Protein AF-N6Y899-F1 (afdb_monomer_lite)

pLDDT: mean 77.1, std 20.6, range [21.55, 98.56]

Secondary structure (DSSP, 8-state):
------------------------------------------------------PPPPTT-BHHHHHHHSPPPTTB-STT-EEE-STHHHHHHHHHHHHHHHHHH-TT--S-HHHHHHHHHHHHHS----EE--S---HHHHHH-GGGSPBPPTT-EEEPPBPPSEEEEE-TTS-EEEEE--TT--HHHHHHHHHGGGGGS--EEEEE-TT--EEEEE-STTS--------TT-EEE---GGG---HHHHHHHHHHHHTS-SSPP--TT------BPPP------------PPP--------------------------------------PPPPP------PPPPP-----PPP-B-TTSSBBSSSSB-S--PPTTEEEEEEEEETTEEEEEEEEEEETTEEEEEEEEEEEEEESIIIIITTPEEEEEEEEEEEEEE---SSS-EEEEEEESSSS-STT-EEEEEEEEEETTEEEEEEEEEEGGGTT--B--GGGGT-GGGSS--TTTTTTTS-S--TTSTT-S-EEEEEEEEE-SSSSEEEEEEE----GGG-GGG-----S-SEEEEEEEEEETTEEEEEEEETTTEEEEEEEEEEESSS-----TTSPPP----SS---S---HHHHHHHHHHHHS-EEEEEEEETTEEEEEEE----S-HHHHHHHHHHHHHHHS-TT--EEEEEEEETTEEEEEEEEEHHHHHHHHHS---GGG---SEEEES-----S-EEEEEPPP--EEE--EEEEEEEE--SS-SEEEEEEEEEEEEEEEETTEEEEEEEEEEEEE-GGG-------SS--SSTTHHHHHHS-SEEEEEEEEEEEEEEETTEEEEEEEEE-SSSEEEEEEEEEE--TT-SEEEEEEEEEEEEEPTT-SS-EEEEEEEEEEEEEEEE-SSTTEEEEEEEEE-TTS-EEEEEEEEEE-TTS-EEEEEEEEESS-HHHH-TTSSEEEEEEEEEHHHHSSS--S-EEEEEE-SS--STT-PPPPS--HHHHGGGGSGGGGT---TTTTSTT------TT---HHHHHHHHHHHHHHHHTSTTTHHHHHHHHHHHHHHGGGHHHHHHHHHHT-STHHHHHHHHHHTHHHHHHHHHHHIIIIIS-HHHHHHHHHHHHHHHHHHHHHHHHHHHH-BPPGGGSS-TT-B--SSTTGGG--SS-HHHHHHHHHHHHHHHHTT-THHHHHHHHHHHHHHHTTS--HHHHHHHHHHHHHHHHHHHHHHHHHTS-EEEEPTTS-EEEE---

Foldseek 3Di:
DDDDDDDDDDDDDDDDDDDDDDDDDDDDDDDDDDDDDDDDDDDDDDDDDDDDDFDDDDAQDWLLRVCVVPPDDPQWDLLLKWKADPVCLVLLVVLLVVLLVCLPPDPQQPADPQLSVLLSVLSVQADSGSTFQQPDRNSVVCVVVVQSIDTDHPPIGMDTDGFAQWEWEQESSGDIATAGDDPPDAPLLVVCLGPNPLSQQFQKKWKQESSRDTDIAGDHPVGHDDDDHRGGLIYIYTYGVVRVDDPVSVVSVSLSCSNGGSYPPPRPDDPDRDHGYRDPPDDPPDPDDDDDDDDDDDDDDDDDDDDDDDDDDDDDDDDDDDDDDDDDDDDDDDDDDDPPPPPDPPDPPPFPPAAFDQEQQRARPFHPGHALAFDAAQKWKWKWKDWPPKTKTKIWHRNHRFKIKIKMKIFGQVDACDCVAQNNGTDIWIAIWMKGFPDPDDPPAFTKMKIWIRQFIQCQQTKIKIKTWDDDRQKIWMKIKMDGQQQAVLPDQQPCVVVPVLQADADPQCQHPFGRRGSVSGYSGHRMFMWIWMWGPPDNFKIKHKIQTNGQQCPHGPSRRDQADGSIKIKMWGDPFPQWIWIWIDHSVHIIMTMIMGMDGLLQQFDAQQQAPDQQQADLDADDDAFDPVVLQVQLCRRQVWHFFFWKDDFLEIETEIEPSFALQVQSSVLSNLRSCRHGPGPSRQKYWYFYDYLNRTFWIKIAGNNLSSCVRPGDRGDSSNDPRIDIGLDDDDDDIDTPDGDDDPFKDKDKDWDKDWDADDSQDRIWMWIWIKIWMKGHPDSFKIKIWIKIATQDTDLVSVDDQDDALFPPQWSCVSLLVPVDRIATQDTKIKGKDDPDSFKIKIWMFARFGSFKGWIKMKIKGGAFQDQKIKMKIKIKIFTAHSRNDRHTDDDIDIWMWIKMWGQPVPQRKIWIWIWIAARSRWTWIKIKIWHAHQQGKIKIKMWTDTPDALVNFGNSRTWIWIKIWRAPCSQPSHGDSGTDIGIDTSDTTRPPHHRDGPDDPCVSSVSSHCCSNRHDNNPVVPPPPDDDPDPPNDRPVRVCVVLVVVVVCVCPDPVVVVLVVVLVVVLVVLLVCQCVLLVVLVVPPDDPLLVLLVVLLCLLVVLLVVLSVQLSPSDDPLSNVLSVLLVSLLVVLLVVQSVVLQAFVAAFQVVVPDRPDTPGHDPCSSLGQAADSQLLSQLLSQQSVCVVVVPCCSNVSSCSSLSSCSSVRSHGSSNNSSSNSSSNVSSVVSSVVVVVVQAFDFDQDPVRDTDTHHDD

Structure (mmCIF, N/CA/C/O backbone):
data_AF-N6Y899-F1
#
_entry.id   AF-N6Y899-F1
#
loop_
_atom_site.group_PDB
_atom_site.id
_atom_site.type_symbol
_atom_site.label_atom_id
_atom_site.label_alt_id
_atom_site.label_comp_id
_atom_site.label_asym_id
_atom_site.label_entity_id
_atom_site.label_seq_id
_atom_site.pdbx_PDB_ins_code
_atom_site.Cartn_x
_atom_site.Cartn_y
_atom_site.Cartn_z
_atom_site.occupancy
_atom_site.B_iso_or_equiv
_atom_site.auth_seq_id
_atom_site.auth_comp_id
_atom_site.auth_asym_id
_atom_site.auth_atom_id
_atom_site.pdbx_PDB_model_num
ATOM 1 N N . MET A 1 1 ? 80.201 16.097 17.813 1.00 31.11 1 MET A N 1
ATOM 2 C CA . MET A 1 1 ? 81.099 15.435 16.836 1.00 31.11 1 MET A CA 1
ATOM 3 C C . MET A 1 1 ? 80.712 13.962 16.726 1.00 31.11 1 MET A C 1
ATOM 5 O O . MET A 1 1 ? 80.116 13.461 17.665 1.00 31.11 1 MET A O 1
ATOM 9 N N . THR A 1 2 ? 81.009 13.334 15.583 1.00 30.66 2 THR A N 1
ATOM 10 C CA . THR A 1 2 ? 81.213 11.879 15.348 1.00 30.66 2 THR A CA 1
ATOM 11 C C . THR A 1 2 ? 80.441 10.825 16.173 1.00 30.66 2 THR A C 1
ATOM 13 O O . THR A 1 2 ? 80.681 10.619 17.358 1.00 30.66 2 THR A O 1
ATOM 16 N N . ARG A 1 3 ? 79.619 10.059 15.440 1.00 32.41 3 ARG A N 1
ATOM 17 C CA . ARG A 1 3 ? 79.039 8.726 15.743 1.00 32.41 3 ARG A CA 1
ATOM 18 C C . ARG A 1 3 ? 80.151 7.637 15.861 1.00 32.41 3 ARG A C 1
ATOM 20 O O . ARG A 1 3 ? 81.274 7.948 15.461 1.00 32.41 3 ARG A O 1
ATOM 27 N N . PRO A 1 4 ? 79.888 6.392 16.340 1.00 45.34 4 PRO A N 1
ATOM 28 C CA . PRO A 1 4 ? 79.109 5.403 15.566 1.00 45.34 4 PRO A CA 1
ATOM 29 C C . PRO A 1 4 ? 78.123 4.484 16.342 1.00 45.34 4 PRO A C 1
ATOM 31 O O . PRO A 1 4 ? 77.956 4.573 17.552 1.00 45.34 4 PRO A O 1
ATOM 34 N N . LEU A 1 5 ? 77.433 3.650 15.550 1.00 35.53 5 LEU A N 1
ATOM 35 C CA . LEU A 1 5 ? 76.386 2.630 15.816 1.00 35.53 5 LEU A CA 1
ATOM 36 C C . LEU A 1 5 ? 76.960 1.208 15.517 1.00 35.53 5 LEU A C 1
ATOM 38 O O . LEU A 1 5 ? 78.159 1.168 15.221 1.00 35.53 5 LEU A O 1
ATOM 42 N N . PRO A 1 6 ? 76.213 0.063 15.498 1.00 51.91 6 PRO A N 1
ATOM 43 C CA . PRO A 1 6 ? 74.761 -0.216 15.646 1.00 51.91 6 PRO A CA 1
ATOM 44 C C . PRO A 1 6 ? 74.443 -0.948 16.983 1.00 51.91 6 PRO A C 1
ATOM 46 O O . PRO A 1 6 ? 75.160 -0.684 17.938 1.00 51.91 6 PRO A O 1
ATOM 49 N N . ALA A 1 7 ? 73.416 -1.787 17.231 1.00 28.98 7 ALA A N 1
ATOM 50 C CA . ALA A 1 7 ? 72.329 -2.482 16.488 1.00 28.98 7 ALA A CA 1
ATOM 51 C C . ALA A 1 7 ? 71.240 -2.930 17.527 1.00 28.98 7 ALA A C 1
ATOM 53 O O . ALA A 1 7 ? 71.472 -2.728 18.714 1.00 28.98 7 ALA A O 1
ATOM 54 N N . ALA A 1 8 ? 70.105 -3.607 17.269 1.00 29.48 8 ALA A N 1
ATOM 55 C CA . ALA A 1 8 ? 69.160 -3.842 16.147 1.00 29.48 8 ALA A CA 1
ATOM 56 C C . ALA A 1 8 ? 68.043 -4.803 16.697 1.00 29.48 8 ALA A C 1
ATOM 58 O O . ALA A 1 8 ? 68.320 -5.512 17.659 1.00 29.48 8 ALA A O 1
ATOM 59 N N . THR A 1 9 ? 66.786 -4.922 16.229 1.00 27.25 9 THR A N 1
ATOM 60 C CA . THR A 1 9 ? 66.013 -4.248 15.158 1.00 27.25 9 THR A CA 1
ATOM 61 C C . THR A 1 9 ? 64.492 -4.340 15.434 1.00 27.25 9 THR A C 1
ATOM 63 O O . THR A 1 9 ? 63.995 -5.434 15.659 1.00 27.25 9 THR A O 1
ATOM 66 N N . THR A 1 10 ? 63.784 -3.205 15.336 1.00 28.80 10 THR A N 1
ATOM 67 C CA . THR A 1 10 ? 62.398 -2.970 14.823 1.00 28.80 10 THR A CA 1
ATOM 68 C C . THR A 1 10 ? 61.154 -3.819 15.196 1.00 28.80 10 THR A C 1
ATOM 70 O O . THR A 1 10 ? 61.161 -5.040 15.263 1.00 28.80 10 THR A O 1
ATOM 73 N N . LEU A 1 11 ? 60.023 -3.100 15.303 1.00 34.97 11 LEU A N 1
ATOM 74 C CA . LEU A 1 11 ? 58.634 -3.560 15.498 1.00 34.97 11 LEU A CA 1
ATOM 75 C C . LEU A 1 11 ? 57.900 -3.909 14.185 1.00 34.97 11 LEU A C 1
ATOM 77 O O . LEU A 1 11 ? 58.202 -3.310 13.155 1.00 34.97 11 LEU A O 1
ATOM 81 N N . ALA A 1 12 ? 56.821 -4.706 14.273 1.00 25.45 12 ALA A N 1
ATOM 82 C CA . ALA A 1 12 ? 55.659 -4.628 13.369 1.00 25.45 12 ALA A CA 1
ATOM 83 C C . ALA A 1 12 ? 54.352 -5.198 13.991 1.00 25.45 12 ALA A C 1
ATOM 85 O O . ALA A 1 12 ? 54.352 -6.263 14.602 1.00 25.45 12 ALA A O 1
ATOM 86 N N . ARG A 1 13 ? 53.230 -4.492 13.784 1.00 32.50 13 ARG A N 1
ATOM 87 C CA . ARG A 1 13 ? 51.841 -5.018 13.650 1.00 32.50 13 ARG A CA 1
ATOM 88 C C . ARG A 1 13 ? 51.576 -5.198 12.124 1.00 32.50 13 ARG A C 1
ATOM 90 O O . ARG A 1 13 ? 52.402 -4.655 11.386 1.00 32.50 13 ARG A O 1
ATOM 97 N N . PRO A 1 14 ? 50.489 -5.832 11.593 1.00 45.28 14 PRO A N 1
ATOM 98 C CA . PRO A 1 14 ? 49.103 -5.886 12.112 1.00 45.28 14 PRO A CA 1
ATOM 99 C C . PRO A 1 14 ? 48.318 -7.208 11.790 1.00 45.28 14 PRO A C 1
ATOM 101 O O . PRO A 1 14 ? 48.925 -8.240 11.538 1.00 45.28 14 PRO A O 1
ATOM 104 N N . VAL A 1 15 ? 46.970 -7.118 11.732 1.00 26.75 15 VAL A N 1
ATOM 105 C CA . VAL A 1 15 ? 45.980 -7.999 11.039 1.00 26.75 15 VAL A CA 1
ATOM 106 C C . VAL A 1 15 ? 45.390 -9.214 11.798 1.00 26.75 15 VAL A C 1
ATOM 108 O O . VAL A 1 15 ? 46.088 -9.975 12.458 1.00 26.75 15 VAL A O 1
ATOM 111 N N . ARG A 1 16 ? 44.057 -9.388 11.662 1.00 38.34 16 ARG A N 1
ATOM 112 C CA . ARG A 1 16 ? 43.255 -10.592 11.991 1.00 38.34 16 ARG A CA 1
ATOM 113 C C . ARG A 1 16 ? 43.113 -11.498 10.754 1.00 38.34 16 ARG A C 1
ATOM 115 O O . ARG A 1 16 ? 42.838 -10.971 9.679 1.00 38.34 16 ARG A O 1
ATOM 122 N N . PRO A 1 17 ? 43.115 -12.828 10.926 1.00 33.59 17 PRO A N 1
ATOM 123 C CA . PRO A 1 17 ? 42.131 -13.684 10.234 1.00 33.59 17 PRO A CA 1
ATOM 124 C C . PRO A 1 17 ? 41.529 -14.735 11.212 1.00 33.59 17 PRO A C 1
ATOM 126 O O . PRO A 1 17 ? 42.203 -15.182 12.132 1.00 33.59 17 PRO A O 1
ATOM 129 N N . SER A 1 18 ? 40.208 -14.958 11.248 1.00 27.81 18 SER A N 1
ATOM 130 C CA . SER A 1 18 ? 39.392 -15.904 10.442 1.00 27.81 18 SER A CA 1
ATOM 131 C C . SER A 1 18 ? 38.966 -17.145 11.263 1.00 27.81 18 SER A C 1
ATOM 133 O O . SER A 1 18 ? 39.424 -17.332 12.386 1.00 27.81 18 SER A O 1
ATOM 135 N N . ARG A 1 19 ? 38.006 -17.942 10.762 1.00 29.58 19 ARG A N 1
ATOM 136 C CA . ARG A 1 19 ? 37.317 -19.020 11.513 1.00 29.58 19 ARG A CA 1
ATOM 137 C C . ARG A 1 19 ? 37.931 -20.425 11.309 1.00 29.58 19 ARG A C 1
ATOM 139 O O . ARG A 1 19 ? 38.550 -20.671 10.284 1.00 29.58 19 ARG A O 1
ATOM 146 N N . LEU A 1 20 ? 37.575 -21.335 12.234 1.00 24.69 20 LEU A N 1
ATOM 147 C CA . LEU A 1 20 ? 37.536 -22.816 12.149 1.00 24.69 20 LEU A CA 1
ATOM 148 C C . LEU A 1 20 ? 38.849 -23.624 12.006 1.00 24.69 20 LEU A C 1
ATOM 150 O O . LEU A 1 20 ? 39.506 -23.560 10.974 1.00 24.69 20 LEU A O 1
ATOM 154 N N . CYS A 1 21 ? 39.092 -24.547 12.959 1.00 22.41 21 CYS A N 1
ATOM 155 C CA . CYS A 1 21 ? 39.277 -25.990 12.682 1.00 22.41 21 CYS A CA 1
ATOM 156 C C . CYS A 1 21 ? 39.311 -26.896 13.947 1.00 22.41 21 CYS A C 1
ATOM 158 O O . CYS A 1 21 ? 39.379 -26.422 15.076 1.00 22.41 21 CYS A O 1
ATOM 160 N N . LEU A 1 22 ? 39.222 -28.206 13.673 1.00 24.91 22 LEU A N 1
ATOM 161 C CA . LEU A 1 22 ? 39.267 -29.454 14.473 1.00 24.91 22 LEU A CA 1
ATOM 162 C C . LEU A 1 22 ? 40.408 -29.586 15.530 1.00 24.91 22 LEU A C 1
ATOM 164 O O . LEU A 1 22 ? 41.381 -28.847 15.447 1.00 24.91 22 LEU A O 1
ATOM 168 N N . ALA A 1 23 ? 40.468 -30.581 16.449 1.00 21.55 23 ALA A N 1
ATOM 169 C CA . ALA A 1 23 ? 39.479 -31.507 17.062 1.00 21.55 23 ALA A CA 1
ATOM 170 C C . ALA A 1 23 ? 40.106 -32.386 18.199 1.00 21.55 23 ALA A C 1
ATOM 172 O O . ALA A 1 23 ? 41.315 -32.573 18.252 1.00 21.55 23 ALA A O 1
ATOM 173 N N . VAL A 1 24 ? 39.239 -32.946 19.063 1.00 26.73 24 VAL A N 1
ATOM 174 C CA . VAL A 1 24 ? 39.302 -34.170 19.924 1.00 26.73 24 VAL A CA 1
ATOM 175 C C . VAL A 1 24 ? 40.643 -34.892 20.242 1.00 26.73 24 VAL A C 1
ATOM 177 O O . VAL A 1 24 ? 41.247 -35.510 19.371 1.00 26.73 24 VAL A O 1
ATOM 180 N N . ALA A 1 25 ? 40.942 -35.031 21.550 1.00 22.41 25 ALA A N 1
ATOM 181 C CA . ALA A 1 25 ? 41.679 -36.129 22.232 1.00 22.41 25 ALA A CA 1
ATOM 182 C C . ALA A 1 25 ? 41.507 -35.975 23.774 1.00 22.41 25 ALA A C 1
ATOM 184 O O . ALA A 1 25 ? 41.319 -34.844 24.211 1.00 22.41 25 ALA A O 1
ATOM 185 N N . GLN A 1 26 ? 41.564 -36.958 24.695 1.00 24.56 26 GLN A N 1
ATOM 186 C CA . GLN A 1 26 ? 41.556 -38.443 24.726 1.00 24.56 26 GLN A CA 1
ATOM 187 C C . GLN A 1 26 ? 41.021 -38.861 26.139 1.00 24.56 26 GLN A C 1
ATOM 189 O O . GLN A 1 26 ? 41.288 -38.157 27.104 1.00 24.56 26 GLN A O 1
ATOM 194 N N . VAL A 1 27 ? 40.090 -39.816 26.315 1.00 23.55 27 VAL A N 1
ATOM 195 C CA . VAL A 1 27 ? 40.239 -41.295 26.459 1.00 23.55 27 VAL A CA 1
ATOM 196 C C . VAL A 1 27 ? 40.986 -41.806 27.717 1.00 23.55 27 VAL A C 1
ATOM 198 O O . VAL A 1 27 ? 42.203 -41.683 27.778 1.00 23.55 27 VAL A O 1
ATOM 201 N N . CYS A 1 28 ? 40.263 -42.490 28.633 1.00 22.94 28 CYS A N 1
ATOM 202 C CA . CYS A 1 28 ? 40.608 -43.738 29.382 1.00 22.94 28 CYS A CA 1
ATOM 203 C C . CYS A 1 28 ? 39.444 -44.106 30.358 1.00 22.94 28 CYS A C 1
ATOM 205 O O . CYS A 1 28 ? 38.973 -43.223 31.061 1.00 22.94 28 CYS A O 1
ATOM 207 N N . ILE A 1 29 ? 38.787 -45.286 30.305 1.00 26.25 29 ILE A N 1
ATOM 208 C CA . ILE A 1 29 ? 39.183 -46.639 30.810 1.00 26.25 29 ILE A CA 1
ATOM 209 C C . ILE A 1 29 ? 39.108 -46.696 32.366 1.00 26.25 29 ILE A C 1
ATOM 211 O O . ILE A 1 29 ? 39.651 -45.814 33.014 1.00 26.25 29 ILE A O 1
ATOM 215 N N . VAL A 1 30 ? 38.353 -47.605 33.024 1.00 25.14 30 VAL A N 1
ATOM 216 C CA . VAL A 1 30 ? 38.640 -49.054 33.247 1.00 25.14 30 VAL A CA 1
ATOM 217 C C . VAL A 1 30 ? 37.396 -49.983 33.220 1.00 25.14 30 VAL A C 1
ATOM 219 O O . VAL A 1 30 ? 36.296 -49.623 33.621 1.00 25.14 30 VAL A O 1
ATOM 222 N N . LEU A 1 31 ? 37.658 -51.214 32.761 1.00 24.31 31 LEU A N 1
ATOM 223 C CA . LEU A 1 31 ? 36.848 -52.437 32.587 1.00 24.31 31 LEU A CA 1
ATOM 224 C C . LEU A 1 31 ? 36.145 -53.020 33.844 1.00 24.31 31 LEU A C 1
ATOM 226 O O . LEU A 1 31 ? 36.585 -52.794 34.966 1.00 24.31 31 LEU A O 1
ATOM 230 N N . GLY A 1 32 ? 35.158 -53.916 33.638 1.00 24.89 32 GLY A N 1
ATOM 231 C CA . GLY A 1 32 ? 34.553 -54.744 34.703 1.00 24.89 32 GLY A CA 1
ATOM 232 C C . GLY A 1 32 ? 33.553 -55.825 34.234 1.00 24.89 32 GLY A C 1
ATOM 233 O O . GLY A 1 32 ? 32.349 -55.659 34.383 1.00 24.89 32 GLY A O 1
ATOM 234 N N . MET A 1 33 ? 34.042 -56.934 33.665 1.00 25.64 33 MET A N 1
ATOM 235 C CA . MET A 1 33 ? 33.267 -58.160 33.337 1.00 25.64 33 MET A CA 1
ATOM 236 C C . MET A 1 33 ? 33.035 -59.043 34.598 1.00 25.64 33 MET A C 1
ATOM 238 O O . MET A 1 33 ? 33.796 -58.855 35.549 1.00 25.64 33 MET A O 1
ATOM 242 N N . PRO A 1 34 ? 32.064 -60.003 34.658 1.00 32.91 34 PRO A N 1
ATOM 243 C CA . PRO A 1 34 ? 31.756 -60.967 33.587 1.00 32.91 34 PRO A CA 1
ATOM 244 C C . PRO A 1 34 ? 30.278 -61.386 33.375 1.00 32.91 34 PRO A C 1
ATOM 246 O O . PRO A 1 34 ? 29.343 -60.922 34.018 1.00 32.91 34 PRO A O 1
ATOM 249 N N . THR A 1 35 ? 30.101 -62.303 32.421 1.00 29.86 35 THR A N 1
ATOM 250 C CA . THR A 1 35 ? 28.844 -62.891 31.930 1.00 29.86 35 THR A CA 1
ATOM 251 C C . THR A 1 35 ? 28.285 -64.030 32.789 1.00 29.86 35 THR A C 1
ATOM 253 O O . THR A 1 35 ? 29.046 -64.874 33.262 1.00 29.86 35 THR A O 1
ATOM 256 N N . ALA A 1 36 ? 26.959 -64.188 32.787 1.00 25.89 36 ALA A N 1
ATOM 257 C CA . ALA A 1 36 ? 26.291 -65.480 32.966 1.00 25.89 36 ALA A CA 1
ATOM 258 C C . ALA A 1 36 ? 25.146 -65.607 31.945 1.00 25.89 36 ALA A C 1
ATOM 260 O O . ALA A 1 36 ? 24.340 -64.690 31.810 1.00 25.89 36 ALA A O 1
ATOM 261 N N . ALA A 1 37 ? 25.084 -66.723 31.214 1.00 31.92 37 ALA A N 1
ATOM 262 C CA . ALA A 1 37 ? 24.013 -67.011 30.258 1.00 31.92 37 ALA A CA 1
ATOM 263 C C . ALA A 1 37 ? 23.016 -68.015 30.858 1.00 31.92 37 ALA A C 1
ATOM 265 O O . ALA A 1 37 ? 23.425 -68.980 31.503 1.00 31.92 37 ALA A O 1
ATOM 266 N N . GLY A 1 38 ? 21.718 -67.811 30.621 1.00 26.78 38 GLY A N 1
ATOM 267 C CA . GLY A 1 38 ? 20.652 -68.700 31.085 1.00 26.78 38 GLY A CA 1
ATOM 268 C C . GLY A 1 38 ? 19.487 -68.736 30.099 1.00 26.78 38 GLY A C 1
ATOM 269 O O . GLY A 1 38 ? 18.998 -67.693 29.676 1.00 26.78 38 GLY A O 1
ATOM 270 N N . ASN A 1 39 ? 19.054 -69.941 29.724 1.00 31.12 39 ASN A N 1
ATOM 271 C CA . ASN A 1 39 ? 17.938 -70.153 28.801 1.00 31.12 39 ASN A CA 1
ATOM 272 C C . ASN A 1 39 ? 16.584 -69.959 29.501 1.00 31.12 39 ASN A C 1
ATOM 274 O O . ASN A 1 39 ? 16.366 -70.534 30.566 1.00 31.12 39 ASN A O 1
ATOM 278 N N . ALA A 1 40 ? 15.634 -69.295 28.838 1.00 25.92 40 ALA A N 1
ATOM 279 C CA . ALA A 1 40 ? 14.201 -69.470 29.087 1.00 25.92 40 ALA A CA 1
ATOM 280 C C . ALA A 1 40 ? 13.389 -69.221 27.802 1.00 25.92 40 ALA A C 1
ATOM 282 O O . ALA A 1 40 ? 13.803 -68.464 26.926 1.00 25.92 40 ALA A O 1
ATOM 283 N N . GLN A 1 41 ? 12.261 -69.919 27.674 1.00 26.22 41 GLN A N 1
ATOM 284 C CA . GLN A 1 41 ? 11.431 -69.981 26.464 1.00 26.22 41 GLN A CA 1
ATOM 285 C C . GLN A 1 41 ? 10.463 -68.792 26.340 1.00 26.22 41 GLN A C 1
ATOM 287 O O . GLN A 1 41 ? 10.154 -68.117 27.319 1.00 26.22 41 GLN A O 1
ATOM 292 N N . ALA A 1 42 ? 9.915 -68.592 25.139 1.00 37.53 42 ALA A N 1
ATOM 293 C CA . ALA A 1 42 ? 8.761 -67.721 24.926 1.00 37.53 42 ALA A CA 1
ATOM 294 C C . ALA A 1 42 ? 7.458 -68.370 25.438 1.00 37.53 42 ALA A C 1
ATOM 296 O O . ALA A 1 42 ? 7.272 -69.579 25.292 1.00 37.53 42 ALA A O 1
ATOM 297 N N . GLY A 1 43 ? 6.519 -67.566 25.947 1.00 25.77 43 GLY A N 1
ATOM 298 C CA . GLY A 1 43 ? 5.156 -68.026 26.228 1.00 25.77 43 GLY A CA 1
ATOM 299 C C . GLY A 1 43 ? 4.284 -67.022 26.988 1.00 25.77 43 GLY A C 1
ATOM 300 O O . GLY A 1 43 ? 4.727 -66.445 27.971 1.00 25.77 43 GLY A O 1
ATOM 301 N N . GLY A 1 44 ? 3.023 -66.886 26.558 1.00 26.58 44 GLY A N 1
ATOM 302 C CA . GLY A 1 44 ? 1.931 -66.277 27.334 1.00 26.58 44 GLY A CA 1
ATOM 303 C C . GLY A 1 44 ? 1.911 -64.744 27.401 1.00 26.58 44 GLY A C 1
ATOM 304 O O . GLY A 1 44 ? 2.730 -64.125 28.070 1.00 26.58 44 GLY A O 1
ATOM 305 N N . GLY A 1 45 ? 0.912 -64.120 26.771 1.00 37.06 45 GLY A N 1
ATOM 306 C CA . GLY A 1 45 ? 0.610 -62.702 26.992 1.00 37.06 45 GLY A CA 1
ATOM 307 C C . GLY A 1 45 ? -0.236 -62.487 28.252 1.00 37.06 45 GLY A C 1
ATOM 308 O O . GLY A 1 45 ? -1.112 -63.298 28.553 1.00 37.06 45 GLY A O 1
ATOM 309 N N . ALA A 1 46 ? -0.022 -61.370 28.949 1.00 26.89 46 ALA A N 1
ATOM 310 C CA . ALA A 1 46 ? -0.864 -60.930 30.059 1.00 26.89 46 ALA A CA 1
ATOM 311 C C . ALA A 1 46 ? -1.097 -59.410 30.013 1.00 26.89 46 ALA A C 1
ATOM 313 O O . ALA A 1 46 ? -0.161 -58.635 29.866 1.00 26.89 46 ALA A O 1
ATOM 314 N N . THR A 1 47 ? -2.373 -59.033 30.131 1.00 28.41 47 THR A N 1
ATOM 315 C CA . THR A 1 47 ? -2.928 -57.763 30.647 1.00 28.41 47 THR A CA 1
ATOM 316 C C . THR A 1 47 ? -2.006 -56.540 30.769 1.00 28.41 47 THR A C 1
ATOM 318 O O . THR A 1 47 ? -1.104 -56.517 31.603 1.00 28.41 47 THR A O 1
ATOM 321 N N . ALA A 1 48 ? -2.372 -55.444 30.096 1.00 34.09 48 ALA A N 1
ATOM 322 C CA . ALA A 1 48 ? -1.845 -54.114 30.404 1.00 34.09 48 ALA A CA 1
ATOM 323 C C . ALA A 1 48 ? -2.212 -53.696 31.844 1.00 34.09 48 ALA A C 1
ATOM 325 O O . ALA A 1 48 ? -3.363 -53.354 32.127 1.00 34.09 48 ALA A O 1
ATOM 326 N N . SER A 1 49 ? -1.237 -53.726 32.753 1.00 28.92 49 SER A N 1
ATOM 327 C CA . SER A 1 49 ? -1.350 -53.179 34.104 1.00 28.92 49 SER A CA 1
ATOM 328 C C . SER A 1 49 ? -0.926 -51.709 34.118 1.00 28.92 49 SER A C 1
ATOM 330 O O . SER A 1 49 ? 0.152 -51.344 33.653 1.00 28.92 49 SER A O 1
ATOM 332 N N . VAL A 1 50 ? -1.774 -50.841 34.674 1.00 41.41 50 VAL A N 1
ATOM 333 C CA . VAL A 1 50 ? -1.408 -49.443 34.938 1.00 41.41 50 VAL A CA 1
ATOM 334 C C . VAL A 1 50 ? -0.483 -49.420 36.153 1.00 41.41 50 VAL A C 1
ATOM 336 O O . VAL A 1 50 ? -0.928 -49.706 37.263 1.00 41.41 50 VAL A O 1
ATOM 339 N N . ALA A 1 51 ? 0.798 -49.115 35.938 1.00 34.47 51 ALA A N 1
ATOM 340 C CA . ALA A 1 51 ? 1.819 -49.135 36.987 1.00 34.47 51 ALA A CA 1
ATOM 341 C C . ALA A 1 51 ? 2.941 -48.093 36.782 1.00 34.47 51 ALA A C 1
ATOM 343 O O . ALA A 1 51 ? 4.105 -48.370 37.061 1.00 34.47 51 ALA A O 1
ATOM 344 N N . SER A 1 52 ? 2.611 -46.878 36.326 1.00 40.06 52 SER A N 1
ATOM 345 C CA . SER A 1 52 ? 3.518 -45.737 36.503 1.00 40.06 52 SER A CA 1
ATOM 346 C C . SER A 1 52 ? 3.446 -45.263 37.958 1.00 40.06 52 SER A C 1
ATOM 348 O O . SER A 1 52 ? 2.380 -44.902 38.461 1.00 40.06 52 SER A O 1
ATOM 350 N N . ALA A 1 53 ? 4.575 -45.289 38.666 1.00 38.72 53 ALA A N 1
ATOM 351 C CA . ALA A 1 53 ? 4.642 -44.792 40.035 1.00 38.72 53 ALA A CA 1
ATOM 352 C C . ALA A 1 53 ? 4.465 -43.264 40.031 1.00 38.72 53 ALA A C 1
ATOM 354 O O . ALA A 1 53 ? 5.362 -42.530 39.625 1.00 38.72 53 ALA A O 1
ATOM 355 N N . GLN A 1 54 ? 3.300 -42.778 40.467 1.00 52.28 54 GLN A N 1
ATOM 356 C CA . GLN A 1 54 ? 3.029 -41.343 40.562 1.00 52.28 54 GLN A CA 1
ATOM 357 C C . GLN A 1 54 ? 3.812 -40.726 41.727 1.00 52.28 54 GLN A C 1
ATOM 359 O O . GLN A 1 54 ? 3.317 -40.620 42.850 1.00 52.28 54 GLN A O 1
ATOM 364 N N . THR A 1 55 ? 5.047 -40.302 41.460 1.00 58.97 55 THR A N 1
ATOM 365 C CA . THR A 1 55 ? 5.835 -39.514 42.409 1.00 58.97 55 THR A CA 1
ATOM 366 C C . THR A 1 55 ? 5.108 -38.208 42.704 1.00 58.97 55 THR A C 1
ATOM 368 O O . THR A 1 55 ? 4.914 -37.380 41.809 1.00 58.97 55 THR A O 1
ATOM 371 N N . ALA A 1 56 ? 4.718 -38.017 43.966 1.00 66.25 56 ALA A N 1
ATOM 372 C CA . ALA A 1 56 ? 3.907 -36.880 44.377 1.00 66.25 56 ALA A CA 1
ATOM 373 C C . ALA A 1 56 ? 4.512 -35.539 43.914 1.00 66.25 56 ALA A C 1
ATOM 375 O O . ALA A 1 56 ? 5.701 -35.257 44.117 1.00 66.25 56 ALA A O 1
ATOM 376 N N . ILE A 1 57 ? 3.661 -34.724 43.292 1.00 79.94 57 ILE A N 1
ATOM 377 C CA . ILE A 1 57 ? 3.932 -33.318 42.994 1.00 79.94 57 ILE A CA 1
ATOM 378 C C . ILE A 1 57 ? 4.064 -32.579 44.327 1.00 79.94 57 ILE A C 1
ATOM 380 O O . ILE A 1 57 ? 3.201 -32.712 45.200 1.00 79.94 57 ILE A O 1
ATOM 384 N N . ARG A 1 58 ? 5.136 -31.804 44.499 1.00 81.69 58 ARG A N 1
ATOM 385 C CA . ARG A 1 58 ? 5.278 -30.925 45.665 1.00 81.69 58 ARG A CA 1
ATOM 386 C C . ARG A 1 58 ? 4.516 -29.626 45.389 1.00 81.69 58 ARG A C 1
ATOM 388 O O . ARG A 1 58 ? 4.540 -29.112 44.277 1.00 81.69 58 ARG A O 1
ATOM 395 N N . ALA A 1 59 ? 3.808 -29.096 46.383 1.00 69.12 59 ALA A N 1
ATOM 396 C CA . ALA A 1 59 ? 2.996 -27.895 46.189 1.00 69.12 59 ALA A CA 1
ATOM 397 C C . ALA A 1 59 ? 3.882 -26.682 45.844 1.00 69.12 59 ALA A C 1
ATOM 399 O O . ALA A 1 59 ? 4.758 -26.330 46.632 1.00 69.12 59 ALA A O 1
ATOM 400 N N . GLY A 1 60 ? 3.649 -26.053 44.685 1.00 73.69 60 GLY A N 1
ATOM 401 C CA . GLY A 1 60 ? 4.445 -24.912 44.212 1.00 73.69 60 GLY A CA 1
ATOM 402 C C . GLY A 1 60 ? 5.756 -25.286 43.507 1.00 73.69 60 GLY A C 1
ATOM 403 O O . GLY A 1 60 ? 6.552 -24.404 43.203 1.00 73.69 60 GLY A O 1
ATOM 404 N N . GLU A 1 61 ? 5.992 -26.571 43.242 1.00 87.31 61 GLU A N 1
ATOM 405 C CA . GLU A 1 61 ? 7.119 -27.057 42.439 1.00 87.31 61 GLU A CA 1
ATOM 406 C C . GLU A 1 61 ? 6.914 -26.745 40.954 1.00 87.31 61 GLU A C 1
ATOM 408 O O . GLU A 1 61 ? 5.794 -26.831 40.450 1.00 87.31 61 GLU A O 1
ATOM 413 N N . ARG A 1 62 ? 7.988 -26.395 40.243 1.00 89.06 62 ARG A N 1
ATOM 414 C CA . ARG A 1 62 ? 7.945 -26.183 38.792 1.00 89.06 62 ARG A CA 1
ATOM 415 C C . ARG A 1 62 ? 8.016 -27.503 38.025 1.00 89.06 62 ARG A C 1
ATOM 417 O O . ARG A 1 62 ? 8.539 -28.504 38.523 1.00 89.06 62 ARG A O 1
ATOM 424 N N . LEU A 1 63 ? 7.498 -27.507 36.799 1.00 87.56 63 LEU A N 1
ATOM 425 C CA . LEU A 1 63 ? 7.523 -28.669 35.915 1.00 87.56 63 LEU A CA 1
ATOM 426 C C . LEU A 1 63 ? 8.959 -29.148 35.661 1.00 87.56 63 LEU A C 1
ATOM 428 O O . LEU A 1 63 ? 9.207 -30.353 35.713 1.00 87.56 63 LEU A O 1
ATOM 432 N N . SER A 1 64 ? 9.904 -28.230 35.450 1.00 89.50 64 SER A N 1
ATOM 433 C CA . SER A 1 64 ? 11.319 -28.567 35.268 1.00 89.50 64 SER A CA 1
ATOM 434 C C . SER A 1 64 ? 11.924 -29.328 36.456 1.00 89.50 64 SER A C 1
ATOM 436 O O . SER A 1 64 ? 12.545 -30.377 36.269 1.00 89.50 64 SER A O 1
ATOM 438 N N . ASP A 1 65 ? 11.683 -28.869 37.686 1.00 89.25 65 ASP A N 1
ATOM 439 C CA . ASP A 1 65 ? 12.154 -29.527 38.906 1.00 89.25 65 ASP A CA 1
ATOM 440 C C . ASP A 1 65 ? 11.508 -30.907 39.081 1.00 89.25 65 ASP A C 1
ATOM 442 O O . ASP A 1 65 ? 12.191 -31.876 39.426 1.00 89.25 65 ASP A O 1
ATOM 446 N N . TRP A 1 66 ? 10.209 -31.040 38.782 1.00 89.00 66 TRP A N 1
ATOM 447 C CA . TRP A 1 66 ? 9.547 -32.345 38.785 1.00 89.00 66 TRP A CA 1
ATOM 448 C C . TRP A 1 66 ? 10.163 -33.291 37.746 1.00 89.00 66 TRP A C 1
ATOM 450 O O . TRP A 1 66 ? 10.422 -34.449 38.073 1.00 89.00 66 TRP A O 1
ATOM 460 N N . LEU A 1 67 ? 10.459 -32.820 36.531 1.00 87.81 67 LEU A N 1
ATOM 461 C CA . LEU A 1 67 ? 11.082 -33.621 35.470 1.00 87.81 67 LEU A CA 1
ATOM 462 C C . LEU A 1 67 ? 12.518 -34.044 35.818 1.00 87.81 67 LEU A C 1
ATOM 464 O O . LEU A 1 67 ? 12.885 -35.193 35.585 1.00 87.81 67 LEU A O 1
ATOM 468 N N . LEU A 1 68 ? 13.318 -33.177 36.446 1.00 88.12 68 LEU A N 1
ATOM 469 C CA . LEU A 1 68 ? 14.664 -33.541 36.915 1.00 88.12 68 LEU A CA 1
ATOM 470 C C . LEU A 1 68 ? 14.640 -34.569 38.055 1.00 88.12 68 LEU A C 1
ATOM 472 O O . LEU A 1 68 ? 15.569 -35.368 38.176 1.00 88.12 68 LEU A O 1
ATOM 476 N N . ARG A 1 69 ? 13.586 -34.584 38.882 1.00 88.19 69 ARG A N 1
ATOM 477 C CA . ARG A 1 69 ? 13.370 -35.643 39.885 1.00 88.19 69 ARG A CA 1
ATOM 478 C C . ARG A 1 69 ? 12.788 -36.932 39.307 1.00 88.19 69 ARG A C 1
ATOM 480 O O . ARG A 1 69 ? 12.902 -37.968 39.957 1.00 88.19 69 ARG A O 1
ATOM 487 N N . ASN A 1 70 ? 12.138 -36.864 38.148 1.00 83.88 70 ASN A N 1
ATOM 488 C CA . ASN A 1 70 ? 11.418 -37.968 37.516 1.00 83.88 70 ASN A CA 1
ATOM 489 C C . ASN A 1 70 ? 11.825 -38.087 36.034 1.00 83.88 70 ASN A C 1
ATOM 491 O O . ASN A 1 70 ? 10.991 -37.859 35.153 1.00 83.88 70 ASN A O 1
ATOM 495 N N . PRO A 1 71 ? 13.103 -38.402 35.743 1.00 80.31 71 PRO A N 1
ATOM 496 C CA . PRO A 1 71 ? 13.571 -38.534 34.370 1.00 80.31 71 PRO A CA 1
ATOM 497 C C . PRO A 1 71 ? 12.794 -39.649 33.639 1.00 80.31 71 PRO A C 1
ATOM 499 O O . PRO A 1 71 ? 12.593 -40.717 34.227 1.00 80.31 71 PRO A O 1
ATOM 502 N N . PRO A 1 72 ? 12.376 -39.438 32.375 1.00 80.44 72 PRO A N 1
ATOM 503 C CA . PRO A 1 72 ? 11.665 -40.444 31.586 1.00 80.44 72 PRO A CA 1
ATOM 504 C C . PRO A 1 72 ? 12.437 -41.764 31.466 1.00 80.44 72 PRO A C 1
ATOM 506 O O . PRO A 1 72 ? 13.656 -41.772 31.277 1.00 80.44 72 PRO A O 1
ATOM 509 N N . GLY A 1 73 ? 11.725 -42.890 31.538 1.00 78.69 73 GLY A N 1
ATOM 510 C CA . GLY A 1 73 ? 12.286 -44.212 31.283 1.00 78.69 73 GLY A CA 1
ATOM 511 C C . GLY A 1 73 ? 12.524 -44.467 29.792 1.00 78.69 73 GLY A C 1
ATOM 512 O O . GLY A 1 73 ? 11.956 -43.811 28.925 1.00 78.69 73 GLY A O 1
ATOM 513 N N . ALA A 1 74 ? 13.324 -45.487 29.469 1.00 70.50 74 ALA A N 1
ATOM 514 C CA . ALA A 1 74 ? 13.756 -45.782 28.094 1.00 70.50 74 ALA A CA 1
ATOM 515 C C . ALA A 1 74 ? 12.638 -46.191 27.098 1.00 70.50 74 ALA A C 1
ATOM 517 O O . ALA A 1 74 ? 12.925 -46.382 25.918 1.00 70.50 74 ALA A O 1
ATOM 518 N N . GLY A 1 75 ? 11.391 -46.348 27.560 1.00 70.12 75 GLY A N 1
ATOM 519 C CA . GLY A 1 75 ? 10.201 -46.566 26.721 1.00 70.12 75 GLY A CA 1
ATOM 520 C C . GLY A 1 75 ? 9.148 -45.452 26.812 1.00 70.12 75 GLY A C 1
ATOM 521 O O . GLY A 1 75 ? 8.160 -45.496 26.078 1.00 70.12 75 GLY A O 1
ATOM 522 N N . ASP A 1 76 ? 9.339 -44.471 27.699 1.00 80.69 76 ASP A N 1
ATOM 523 C CA . ASP A 1 76 ? 8.434 -43.329 27.835 1.00 80.69 76 ASP A CA 1
ATOM 524 C C . ASP A 1 76 ? 8.657 -42.337 26.689 1.00 80.69 76 ASP A C 1
ATOM 526 O O . ASP A 1 76 ? 9.776 -42.156 26.206 1.00 80.69 76 ASP A O 1
ATOM 530 N N . ASP A 1 77 ? 7.590 -41.666 26.267 1.00 81.31 77 ASP A N 1
ATOM 531 C CA . ASP A 1 77 ? 7.670 -40.553 25.329 1.00 81.31 77 ASP A CA 1
ATOM 532 C C . ASP A 1 77 ? 7.515 -39.227 26.095 1.00 81.31 77 ASP A C 1
ATOM 534 O O . ASP A 1 77 ? 6.401 -38.880 26.505 1.00 81.31 77 ASP A O 1
ATOM 538 N N . PRO A 1 78 ? 8.612 -38.474 26.320 1.00 80.19 78 PRO A N 1
ATOM 539 C CA . PRO A 1 78 ? 8.539 -37.197 27.018 1.00 80.19 78 PRO A CA 1
ATOM 540 C C . PRO A 1 78 ? 7.765 -36.139 26.233 1.00 80.19 78 PRO A C 1
ATOM 542 O O . PRO A 1 78 ? 7.100 -35.318 26.857 1.00 80.19 78 PRO A O 1
ATOM 545 N N . ALA A 1 79 ? 7.793 -36.157 24.894 1.00 76.19 79 ALA A N 1
ATOM 546 C CA . ALA A 1 79 ? 7.008 -35.215 24.095 1.00 76.19 79 ALA A CA 1
ATOM 547 C C . ALA A 1 79 ? 5.508 -35.468 24.301 1.00 76.19 79 ALA A C 1
ATOM 549 O O . ALA A 1 79 ? 4.723 -34.536 24.420 1.00 76.19 79 ALA A O 1
ATOM 550 N N . ALA A 1 80 ? 5.111 -36.730 24.453 1.00 77.75 80 ALA A N 1
ATOM 551 C CA . ALA A 1 80 ? 3.740 -37.125 24.753 1.00 77.75 80 ALA A CA 1
ATOM 552 C C . ALA A 1 80 ? 3.291 -36.886 26.216 1.00 77.75 80 ALA A C 1
ATOM 554 O O . ALA A 1 80 ? 2.182 -37.298 26.578 1.00 77.75 80 ALA A O 1
ATOM 555 N N . LEU A 1 81 ? 4.096 -36.224 27.061 1.00 85.50 81 LEU A N 1
ATOM 556 C CA . LEU A 1 81 ? 3.755 -35.904 28.453 1.00 85.50 81 LEU A CA 1
ATOM 557 C C . LEU A 1 81 ? 2.358 -35.265 28.557 1.00 85.50 81 LEU A C 1
ATOM 559 O O . LEU A 1 81 ? 1.991 -34.338 27.831 1.00 85.50 81 LEU A O 1
ATOM 563 N N . ALA A 1 82 ? 1.547 -35.789 29.472 1.00 82.44 82 ALA A N 1
ATOM 564 C CA . ALA A 1 82 ? 0.194 -35.324 29.722 1.00 82.44 82 ALA A CA 1
ATOM 565 C C . ALA A 1 82 ? 0.101 -34.710 31.121 1.00 82.44 82 ALA A C 1
ATOM 567 O O . ALA A 1 82 ? -0.085 -35.415 32.117 1.00 82.44 82 ALA A O 1
ATOM 568 N N . TRP A 1 83 ? 0.202 -33.382 31.184 1.00 87.56 83 TRP A N 1
ATOM 569 C CA . TRP A 1 83 ? -0.166 -32.619 32.372 1.00 87.56 83 TRP A CA 1
ATOM 570 C C . TRP A 1 83 ? -1.688 -32.610 32.502 1.00 87.56 83 TRP A C 1
ATOM 572 O O . TRP A 1 83 ? -2.386 -32.146 31.606 1.00 87.56 83 TRP A O 1
ATOM 582 N N . GLN A 1 84 ? -2.214 -33.190 33.577 1.00 86.50 84 GLN A N 1
ATOM 583 C CA . GLN A 1 84 ? -3.644 -33.265 33.850 1.00 86.50 84 GLN A CA 1
ATOM 584 C C . GLN A 1 84 ? -4.022 -32.237 34.916 1.00 86.50 84 GLN A C 1
ATOM 586 O O . GLN A 1 84 ? -3.625 -32.349 36.079 1.00 86.50 84 GLN A O 1
ATOM 591 N N . VAL A 1 85 ? -4.817 -31.253 34.502 1.00 85.50 85 VAL A N 1
ATOM 592 C CA . VAL A 1 85 ? -5.294 -30.138 35.321 1.00 85.50 85 VAL A CA 1
ATOM 593 C C . VAL A 1 85 ? -6.799 -30.325 35.577 1.00 85.50 85 VAL A C 1
ATOM 595 O O . VAL A 1 85 ? -7.574 -30.405 34.620 1.00 85.50 85 VAL A O 1
ATOM 598 N N . PRO A 1 86 ? -7.266 -30.409 36.841 1.00 82.19 86 PRO A N 1
ATOM 599 C CA . PRO A 1 86 ? -8.680 -30.649 37.135 1.00 82.19 86 PRO A CA 1
ATOM 600 C C . PRO A 1 86 ? -9.631 -29.581 36.579 1.00 82.19 86 PRO A C 1
ATOM 602 O O . PRO A 1 86 ? -10.700 -29.933 36.083 1.00 82.19 86 PRO A O 1
ATOM 605 N N . SER A 1 87 ? -9.246 -28.300 36.604 1.00 77.44 87 SER A N 1
ATOM 606 C CA . SER A 1 87 ? -10.049 -27.191 36.061 1.00 77.44 87 SER A CA 1
ATOM 607 C C . SER A 1 87 ? -10.183 -27.235 34.535 1.00 77.44 87 SER A C 1
ATOM 609 O O . SER A 1 87 ? -11.256 -26.935 34.014 1.00 77.44 87 SER A O 1
ATOM 611 N N . ALA A 1 88 ? -9.160 -27.713 33.816 1.00 79.94 88 ALA A N 1
ATOM 612 C CA . ALA A 1 88 ? -9.203 -27.873 32.360 1.00 79.94 88 ALA A CA 1
ATOM 613 C C . ALA A 1 88 ? -10.276 -28.880 31.890 1.00 79.94 88 ALA A C 1
ATOM 615 O O . ALA A 1 88 ? -10.648 -28.895 30.717 1.00 79.94 88 ALA A O 1
ATOM 616 N N . ARG A 1 89 ? -10.832 -29.709 32.787 1.00 83.88 89 ARG A N 1
ATOM 617 C CA . ARG A 1 89 ? -11.918 -30.641 32.442 1.00 83.88 89 ARG A CA 1
ATOM 618 C C . ARG A 1 89 ? -13.230 -29.946 32.087 1.00 83.88 89 ARG A C 1
ATOM 620 O O . ARG A 1 89 ? -13.926 -30.444 31.209 1.00 83.88 89 ARG A O 1
ATOM 627 N N . GLN A 1 90 ? -13.572 -28.818 32.716 1.00 77.81 90 GLN A N 1
ATOM 628 C CA . GLN A 1 90 ? -14.786 -28.080 32.342 1.00 77.81 90 GLN A CA 1
ATOM 629 C C . GLN A 1 90 ? -14.633 -27.498 30.930 1.00 77.81 90 GLN A C 1
ATOM 631 O O . GLN A 1 90 ? -15.423 -27.821 30.048 1.00 77.81 90 GLN A O 1
ATOM 636 N N . ALA A 1 91 ? -13.543 -26.765 30.705 1.00 68.44 91 ALA A N 1
ATOM 637 C CA . ALA A 1 91 ? -13.103 -26.263 29.405 1.00 68.44 91 ALA A CA 1
ATOM 638 C C . ALA A 1 91 ? -13.182 -27.324 28.283 1.00 68.44 91 ALA A C 1
ATOM 640 O O . ALA A 1 91 ? -13.766 -27.096 27.224 1.00 68.44 91 ALA A O 1
ATOM 641 N N . GLN A 1 92 ? -12.648 -28.524 28.524 1.00 83.94 92 GLN A N 1
ATOM 642 C CA . GLN A 1 92 ? -12.680 -29.623 27.552 1.00 83.94 92 GLN A CA 1
ATOM 643 C C . GLN A 1 92 ? -14.068 -30.241 27.356 1.00 83.94 92 GLN A C 1
ATOM 645 O O . GLN A 1 92 ? -14.389 -30.680 26.251 1.00 83.94 92 GLN A O 1
ATOM 650 N N . ALA A 1 93 ? -14.901 -30.283 28.399 1.00 84.06 93 ALA A N 1
ATOM 651 C CA . ALA A 1 93 ? -16.291 -30.700 28.269 1.00 84.06 93 ALA A CA 1
ATOM 652 C C . ALA A 1 93 ? -17.092 -29.693 27.428 1.00 84.06 93 ALA A C 1
ATOM 654 O O . ALA A 1 93 ? -17.863 -30.108 26.567 1.00 84.06 93 ALA A O 1
ATOM 655 N N . GLU A 1 94 ? -16.869 -28.393 27.616 1.00 80.00 94 GLU A N 1
ATOM 656 C CA . GLU A 1 94 ? -17.506 -27.323 26.843 1.00 80.00 94 GLU A CA 1
ATOM 657 C C . GLU A 1 94 ? -17.063 -27.344 25.372 1.00 80.00 94 GLU A C 1
ATOM 659 O O . GLU A 1 94 ? -17.922 -27.358 24.490 1.00 80.00 94 GLU A O 1
ATOM 664 N N . LEU A 1 95 ? -15.761 -27.490 25.085 1.00 80.00 95 LEU A N 1
ATOM 665 C CA . LEU A 1 95 ? -15.247 -27.691 23.719 1.00 80.00 95 LEU A CA 1
ATOM 666 C C . LEU A 1 95 ? -15.864 -28.931 23.045 1.00 80.00 95 LEU A C 1
ATOM 668 O O . LEU A 1 95 ? -16.297 -28.868 21.892 1.00 80.00 95 LEU A O 1
ATOM 672 N N . LYS A 1 96 ? -15.972 -30.051 23.772 1.00 88.38 96 LYS A N 1
ATOM 673 C CA . LYS A 1 96 ? -16.626 -31.272 23.279 1.00 88.38 96 LYS A CA 1
ATOM 674 C C . LYS A 1 96 ? -18.117 -31.063 22.994 1.00 88.38 96 LYS A C 1
ATOM 676 O O . LYS A 1 96 ? -18.608 -31.561 21.983 1.00 88.38 96 LYS A O 1
ATOM 681 N N . GLN A 1 97 ? -18.845 -30.343 23.849 1.00 85.38 97 GLN A N 1
ATOM 682 C CA . GLN A 1 97 ? -20.261 -30.043 23.611 1.00 85.38 97 GLN A CA 1
ATOM 683 C C . GLN A 1 97 ? -20.452 -29.056 22.451 1.00 85.38 97 GLN A C 1
ATOM 685 O O . GLN A 1 97 ? -21.384 -29.230 21.671 1.00 85.38 97 GLN A O 1
ATOM 690 N N . ALA A 1 98 ? -19.554 -28.082 22.275 1.00 80.31 98 ALA A N 1
ATOM 691 C CA . ALA A 1 98 ? -19.569 -27.173 21.130 1.00 80.31 98 ALA A CA 1
ATOM 692 C C . ALA A 1 98 ? -19.393 -27.933 19.803 1.00 80.31 98 ALA A C 1
ATOM 694 O O . ALA A 1 98 ? -20.209 -27.765 18.899 1.00 80.31 98 ALA A O 1
ATOM 695 N N . LEU A 1 99 ? -18.411 -28.842 19.720 1.00 85.75 99 LEU A N 1
ATOM 696 C CA . LEU A 1 99 ? -18.230 -29.738 18.568 1.00 85.75 99 LEU A CA 1
ATOM 697 C C . LEU A 1 99 ? -19.469 -30.605 18.302 1.00 85.75 99 LEU A C 1
ATOM 699 O O . LEU A 1 99 ? -19.927 -30.705 17.165 1.00 85.75 99 LEU A O 1
ATOM 703 N N . LEU A 1 100 ? -20.041 -31.208 19.350 1.00 88.38 100 LEU A N 1
ATOM 704 C CA . LEU A 1 100 ? -21.250 -32.026 19.227 1.00 88.38 100 LEU A CA 1
ATOM 705 C C . LEU A 1 100 ? -22.479 -31.215 18.799 1.00 88.38 100 LEU A C 1
ATOM 707 O O . LEU A 1 100 ? -23.327 -31.764 18.104 1.00 88.38 100 LEU A O 1
ATOM 711 N N . ALA A 1 101 ? -22.584 -29.940 19.181 1.00 81.50 101 ALA A N 1
ATOM 712 C CA . ALA A 1 101 ? -23.659 -29.047 18.756 1.00 81.50 101 ALA A CA 1
ATOM 713 C C . ALA A 1 101 ? -23.475 -28.566 17.306 1.00 81.50 101 ALA A C 1
ATOM 715 O O . ALA A 1 101 ? -24.450 -28.512 16.557 1.00 81.50 101 ALA A O 1
ATOM 716 N N . GLN A 1 102 ? -22.239 -28.267 16.893 1.00 82.94 102 GLN A N 1
ATOM 717 C CA . GLN A 1 102 ? -21.907 -27.766 15.554 1.00 82.94 102 GLN A CA 1
ATOM 718 C C . GLN A 1 102 ? -22.331 -28.739 14.440 1.00 82.94 102 GLN A C 1
ATOM 720 O O . GLN A 1 102 ? -22.808 -28.294 13.398 1.00 82.94 102 GLN A O 1
ATOM 725 N N . LEU A 1 103 ? -22.278 -30.052 14.707 1.00 82.69 103 LEU A N 1
ATOM 726 C CA . LEU A 1 103 ? -22.777 -31.126 13.828 1.00 82.69 103 LEU A CA 1
ATOM 727 C C . LEU A 1 103 ? -24.287 -31.068 13.514 1.00 82.69 103 LEU A C 1
ATOM 729 O O . LEU A 1 103 ? -24.740 -31.744 12.588 1.00 82.69 103 LEU A O 1
ATOM 733 N N . TRP A 1 104 ? -25.062 -30.283 14.269 1.00 78.44 104 TRP A N 1
ATOM 734 C CA . TRP A 1 104 ? -26.521 -30.173 14.136 1.00 78.44 104 TRP A CA 1
ATOM 735 C C . TRP A 1 104 ? -27.022 -28.730 13.978 1.00 78.44 104 TRP A C 1
ATOM 737 O O . TRP A 1 104 ? -28.192 -28.531 13.662 1.00 78.44 104 TRP A O 1
ATOM 747 N N . SER A 1 105 ? -26.169 -27.723 14.204 1.00 65.06 105 SER A N 1
ATOM 748 C CA . SER A 1 105 ? -26.542 -26.301 14.157 1.00 65.06 105 SER A CA 1
ATOM 749 C C . SER A 1 105 ? -26.013 -25.540 12.938 1.00 65.06 105 SER A C 1
ATOM 751 O O . SER A 1 105 ? -26.614 -24.534 12.553 1.00 65.06 105 SER A O 1
ATOM 753 N N . ALA A 1 106 ? -24.920 -25.993 12.313 1.00 58.97 106 ALA A N 1
ATOM 754 C CA . ALA A 1 106 ? -24.370 -25.344 11.126 1.00 58.97 106 ALA A CA 1
ATOM 755 C C . ALA A 1 106 ? -25.240 -25.640 9.891 1.00 58.97 106 ALA A C 1
ATOM 757 O O . ALA A 1 106 ? -25.348 -26.786 9.456 1.00 58.97 106 ALA A O 1
ATOM 758 N N . ARG A 1 107 ? -25.840 -24.593 9.308 1.00 52.22 107 ARG A N 1
ATOM 759 C CA . ARG A 1 107 ? -26.702 -24.699 8.113 1.00 52.22 107 ARG A CA 1
ATOM 760 C C . ARG A 1 107 ? -25.945 -25.130 6.854 1.00 52.22 107 ARG A C 1
ATOM 762 O O . ARG A 1 107 ? -26.566 -25.607 5.912 1.00 52.22 107 ARG A O 1
ATOM 769 N N . ASP A 1 108 ? -24.626 -24.967 6.866 1.00 53.41 108 ASP A N 1
ATOM 770 C CA . ASP A 1 108 ? -23.745 -25.123 5.707 1.00 53.41 108 ASP A CA 1
ATOM 771 C C . ASP A 1 108 ? -23.019 -26.487 5.679 1.00 53.41 108 ASP A C 1
ATOM 773 O O . ASP A 1 108 ? -22.219 -26.750 4.782 1.00 53.41 108 ASP A O 1
ATOM 777 N N . LEU A 1 109 ? -23.296 -27.380 6.643 1.00 64.12 109 LEU A N 1
ATOM 778 C CA . LEU A 1 109 ? -22.759 -28.747 6.665 1.00 64.12 109 LEU A CA 1
ATOM 779 C C . LEU A 1 109 ? -23.408 -29.616 5.576 1.00 64.12 109 LEU A C 1
ATOM 781 O O . LEU A 1 109 ? -24.532 -30.089 5.736 1.00 64.12 109 LEU A O 1
ATOM 785 N N . GLN A 1 110 ? -22.666 -29.893 4.500 1.00 66.75 110 GLN A N 1
ATOM 786 C CA . GLN A 1 110 ? -23.126 -30.773 3.412 1.00 66.75 110 GLN A CA 1
ATOM 787 C C . GLN A 1 110 ? -22.935 -32.274 3.706 1.00 66.75 110 GLN A C 1
ATOM 789 O O . GLN A 1 110 ? -23.496 -33.113 3.001 1.00 66.75 110 GLN A O 1
ATOM 794 N N . ALA A 1 111 ? -22.170 -32.628 4.746 1.00 71.81 111 ALA A N 1
ATOM 795 C CA . ALA A 1 111 ? -21.965 -34.012 5.168 1.00 71.81 111 ALA A CA 1
ATOM 796 C C . ALA A 1 111 ? -23.295 -34.705 5.534 1.00 71.81 111 ALA A C 1
ATOM 798 O O . ALA A 1 111 ? -24.164 -34.119 6.189 1.00 71.81 111 ALA A O 1
ATOM 799 N N . ASP A 1 112 ? -23.456 -35.971 5.140 1.00 78.12 112 ASP A N 1
ATOM 800 C CA . ASP A 1 112 ? -24.720 -36.687 5.325 1.00 78.12 112 ASP A CA 1
ATOM 801 C C . ASP A 1 112 ? -25.049 -36.967 6.806 1.00 78.12 112 ASP A C 1
ATOM 803 O O . ASP A 1 112 ? -24.177 -37.023 7.677 1.00 78.12 112 ASP A O 1
ATOM 807 N N . GLU A 1 113 ? -26.337 -37.167 7.089 1.00 81.56 113 GLU A N 1
ATOM 808 C CA . GLU A 1 113 ? -26.876 -37.406 8.435 1.00 81.56 113 GLU A CA 1
ATOM 809 C C . GLU A 1 113 ? -26.219 -38.604 9.146 1.00 81.56 113 GLU A C 1
ATOM 811 O O . GLU A 1 113 ? -25.936 -38.550 10.343 1.00 81.56 113 GLU A O 1
ATOM 816 N N . THR A 1 114 ? -25.916 -39.680 8.412 1.00 83.38 114 THR A N 1
ATOM 817 C CA . THR A 1 114 ? -25.290 -40.889 8.969 1.00 83.38 114 THR A CA 1
ATOM 818 C C . THR A 1 114 ? -23.819 -40.655 9.299 1.00 83.38 114 THR A C 1
ATOM 820 O O . THR A 1 114 ? -23.301 -41.219 10.261 1.00 83.38 114 THR A O 1
ATOM 823 N N . THR A 1 115 ? -23.137 -39.820 8.518 1.00 82.19 115 THR A N 1
ATOM 824 C CA . THR A 1 115 ? -21.748 -39.413 8.735 1.00 82.19 115 THR A CA 1
ATOM 825 C C . THR A 1 115 ? -21.642 -38.462 9.927 1.00 82.19 115 THR A C 1
ATOM 827 O O . THR A 1 115 ? -20.843 -38.712 10.833 1.00 82.19 115 THR A O 1
ATOM 830 N N . ARG A 1 116 ? -22.521 -37.454 10.017 1.00 85.50 116 ARG A N 1
ATOM 831 C CA . ARG A 1 116 ? -22.598 -36.549 11.178 1.00 85.50 116 ARG A CA 1
ATOM 832 C C . ARG A 1 116 ? -22.966 -37.291 12.467 1.00 85.50 116 ARG A C 1
ATOM 834 O O . ARG A 1 116 ? -22.309 -37.077 13.485 1.00 85.50 116 ARG A O 1
ATOM 841 N N . GLN A 1 117 ? -23.912 -38.236 12.430 1.00 85.94 117 GLN A N 1
ATOM 842 C CA . GLN A 1 117 ? -24.238 -39.066 13.599 1.00 85.94 117 GLN A CA 1
ATOM 843 C C . GLN A 1 117 ? -23.073 -39.976 14.021 1.00 85.94 117 GLN A C 1
ATOM 845 O O . GLN A 1 117 ? -22.776 -40.053 15.213 1.00 85.94 117 GLN A O 1
ATOM 850 N N . ARG A 1 118 ? -22.371 -40.628 13.081 1.00 83.88 118 ARG A N 1
ATOM 851 C CA . ARG A 1 118 ? -21.215 -41.487 13.406 1.00 83.88 118 ARG A CA 1
ATOM 852 C C . ARG A 1 118 ? -20.058 -40.704 14.016 1.00 83.88 118 ARG A C 1
ATOM 854 O O . ARG A 1 118 ? -19.497 -41.152 15.015 1.00 83.88 118 ARG A O 1
ATOM 861 N N . LEU A 1 119 ? -19.738 -39.526 13.476 1.00 87.12 119 LEU A N 1
ATOM 862 C CA . LEU A 1 119 ? -18.723 -38.654 14.067 1.00 87.12 119 LEU A CA 1
ATOM 863 C C . LEU A 1 119 ? -19.165 -38.140 15.448 1.00 87.12 119 LEU A C 1
ATOM 865 O O . LEU A 1 119 ? -18.351 -38.107 16.369 1.00 87.12 119 LEU A O 1
ATOM 869 N N . ALA A 1 120 ? -20.453 -37.830 15.641 1.00 88.12 120 ALA A N 1
ATOM 870 C CA . ALA A 1 120 ? -20.995 -37.474 16.951 1.00 88.12 120 ALA A CA 1
ATOM 871 C C . ALA A 1 120 ? -20.878 -38.625 17.970 1.00 88.12 120 ALA A C 1
ATOM 873 O O . ALA A 1 120 ? -20.478 -38.387 19.107 1.00 88.12 120 ALA A O 1
ATOM 874 N N . ASP A 1 121 ? -21.176 -39.870 17.589 1.00 87.19 121 ASP A N 1
ATOM 875 C CA . ASP A 1 121 ? -21.037 -41.042 18.468 1.00 87.19 121 ASP A CA 1
ATOM 876 C C . ASP A 1 121 ? -19.575 -41.367 18.795 1.00 87.19 121 ASP A C 1
ATOM 878 O O . ASP A 1 121 ? -19.247 -41.667 19.948 1.00 87.19 121 ASP A O 1
ATOM 882 N N . TRP A 1 122 ? -18.670 -41.206 17.829 1.00 87.25 122 TRP A N 1
ATOM 883 C CA . TRP A 1 122 ? -17.237 -41.306 18.085 1.00 87.25 122 TRP A CA 1
ATOM 884 C C . TRP A 1 122 ? -16.752 -40.212 19.052 1.00 87.25 122 TRP A C 1
ATOM 886 O O . TRP A 1 122 ? -16.158 -40.534 20.083 1.00 87.25 122 TRP A O 1
ATOM 896 N N . LEU A 1 123 ? -17.093 -38.941 18.813 1.00 89.00 123 LEU A N 1
ATOM 897 C CA . LEU A 1 123 ? -16.783 -37.827 19.720 1.00 89.00 123 LEU A CA 1
ATOM 898 C C . LEU A 1 123 ? -17.379 -38.036 21.121 1.00 89.00 123 LEU A C 1
ATOM 900 O O . LEU A 1 123 ? -16.706 -37.774 22.122 1.00 89.00 123 LEU A O 1
ATOM 904 N N . ARG A 1 124 ? -18.611 -38.558 21.229 1.00 88.50 124 ARG A N 1
ATOM 905 C CA . ARG A 1 124 ? -19.248 -38.940 22.504 1.00 88.50 124 ARG A CA 1
ATOM 906 C C . ARG A 1 124 ? -18.404 -39.966 23.269 1.00 88.50 124 ARG A C 1
ATOM 908 O O . ARG A 1 124 ? -18.299 -39.821 24.487 1.00 88.50 124 ARG A O 1
ATOM 915 N N . SER A 1 125 ? -17.737 -40.901 22.589 1.00 86.62 125 SER A N 1
ATOM 916 C CA . SER A 1 125 ? -16.873 -41.916 23.218 1.00 86.62 125 SER A CA 1
ATOM 917 C C . SER A 1 125 ? -15.553 -41.381 23.805 1.00 86.62 125 SER A C 1
ATOM 919 O O . SER A 1 125 ? -15.023 -41.977 24.743 1.00 86.62 125 SER A O 1
ATOM 921 N N . LEU A 1 126 ? -15.033 -40.251 23.303 1.00 87.38 126 LEU A N 1
ATOM 922 C CA . LEU A 1 126 ? -13.736 -39.706 23.728 1.00 87.38 126 LEU A CA 1
ATOM 923 C C . LEU A 1 126 ? -13.776 -39.123 25.160 1.00 87.38 126 LEU A C 1
ATOM 925 O O . LEU A 1 126 ? -14.701 -38.370 25.488 1.00 87.38 126 LEU A O 1
ATOM 929 N N . PRO A 1 127 ? -12.798 -39.416 26.036 1.00 89.56 127 PRO A N 1
ATOM 930 C CA . PRO A 1 127 ? -12.779 -38.889 27.397 1.00 89.56 127 PRO A CA 1
ATOM 931 C C . PRO A 1 127 ? -12.505 -37.379 27.454 1.00 89.56 127 PRO A C 1
ATOM 933 O O . PRO A 1 127 ? -11.738 -36.822 26.671 1.00 89.56 127 PRO A O 1
ATOM 936 N N . VAL A 1 128 ? -13.078 -36.732 28.470 1.00 87.94 128 VAL A N 1
ATOM 937 C CA . VAL A 1 128 ? -12.627 -35.424 28.965 1.00 87.94 128 VAL A CA 1
ATOM 938 C C . VAL A 1 128 ? -11.464 -35.693 29.920 1.00 87.94 128 VAL A C 1
ATOM 940 O O . VAL A 1 128 ? -11.665 -36.184 31.032 1.00 87.94 128 VAL A O 1
ATOM 943 N N . THR A 1 129 ? -10.235 -35.463 29.464 1.00 85.25 129 THR A N 1
ATOM 944 C CA . THR A 1 129 ? -9.018 -35.905 30.164 1.00 85.25 129 THR A CA 1
ATOM 945 C C . THR A 1 129 ? -8.588 -34.914 31.251 1.00 85.25 129 THR A C 1
ATOM 947 O O . THR A 1 129 ? -8.192 -35.313 32.352 1.00 85.25 129 THR A O 1
ATOM 950 N N . GLY A 1 130 ? -8.714 -33.617 30.964 1.00 82.19 130 GLY A N 1
ATOM 951 C CA . GLY A 1 130 ? -8.008 -32.534 31.647 1.00 82.19 130 GLY A CA 1
ATOM 952 C C . GLY A 1 130 ? -6.569 -32.350 31.150 1.00 82.19 130 GLY A C 1
ATOM 953 O O . GLY A 1 130 ? -5.800 -31.673 31.822 1.00 82.19 130 GLY A O 1
ATOM 954 N N . ARG A 1 131 ? -6.173 -32.976 30.026 1.00 84.81 131 ARG A N 1
ATOM 955 C CA . ARG A 1 131 ? -4.813 -32.876 29.467 1.00 84.81 131 ARG A CA 1
ATOM 956 C C . ARG A 1 131 ? -4.549 -31.481 28.909 1.00 84.81 131 ARG A C 1
ATOM 958 O O . ARG A 1 131 ? -5.262 -31.034 28.016 1.00 84.81 131 ARG A O 1
ATOM 965 N N . VAL A 1 132 ? -3.469 -30.870 29.364 1.00 82.50 132 VAL A N 1
ATOM 966 C CA . VAL A 1 132 ? -2.950 -29.583 28.913 1.00 82.50 132 VAL A CA 1
ATOM 967 C C . VAL A 1 132 ? -1.686 -29.844 28.066 1.00 82.50 132 VAL A C 1
ATOM 969 O O . VAL A 1 132 ? -0.712 -30.370 28.609 1.00 82.50 132 VAL A O 1
ATOM 972 N N . PRO A 1 133 ? -1.701 -29.569 26.742 1.00 75.31 133 PRO A N 1
ATOM 973 C CA . PRO A 1 133 ? -0.544 -29.690 25.844 1.00 75.31 133 PRO A CA 1
ATOM 974 C C . PRO A 1 133 ? 0.646 -28.850 26.296 1.00 75.31 133 PRO A C 1
ATOM 976 O O . PRO A 1 133 ? 0.468 -27.681 26.618 1.00 75.31 133 PRO A O 1
ATOM 979 N N . LEU A 1 134 ? 1.857 -29.401 26.272 1.00 74.56 134 LEU A N 1
ATOM 980 C CA . LEU A 1 134 ? 3.072 -28.695 26.686 1.00 74.56 134 LEU A CA 1
ATOM 981 C C . LEU A 1 134 ? 3.956 -28.455 25.463 1.00 74.56 134 LEU A C 1
ATOM 983 O O . LEU A 1 134 ? 4.438 -29.403 24.852 1.00 74.56 134 LEU A O 1
ATOM 987 N N . ALA A 1 135 ? 4.172 -27.186 25.105 1.00 64.19 135 ALA A N 1
ATOM 988 C CA . ALA A 1 135 ? 4.928 -26.825 23.903 1.00 64.19 135 ALA A CA 1
ATOM 989 C C . ALA A 1 135 ? 6.403 -27.264 23.971 1.00 64.19 135 ALA A C 1
ATOM 991 O O . ALA A 1 135 ? 6.983 -27.632 22.950 1.00 64.19 135 ALA A O 1
ATOM 992 N N . ILE A 1 136 ? 6.995 -27.231 25.171 1.00 77.75 136 ILE A N 1
ATOM 993 C CA . ILE A 1 136 ? 8.347 -27.710 25.473 1.00 77.75 136 ILE A CA 1
ATOM 994 C C . ILE A 1 136 ? 8.310 -28.483 26.797 1.00 77.75 136 ILE A C 1
ATOM 996 O O . ILE A 1 136 ? 7.619 -28.106 27.741 1.00 77.75 136 ILE A O 1
ATOM 1000 N N . VAL A 1 137 ? 9.065 -29.581 26.843 1.00 80.81 137 VAL A N 1
ATOM 1001 C CA . VAL A 1 137 ? 9.150 -30.536 27.966 1.00 80.81 137 VAL A CA 1
ATOM 1002 C C . VAL A 1 137 ? 10.600 -30.819 28.388 1.00 80.81 137 VAL A C 1
ATOM 1004 O O . VAL A 1 137 ? 10.858 -31.729 29.171 1.00 80.81 137 VAL A O 1
ATOM 1007 N N . ASP A 1 138 ? 11.569 -30.062 27.863 1.00 84.88 138 ASP A N 1
ATOM 1008 C CA . ASP A 1 138 ? 12.970 -30.171 28.271 1.00 84.88 138 ASP A CA 1
ATOM 1009 C C . ASP A 1 138 ? 13.197 -29.398 29.577 1.00 84.88 138 ASP A C 1
ATOM 1011 O O . ASP A 1 138 ? 13.068 -28.175 29.633 1.00 84.88 138 ASP A O 1
ATOM 1015 N N . ALA A 1 139 ? 13.560 -30.114 30.639 1.00 85.44 139 ALA A N 1
ATOM 1016 C CA . ALA A 1 139 ? 13.705 -29.527 31.965 1.00 85.44 139 ALA A CA 1
ATOM 1017 C C . ALA A 1 139 ? 14.854 -28.506 32.082 1.00 85.44 139 ALA A C 1
ATOM 1019 O O . ALA A 1 139 ? 14.802 -27.632 32.943 1.00 85.44 139 ALA A O 1
ATOM 1020 N N . ARG A 1 140 ? 15.893 -28.582 31.239 1.00 86.75 140 ARG A N 1
ATOM 1021 C CA . ARG A 1 140 ? 16.993 -27.604 31.239 1.00 86.75 140 ARG A CA 1
ATOM 1022 C C . ARG A 1 140 ? 16.627 -26.353 30.461 1.00 86.75 140 ARG A C 1
ATOM 1024 O O . ARG A 1 140 ? 16.953 -25.259 30.913 1.00 86.75 140 ARG A O 1
ATOM 1031 N N . TRP A 1 141 ? 15.904 -26.502 29.354 1.00 85.81 141 TRP A N 1
ATOM 1032 C CA . TRP A 1 141 ? 15.326 -25.370 28.638 1.00 85.81 141 TRP A CA 1
ATOM 1033 C C . TRP A 1 141 ? 14.327 -24.615 29.523 1.00 85.81 141 TRP A C 1
ATOM 1035 O O . TRP A 1 141 ? 14.415 -23.396 29.630 1.00 85.81 141 TRP A O 1
ATOM 1045 N N . LEU A 1 142 ? 13.444 -25.331 30.227 1.00 83.38 142 LEU A N 1
ATOM 1046 C CA . LEU A 1 142 ? 12.471 -24.738 31.151 1.00 83.38 142 LEU A CA 1
ATOM 1047 C C . LEU A 1 142 ? 13.156 -24.030 32.340 1.00 83.38 142 LEU A C 1
ATOM 1049 O O . LEU A 1 142 ? 12.796 -22.899 32.650 1.00 83.38 142 LEU A O 1
ATOM 1053 N N . GLN A 1 143 ? 14.216 -24.604 32.932 1.00 85.12 143 GLN A N 1
ATOM 1054 C CA . GLN A 1 143 ? 15.017 -23.904 33.957 1.00 85.12 143 GLN A CA 1
ATOM 1055 C C . GLN A 1 143 ? 15.701 -22.624 33.444 1.00 85.12 143 GLN A C 1
ATOM 1057 O O . GLN A 1 143 ? 15.933 -21.709 34.231 1.00 85.12 143 GLN A O 1
ATOM 1062 N N . ALA A 1 144 ? 16.025 -22.546 32.150 1.00 77.25 144 ALA A N 1
ATOM 1063 C CA . ALA A 1 144 ? 16.580 -21.344 31.525 1.00 77.25 144 ALA A CA 1
ATOM 1064 C C . ALA A 1 144 ? 15.507 -20.318 31.098 1.00 77.25 144 ALA A C 1
ATOM 1066 O O . ALA A 1 144 ? 15.848 -19.171 30.829 1.00 77.25 144 ALA A O 1
ATOM 1067 N N . ASN A 1 145 ? 14.230 -20.714 31.050 1.00 74.94 145 ASN A N 1
ATOM 1068 C CA . ASN A 1 145 ? 13.096 -19.895 30.612 1.00 74.94 145 ASN A CA 1
ATOM 1069 C C . ASN A 1 145 ? 11.979 -19.940 31.681 1.00 74.94 145 ASN A C 1
ATOM 1071 O O . ASN A 1 145 ? 10.917 -20.522 31.442 1.00 74.94 145 ASN A O 1
ATOM 1075 N N . PRO A 1 146 ? 12.196 -19.362 32.880 1.00 73.44 146 PRO A N 1
ATOM 1076 C CA . PRO A 1 146 ? 11.331 -19.567 34.047 1.00 73.44 146 PRO A CA 1
ATOM 1077 C C . PRO A 1 146 ? 9.891 -19.051 33.881 1.00 73.44 146 PRO A C 1
ATOM 1079 O O . PRO A 1 146 ? 9.005 -19.487 34.616 1.00 73.44 146 PRO A O 1
ATOM 1082 N N . ASP A 1 147 ? 9.619 -18.170 32.921 1.00 65.94 147 ASP A N 1
ATOM 1083 C CA . ASP A 1 147 ? 8.260 -17.694 32.613 1.00 65.94 147 ASP A CA 1
ATOM 1084 C C . ASP A 1 147 ? 7.462 -18.684 31.743 1.00 65.94 147 ASP A C 1
ATOM 1086 O O . ASP A 1 147 ? 6.239 -18.600 31.649 1.00 65.94 147 ASP A O 1
ATOM 1090 N N . GLN A 1 148 ? 8.153 -19.661 31.146 1.00 68.88 148 GLN A N 1
ATOM 1091 C CA . GLN A 1 148 ? 7.597 -20.744 30.329 1.00 68.88 148 GLN A CA 1
ATOM 1092 C C . GLN A 1 148 ? 7.507 -22.079 31.099 1.00 68.88 148 GLN A C 1
ATOM 1094 O O . GLN A 1 148 ? 7.100 -23.083 30.522 1.00 68.88 148 GLN A O 1
ATOM 1099 N N . ASP A 1 149 ? 7.895 -22.112 32.382 1.00 81.88 149 ASP A N 1
ATOM 1100 C CA . ASP A 1 149 ? 8.008 -23.319 33.218 1.00 81.88 149 ASP A CA 1
ATOM 1101 C C . ASP A 1 149 ? 6.841 -23.445 34.225 1.00 81.88 149 ASP A C 1
ATOM 1103 O O . ASP A 1 149 ? 6.865 -22.787 35.273 1.00 81.88 149 ASP A O 1
ATOM 1107 N N . PRO A 1 150 ? 5.796 -24.256 33.947 1.00 82.25 150 PRO A N 1
ATOM 1108 C CA . PRO A 1 150 ? 4.556 -24.240 34.721 1.00 82.25 150 PRO A CA 1
ATOM 1109 C C . PRO A 1 150 ? 4.736 -24.609 36.197 1.00 82.25 150 PRO A C 1
ATOM 1111 O O . PRO A 1 150 ? 5.375 -25.604 36.538 1.00 82.25 150 PRO A O 1
ATOM 1114 N N . ILE A 1 151 ? 4.088 -23.849 37.084 1.00 86.25 151 ILE A N 1
ATOM 1115 C CA . ILE A 1 151 ? 4.020 -24.164 38.516 1.00 86.25 151 ILE A CA 1
ATOM 1116 C C . ILE A 1 151 ? 2.904 -25.189 38.757 1.00 86.25 151 ILE A C 1
ATOM 1118 O O . ILE A 1 151 ? 1.745 -24.986 38.385 1.00 86.25 151 ILE A O 1
ATOM 1122 N N . LEU A 1 152 ? 3.246 -26.299 39.404 1.00 84.31 152 LEU A N 1
ATOM 1123 C CA . LEU A 1 152 ? 2.349 -27.416 39.659 1.00 84.31 152 LEU A CA 1
ATOM 1124 C C . LEU A 1 152 ? 1.571 -27.207 40.971 1.00 84.31 152 LEU A C 1
ATOM 1126 O O . LEU A 1 152 ? 2.145 -27.033 42.052 1.00 84.31 152 LEU A O 1
ATOM 1130 N N . ALA A 1 153 ? 0.240 -27.247 40.884 1.00 79.94 153 ALA A N 1
ATOM 1131 C CA . ALA A 1 153 ? -0.655 -27.072 42.025 1.00 79.94 153 ALA A CA 1
ATOM 1132 C C . ALA A 1 153 ? -1.118 -28.421 42.621 1.00 79.94 153 ALA A C 1
ATOM 1134 O O . ALA A 1 153 ? -1.143 -29.440 41.920 1.00 79.94 153 ALA A O 1
ATOM 1135 N N . PRO A 1 154 ? -1.531 -28.457 43.905 1.00 77.19 154 PRO A N 1
ATOM 1136 C CA . PRO A 1 154 ? -2.126 -29.645 44.514 1.00 77.19 154 PRO A CA 1
ATOM 1137 C C . PRO A 1 154 ? -3.330 -30.165 43.715 1.00 77.19 154 PRO A C 1
ATOM 1139 O O . PRO A 1 154 ? -4.229 -29.405 43.364 1.00 77.19 154 PRO A O 1
ATOM 1142 N N . GLY A 1 155 ? -3.356 -31.470 43.442 1.00 78.75 155 GLY A N 1
ATOM 1143 C CA . GLY A 1 155 ? -4.409 -32.110 42.643 1.00 78.75 155 GLY A CA 1
ATOM 1144 C C . GLY A 1 155 ? -4.162 -32.117 41.130 1.00 78.75 155 GLY A C 1
ATOM 1145 O O . GLY A 1 155 ? -4.928 -32.754 40.409 1.00 78.75 155 GLY A O 1
ATOM 1146 N N . HIS A 1 156 ? -3.093 -31.480 40.637 1.00 86.25 156 HIS A N 1
ATOM 1147 C CA . HIS A 1 156 ? -2.577 -31.765 39.294 1.00 86.25 156 HIS A CA 1
ATOM 1148 C C . HIS A 1 156 ? -1.983 -33.184 39.253 1.00 86.25 156 HIS A C 1
ATOM 1150 O O . HIS A 1 156 ? -1.577 -33.731 40.280 1.00 86.25 156 HIS A O 1
ATOM 1156 N N . ALA A 1 157 ? -1.891 -33.770 38.061 1.00 85.62 157 ALA A N 1
ATOM 1157 C CA . ALA A 1 157 ? -1.131 -34.995 37.824 1.00 85.62 157 ALA A CA 1
ATOM 1158 C C . ALA A 1 157 ? -0.272 -34.862 36.561 1.00 85.62 157 ALA A C 1
ATOM 1160 O O . ALA A 1 157 ? -0.599 -34.100 35.654 1.00 85.62 157 ALA A O 1
ATOM 1161 N N . LEU A 1 158 ? 0.821 -35.617 36.493 1.00 85.81 158 LEU A N 1
ATOM 1162 C CA . LEU A 1 158 ? 1.672 -35.733 35.310 1.00 85.81 158 LEU A CA 1
ATOM 1163 C C . LEU A 1 158 ? 1.716 -37.205 34.904 1.00 85.81 158 LEU A C 1
ATOM 1165 O O . LEU A 1 158 ? 1.948 -38.080 35.739 1.00 85.81 158 LEU A O 1
ATOM 1169 N N . VAL A 1 159 ? 1.435 -37.477 33.631 1.00 82.62 159 VAL A N 1
ATOM 1170 C CA . VAL A 1 159 ? 1.409 -38.829 33.068 1.00 82.62 159 VAL A CA 1
ATOM 1171 C C . VAL A 1 159 ? 2.352 -38.876 31.873 1.00 82.62 159 VAL A C 1
ATOM 1173 O O . VAL A 1 159 ? 2.083 -38.251 30.850 1.00 82.62 159 VAL A O 1
ATOM 1176 N N . LEU A 1 160 ? 3.442 -39.629 32.008 1.00 80.75 160 LEU A N 1
ATOM 1177 C CA . LEU A 1 160 ? 4.294 -40.049 30.896 1.00 80.75 160 LEU A CA 1
ATOM 1178 C C . LEU A 1 160 ? 3.662 -41.297 30.254 1.00 80.75 160 LEU A C 1
ATOM 1180 O O . LEU A 1 160 ? 3.502 -42.306 30.948 1.00 80.75 160 LEU A O 1
ATOM 1184 N N . PRO A 1 161 ? 3.232 -41.251 28.981 1.00 80.56 161 PRO A N 1
ATOM 1185 C CA . PRO A 1 161 ? 2.816 -42.441 28.255 1.00 80.56 161 PRO A CA 1
ATOM 1186 C C . PRO A 1 161 ? 4.027 -43.135 27.614 1.00 80.56 161 PRO A C 1
ATOM 1188 O O . PRO A 1 161 ? 5.035 -42.509 27.293 1.00 80.56 161 PRO A O 1
ATOM 1191 N N . GLN A 1 162 ? 3.900 -44.437 27.368 1.00 81.56 162 GLN A N 1
ATOM 1192 C CA . GLN A 1 162 ? 4.866 -45.190 26.565 1.00 81.56 162 GLN A CA 1
ATOM 1193 C C . GLN A 1 162 ? 4.748 -44.802 25.083 1.00 81.56 162 GLN A C 1
ATOM 1195 O O . GLN A 1 162 ? 3.639 -44.573 24.590 1.00 81.56 162 GLN A O 1
ATOM 1200 N N . ARG A 1 163 ? 5.878 -44.756 24.370 1.00 82.12 163 ARG A N 1
ATOM 1201 C CA . ARG A 1 163 ? 5.950 -44.269 22.984 1.00 82.12 163 ARG A CA 1
ATOM 1202 C C . ARG A 1 163 ? 5.105 -45.115 22.013 1.00 82.12 163 ARG A C 1
ATOM 1204 O O . ARG A 1 163 ? 5.392 -46.304 21.854 1.00 82.12 163 ARG A O 1
ATOM 1211 N N . PRO A 1 164 ? 4.096 -44.545 21.322 1.00 84.19 164 PRO A N 1
ATOM 1212 C CA . PRO A 1 164 ? 3.273 -45.303 20.379 1.00 84.19 164 PRO A CA 1
ATOM 1213 C C . PRO A 1 164 ? 4.057 -45.772 19.144 1.00 84.19 164 PRO A C 1
ATOM 1215 O O . PRO A 1 164 ? 4.989 -45.114 18.694 1.00 84.19 164 PRO A O 1
ATOM 1218 N N . GLY A 1 165 ? 3.641 -46.891 18.541 1.00 85.62 165 GLY A N 1
ATOM 1219 C CA . GLY A 1 165 ? 4.199 -47.400 17.275 1.00 85.62 165 GLY A CA 1
ATOM 1220 C C . GLY A 1 165 ? 3.443 -46.951 16.015 1.00 85.62 165 GLY A C 1
ATOM 1221 O O . GLY A 1 165 ? 3.716 -47.444 14.920 1.00 85.62 165 GLY A O 1
ATOM 1222 N N . THR A 1 166 ? 2.448 -46.075 16.158 1.00 89.62 166 THR A N 1
ATOM 1223 C CA . THR A 1 166 ? 1.418 -45.799 15.143 1.00 89.62 166 THR A CA 1
ATOM 1224 C C . THR A 1 166 ? 1.068 -44.319 15.059 1.00 89.62 166 THR A C 1
ATOM 1226 O O . THR A 1 166 ? 1.120 -43.620 16.066 1.00 89.62 166 THR A O 1
ATOM 1229 N N . VAL A 1 167 ? 0.630 -43.872 13.885 1.00 91.00 167 VAL A N 1
ATOM 1230 C CA . VAL A 1 167 ? -0.078 -42.600 13.669 1.00 91.00 167 VAL A CA 1
ATOM 1231 C C . VAL A 1 167 ? -1.567 -42.914 13.502 1.00 91.00 167 VAL A C 1
ATOM 1233 O O . VAL A 1 167 ? -1.916 -43.894 12.838 1.00 91.00 167 VAL A O 1
ATOM 1236 N N . THR A 1 168 ? -2.447 -42.119 14.116 1.00 90.88 168 THR A N 1
ATOM 1237 C CA . THR A 1 168 ? -3.900 -42.360 14.097 1.00 90.88 168 THR A CA 1
ATOM 1238 C C . THR A 1 168 ? -4.594 -41.371 13.173 1.00 90.88 168 THR A C 1
ATOM 1240 O O . THR A 1 168 ? -4.708 -40.188 13.476 1.00 90.88 168 THR A O 1
ATOM 1243 N N . LEU A 1 169 ? -5.097 -41.849 12.042 1.00 89.00 169 LEU A N 1
ATOM 1244 C CA . LEU A 1 169 ? -5.892 -41.030 11.136 1.00 89.00 169 LEU A CA 1
ATOM 1245 C C . LEU A 1 169 ? -7.367 -41.100 11.520 1.00 89.00 169 LEU A C 1
ATOM 1247 O O . LEU A 1 169 ? -7.845 -42.148 11.951 1.00 89.00 169 LEU A O 1
ATOM 1251 N N . LEU A 1 170 ? -8.089 -40.003 11.330 1.00 85.81 170 LEU A N 1
ATOM 1252 C CA . LEU A 1 170 ? -9.542 -39.952 11.408 1.00 85.81 170 LEU A CA 1
ATOM 1253 C C . LEU A 1 170 ? -10.085 -39.710 9.997 1.00 85.81 170 LEU A C 1
ATOM 1255 O O . LEU A 1 170 ? -9.835 -38.658 9.409 1.00 85.81 170 LEU A O 1
ATOM 1259 N N . ALA A 1 171 ? -10.799 -40.694 9.452 1.00 74.19 171 ALA A N 1
ATOM 1260 C CA . ALA A 1 171 ? -11.495 -40.546 8.179 1.00 74.19 171 ALA A CA 1
ATOM 1261 C C . ALA A 1 171 ? -12.688 -39.586 8.318 1.00 74.19 171 ALA A C 1
ATOM 1263 O O . ALA A 1 171 ? -13.287 -39.475 9.391 1.00 74.19 171 ALA A O 1
ATOM 1264 N N . ASP A 1 172 ? -13.081 -38.944 7.216 1.00 73.88 172 ASP A N 1
ATOM 1265 C CA . ASP A 1 172 ? -14.197 -37.988 7.160 1.00 73.88 172 ASP A CA 1
ATOM 1266 C C . ASP A 1 172 ? -15.560 -38.603 7.528 1.00 73.88 172 ASP A C 1
ATOM 1268 O O . ASP A 1 172 ? -16.494 -37.881 7.871 1.00 73.88 172 ASP A O 1
ATOM 1272 N N . ASP A 1 173 ? -15.651 -39.937 7.517 1.00 66.75 173 ASP A N 1
ATOM 1273 C CA . ASP A 1 173 ? -16.812 -40.728 7.931 1.00 66.75 173 ASP A CA 1
ATOM 1274 C C . ASP A 1 173 ? -16.830 -41.094 9.439 1.00 66.75 173 ASP A C 1
ATOM 1276 O O . ASP A 1 173 ? -17.677 -41.875 9.895 1.00 66.75 173 ASP A O 1
ATOM 1280 N N . GLY A 1 174 ? -15.892 -40.532 10.212 1.00 66.31 174 GLY A N 1
ATOM 1281 C CA . GLY A 1 174 ? -15.761 -40.683 11.663 1.00 66.31 174 GLY A CA 1
ATOM 1282 C C . GLY A 1 174 ? -14.982 -41.917 12.130 1.00 66.31 174 GLY A C 1
ATOM 1283 O O . GLY A 1 174 ? -14.968 -42.203 13.328 1.00 66.31 174 GLY A O 1
ATOM 1284 N N . ARG A 1 175 ? -14.348 -42.677 11.226 1.00 77.62 175 ARG A N 1
ATOM 1285 C CA . ARG A 1 175 ? -13.605 -43.898 11.585 1.00 77.62 175 ARG A CA 1
ATOM 1286 C C . ARG A 1 175 ? -12.132 -43.609 11.926 1.00 77.62 175 ARG A C 1
ATOM 1288 O O . ARG A 1 175 ? -11.408 -43.107 11.065 1.00 77.62 175 ARG A O 1
ATOM 1295 N N . PRO A 1 176 ? -11.651 -43.964 13.136 1.00 82.44 176 PRO A N 1
ATOM 1296 C CA . PRO A 1 176 ? -10.230 -43.913 13.468 1.00 82.44 176 PRO A CA 1
ATOM 1297 C C . PRO A 1 176 ? -9.465 -45.093 12.846 1.00 82.44 176 PRO A C 1
ATOM 1299 O O . PRO A 1 176 ? -9.983 -46.207 12.745 1.00 82.44 176 PRO A O 1
ATOM 1302 N N . CYS A 1 177 ? -8.214 -44.852 12.463 1.00 86.31 177 CYS A N 1
ATOM 1303 C CA . CYS A 1 177 ? -7.421 -45.719 11.598 1.00 86.31 177 CYS A CA 1
ATOM 1304 C C . CYS A 1 177 ? -5.942 -45.682 12.016 1.00 86.31 177 CYS A C 1
ATOM 1306 O O . CYS A 1 177 ? -5.254 -44.686 11.797 1.00 86.31 177 CYS A O 1
ATOM 1308 N N . ALA A 1 178 ? -5.447 -46.747 12.653 1.00 88.12 178 ALA A N 1
ATOM 1309 C CA . ALA A 1 178 ? -4.075 -46.814 13.157 1.00 88.12 178 ALA A CA 1
ATOM 1310 C C . ALA A 1 178 ? -3.113 -47.385 12.099 1.00 88.12 178 ALA A C 1
ATOM 1312 O O . ALA A 1 178 ? -3.143 -48.578 11.786 1.00 88.12 178 ALA A O 1
ATOM 1313 N N . VAL A 1 179 ? -2.230 -46.535 11.574 1.00 88.12 179 VAL A N 1
ATOM 1314 C CA . VAL A 1 179 ? -1.198 -46.897 10.589 1.00 88.12 179 VAL A CA 1
ATOM 1315 C C . VAL A 1 179 ? 0.162 -46.962 11.284 1.00 88.12 179 VAL A C 1
ATOM 1317 O O . VAL A 1 179 ? 0.474 -46.125 12.130 1.00 88.12 179 VAL A O 1
ATOM 1320 N N . ALA A 1 180 ? 0.989 -47.956 10.950 1.00 89.69 180 ALA A N 1
ATOM 1321 C CA . ALA A 1 180 ? 2.326 -48.091 11.537 1.00 89.69 180 ALA A CA 1
ATOM 1322 C C . ALA A 1 180 ? 3.211 -46.873 11.199 1.00 89.69 180 ALA A C 1
ATOM 1324 O O . ALA A 1 180 ? 3.358 -46.523 10.027 1.00 89.69 180 ALA A O 1
ATOM 1325 N N . HIS A 1 181 ? 3.809 -46.241 12.215 1.00 91.25 181 HIS A N 1
ATOM 1326 C CA . HIS A 1 181 ? 4.640 -45.048 12.035 1.00 91.25 181 HIS A CA 1
ATOM 1327 C C . HIS A 1 181 ? 5.903 -45.358 11.214 1.00 91.25 181 HIS A C 1
ATOM 1329 O O . HIS A 1 181 ? 6.589 -46.355 11.459 1.00 91.25 181 HIS A O 1
ATOM 1335 N N . ARG A 1 182 ? 6.262 -44.458 10.292 1.00 89.69 182 ARG A N 1
ATOM 1336 C CA . ARG A 1 182 ? 7.534 -44.471 9.560 1.00 89.69 182 ARG A CA 1
ATOM 1337 C C . ARG A 1 182 ? 8.150 -43.065 9.501 1.00 89.69 182 ARG A C 1
ATOM 1339 O O . ARG A 1 182 ? 7.480 -42.159 9.008 1.00 89.69 182 ARG A O 1
ATOM 1346 N N . PRO A 1 183 ? 9.425 -42.893 9.906 1.00 84.25 183 PRO A N 1
ATOM 1347 C CA . PRO A 1 183 ? 10.185 -41.675 9.617 1.00 84.25 183 PRO A CA 1
ATOM 1348 C C . PRO A 1 183 ? 10.191 -41.352 8.115 1.00 84.25 183 PRO A C 1
ATOM 1350 O O . PRO A 1 183 ? 10.086 -42.262 7.287 1.00 84.25 183 PRO A O 1
ATOM 1353 N N . GLY A 1 184 ? 10.307 -40.075 7.757 1.00 83.31 184 GLY A N 1
ATOM 1354 C CA . GLY A 1 184 ? 10.294 -39.598 6.371 1.00 83.31 184 GLY A CA 1
ATOM 1355 C C . GLY A 1 184 ? 8.921 -39.639 5.689 1.00 83.31 184 GLY A C 1
ATOM 1356 O O . GLY A 1 184 ? 8.831 -39.396 4.486 1.00 83.31 184 GLY A O 1
ATOM 1357 N N . THR A 1 185 ? 7.844 -39.985 6.407 1.00 89.25 185 THR A N 1
ATOM 1358 C CA . THR A 1 185 ? 6.501 -40.134 5.819 1.00 89.25 185 THR A CA 1
ATOM 1359 C C . THR A 1 185 ? 5.634 -38.915 6.112 1.00 89.25 185 THR A C 1
ATOM 1361 O O . THR A 1 185 ? 5.279 -38.653 7.254 1.00 89.25 185 THR A O 1
ATOM 1364 N N . GLN A 1 186 ? 5.234 -38.197 5.064 1.00 90.94 186 GLN A N 1
ATOM 1365 C CA . GLN A 1 186 ? 4.276 -37.089 5.137 1.00 90.94 186 GLN A CA 1
ATOM 1366 C C . GLN A 1 186 ? 2.827 -37.581 5.310 1.00 90.94 186 GLN A C 1
ATOM 1368 O O . GLN A 1 186 ? 2.497 -38.718 4.956 1.00 90.94 186 GLN A O 1
ATOM 1373 N N . ALA A 1 187 ? 1.930 -36.710 5.785 1.00 90.44 187 ALA A N 1
ATOM 1374 C CA . ALA A 1 187 ? 0.526 -37.018 6.080 1.00 90.44 187 ALA A CA 1
ATOM 1375 C C . ALA A 1 187 ? -0.217 -37.702 4.915 1.00 90.44 187 ALA A C 1
ATOM 1377 O O . ALA A 1 187 ? -0.984 -38.639 5.135 1.00 90.44 187 ALA A O 1
ATOM 1378 N N . ARG A 1 188 ? 0.071 -37.322 3.662 1.00 88.62 188 ARG A N 1
ATOM 1379 C CA . ARG A 1 188 ? -0.518 -37.957 2.469 1.00 88.62 188 ARG A CA 1
ATOM 1380 C C . ARG A 1 188 ? -0.153 -39.440 2.317 1.00 88.62 188 ARG A C 1
ATOM 1382 O O . ARG A 1 188 ? -0.981 -40.219 1.856 1.00 88.62 188 ARG A O 1
ATOM 1389 N N . GLY A 1 189 ? 1.049 -39.849 2.731 1.00 88.69 189 GLY A N 1
ATOM 1390 C CA . GLY A 1 189 ? 1.466 -41.257 2.727 1.00 88.69 189 GLY A CA 1
ATOM 1391 C C . GLY A 1 189 ? 0.721 -42.090 3.773 1.00 88.69 189 GLY A C 1
ATOM 1392 O O . GLY A 1 189 ? 0.316 -43.219 3.497 1.00 88.69 189 GLY A O 1
ATOM 1393 N N . TYR A 1 190 ? 0.464 -41.501 4.943 1.00 90.56 190 TYR A N 1
ATOM 1394 C CA . TYR A 1 190 ? -0.395 -42.089 5.971 1.00 90.56 190 TYR A CA 1
ATOM 1395 C C . TYR A 1 190 ? -1.863 -42.183 5.511 1.00 90.56 190 TYR A C 1
ATOM 1397 O O . TYR A 1 190 ? -2.502 -43.215 5.718 1.00 90.56 190 TYR A O 1
ATOM 1405 N N . LEU A 1 191 ? -2.380 -41.159 4.819 1.00 89.00 191 LEU A N 1
ATOM 1406 C CA . LEU A 1 191 ? -3.728 -41.171 4.235 1.00 89.00 191 LEU A CA 1
ATOM 1407 C C . LEU A 1 191 ? -3.874 -42.245 3.156 1.00 89.00 191 LEU A C 1
ATOM 1409 O O . LEU A 1 191 ? -4.816 -43.030 3.220 1.00 89.00 191 LEU A O 1
ATOM 1413 N N . GLN A 1 192 ? -2.928 -42.359 2.218 1.00 89.25 192 GLN A N 1
ATOM 1414 C CA . GLN A 1 192 ? -2.982 -43.394 1.179 1.00 89.25 192 GLN A CA 1
ATOM 1415 C C . GLN A 1 192 ? -2.911 -44.813 1.773 1.00 89.25 192 GLN A C 1
ATOM 1417 O O . GLN A 1 192 ? -3.553 -45.727 1.262 1.00 89.25 192 GLN A O 1
ATOM 1422 N N . ALA A 1 193 ? -2.204 -45.001 2.894 1.00 87.69 193 ALA A N 1
ATOM 1423 C CA . ALA A 1 193 ? -2.190 -46.268 3.629 1.00 87.69 193 ALA A CA 1
ATOM 1424 C C . ALA A 1 193 ? -3.496 -46.571 4.396 1.00 87.69 193 ALA A C 1
ATOM 1426 O O . ALA A 1 193 ? -3.716 -47.722 4.762 1.00 87.69 193 ALA A O 1
ATOM 1427 N N . CYS A 1 194 ? -4.355 -45.576 4.644 1.00 86.31 194 CYS A N 1
ATOM 1428 C CA . CYS A 1 194 ? -5.621 -45.750 5.360 1.00 86.31 194 CYS A CA 1
ATOM 1429 C C . CYS A 1 194 ? -6.848 -45.811 4.430 1.00 86.31 194 CYS A C 1
ATOM 1431 O O . CYS A 1 194 ? -7.669 -46.717 4.554 1.00 86.31 194 CYS A O 1
ATOM 1433 N N . ILE A 1 195 ? -6.970 -44.855 3.502 1.00 85.12 195 ILE A N 1
ATOM 1434 C CA . ILE A 1 195 ? -8.144 -44.663 2.629 1.00 85.12 195 ILE A CA 1
ATOM 1435 C C . ILE A 1 195 ? -7.836 -44.851 1.130 1.00 85.12 195 ILE A C 1
ATOM 1437 O O . ILE A 1 195 ? -8.700 -44.619 0.285 1.00 85.12 195 ILE A O 1
ATOM 1441 N N . GLY A 1 196 ? -6.624 -45.297 0.781 1.00 86.50 196 GLY A N 1
ATOM 1442 C CA . GLY A 1 196 ? -6.238 -45.588 -0.603 1.00 86.50 196 GLY A CA 1
ATOM 1443 C C . GLY A 1 196 ? -6.289 -44.351 -1.502 1.00 86.50 196 GLY A C 1
ATOM 1444 O O . GLY A 1 196 ? -5.883 -43.260 -1.101 1.00 86.50 196 GLY A O 1
ATOM 1445 N N . GLU A 1 197 ? -6.817 -44.509 -2.716 1.00 82.38 197 GLU A N 1
ATOM 1446 C CA . GLU A 1 197 ? -6.911 -43.431 -3.713 1.00 82.38 197 GLU A CA 1
ATOM 1447 C C . GLU A 1 197 ? -7.780 -42.243 -3.265 1.00 82.38 197 GLU A C 1
ATOM 1449 O O . GLU A 1 197 ? -7.562 -41.121 -3.723 1.00 82.38 197 GLU A O 1
ATOM 1454 N N . ALA A 1 198 ? -8.692 -42.433 -2.303 1.00 80.81 198 ALA A N 1
ATOM 1455 C CA . ALA A 1 198 ? -9.480 -41.342 -1.720 1.00 80.81 198 ALA A CA 1
ATOM 1456 C C . ALA A 1 198 ? -8.610 -40.305 -0.972 1.00 80.81 198 ALA A C 1
ATOM 1458 O O . ALA A 1 198 ? -9.044 -39.175 -0.758 1.00 80.81 198 ALA A O 1
ATOM 1459 N N . ALA A 1 199 ? -7.349 -40.633 -0.656 1.00 83.25 199 ALA A N 1
ATOM 1460 C CA . ALA A 1 199 ? -6.349 -39.677 -0.172 1.00 83.25 199 ALA A CA 1
ATOM 1461 C C . ALA A 1 199 ? -5.984 -38.585 -1.199 1.00 83.25 199 ALA A C 1
ATOM 1463 O O . ALA A 1 199 ? -5.292 -37.629 -0.853 1.00 83.25 199 ALA A O 1
ATOM 1464 N N . SER A 1 200 ? -6.412 -38.715 -2.460 1.00 83.56 200 SER A N 1
ATOM 1465 C CA . SER A 1 200 ? -6.290 -37.664 -3.479 1.00 83.56 200 SER A CA 1
ATOM 1466 C C . SER A 1 200 ? -7.400 -36.604 -3.420 1.00 83.56 200 SER A C 1
ATOM 1468 O O . SER A 1 200 ? -7.219 -35.530 -3.989 1.00 83.56 200 SER A O 1
ATOM 1470 N N . GLU A 1 201 ? -8.506 -36.860 -2.706 1.00 86.50 201 GLU A N 1
ATOM 1471 C CA . GLU A 1 201 ? -9.602 -35.896 -2.510 1.00 86.50 201 GLU A CA 1
ATOM 1472 C C . GLU A 1 201 ? -9.368 -34.930 -1.335 1.00 86.50 201 GLU A C 1
ATOM 1474 O O . GLU A 1 201 ? -10.157 -34.006 -1.156 1.00 86.50 201 GLU A O 1
ATOM 1479 N N . ALA A 1 202 ? -8.337 -35.130 -0.510 1.00 88.06 202 ALA A N 1
ATOM 1480 C CA . ALA A 1 202 ? -8.030 -34.255 0.623 1.00 88.06 202 ALA A CA 1
ATOM 1481 C C . ALA A 1 202 ? -7.038 -33.151 0.215 1.00 88.06 202 ALA A C 1
ATOM 1483 O O . ALA A 1 202 ? -5.911 -33.446 -0.185 1.00 88.06 202 ALA A O 1
ATOM 1484 N N . ASP A 1 203 ? -7.450 -31.885 0.336 1.00 89.38 203 ASP A N 1
ATOM 1485 C CA . ASP A 1 203 ? -6.595 -30.724 0.039 1.00 89.38 203 ASP A CA 1
ATOM 1486 C C . ASP A 1 203 ? -5.788 -30.245 1.248 1.00 89.38 203 ASP A C 1
ATOM 1488 O O . ASP A 1 203 ? -4.664 -29.778 1.074 1.00 89.38 203 ASP A O 1
ATOM 1492 N N . MET A 1 204 ? -6.331 -30.385 2.461 1.00 90.12 204 MET A N 1
ATOM 1493 C CA . MET A 1 204 ? -5.724 -29.926 3.715 1.00 90.12 204 MET A CA 1
ATOM 1494 C C . MET A 1 204 ? -5.649 -31.068 4.734 1.00 90.12 204 MET A C 1
ATOM 1496 O O . MET A 1 204 ? -6.537 -31.922 4.788 1.00 90.12 204 MET A O 1
ATOM 1500 N N . ALA A 1 205 ? -4.615 -31.058 5.574 1.00 90.94 205 ALA A N 1
ATOM 1501 C CA . ALA A 1 205 ? -4.466 -31.960 6.709 1.00 90.94 205 ALA A CA 1
ATOM 1502 C C . ALA A 1 205 ? -4.118 -31.194 7.991 1.00 90.94 205 ALA A C 1
ATOM 1504 O O . ALA A 1 205 ? -3.183 -30.396 8.021 1.00 90.94 205 ALA A O 1
ATOM 1505 N N . TRP A 1 206 ? -4.839 -31.506 9.063 1.00 93.44 206 TRP A N 1
ATOM 1506 C CA . TRP A 1 206 ? -4.552 -31.109 10.433 1.00 93.44 206 TRP A CA 1
ATOM 1507 C C . TRP A 1 206 ? -3.779 -32.243 11.110 1.00 93.44 206 TRP A C 1
ATOM 1509 O O . TRP A 1 206 ? -4.334 -33.307 11.396 1.00 93.44 206 TRP A O 1
ATOM 1519 N N . ILE A 1 207 ? -2.488 -32.019 11.344 1.00 92.12 207 ILE A N 1
ATOM 1520 C CA . ILE A 1 207 ? -1.591 -32.911 12.078 1.00 92.12 207 ILE A CA 1
ATOM 1521 C C . ILE A 1 207 ? -1.571 -32.443 13.534 1.00 92.12 207 ILE A C 1
ATOM 1523 O O . ILE A 1 207 ? -1.223 -31.298 13.818 1.00 92.12 207 ILE A O 1
ATOM 1527 N N . VAL A 1 208 ? -1.930 -33.324 14.462 1.00 91.44 208 VAL A N 1
ATOM 1528 C CA . VAL A 1 208 ? -1.845 -33.068 15.904 1.00 91.44 208 VAL A CA 1
ATOM 1529 C C . VAL A 1 208 ? -0.734 -33.937 16.468 1.00 91.44 208 VAL A C 1
ATOM 1531 O O . VAL A 1 208 ? -0.870 -35.159 16.537 1.00 91.44 208 VAL A O 1
ATOM 1534 N N . GLN A 1 209 ? 0.382 -33.317 16.830 1.00 89.81 209 GLN A N 1
ATOM 1535 C CA . GLN A 1 209 ? 1.569 -34.012 17.321 1.00 89.81 209 GLN A CA 1
ATOM 1536 C C . GLN A 1 209 ? 1.338 -34.588 18.738 1.00 89.81 209 GLN A C 1
ATOM 1538 O O . GLN A 1 209 ? 0.415 -34.156 19.434 1.00 89.81 209 GLN A O 1
ATOM 1543 N N . PRO A 1 210 ? 2.158 -35.550 19.213 1.00 86.12 210 PRO A N 1
ATOM 1544 C CA . PRO A 1 210 ? 1.982 -36.174 20.529 1.00 86.12 210 PRO A CA 1
ATOM 1545 C C . PRO A 1 210 ? 2.002 -35.183 21.701 1.00 86.12 210 PRO A C 1
ATOM 1547 O O . PRO A 1 210 ? 1.281 -35.386 22.679 1.00 86.12 210 PRO A O 1
ATOM 1550 N N . ASP A 1 211 ? 2.768 -34.096 21.582 1.00 79.88 211 ASP A N 1
ATOM 1551 C CA . ASP A 1 211 ? 2.826 -32.966 22.528 1.00 79.88 211 ASP A CA 1
ATOM 1552 C C . ASP A 1 211 ? 1.563 -32.083 22.543 1.00 79.88 211 ASP A C 1
ATOM 1554 O O . ASP A 1 211 ? 1.352 -31.314 23.481 1.00 79.88 211 ASP A O 1
ATOM 1558 N N . GLY A 1 212 ? 0.680 -32.258 21.556 1.00 78.38 212 GLY A N 1
ATOM 1559 C CA . GLY A 1 212 ? -0.560 -31.513 21.373 1.00 78.38 212 GLY A CA 1
ATOM 1560 C C . GLY A 1 212 ? -0.418 -30.239 20.534 1.00 78.38 212 GLY A C 1
ATOM 1561 O O . GLY A 1 212 ? -1.377 -29.471 20.457 1.00 78.38 212 GLY A O 1
ATOM 1562 N N . ARG A 1 213 ? 0.724 -30.002 19.871 1.00 84.19 213 ARG A N 1
ATOM 1563 C CA . ARG A 1 213 ? 0.825 -28.981 18.816 1.00 84.19 213 ARG A CA 1
ATOM 1564 C C . ARG A 1 213 ? -0.057 -29.372 17.631 1.00 84.19 213 ARG A C 1
ATOM 1566 O O . ARG A 1 213 ? 0.095 -30.455 17.067 1.00 84.19 213 ARG A O 1
ATOM 1573 N N . VAL A 1 214 ? -0.956 -28.470 17.245 1.00 84.69 214 VAL A N 1
ATOM 1574 C CA . VAL A 1 214 ? -1.784 -28.582 16.039 1.00 84.69 214 VAL A CA 1
ATOM 1575 C C . VAL A 1 214 ? -1.092 -27.835 14.901 1.00 84.69 214 VAL A C 1
ATOM 1577 O O . VAL A 1 214 ? -0.680 -26.691 15.072 1.00 84.69 214 VAL A O 1
ATOM 1580 N N . GLN A 1 215 ? -0.964 -28.474 13.742 1.00 84.25 215 GLN A N 1
ATOM 1581 C CA . GLN A 1 215 ? -0.380 -27.896 12.533 1.00 84.25 215 GLN A CA 1
ATOM 1582 C C . GLN A 1 215 ? -1.300 -28.197 11.343 1.00 84.25 215 GLN A C 1
ATOM 1584 O O . GLN A 1 215 ? -1.687 -29.348 11.147 1.00 84.25 215 GLN A O 1
ATOM 1589 N N . ARG A 1 216 ? -1.657 -27.185 10.547 1.00 89.88 216 ARG A N 1
ATOM 1590 C CA . ARG A 1 216 ? -2.472 -27.336 9.330 1.00 89.88 216 ARG A CA 1
ATOM 1591 C C . ARG A 1 216 ? -1.567 -27.177 8.111 1.00 89.88 216 ARG A C 1
ATOM 1593 O O . ARG A 1 216 ? -0.863 -26.176 8.040 1.00 89.88 216 ARG A O 1
ATOM 1600 N N . PHE A 1 217 ? -1.616 -28.125 7.176 1.00 87.38 217 PHE A N 1
ATOM 1601 C CA . PHE A 1 217 ? -0.821 -28.103 5.945 1.00 87.38 217 PHE A CA 1
ATOM 1602 C C . PHE A 1 217 ? -1.652 -28.435 4.703 1.00 87.38 217 PHE A C 1
ATOM 1604 O O . PHE A 1 217 ? -2.521 -29.311 4.749 1.00 87.38 217 PHE A O 1
ATOM 1611 N N . GLY A 1 218 ? -1.337 -27.795 3.581 1.00 85.94 218 GLY A N 1
ATOM 1612 C CA . GLY A 1 218 ? -1.790 -28.190 2.249 1.00 85.94 218 GLY A CA 1
ATOM 1613 C C . GLY A 1 218 ? -1.106 -29.477 1.770 1.00 85.94 218 GLY A C 1
ATOM 1614 O O . GLY A 1 218 ? 0.108 -29.653 1.915 1.00 85.94 218 GLY A O 1
ATOM 1615 N N . ILE A 1 219 ? -1.892 -30.422 1.240 1.00 85.62 219 ILE A N 1
ATOM 1616 C CA . ILE A 1 219 ? -1.438 -31.785 0.900 1.00 85.62 219 ILE A CA 1
ATOM 1617 C C . ILE A 1 219 ? -1.865 -32.293 -0.485 1.00 85.62 219 ILE A C 1
ATOM 1619 O O . ILE A 1 219 ? -1.346 -33.326 -0.932 1.00 85.62 219 ILE A O 1
ATOM 1623 N N . ALA A 1 220 ? -2.767 -31.612 -1.196 1.00 81.69 220 ALA A N 1
ATOM 1624 C CA . ALA A 1 220 ? -3.057 -31.950 -2.587 1.00 81.69 220 ALA A CA 1
ATOM 1625 C C . ALA A 1 220 ? -1.905 -31.509 -3.509 1.00 81.69 220 ALA A C 1
ATOM 1627 O O . ALA A 1 220 ? -0.996 -30.784 -3.127 1.00 81.69 220 ALA A O 1
ATOM 1628 N N . THR A 1 221 ? -1.890 -31.994 -4.754 1.00 75.44 221 THR A N 1
ATOM 1629 C CA . THR A 1 221 ? -0.768 -31.756 -5.691 1.00 75.44 221 THR A CA 1
ATOM 1630 C C . THR A 1 221 ? -0.605 -30.300 -6.132 1.00 75.44 221 THR A C 1
ATOM 1632 O O . THR A 1 221 ? 0.414 -29.972 -6.729 1.00 75.44 221 THR A O 1
ATOM 1635 N N . TRP A 1 222 ? -1.598 -29.449 -5.868 1.00 64.12 222 TRP A N 1
ATOM 1636 C CA . TRP A 1 222 ? -1.649 -28.045 -6.285 1.00 64.12 222 TRP A CA 1
ATOM 1637 C C . TRP A 1 222 ? -1.373 -27.057 -5.135 1.00 64.12 222 TRP A C 1
ATOM 1639 O O . TRP A 1 222 ? -1.080 -25.898 -5.403 1.00 64.12 222 TRP A O 1
ATOM 1649 N N . ASN A 1 223 ? -1.430 -27.515 -3.878 1.00 71.56 223 ASN A N 1
ATOM 1650 C CA . ASN A 1 223 ? -1.199 -26.725 -2.662 1.00 71.56 223 ASN A CA 1
ATOM 1651 C C . ASN A 1 223 ? -0.227 -27.419 -1.682 1.00 71.56 223 ASN A C 1
ATOM 1653 O O . ASN A 1 223 ? -0.312 -27.206 -0.479 1.00 71.56 223 ASN A O 1
ATOM 1657 N N . ALA A 1 224 ? 0.652 -28.303 -2.167 1.00 77.94 224 ALA A N 1
ATOM 1658 C CA . ALA A 1 224 ? 1.534 -29.096 -1.310 1.00 77.94 224 ALA A CA 1
ATOM 1659 C C . ALA A 1 224 ? 2.558 -28.219 -0.564 1.00 77.94 224 ALA A C 1
ATOM 1661 O O . ALA A 1 224 ? 3.501 -27.702 -1.166 1.00 77.94 224 ALA A O 1
ATOM 1662 N N . GLU A 1 225 ? 2.400 -28.104 0.752 1.00 72.25 225 GLU A N 1
ATOM 1663 C CA . GLU A 1 225 ? 3.259 -27.294 1.620 1.00 72.25 225 GLU A CA 1
ATOM 1664 C C . GLU A 1 225 ? 4.393 -28.124 2.261 1.00 72.25 225 GLU A C 1
ATOM 1666 O O . GLU A 1 225 ? 4.217 -29.318 2.550 1.00 72.25 225 GLU A O 1
ATOM 1671 N N . PRO A 1 226 ? 5.562 -27.514 2.550 1.00 74.12 226 PRO A N 1
ATOM 1672 C CA . PRO A 1 226 ? 6.575 -28.113 3.414 1.00 74.12 226 PRO A CA 1
ATOM 1673 C C . PRO A 1 226 ? 6.004 -28.354 4.819 1.00 74.12 226 PRO A C 1
ATOM 1675 O O . PRO A 1 226 ? 5.687 -27.412 5.541 1.00 74.12 226 PRO A O 1
ATOM 1678 N N . GLN A 1 227 ? 5.883 -29.623 5.212 1.00 78.56 227 GLN A N 1
ATOM 1679 C CA . GLN A 1 227 ? 5.227 -30.025 6.459 1.00 78.56 227 GLN A CA 1
ATOM 1680 C C . GLN A 1 227 ? 6.174 -30.699 7.450 1.00 78.56 227 GLN A C 1
ATOM 1682 O O . GLN A 1 227 ? 7.105 -31.407 7.061 1.00 78.56 227 GLN A O 1
ATOM 1687 N N . SER A 1 228 ? 5.884 -30.537 8.741 1.00 75.75 228 SER A N 1
ATOM 1688 C CA . SER A 1 228 ? 6.491 -31.346 9.799 1.00 75.75 228 SER A CA 1
ATOM 1689 C C . SER A 1 228 ? 6.007 -32.796 9.706 1.00 75.75 228 SER A C 1
ATOM 1691 O O . SER A 1 228 ? 4.827 -33.048 9.462 1.00 75.75 228 SER A O 1
ATOM 1693 N N . GLU A 1 229 ? 6.902 -33.761 9.919 1.00 86.44 229 GLU A N 1
ATOM 1694 C CA . GLU A 1 229 ? 6.533 -35.181 9.910 1.00 86.44 229 GLU A CA 1
ATOM 1695 C C . GLU A 1 229 ? 5.571 -35.516 11.074 1.00 86.44 229 GLU A C 1
ATOM 1697 O O . GLU A 1 229 ? 5.813 -35.080 12.205 1.00 86.44 229 GLU A O 1
ATOM 1702 N N . PRO A 1 230 ? 4.493 -36.295 10.848 1.00 90.75 230 PRO A N 1
ATOM 1703 C CA . PRO A 1 230 ? 3.669 -36.849 11.922 1.00 90.75 230 PRO A CA 1
ATOM 1704 C C . PRO A 1 230 ? 4.483 -37.806 12.802 1.00 90.75 230 PRO A C 1
ATOM 1706 O O . PRO A 1 230 ? 4.849 -38.902 12.369 1.00 90.75 230 PRO A O 1
ATOM 1709 N N . ALA A 1 231 ? 4.754 -37.404 14.043 1.00 89.75 231 ALA A N 1
ATOM 1710 C CA . ALA A 1 231 ? 5.510 -38.206 14.999 1.00 89.75 231 ALA A CA 1
ATOM 1711 C C . ALA A 1 231 ? 4.707 -39.436 15.496 1.00 89.75 231 ALA A C 1
ATOM 1713 O O . ALA A 1 231 ? 3.482 -39.492 15.340 1.00 89.75 231 ALA A O 1
ATOM 1714 N N . PRO A 1 232 ? 5.348 -40.447 16.120 1.00 88.62 232 PRO A N 1
ATOM 1715 C CA . PRO A 1 232 ? 4.637 -41.619 16.627 1.00 88.62 232 PRO A CA 1
ATOM 1716 C C . PRO A 1 232 ? 3.625 -41.218 17.709 1.00 88.62 232 PRO A C 1
ATOM 1718 O O . PRO A 1 232 ? 3.994 -40.603 18.702 1.00 88.62 232 PRO A O 1
ATOM 1721 N N . GLY A 1 233 ? 2.349 -41.561 17.522 1.00 87.50 233 GLY A N 1
ATOM 1722 C CA . GLY A 1 233 ? 1.242 -41.117 18.375 1.00 87.50 233 GLY A CA 1
ATOM 1723 C C . GLY A 1 233 ? 0.498 -39.873 17.882 1.00 87.50 233 GLY A C 1
ATOM 1724 O O . GLY A 1 233 ? -0.489 -39.485 18.505 1.00 87.50 233 GLY A O 1
ATOM 1725 N N . ALA A 1 234 ? 0.930 -39.250 16.781 1.00 90.62 234 ALA A N 1
ATOM 1726 C CA . ALA A 1 234 ? 0.214 -38.128 16.183 1.00 90.62 234 ALA A CA 1
ATOM 1727 C C . ALA A 1 234 ? -1.184 -38.536 15.682 1.00 90.62 234 ALA A C 1
ATOM 1729 O O . ALA A 1 234 ? -1.402 -39.675 15.246 1.00 90.62 234 ALA A O 1
ATOM 1730 N N . TRP A 1 235 ? -2.112 -37.578 15.689 1.00 91.56 235 TRP A N 1
ATOM 1731 C CA . TRP A 1 235 ? -3.399 -37.683 15.005 1.00 91.56 235 TRP A CA 1
ATOM 1732 C C . TRP A 1 235 ? -3.360 -36.939 13.666 1.00 91.56 235 TRP A C 1
ATOM 1734 O O . TRP A 1 235 ? -2.704 -35.905 13.552 1.00 91.56 235 TRP A O 1
ATOM 1744 N N . ILE A 1 236 ? -4.082 -37.437 12.660 1.00 92.19 236 ILE A N 1
ATOM 1745 C CA . ILE A 1 236 ? -4.282 -36.741 11.378 1.00 92.19 236 ILE A CA 1
ATOM 1746 C C . ILE A 1 236 ? -5.778 -36.670 11.071 1.00 92.19 236 ILE A C 1
ATOM 1748 O O . ILE A 1 236 ? -6.428 -37.703 10.905 1.00 92.19 236 ILE A O 1
ATOM 1752 N N . TRP A 1 237 ? -6.308 -35.456 10.939 1.00 92.50 237 TRP A N 1
ATOM 1753 C CA . TRP A 1 237 ? -7.622 -35.183 10.352 1.00 92.50 237 TRP A CA 1
ATOM 1754 C C . TRP A 1 237 ? -7.412 -34.549 8.976 1.00 92.50 237 TRP A C 1
ATOM 1756 O O . TRP A 1 237 ? -6.756 -33.518 8.866 1.00 92.50 237 TRP A O 1
ATOM 1766 N N . ALA A 1 238 ? -7.927 -35.172 7.920 1.00 91.06 238 ALA A N 1
ATOM 1767 C CA . ALA A 1 238 ? -7.812 -34.660 6.555 1.00 91.06 238 ALA A CA 1
ATOM 1768 C C . ALA A 1 238 ? -9.104 -34.983 5.787 1.00 91.06 238 ALA A C 1
ATOM 1770 O O . ALA A 1 238 ? -9.208 -36.049 5.170 1.00 91.06 238 ALA A O 1
ATOM 1771 N N . PRO A 1 239 ? -10.130 -34.122 5.892 1.00 89.56 239 PRO A N 1
ATOM 1772 C CA . PRO A 1 239 ? -11.412 -34.358 5.254 1.00 89.56 239 PRO A CA 1
ATOM 1773 C C . PRO A 1 239 ? -11.288 -34.308 3.729 1.00 89.56 239 PRO A C 1
ATOM 1775 O O . PRO A 1 239 ? -10.536 -33.511 3.166 1.00 89.56 239 PRO A O 1
ATOM 1778 N N . ARG A 1 240 ? -12.075 -35.141 3.045 1.00 87.38 240 ARG A N 1
ATOM 1779 C CA . ARG A 1 240 ? -12.203 -35.085 1.585 1.00 87.38 240 ARG A CA 1
ATOM 1780 C C . ARG A 1 240 ? -12.951 -33.813 1.182 1.00 87.38 240 ARG A C 1
ATOM 1782 O O . ARG A 1 240 ? -13.961 -33.471 1.799 1.00 87.38 240 ARG A O 1
ATOM 1789 N N . ARG A 1 241 ? -12.513 -33.157 0.104 1.00 85.69 241 ARG A N 1
ATOM 1790 C CA . ARG A 1 241 ? -13.166 -31.984 -0.511 1.00 85.69 241 ARG A CA 1
ATOM 1791 C C . ARG A 1 241 ? -14.658 -32.227 -0.760 1.00 85.69 241 ARG A C 1
ATOM 1793 O O . ARG A 1 241 ? -15.477 -31.344 -0.537 1.00 85.69 241 ARG A O 1
ATOM 1800 N N . SER A 1 242 ? -14.999 -33.450 -1.166 1.00 79.50 242 SER A N 1
ATOM 1801 C CA . SER A 1 242 ? -16.362 -33.932 -1.420 1.00 79.50 242 SER A CA 1
ATOM 1802 C C . SER A 1 242 ? -17.282 -33.950 -0.189 1.00 79.50 242 SER A C 1
ATOM 1804 O O . SER A 1 242 ? -18.498 -33.972 -0.358 1.00 79.50 242 SER A O 1
ATOM 1806 N N . ALA A 1 243 ? -16.738 -33.914 1.033 1.00 76.50 243 ALA A N 1
ATOM 1807 C CA . ALA A 1 243 ? -17.507 -33.869 2.280 1.00 76.50 243 ALA A CA 1
ATOM 1808 C C . ALA A 1 243 ? -17.750 -32.440 2.814 1.00 76.50 243 ALA A C 1
ATOM 1810 O O . ALA A 1 243 ? -18.545 -32.272 3.738 1.00 76.50 243 ALA A O 1
ATOM 1811 N N . ALA A 1 244 ? -17.076 -31.426 2.247 1.00 75.12 244 ALA A N 1
ATOM 1812 C CA . ALA A 1 244 ? -17.244 -29.996 2.547 1.00 75.12 244 ALA A CA 1
ATOM 1813 C C . ALA A 1 244 ? -17.313 -29.641 4.054 1.00 75.12 244 ALA A C 1
ATOM 1815 O O . ALA A 1 244 ? -18.135 -28.831 4.487 1.00 75.12 244 ALA A O 1
ATOM 1816 N N . TRP A 1 245 ? -16.445 -30.253 4.865 1.00 82.94 245 TRP A N 1
ATOM 1817 C CA . TRP A 1 245 ? -16.316 -29.938 6.290 1.00 82.94 245 TRP A CA 1
ATOM 1818 C C . TRP A 1 245 ? -15.784 -28.503 6.496 1.00 82.94 245 TRP A C 1
ATOM 1820 O O . TRP A 1 245 ? -14.729 -28.181 5.948 1.00 82.94 245 TRP A O 1
ATOM 1830 N N . PRO A 1 246 ? -16.449 -27.644 7.299 1.00 81.44 246 PRO A N 1
ATOM 1831 C CA . PRO A 1 246 ? -15.960 -26.296 7.592 1.00 81.44 246 PRO A CA 1
ATOM 1832 C C . PRO A 1 246 ? -14.579 -26.291 8.266 1.00 81.44 246 PRO A C 1
ATOM 1834 O O . PRO A 1 246 ? -14.294 -27.138 9.119 1.00 81.44 246 PRO A O 1
ATOM 1837 N N . GLU A 1 247 ? -13.744 -25.295 7.946 1.00 81.19 247 GLU A N 1
ATOM 1838 C CA . GLU A 1 247 ? -12.414 -25.149 8.562 1.00 81.19 247 GLU A CA 1
ATOM 1839 C C . GLU A 1 247 ? -12.510 -24.960 10.081 1.00 81.19 247 GLU A C 1
ATOM 1841 O O . GLU A 1 247 ? -11.884 -25.709 10.817 1.00 81.19 247 GLU A O 1
ATOM 1846 N N . ASP A 1 248 ? -13.392 -24.074 10.560 1.00 76.75 248 ASP A N 1
ATOM 1847 C CA . ASP A 1 248 ? -13.619 -23.828 11.995 1.00 76.75 248 ASP A CA 1
ATOM 1848 C C . ASP A 1 248 ? -13.995 -25.106 12.777 1.00 76.75 248 ASP A C 1
ATOM 1850 O O . ASP A 1 248 ? -13.538 -25.306 13.903 1.00 76.75 248 ASP A O 1
ATOM 1854 N N . PHE A 1 249 ? -14.767 -26.017 12.170 1.00 85.19 249 PHE A N 1
ATOM 1855 C CA . PHE A 1 249 ? -15.052 -27.322 12.774 1.00 85.19 249 PHE A CA 1
ATOM 1856 C C . PHE A 1 249 ? -13.792 -28.199 12.831 1.00 85.19 249 PHE A C 1
ATOM 1858 O O . PHE A 1 249 ? -13.546 -28.863 13.836 1.00 85.19 249 PHE A O 1
ATOM 1865 N N . SER A 1 250 ? -12.976 -28.180 11.775 1.00 88.19 250 SER A N 1
ATOM 1866 C CA . SER A 1 250 ? -11.723 -28.939 11.677 1.00 88.19 250 SER A CA 1
ATOM 1867 C C . SER A 1 250 ? -10.651 -28.429 12.651 1.00 88.19 250 SER A C 1
ATOM 1869 O O . SER A 1 250 ? -9.996 -29.237 13.308 1.00 88.19 250 SER A O 1
ATOM 1871 N N . ASP A 1 251 ? -10.538 -27.110 12.831 1.00 82.69 251 ASP A N 1
ATOM 1872 C CA . ASP A 1 251 ? -9.657 -26.466 13.811 1.00 82.69 251 ASP A CA 1
ATOM 1873 C C . ASP A 1 251 ? -10.079 -26.803 15.250 1.00 82.69 251 ASP A C 1
ATOM 1875 O O . ASP A 1 251 ? -9.252 -27.220 16.070 1.00 82.69 251 ASP A O 1
ATOM 1879 N N . ARG A 1 252 ? -11.381 -26.701 15.565 1.00 84.19 252 ARG A N 1
ATOM 1880 C CA . ARG A 1 252 ? -11.934 -27.103 16.873 1.00 84.19 252 ARG A CA 1
ATOM 1881 C C . ARG A 1 252 ? -11.737 -28.594 17.135 1.00 84.19 252 ARG A C 1
ATOM 1883 O O . ARG A 1 252 ? -11.401 -28.973 18.257 1.00 84.19 252 ARG A O 1
ATOM 1890 N N . LEU A 1 253 ? -11.913 -29.435 16.114 1.00 88.94 253 LEU A N 1
ATOM 1891 C CA . LEU A 1 253 ? -11.718 -30.879 16.201 1.00 88.94 253 LEU A CA 1
ATOM 1892 C C . LEU A 1 253 ? -10.253 -31.207 16.493 1.00 88.94 253 LEU A C 1
ATOM 1894 O O . LEU A 1 253 ? -9.980 -31.898 17.471 1.00 88.94 253 LEU A O 1
ATOM 1898 N N . ALA A 1 254 ? -9.311 -30.660 15.725 1.00 89.00 254 ALA A N 1
ATOM 1899 C CA . ALA A 1 254 ? -7.879 -30.848 15.951 1.00 89.00 254 ALA A CA 1
ATOM 1900 C C . ALA A 1 254 ? -7.439 -30.342 17.341 1.00 89.00 254 ALA A C 1
ATOM 1902 O O . ALA A 1 254 ? -6.709 -31.035 18.053 1.00 89.00 254 ALA A O 1
ATOM 1903 N N . THR A 1 255 ? -7.971 -29.196 17.782 1.00 86.00 255 THR A N 1
ATOM 1904 C CA . THR A 1 255 ? -7.766 -28.659 19.140 1.00 86.00 255 THR A CA 1
ATOM 1905 C C . THR A 1 255 ? -8.292 -29.614 20.217 1.00 86.00 255 THR A C 1
ATOM 1907 O O . THR A 1 255 ? -7.630 -29.835 21.230 1.00 86.00 255 THR A O 1
ATOM 1910 N N . PHE A 1 256 ? -9.450 -30.250 20.004 1.00 89.62 256 PHE A N 1
ATOM 1911 C CA . PHE A 1 256 ? -9.954 -31.268 20.925 1.00 89.62 256 PHE A CA 1
ATOM 1912 C C . PHE A 1 256 ? -9.099 -32.546 20.904 1.00 89.62 256 PHE A C 1
ATOM 1914 O O . PHE A 1 256 ? -8.838 -33.113 21.967 1.00 89.62 256 PHE A O 1
ATOM 1921 N N . LEU A 1 257 ? -8.589 -32.976 19.745 1.00 89.06 257 LEU A N 1
ATOM 1922 C CA . LEU A 1 257 ? -7.689 -34.133 19.642 1.00 89.06 257 LEU A CA 1
ATOM 1923 C C . LEU A 1 257 ? -6.352 -33.914 20.368 1.00 89.06 257 LEU A C 1
ATOM 1925 O O . LEU A 1 257 ? -5.834 -34.863 20.954 1.00 89.06 257 LEU A O 1
ATOM 1929 N N . ALA A 1 258 ? -5.850 -32.678 20.462 1.00 88.56 258 ALA A N 1
ATOM 1930 C CA . ALA A 1 258 ? -4.662 -32.354 21.267 1.00 88.56 258 ALA A CA 1
ATOM 1931 C C . ALA A 1 258 ? -4.836 -32.675 22.769 1.00 88.56 258 ALA A C 1
ATOM 1933 O O . ALA A 1 258 ? -3.865 -32.952 23.475 1.00 88.56 258 ALA A O 1
ATOM 1934 N N . THR A 1 259 ? -6.080 -32.702 23.262 1.00 88.06 259 THR A N 1
ATOM 1935 C CA . THR A 1 259 ? -6.412 -33.076 24.651 1.00 88.06 259 THR A CA 1
ATOM 1936 C C . THR A 1 259 ? -6.483 -34.590 24.873 1.00 88.06 259 THR A C 1
ATOM 1938 O O . THR A 1 259 ? -6.585 -35.056 26.012 1.00 88.06 259 THR A O 1
ATOM 1941 N N . GLN A 1 260 ? -6.442 -35.388 23.806 1.00 87.50 260 GLN A N 1
ATOM 1942 C CA . GLN A 1 260 ? -6.522 -36.842 23.888 1.00 87.50 260 GLN A CA 1
ATOM 1943 C C . GLN A 1 260 ? -5.140 -37.465 24.146 1.00 87.50 260 GLN A C 1
ATOM 1945 O O . GLN A 1 260 ? -4.105 -36.790 24.167 1.00 87.50 260 GLN A O 1
ATOM 1950 N N . SER A 1 261 ? -5.125 -38.773 24.412 1.00 77.00 261 SER A N 1
ATOM 1951 C CA . SER A 1 261 ? -3.874 -39.523 24.537 1.00 77.00 261 SER A CA 1
ATOM 1952 C C . SER A 1 261 ? -3.293 -39.831 23.147 1.00 77.00 261 SER A C 1
ATOM 1954 O O . SER A 1 261 ? -4.062 -40.183 22.250 1.00 77.00 261 SER A O 1
ATOM 1956 N N . PRO A 1 262 ? -1.961 -39.767 22.962 1.00 70.44 262 PRO A N 1
ATOM 1957 C CA . PRO A 1 262 ? -1.289 -40.280 21.762 1.00 70.44 262 PRO A CA 1
ATOM 1958 C C . PRO A 1 262 ? -1.341 -41.814 21.641 1.00 70.44 262 PRO A C 1
ATOM 1960 O O . PRO A 1 262 ? -1.117 -42.370 20.566 1.00 70.44 262 PRO A O 1
ATOM 1963 N N . THR A 1 263 ? -1.641 -42.526 22.733 1.00 60.72 263 THR A N 1
ATOM 1964 C CA . THR A 1 263 ? -1.864 -43.975 22.712 1.00 60.72 263 THR A CA 1
ATOM 1965 C C . THR A 1 263 ? -3.216 -44.281 22.056 1.00 60.72 263 THR A C 1
ATOM 1967 O O . THR A 1 263 ? -4.218 -43.695 22.478 1.00 60.72 263 THR A O 1
ATOM 1970 N N . PRO A 1 264 ? -3.305 -45.220 21.089 1.00 51.97 264 PRO A N 1
ATOM 1971 C CA . PRO A 1 264 ? -4.577 -45.611 20.489 1.00 51.97 264 PRO A CA 1
ATOM 1972 C C . PRO A 1 264 ? -5.608 -45.988 21.555 1.00 51.97 264 PRO A C 1
ATOM 1974 O O . PRO A 1 264 ? -5.373 -46.862 22.394 1.00 51.97 264 PRO A O 1
ATOM 1977 N N . ILE A 1 265 ? -6.757 -45.310 21.536 1.00 49.50 265 ILE A N 1
ATOM 1978 C CA . ILE A 1 265 ? -7.816 -45.533 22.519 1.00 49.50 265 ILE A CA 1
ATOM 1979 C C . ILE A 1 265 ? -8.326 -46.965 22.361 1.00 49.50 265 ILE A C 1
ATOM 1981 O O . ILE A 1 265 ? -8.877 -47.329 21.322 1.00 49.50 265 ILE A O 1
ATOM 1985 N N . ALA A 1 266 ? -8.182 -47.760 23.424 1.00 37.34 266 ALA A N 1
ATOM 1986 C CA . ALA A 1 266 ? -8.749 -49.098 23.540 1.00 37.34 266 ALA A CA 1
ATOM 1987 C C . ALA A 1 266 ? -10.283 -49.018 23.657 1.00 37.34 266 ALA A C 1
ATOM 1989 O O . ALA A 1 266 ? -10.870 -49.210 24.726 1.00 37.34 266 ALA A O 1
ATOM 1990 N N . ALA A 1 267 ? -10.933 -48.680 22.542 1.00 34.06 267 ALA A N 1
ATOM 1991 C CA . ALA A 1 267 ? -12.372 -48.538 22.429 1.00 34.06 267 ALA A CA 1
ATOM 1992 C C . ALA A 1 267 ? -13.045 -49.880 22.747 1.00 34.06 267 ALA A C 1
ATOM 1994 O O . ALA A 1 267 ? -12.965 -50.839 21.979 1.00 34.06 267 ALA A O 1
ATOM 1995 N N . ARG A 1 268 ? -13.731 -49.946 23.892 1.00 34.41 268 ARG A N 1
ATOM 1996 C CA . ARG A 1 268 ? -14.467 -51.126 24.377 1.00 34.41 268 ARG A CA 1
ATOM 1997 C C . ARG A 1 268 ? -15.755 -51.409 23.570 1.00 34.41 268 ARG A C 1
ATOM 1999 O O . ARG A 1 268 ? -16.794 -51.620 24.182 1.00 34.41 268 ARG A O 1
ATOM 2006 N N . ALA A 1 269 ? -15.699 -51.398 22.231 1.00 31.67 269 ALA A N 1
ATOM 2007 C CA . ALA A 1 269 ? -16.757 -51.877 21.320 1.00 31.67 269 ALA A CA 1
ATOM 2008 C C . ALA A 1 269 ? -16.342 -51.877 19.819 1.00 31.67 269 ALA A C 1
ATOM 2010 O O . ALA A 1 269 ? -17.028 -51.278 18.995 1.00 31.67 269 ALA A O 1
ATOM 2011 N N . ALA A 1 270 ? -15.249 -52.543 19.425 1.00 28.61 270 ALA A N 1
ATOM 2012 C CA . ALA A 1 270 ? -14.962 -52.843 18.008 1.00 28.61 270 ALA A CA 1
ATOM 2013 C C . ALA A 1 270 ? -14.067 -54.096 17.864 1.00 28.61 270 ALA A C 1
ATOM 2015 O O . ALA A 1 270 ? -13.266 -54.358 18.765 1.00 28.61 270 ALA A O 1
ATOM 2016 N N . PRO A 1 271 ? -14.180 -54.886 16.775 1.00 33.81 271 PRO A N 1
ATOM 2017 C CA . PRO A 1 271 ? -13.297 -56.027 16.531 1.00 33.81 271 PRO A CA 1
ATOM 2018 C C . PRO A 1 271 ? -11.867 -55.585 16.176 1.00 33.81 271 PRO A C 1
ATOM 2020 O O . PRO A 1 271 ? -11.647 -54.465 15.720 1.00 33.81 271 PRO A O 1
ATOM 2023 N N . THR A 1 272 ? -10.913 -56.500 16.380 1.00 35.66 272 THR A N 1
ATOM 2024 C CA . THR A 1 272 ? -9.466 -56.398 16.092 1.00 35.66 272 THR A CA 1
ATOM 2025 C C . THR A 1 272 ? -9.085 -55.379 15.014 1.00 35.66 272 THR A C 1
ATOM 2027 O O . THR A 1 272 ? -9.267 -55.635 13.825 1.00 35.66 272 THR A O 1
ATOM 2030 N N . GLN A 1 273 ? -8.479 -54.263 15.433 1.00 42.62 273 GLN A N 1
ATOM 2031 C CA . GLN A 1 273 ? -7.824 -53.326 14.522 1.00 42.62 273 GLN A CA 1
ATOM 2032 C C . GLN A 1 273 ? -6.552 -53.961 13.953 1.00 42.62 273 GLN A C 1
ATOM 2034 O O . GLN A 1 273 ? -5.550 -54.112 14.652 1.00 42.62 273 GLN A O 1
ATOM 2039 N N . THR A 1 274 ? -6.588 -54.321 12.674 1.00 47.94 274 THR A N 1
ATOM 2040 C CA . THR A 1 274 ? -5.388 -54.651 11.903 1.00 47.94 274 THR A CA 1
ATOM 2041 C C . THR A 1 274 ? -4.565 -53.377 11.719 1.00 47.94 274 THR A C 1
ATOM 2043 O O . THR A 1 274 ? -5.066 -52.408 11.153 1.00 47.94 274 THR A O 1
ATOM 2046 N N . THR A 1 275 ? -3.310 -53.353 12.168 1.00 56.00 275 THR A N 1
ATOM 2047 C CA . THR A 1 275 ? -2.399 -52.238 11.877 1.00 56.00 275 THR A CA 1
ATOM 2048 C C . THR A 1 275 ? -2.019 -52.260 10.401 1.00 56.00 275 THR A C 1
ATOM 2050 O O . THR A 1 275 ? -1.301 -53.155 9.952 1.00 56.00 275 THR A O 1
ATOM 2053 N N . THR A 1 276 ? -2.493 -51.283 9.626 1.00 64.25 276 THR A N 1
ATOM 2054 C CA . THR A 1 276 ? -2.218 -51.261 8.186 1.00 64.25 276 THR A CA 1
ATOM 2055 C C . THR A 1 276 ? -0.753 -50.884 7.935 1.00 64.25 276 THR A C 1
ATOM 2057 O O . THR A 1 276 ? -0.307 -49.821 8.384 1.00 64.25 276 THR A O 1
ATOM 2060 N N . PRO A 1 277 ? 0.031 -51.719 7.228 1.00 62.44 277 PRO A N 1
ATOM 2061 C CA . PRO A 1 277 ? 1.376 -51.350 6.827 1.00 62.44 277 PRO A CA 1
ATOM 2062 C C . PRO A 1 277 ? 1.306 -50.391 5.636 1.00 62.44 277 PRO A C 1
ATOM 2064 O O . PRO A 1 277 ? 0.694 -50.699 4.615 1.00 62.44 277 PRO A O 1
ATOM 2067 N N . ILE A 1 278 ? 2.007 -49.260 5.720 1.00 66.62 278 ILE A N 1
ATOM 2068 C CA . ILE A 1 278 ? 2.291 -48.437 4.536 1.00 66.62 278 ILE A CA 1
ATOM 2069 C C . ILE A 1 278 ? 2.998 -49.336 3.508 1.00 66.62 278 ILE A C 1
ATOM 2071 O O . ILE A 1 278 ? 3.940 -50.059 3.861 1.00 66.62 278 ILE A O 1
ATOM 2075 N N . ALA A 1 279 ? 2.585 -49.310 2.241 1.00 55.41 279 ALA A N 1
ATOM 2076 C CA . ALA A 1 279 ? 3.252 -50.094 1.202 1.00 55.41 279 ALA A CA 1
ATOM 2077 C C . ALA A 1 279 ? 4.759 -49.771 1.169 1.00 55.41 279 ALA A C 1
ATOM 2079 O O . ALA A 1 279 ? 5.171 -48.620 1.338 1.00 55.41 279 ALA A O 1
ATOM 2080 N N . ALA A 1 280 ? 5.612 -50.783 1.005 1.00 42.19 280 ALA A N 1
ATOM 2081 C CA . ALA A 1 280 ? 7.037 -50.548 0.806 1.00 42.19 280 ALA A CA 1
ATOM 2082 C C . ALA A 1 280 ? 7.230 -49.996 -0.612 1.00 42.19 280 ALA A C 1
ATOM 2084 O O . ALA A 1 280 ? 7.246 -50.753 -1.582 1.00 42.19 280 ALA A O 1
ATOM 2085 N N . ARG A 1 281 ? 7.323 -48.667 -0.742 1.00 37.75 281 ARG A N 1
ATOM 2086 C CA . ARG A 1 281 ? 7.588 -48.018 -2.027 1.00 37.75 281 ARG A CA 1
ATOM 2087 C C . ARG A 1 281 ? 9.025 -48.346 -2.429 1.00 37.75 281 ARG A C 1
ATOM 2089 O O . ARG A 1 281 ? 9.964 -47.719 -1.946 1.00 37.75 281 ARG A O 1
ATOM 2096 N N . ALA A 1 282 ? 9.188 -49.362 -3.273 1.00 29.66 282 ALA A N 1
ATOM 2097 C CA . ALA A 1 282 ? 10.459 -49.632 -3.927 1.00 29.66 282 ALA A CA 1
ATOM 2098 C C . ALA A 1 282 ? 10.942 -48.353 -4.628 1.00 29.66 282 ALA A C 1
ATOM 2100 O O . ALA A 1 282 ? 10.129 -47.605 -5.184 1.00 29.66 282 ALA A O 1
ATOM 2101 N N . ALA A 1 283 ? 12.252 -48.099 -4.598 1.00 27.12 283 ALA A N 1
ATOM 2102 C CA . ALA A 1 283 ? 12.833 -47.020 -5.386 1.00 27.12 283 ALA A CA 1
ATOM 2103 C C . ALA A 1 283 ? 12.437 -47.220 -6.866 1.00 27.12 283 ALA A C 1
ATOM 2105 O O . ALA A 1 283 ? 12.473 -48.360 -7.341 1.00 27.12 283 ALA A O 1
ATOM 2106 N N . PRO A 1 284 ? 12.013 -46.167 -7.589 1.00 30.53 284 PRO A N 1
ATOM 2107 C CA . PRO A 1 284 ? 11.462 -46.307 -8.933 1.00 30.53 284 PRO A CA 1
ATOM 2108 C C . PRO A 1 284 ? 12.560 -46.593 -9.968 1.00 30.53 284 PRO A C 1
ATOM 2110 O O . PRO A 1 284 ? 12.961 -45.722 -10.737 1.00 30.53 284 PRO A O 1
ATOM 2113 N N . THR A 1 285 ? 13.014 -47.845 -10.029 1.00 31.83 285 THR A N 1
ATOM 2114 C CA . THR A 1 285 ? 13.866 -48.368 -11.104 1.00 31.83 285 THR A CA 1
ATOM 2115 C C . THR A 1 285 ? 13.035 -48.553 -12.378 1.00 31.83 285 THR A C 1
ATOM 2117 O O . THR A 1 285 ? 12.735 -49.673 -12.786 1.00 31.83 285 THR A O 1
ATOM 2120 N N . GLN A 1 286 ? 12.624 -47.450 -13.008 1.00 30.97 286 GLN A N 1
ATOM 2121 C CA . GLN A 1 286 ? 11.977 -47.475 -14.321 1.00 30.97 286 GLN A CA 1
ATOM 2122 C C . GLN A 1 286 ? 13.003 -47.377 -15.452 1.00 30.97 286 GLN A C 1
ATOM 2124 O O . GLN A 1 286 ? 13.136 -46.364 -16.132 1.00 30.97 286 GLN A O 1
ATOM 2129 N N . THR A 1 287 ? 13.660 -48.499 -15.734 1.00 32.09 287 THR A N 1
ATOM 2130 C CA . THR A 1 287 ? 13.883 -48.870 -17.135 1.00 32.09 287 THR A CA 1
ATOM 2131 C C . THR A 1 287 ? 12.525 -49.258 -17.721 1.00 32.09 287 THR A C 1
ATOM 2133 O O . THR A 1 287 ? 11.997 -50.319 -17.390 1.00 32.09 287 THR A O 1
ATOM 2136 N N . GLY A 1 288 ? 11.938 -48.387 -18.543 1.00 28.28 288 GLY A N 1
ATOM 2137 C CA . GLY A 1 288 ? 10.607 -48.577 -19.121 1.00 28.28 288 GLY A CA 1
ATOM 2138 C C . GLY A 1 288 ? 10.513 -47.928 -20.496 1.00 28.28 288 GLY A C 1
ATOM 2139 O O . GLY A 1 288 ? 10.315 -46.723 -20.610 1.00 28.28 288 GLY A O 1
ATOM 2140 N N . THR A 1 289 ? 10.693 -48.728 -21.545 1.00 27.33 289 THR A N 1
ATOM 2141 C CA . THR A 1 289 ? 10.543 -48.299 -22.941 1.00 27.33 289 THR A CA 1
ATOM 2142 C C . THR A 1 289 ? 9.109 -47.885 -23.266 1.00 27.33 289 THR A C 1
ATOM 2144 O O . THR A 1 289 ? 8.155 -48.456 -22.739 1.00 27.33 289 THR A O 1
ATOM 2147 N N . LEU A 1 290 ? 8.973 -46.940 -24.200 1.00 31.95 290 LEU A N 1
ATOM 2148 C CA . LEU A 1 290 ? 7.704 -46.511 -24.794 1.00 31.95 290 LEU A CA 1
ATOM 2149 C C . LEU A 1 290 ? 6.845 -47.696 -25.269 1.00 31.95 290 LEU A C 1
ATOM 2151 O O . LEU A 1 290 ? 7.343 -48.602 -25.937 1.00 31.95 290 LEU A O 1
ATOM 2155 N N . ALA A 1 291 ? 5.539 -47.617 -25.014 1.00 27.67 291 ALA A N 1
ATOM 2156 C CA . ALA A 1 291 ? 4.518 -48.436 -25.660 1.00 27.67 291 ALA A CA 1
ATOM 2157 C C . ALA A 1 291 ? 3.358 -47.526 -26.095 1.00 27.67 291 ALA A C 1
ATOM 2159 O O . ALA A 1 291 ? 2.714 -46.887 -25.264 1.00 27.67 291 ALA A O 1
ATOM 2160 N N . SER A 1 292 ? 3.126 -47.430 -27.403 1.00 30.73 292 SER A N 1
ATOM 2161 C CA . SER A 1 292 ? 2.059 -46.627 -28.009 1.00 30.73 292 SER A CA 1
ATOM 2162 C C . SER A 1 292 ? 0.745 -47.409 -28.131 1.00 30.73 292 SER A C 1
ATOM 2164 O O . SER A 1 292 ? 0.733 -48.639 -28.188 1.00 30.73 292 SER A O 1
ATOM 2166 N N . ALA A 1 293 ? -0.379 -46.689 -28.194 1.00 27.06 293 ALA A N 1
ATOM 2167 C CA . ALA A 1 293 ? -1.684 -47.279 -28.492 1.00 27.06 293 ALA A CA 1
ATOM 2168 C C . ALA A 1 293 ? -1.806 -47.649 -29.993 1.00 27.06 293 ALA A C 1
ATOM 2170 O O . ALA A 1 293 ? -1.217 -46.963 -30.833 1.00 27.06 293 ALA A O 1
ATOM 2171 N N . PRO A 1 294 ? -2.548 -48.716 -30.355 1.00 29.61 294 PRO A N 1
ATOM 2172 C CA . PRO A 1 294 ? -2.526 -49.276 -31.707 1.00 29.61 294 PRO A CA 1
ATOM 2173 C C . PRO A 1 294 ? -3.585 -48.697 -32.660 1.00 29.61 294 PRO A C 1
ATOM 2175 O O . PRO A 1 294 ? -4.714 -48.411 -32.267 1.00 29.61 294 PRO A O 1
ATOM 2178 N N . VAL A 1 295 ? -3.246 -48.674 -33.953 1.00 30.64 295 VAL A N 1
ATOM 2179 C CA . VAL A 1 295 ? -4.176 -48.548 -35.091 1.00 30.64 295 VAL A CA 1
ATOM 2180 C C . VAL A 1 295 ? -3.742 -49.562 -36.163 1.00 30.64 295 VAL A C 1
ATOM 2182 O O . VAL A 1 295 ? -2.554 -49.657 -36.462 1.00 30.64 295 VAL A O 1
ATOM 2185 N N . GLY A 1 296 ? -4.672 -50.346 -36.721 1.00 26.72 296 GLY A N 1
ATOM 2186 C CA . GLY A 1 296 ? -4.423 -51.235 -37.876 1.00 26.72 296 GLY A CA 1
ATOM 2187 C C . GLY A 1 296 ? -4.944 -50.619 -39.185 1.00 26.72 296 GLY A C 1
ATOM 2188 O O . GLY A 1 296 ? -5.764 -49.709 -39.131 1.00 26.72 296 GLY A O 1
ATOM 2189 N N . ALA A 1 297 ? -4.560 -51.057 -40.390 1.00 26.45 297 ALA A N 1
ATOM 2190 C CA . ALA A 1 297 ? -3.642 -52.133 -40.816 1.00 26.45 297 ALA A CA 1
ATOM 2191 C C . ALA A 1 297 ? -2.945 -51.692 -42.148 1.00 26.45 297 ALA A C 1
ATOM 2193 O O . ALA A 1 297 ? -2.908 -50.495 -42.407 1.00 26.45 297 ALA A O 1
ATOM 2194 N N . THR A 1 298 ? -2.340 -52.478 -43.056 1.00 29.36 298 THR A N 1
ATOM 2195 C CA . THR A 1 298 ? -2.322 -53.926 -43.407 1.00 29.36 298 THR A CA 1
ATOM 2196 C C . THR A 1 298 ? -0.993 -54.204 -44.175 1.00 29.36 298 THR A C 1
ATOM 2198 O O . THR A 1 298 ? -0.385 -53.241 -44.641 1.00 29.36 298 THR A O 1
ATOM 2201 N N . PRO A 1 299 ? -0.480 -55.449 -44.311 1.00 43.19 299 PRO A N 1
ATOM 2202 C CA . PRO A 1 299 ? 0.954 -55.675 -44.557 1.00 43.19 299 PRO A CA 1
ATOM 2203 C C . PRO A 1 299 ? 1.379 -55.931 -46.018 1.00 43.19 299 PRO A C 1
ATOM 2205 O O . PRO A 1 299 ? 0.610 -56.435 -46.834 1.00 43.19 299 PRO A O 1
ATOM 2208 N N . VAL A 1 300 ? 2.676 -55.715 -46.277 1.00 25.69 300 VAL A N 1
ATOM 2209 C CA . VAL A 1 300 ? 3.497 -56.308 -47.359 1.00 25.69 300 VAL A CA 1
ATOM 2210 C C . VAL A 1 300 ? 4.830 -56.774 -46.722 1.00 25.69 300 VAL A C 1
ATOM 2212 O O . VAL A 1 300 ? 5.164 -56.311 -45.632 1.00 25.69 300 VAL A O 1
ATOM 2215 N N . ALA A 1 301 ? 5.553 -57.740 -47.310 1.00 26.42 301 ALA A N 1
ATOM 2216 C CA . ALA A 1 301 ? 6.571 -58.549 -46.607 1.00 26.42 301 ALA A CA 1
ATOM 2217 C C . ALA A 1 301 ? 7.828 -58.900 -47.454 1.00 26.42 301 ALA A C 1
ATOM 2219 O O . ALA A 1 301 ? 7.941 -58.436 -48.586 1.00 26.42 301 ALA A O 1
ATOM 2220 N N . ILE A 1 302 ? 8.663 -59.834 -46.937 1.00 29.73 302 ILE A N 1
ATOM 2221 C CA . ILE A 1 302 ? 9.788 -60.567 -47.597 1.00 29.73 302 ILE A CA 1
ATOM 2222 C C . ILE A 1 302 ? 11.129 -59.765 -47.655 1.00 29.73 302 ILE A C 1
ATOM 2224 O O . ILE A 1 302 ? 11.080 -58.596 -48.023 1.00 29.73 302 ILE A O 1
ATOM 2228 N N . PRO A 1 303 ? 12.347 -60.343 -47.446 1.00 40.25 303 PRO A N 1
ATOM 2229 C CA . PRO A 1 303 ? 12.845 -61.343 -46.468 1.00 40.25 303 PRO A CA 1
ATOM 2230 C C . PRO A 1 303 ? 14.192 -60.900 -45.776 1.00 40.25 303 PRO A C 1
ATOM 2232 O O . PRO A 1 303 ? 14.678 -59.803 -46.047 1.00 40.25 303 PRO A O 1
ATOM 2235 N N . PRO A 1 304 ? 14.849 -61.720 -44.919 1.00 47.97 304 PRO A N 1
ATOM 2236 C CA . PRO A 1 304 ? 16.201 -61.450 -44.379 1.00 47.97 304 PRO A CA 1
ATOM 2237 C C . PRO A 1 304 ? 17.354 -62.151 -45.148 1.00 47.97 304 PRO A C 1
ATOM 2239 O O . PRO A 1 304 ? 17.104 -62.984 -46.019 1.00 47.97 304 PRO A O 1
ATOM 2242 N N . SER A 1 305 ? 18.616 -61.863 -44.784 1.00 31.61 305 SER A N 1
ATOM 2243 C CA . SER A 1 305 ? 19.835 -62.526 -45.304 1.00 31.61 305 SER A CA 1
ATOM 2244 C C . SER A 1 305 ? 20.936 -62.701 -44.239 1.00 31.61 305 SER A C 1
ATOM 2246 O O . SER A 1 305 ? 21.183 -61.775 -43.465 1.00 31.61 305 SER A O 1
ATOM 2248 N N . ASP A 1 306 ? 21.626 -63.847 -44.247 1.00 33.00 306 ASP A N 1
ATOM 2249 C CA . ASP A 1 306 ? 22.710 -64.218 -43.314 1.00 33.00 306 ASP A CA 1
ATOM 2250 C C . ASP A 1 306 ? 24.075 -63.524 -43.572 1.00 33.00 306 ASP A C 1
ATOM 2252 O O . ASP A 1 306 ? 24.332 -63.059 -44.686 1.00 33.00 306 ASP A O 1
ATOM 2256 N N . PRO A 1 307 ? 24.994 -63.496 -42.578 1.00 48.84 307 PRO A N 1
ATOM 2257 C CA . PRO A 1 307 ? 26.363 -62.980 -42.717 1.00 48.84 307 PRO A CA 1
ATOM 2258 C C . PRO A 1 307 ? 27.438 -64.077 -42.910 1.00 48.84 307 PRO A C 1
ATOM 2260 O O . PRO A 1 307 ? 27.389 -65.125 -42.267 1.00 48.84 307 PRO A O 1
ATOM 2263 N N . THR A 1 308 ? 28.497 -63.806 -43.693 1.00 32.41 308 THR A N 1
ATOM 2264 C CA . THR A 1 308 ? 29.643 -64.736 -43.861 1.00 32.41 308 THR A CA 1
ATOM 2265 C C . THR A 1 308 ? 31.037 -64.078 -43.920 1.00 32.41 308 THR A C 1
ATOM 2267 O O . THR A 1 308 ? 31.408 -63.486 -44.927 1.00 32.41 308 THR A O 1
ATOM 2270 N N . SER A 1 309 ? 31.833 -64.340 -42.870 1.00 32.97 309 SER A N 1
ATOM 2271 C CA . SER A 1 309 ? 33.257 -64.772 -42.868 1.00 32.97 309 SER A CA 1
ATOM 2272 C C . SER A 1 309 ? 34.441 -63.940 -43.431 1.00 32.97 309 SER A C 1
ATOM 2274 O O . SER A 1 309 ? 34.445 -63.558 -44.594 1.00 32.97 309 SER A O 1
ATOM 2276 N N . ALA A 1 310 ? 35.545 -63.992 -42.651 1.00 33.19 310 ALA A N 1
ATOM 2277 C CA . ALA A 1 310 ? 36.980 -64.005 -43.042 1.00 33.19 310 ALA A CA 1
ATOM 2278 C C . ALA A 1 310 ? 37.649 -62.678 -43.501 1.00 33.19 310 ALA A C 1
ATOM 2280 O O . ALA A 1 310 ? 36.997 -61.835 -44.100 1.00 33.19 310 ALA A O 1
ATOM 2281 N N . ALA A 1 311 ? 38.950 -62.409 -43.268 1.00 30.98 311 ALA A N 1
ATOM 2282 C CA . ALA A 1 311 ? 40.026 -63.056 -42.471 1.00 30.98 311 ALA A CA 1
ATOM 2283 C C . ALA A 1 311 ? 40.931 -61.947 -41.853 1.00 30.98 311 ALA A C 1
ATOM 2285 O O . ALA A 1 311 ? 40.977 -60.855 -42.405 1.00 30.98 311 ALA A O 1
ATOM 2286 N N . GLY A 1 312 ? 41.584 -62.098 -40.690 1.00 28.89 312 GLY A N 1
ATOM 2287 C CA . GLY A 1 312 ? 42.864 -62.813 -40.461 1.00 28.89 312 GLY A CA 1
ATOM 2288 C C . GLY A 1 312 ? 43.947 -61.806 -39.980 1.00 28.89 312 GLY A C 1
ATOM 2289 O O . GLY A 1 312 ? 43.763 -60.614 -40.190 1.00 28.89 312 GLY A O 1
ATOM 2290 N N . ALA A 1 313 ? 45.070 -62.154 -39.334 1.00 33.09 313 ALA A N 1
ATOM 2291 C CA . ALA A 1 313 ? 45.544 -63.415 -38.741 1.00 33.09 313 ALA A CA 1
ATOM 2292 C C . ALA A 1 313 ? 46.736 -63.145 -37.768 1.00 33.09 313 ALA A C 1
ATOM 2294 O O . ALA A 1 313 ? 47.366 -62.098 -37.895 1.00 33.09 313 ALA A O 1
ATOM 2295 N N . HIS A 1 314 ? 47.076 -64.121 -36.902 1.00 31.77 314 HIS A N 1
ATOM 2296 C CA . HIS A 1 314 ? 48.299 -64.228 -36.058 1.00 31.77 314 HIS A CA 1
ATOM 2297 C C . HIS A 1 314 ? 48.505 -63.190 -34.920 1.00 31.77 314 HIS A C 1
ATOM 2299 O O . HIS A 1 314 ? 48.187 -62.020 -35.093 1.00 31.77 314 HIS A O 1
ATOM 2305 N N . ASP A 1 315 ? 49.118 -63.473 -33.756 1.00 33.31 315 ASP A N 1
ATOM 2306 C CA . ASP A 1 315 ? 49.281 -64.666 -32.872 1.00 33.31 315 ASP A CA 1
ATOM 2307 C C . ASP A 1 315 ? 49.942 -64.153 -31.537 1.00 33.31 315 ASP A C 1
ATOM 2309 O O . ASP A 1 315 ? 50.163 -62.949 -31.417 1.00 33.31 315 ASP A O 1
ATOM 2313 N N . GLU A 1 316 ? 50.269 -64.884 -30.456 1.00 29.97 316 GLU A N 1
ATOM 2314 C CA . GLU A 1 316 ? 50.283 -66.333 -30.173 1.00 29.97 316 GLU A CA 1
ATOM 2315 C C . GLU A 1 316 ? 49.775 -66.676 -28.731 1.00 29.97 316 GLU A C 1
ATOM 2317 O O . GLU A 1 316 ? 48.664 -66.289 -28.361 1.00 29.97 316 GLU A O 1
ATOM 2322 N N . ARG A 1 317 ? 50.515 -67.482 -27.934 1.00 29.06 317 ARG A N 1
ATOM 2323 C CA . ARG A 1 317 ? 50.036 -68.277 -26.772 1.00 29.06 317 ARG A CA 1
ATOM 2324 C C . ARG A 1 317 ? 51.246 -68.870 -25.972 1.00 29.06 317 ARG A C 1
ATOM 2326 O O . ARG A 1 317 ? 52.355 -68.407 -26.221 1.00 29.06 317 ARG A O 1
ATOM 2333 N N . PRO A 1 318 ? 51.147 -69.895 -25.073 1.00 54.44 318 PRO A N 1
ATOM 2334 C CA . PRO A 1 318 ? 50.081 -70.361 -24.146 1.00 54.44 318 PRO A CA 1
ATOM 2335 C C . PRO A 1 318 ? 50.597 -70.771 -22.709 1.00 54.44 318 PRO A C 1
ATOM 2337 O O . PRO A 1 318 ? 51.753 -70.546 -22.376 1.00 54.44 318 PRO A O 1
ATOM 2340 N N . ILE A 1 319 ? 49.753 -71.496 -21.927 1.00 31.20 319 ILE A N 1
ATOM 2341 C CA . ILE A 1 319 ? 50.018 -72.387 -20.738 1.00 31.20 319 ILE A CA 1
ATOM 2342 C C . ILE A 1 319 ? 50.619 -71.751 -19.448 1.00 31.20 319 ILE A C 1
ATOM 2344 O O . ILE A 1 319 ? 51.219 -70.691 -19.510 1.00 31.20 319 ILE A O 1
ATOM 2348 N N . ALA A 1 320 ? 50.488 -72.276 -18.210 1.00 29.62 320 ALA A N 1
ATOM 2349 C CA . ALA A 1 320 ? 49.874 -73.481 -17.584 1.00 29.62 320 ALA A CA 1
ATOM 2350 C C . ALA A 1 320 ? 49.617 -73.180 -16.065 1.00 29.62 320 ALA A C 1
ATOM 2352 O O . ALA A 1 320 ? 50.046 -72.129 -15.606 1.00 29.62 320 ALA A O 1
ATOM 2353 N N . ALA A 1 321 ? 49.073 -74.020 -15.164 1.00 28.47 321 ALA A N 1
ATOM 2354 C CA . ALA A 1 321 ? 48.078 -75.110 -15.161 1.00 28.47 321 ALA A CA 1
ATOM 2355 C C . ALA A 1 321 ? 47.800 -75.538 -13.680 1.00 28.47 321 ALA A C 1
ATOM 2357 O O . ALA A 1 321 ? 48.484 -75.091 -12.767 1.00 28.47 321 ALA A O 1
ATOM 2358 N N . HIS A 1 322 ? 46.791 -76.392 -13.464 1.00 30.77 322 HIS A N 1
ATOM 2359 C CA . HIS A 1 322 ? 46.305 -77.029 -12.215 1.00 30.77 322 HIS A CA 1
ATOM 2360 C C . HIS A 1 322 ? 47.180 -77.097 -10.936 1.00 30.77 322 HIS A C 1
ATOM 2362 O O . HIS A 1 322 ? 48.291 -77.620 -10.967 1.00 30.77 322 HIS A O 1
ATOM 2368 N N . ALA A 1 323 ? 46.540 -76.857 -9.777 1.00 29.75 323 ALA A N 1
ATOM 2369 C CA . ALA A 1 323 ? 46.694 -77.686 -8.567 1.00 29.75 323 ALA A CA 1
ATOM 2370 C C . ALA A 1 323 ? 45.460 -77.601 -7.631 1.00 29.75 323 ALA A C 1
ATOM 2372 O O . ALA A 1 323 ? 44.839 -76.551 -7.496 1.00 29.75 323 ALA A O 1
ATOM 2373 N N . ALA A 1 324 ? 45.144 -78.716 -6.970 1.00 34.09 324 ALA A N 1
ATOM 2374 C CA . ALA A 1 324 ? 44.277 -78.869 -5.787 1.00 34.09 324 ALA A CA 1
ATOM 2375 C C . ALA A 1 324 ? 45.090 -79.723 -4.762 1.00 34.09 324 ALA A C 1
ATOM 2377 O O . ALA A 1 324 ? 46.097 -80.288 -5.209 1.00 34.09 324 ALA A O 1
ATOM 2378 N N . PRO A 1 325 ? 44.757 -79.862 -3.451 1.00 45.25 325 PRO A N 1
ATOM 2379 C CA . PRO A 1 325 ? 43.418 -80.181 -2.928 1.00 45.25 325 PRO A CA 1
ATOM 2380 C C . PRO A 1 325 ? 43.085 -79.554 -1.540 1.00 45.25 325 PRO A C 1
ATOM 2382 O O . PRO A 1 325 ? 43.651 -78.540 -1.141 1.00 45.25 325 PRO A O 1
ATOM 2385 N N . THR A 1 326 ? 42.134 -80.174 -0.831 1.00 31.75 326 THR A N 1
ATOM 2386 C CA . THR A 1 326 ? 41.827 -80.064 0.614 1.00 31.75 326 THR A CA 1
ATOM 2387 C C . THR A 1 326 ? 43.042 -80.485 1.494 1.00 31.75 326 THR A C 1
ATOM 2389 O O . THR A 1 326 ? 44.028 -80.981 0.958 1.00 31.75 326 THR A O 1
ATOM 2392 N N . ASP A 1 327 ? 43.105 -80.340 2.828 1.00 31.05 327 ASP A N 1
ATOM 2393 C CA . ASP A 1 327 ? 42.045 -80.383 3.853 1.00 31.05 327 ASP A CA 1
ATOM 2394 C C . ASP A 1 327 ? 42.528 -79.909 5.260 1.00 31.05 327 ASP A C 1
ATOM 2396 O O . ASP A 1 327 ? 43.725 -79.832 5.522 1.00 31.05 327 ASP A O 1
ATOM 2400 N N . THR A 1 328 ? 41.588 -79.760 6.204 1.00 32.25 328 THR A N 1
ATOM 2401 C CA . THR A 1 328 ? 41.713 -79.892 7.684 1.00 32.25 328 THR A CA 1
ATOM 2402 C C . THR A 1 328 ? 42.558 -78.948 8.582 1.00 32.25 328 THR A C 1
ATOM 2404 O O . THR A 1 328 ? 43.752 -78.732 8.425 1.00 32.25 328 THR A O 1
ATOM 2407 N N . THR A 1 329 ? 41.917 -78.621 9.720 1.00 31.17 329 THR A N 1
ATOM 2408 C CA . THR A 1 329 ? 42.443 -78.439 11.102 1.00 31.17 329 THR A CA 1
ATOM 2409 C C . THR A 1 329 ? 43.162 -77.157 11.583 1.00 31.17 329 THR A C 1
ATOM 2411 O O . THR A 1 329 ? 44.381 -77.055 11.566 1.00 31.17 329 THR A O 1
ATOM 2414 N N . ALA A 1 330 ? 42.375 -76.384 12.354 1.00 30.27 330 ALA A N 1
ATOM 2415 C CA . ALA A 1 330 ? 42.686 -75.938 13.732 1.00 30.27 330 ALA A CA 1
ATOM 2416 C C . ALA A 1 330 ? 43.609 -74.688 13.900 1.00 30.27 330 ALA A C 1
ATOM 2418 O O . ALA A 1 330 ? 44.093 -74.151 12.907 1.00 30.27 330 ALA A O 1
ATOM 2419 N N . PRO A 1 331 ? 43.684 -74.049 15.095 1.00 42.22 331 PRO A N 1
ATOM 2420 C CA . PRO A 1 331 ? 43.348 -72.625 15.178 1.00 42.22 331 PRO A CA 1
ATOM 2421 C C . PRO A 1 331 ? 44.543 -71.699 15.459 1.00 42.22 331 PRO A C 1
ATOM 2423 O O . PRO A 1 331 ? 45.418 -72.001 16.269 1.00 42.22 331 PRO A O 1
ATOM 2426 N N . ALA A 1 332 ? 44.529 -70.529 14.817 1.00 28.77 332 ALA A N 1
ATOM 2427 C CA . ALA A 1 332 ? 45.625 -69.558 14.769 1.00 28.77 332 ALA A CA 1
ATOM 2428 C C . ALA A 1 332 ? 45.139 -68.119 15.112 1.00 28.77 332 ALA A C 1
ATOM 2430 O O . ALA A 1 332 ? 43.927 -67.901 15.194 1.00 28.77 332 ALA A O 1
ATOM 2431 N N . PRO A 1 333 ? 46.043 -67.152 15.395 1.00 32.22 333 PRO A N 1
ATOM 2432 C CA . PRO A 1 333 ? 45.746 -66.010 16.278 1.00 32.22 333 PRO A CA 1
ATOM 2433 C C . PRO A 1 333 ? 44.895 -64.882 15.658 1.00 32.22 333 PRO A C 1
ATOM 2435 O O . PRO A 1 333 ? 44.812 -64.779 14.434 1.00 32.22 333 PRO A O 1
ATOM 2438 N N . PRO A 1 334 ? 44.313 -63.981 16.482 1.00 33.69 334 PRO A N 1
ATOM 2439 C CA . PRO A 1 334 ? 43.538 -62.846 15.987 1.00 33.69 334 PRO A CA 1
ATOM 2440 C C . PRO A 1 334 ? 44.422 -61.840 15.221 1.00 33.69 334 PRO A C 1
ATOM 2442 O O . PRO A 1 334 ? 45.386 -61.323 15.794 1.00 33.69 334 PRO A O 1
ATOM 2445 N N . PRO A 1 335 ? 44.102 -61.509 13.955 1.00 34.56 335 PRO A N 1
ATOM 2446 C CA . PRO A 1 335 ? 44.761 -60.423 13.244 1.00 34.56 335 PRO A CA 1
ATOM 2447 C C . PRO A 1 335 ? 44.306 -59.059 13.784 1.00 34.56 335 PRO A C 1
ATOM 2449 O O . PRO A 1 335 ? 43.168 -58.885 14.221 1.00 34.56 335 PRO A O 1
ATOM 2452 N N . VAL A 1 336 ? 45.226 -58.092 13.739 1.00 34.62 336 VAL A N 1
ATOM 2453 C CA . VAL A 1 336 ? 45.060 -56.710 14.219 1.00 34.62 336 VAL A CA 1
ATOM 2454 C C . VAL A 1 336 ? 43.766 -56.080 13.692 1.00 34.62 336 VAL A C 1
ATOM 2456 O O . VAL A 1 336 ? 43.481 -56.135 12.497 1.00 34.62 336 VAL A O 1
ATOM 2459 N N . GLY A 1 337 ? 42.991 -55.466 14.589 1.00 31.94 337 GLY A N 1
ATOM 2460 C CA . GLY A 1 337 ? 41.676 -54.918 14.266 1.00 31.94 337 GLY A CA 1
ATOM 2461 C C . GLY A 1 337 ? 41.729 -53.794 13.232 1.00 31.94 337 GLY A C 1
ATOM 2462 O O . GLY A 1 337 ? 42.331 -52.748 13.469 1.00 31.94 337 GLY A O 1
ATOM 2463 N N . ALA A 1 338 ? 41.033 -53.985 12.111 1.00 32.47 338 ALA A N 1
ATOM 2464 C CA . ALA A 1 338 ? 40.701 -52.899 11.203 1.00 32.47 338 ALA A CA 1
ATOM 2465 C C . ALA A 1 338 ? 39.609 -52.034 11.846 1.00 32.47 338 ALA A C 1
ATOM 2467 O O . ALA A 1 338 ? 38.451 -52.448 11.934 1.00 32.47 338 ALA A O 1
ATOM 2468 N N . THR A 1 339 ? 39.973 -50.835 12.305 1.00 31.52 339 THR A N 1
ATOM 2469 C CA . THR A 1 339 ? 39.016 -49.853 12.824 1.00 31.52 339 THR A CA 1
ATOM 2470 C C . THR A 1 339 ? 38.071 -49.430 11.702 1.00 31.52 339 THR A C 1
ATOM 2472 O O . THR A 1 339 ? 38.402 -48.552 10.906 1.00 31.52 339 THR A O 1
ATOM 2475 N N . GLN A 1 340 ? 36.883 -50.037 11.637 1.00 32.56 340 GLN A N 1
ATOM 2476 C CA . GLN A 1 340 ? 35.787 -49.482 10.852 1.00 32.56 340 GLN A CA 1
ATOM 2477 C C . GLN A 1 340 ? 35.395 -48.149 11.485 1.00 32.56 340 GLN A C 1
ATOM 2479 O O . GLN A 1 340 ? 34.657 -48.098 12.468 1.00 32.56 340 GLN A O 1
ATOM 2484 N N . VAL A 1 341 ? 35.926 -47.062 10.925 1.00 29.00 341 VAL A N 1
ATOM 2485 C CA . VAL A 1 341 ? 35.410 -45.720 11.171 1.00 29.00 341 VAL A CA 1
ATOM 2486 C C . VAL A 1 341 ? 33.971 -45.734 10.680 1.00 29.00 341 VAL A C 1
ATOM 2488 O O . VAL A 1 341 ? 33.720 -45.767 9.475 1.00 29.00 341 VAL A O 1
ATOM 2491 N N . ALA A 1 342 ? 33.030 -45.751 11.621 1.00 28.81 342 ALA A N 1
ATOM 2492 C CA . ALA A 1 342 ? 31.639 -45.489 11.322 1.00 28.81 342 ALA A CA 1
ATOM 2493 C C . ALA A 1 342 ? 31.564 -44.057 10.785 1.00 28.81 342 ALA A C 1
ATOM 2495 O O . ALA A 1 342 ? 31.636 -43.092 11.544 1.00 28.81 342 ALA A O 1
ATOM 2496 N N . ILE A 1 343 ? 31.478 -43.930 9.461 1.00 28.08 343 ILE A N 1
ATOM 2497 C CA . ILE A 1 343 ? 31.108 -42.677 8.820 1.00 28.08 343 ILE A CA 1
ATOM 2498 C C . ILE A 1 343 ? 29.670 -42.431 9.268 1.00 28.08 343 ILE A C 1
ATOM 2500 O O . ILE A 1 343 ? 28.753 -43.098 8.784 1.00 28.08 343 ILE A O 1
ATOM 2504 N N . SER A 1 344 ? 29.484 -41.536 10.242 1.00 28.34 344 SER A N 1
ATOM 2505 C CA . SER A 1 344 ? 28.158 -41.030 10.594 1.00 28.34 344 SER A CA 1
ATOM 2506 C C . SER A 1 344 ? 27.448 -40.627 9.304 1.00 28.34 344 SER A C 1
ATOM 2508 O O . SER A 1 344 ? 28.110 -40.035 8.444 1.00 28.34 344 SER A O 1
ATOM 2510 N N . PRO A 1 345 ? 26.145 -40.924 9.132 1.00 35.22 345 PRO A N 1
ATOM 2511 C CA . PRO A 1 345 ? 25.410 -40.392 7.995 1.00 35.22 345 PRO A CA 1
ATOM 2512 C C . PRO A 1 345 ? 25.600 -38.877 8.014 1.00 35.22 345 PRO A C 1
ATOM 2514 O O . PRO A 1 345 ? 25.249 -38.228 8.996 1.00 35.22 345 PRO A O 1
ATOM 2517 N N . SER A 1 346 ? 26.251 -38.343 6.980 1.00 30.14 346 SER A N 1
ATOM 2518 C CA . SER A 1 346 ? 26.505 -36.911 6.878 1.00 30.14 346 SER A CA 1
ATOM 2519 C C . SER A 1 346 ? 25.166 -36.198 6.951 1.00 30.14 346 SER A C 1
ATOM 2521 O O . SER A 1 346 ? 24.277 -36.546 6.165 1.00 30.14 346 SER A O 1
ATOM 2523 N N . ASP A 1 347 ? 25.036 -35.227 7.858 1.00 27.45 347 ASP A N 1
ATOM 2524 C CA . ASP A 1 347 ? 23.851 -34.376 7.921 1.00 27.45 347 ASP A CA 1
ATOM 2525 C C . ASP A 1 347 ? 23.515 -33.912 6.497 1.00 27.45 347 ASP A C 1
ATOM 2527 O O . ASP A 1 347 ? 24.426 -33.485 5.773 1.00 27.45 347 ASP A O 1
ATOM 2531 N N . PRO A 1 348 ? 22.257 -34.061 6.037 1.00 33.59 348 PRO A N 1
ATOM 2532 C CA . PRO A 1 348 ? 21.905 -33.702 4.676 1.00 33.59 348 PRO A CA 1
ATOM 2533 C C . PRO A 1 348 ? 22.248 -32.229 4.490 1.00 33.59 348 PRO A C 1
ATOM 2535 O O . PRO A 1 348 ? 21.693 -31.375 5.180 1.00 33.59 348 PRO A O 1
ATOM 2538 N N . VAL A 1 349 ? 23.195 -31.942 3.591 1.00 34.41 349 VAL A N 1
ATOM 2539 C CA . VAL A 1 349 ? 23.682 -30.581 3.360 1.00 34.41 349 VAL A CA 1
ATOM 2540 C C . VAL A 1 349 ? 22.524 -29.771 2.794 1.00 34.41 349 VAL A C 1
ATOM 2542 O O . VAL A 1 349 ? 22.248 -29.807 1.594 1.00 34.41 349 VAL A O 1
ATOM 2545 N N . VAL A 1 350 ? 21.822 -29.070 3.685 1.00 39.56 350 VAL A N 1
ATOM 2546 C CA . VAL A 1 350 ? 20.765 -28.125 3.342 1.00 39.56 350 VAL A CA 1
ATOM 2547 C C . VAL A 1 350 ? 21.430 -27.037 2.513 1.00 39.56 350 VAL A C 1
ATOM 2549 O O . VAL A 1 350 ? 22.148 -26.188 3.041 1.00 39.56 350 VAL A O 1
ATOM 2552 N N . ALA A 1 351 ? 21.248 -27.116 1.195 1.00 46.47 351 ALA A N 1
ATOM 2553 C CA . ALA A 1 351 ? 21.765 -26.117 0.277 1.00 46.47 351 ALA A CA 1
ATOM 2554 C C . ALA A 1 351 ? 21.238 -24.744 0.706 1.00 46.47 351 ALA A C 1
ATOM 2556 O O . ALA A 1 351 ? 20.049 -24.604 1.010 1.00 46.47 351 ALA A O 1
ATOM 2557 N N . ARG A 1 352 ? 22.125 -23.743 0.749 1.00 56.06 352 ARG A N 1
ATOM 2558 C CA . ARG A 1 352 ? 21.753 -22.388 1.165 1.00 56.06 352 ARG A CA 1
ATOM 2559 C C . ARG A 1 352 ? 20.563 -21.879 0.335 1.00 56.06 352 ARG A C 1
ATOM 2561 O O . ARG A 1 352 ? 20.473 -22.203 -0.858 1.00 56.06 352 ARG A O 1
ATOM 2568 N N . PRO A 1 353 ? 19.672 -21.055 0.915 1.00 62.84 353 PRO A N 1
ATOM 2569 C CA . PRO A 1 353 ? 18.708 -20.269 0.153 1.00 62.84 353 PRO A CA 1
ATOM 2570 C C . PRO A 1 353 ? 19.447 -19.323 -0.810 1.00 62.84 353 PRO A C 1
ATOM 2572 O O . PRO A 1 353 ? 19.791 -18.200 -0.474 1.00 62.84 353 PRO A O 1
ATOM 2575 N N . GLY A 1 354 ? 19.750 -19.818 -2.010 1.00 68.62 354 GLY A N 1
ATOM 2576 C CA . GLY A 1 354 ? 20.552 -19.110 -3.002 1.00 68.62 354 GLY A CA 1
ATOM 2577 C C . GLY A 1 354 ? 19.906 -17.798 -3.435 1.00 68.62 354 GLY A C 1
ATOM 2578 O O . GLY A 1 354 ? 18.707 -17.755 -3.733 1.00 68.62 354 GLY A O 1
ATOM 2579 N N . VAL A 1 355 ? 20.745 -16.766 -3.471 1.00 82.62 355 VAL A N 1
ATOM 2580 C CA . VAL A 1 355 ? 20.382 -15.351 -3.511 1.00 82.62 355 VAL A CA 1
ATOM 2581 C C . VAL A 1 355 ? 19.617 -14.972 -4.791 1.00 82.62 355 VAL A C 1
ATOM 2583 O O . VAL A 1 355 ? 20.188 -15.075 -5.880 1.00 82.62 355 VAL A O 1
ATOM 2586 N N . PRO A 1 356 ? 18.358 -14.497 -4.708 1.00 86.88 356 PRO A N 1
ATOM 2587 C CA . PRO A 1 356 ? 17.726 -13.798 -5.820 1.00 86.88 356 PRO A CA 1
ATOM 2588 C C . PRO A 1 356 ? 18.377 -12.416 -5.980 1.00 86.88 356 PRO A C 1
ATOM 2590 O O . PRO A 1 356 ? 18.625 -11.721 -4.994 1.00 86.88 356 PRO A O 1
ATOM 2593 N N . THR A 1 357 ? 18.656 -12.023 -7.222 1.00 93.88 357 THR A N 1
ATOM 2594 C CA . THR A 1 357 ? 19.195 -10.701 -7.577 1.00 93.88 357 THR A CA 1
ATOM 2595 C C . THR A 1 357 ? 18.485 -10.167 -8.819 1.00 93.88 357 THR A C 1
ATOM 2597 O O . THR A 1 357 ? 18.021 -10.947 -9.657 1.00 93.88 357 THR A O 1
ATOM 2600 N N . ALA A 1 358 ? 18.395 -8.843 -8.946 1.00 94.75 358 ALA A N 1
ATOM 2601 C CA . ALA A 1 358 ? 17.806 -8.205 -10.119 1.00 94.75 358 ALA A CA 1
ATOM 2602 C C . ALA A 1 358 ? 18.683 -8.361 -11.376 1.00 94.75 358 ALA A C 1
ATOM 2604 O O . ALA A 1 358 ? 19.910 -8.502 -11.301 1.00 94.75 358 ALA A O 1
ATOM 2605 N N . ASN A 1 359 ? 18.019 -8.315 -12.525 1.00 95.38 359 ASN A N 1
ATOM 2606 C CA . ASN A 1 359 ? 18.581 -8.138 -13.858 1.00 95.38 359 ASN A CA 1
ATOM 2607 C C . ASN A 1 359 ? 18.374 -6.679 -14.320 1.00 95.38 359 ASN A C 1
ATOM 2609 O O . ASN A 1 359 ? 17.734 -5.902 -13.613 1.00 95.38 359 ASN A O 1
ATOM 2613 N N . ASP A 1 360 ? 18.858 -6.313 -15.507 1.00 94.56 360 ASP A N 1
ATOM 2614 C CA . ASP A 1 360 ? 18.790 -4.957 -16.088 1.00 94.56 360 ASP A CA 1
ATOM 2615 C C . ASP A 1 360 ? 17.393 -4.321 -16.120 1.00 94.56 360 ASP A C 1
ATOM 2617 O O . ASP A 1 360 ? 17.255 -3.095 -16.177 1.00 94.56 360 ASP A O 1
ATOM 2621 N N . TRP A 1 361 ? 16.368 -5.170 -16.130 1.00 92.31 361 TRP A N 1
ATOM 2622 C CA . TRP A 1 361 ? 14.953 -4.848 -16.278 1.00 92.31 361 TRP A CA 1
ATOM 2623 C C . TRP A 1 361 ? 14.242 -4.806 -14.908 1.00 92.31 361 TRP A C 1
ATOM 2625 O O . TRP A 1 361 ? 13.042 -4.562 -14.842 1.00 92.31 361 TRP A O 1
ATOM 2635 N N . GLY A 1 362 ? 14.983 -5.045 -13.817 1.00 92.19 362 GLY A N 1
ATOM 2636 C CA . GLY A 1 362 ? 14.522 -5.065 -12.425 1.00 92.19 362 GLY A CA 1
ATOM 2637 C C . GLY A 1 362 ? 14.009 -6.418 -11.923 1.00 92.19 362 GLY A C 1
ATOM 2638 O O . GLY A 1 362 ? 13.833 -6.596 -10.715 1.00 92.19 362 GLY A O 1
ATOM 2639 N N . PHE A 1 363 ? 13.797 -7.384 -12.820 1.00 95.50 363 PHE A N 1
ATOM 2640 C CA . PHE A 1 363 ? 13.237 -8.709 -12.526 1.00 95.50 363 PHE A CA 1
ATOM 2641 C C . PHE A 1 363 ? 14.305 -9.688 -12.030 1.00 95.50 363 PHE A C 1
ATOM 2643 O O . PHE A 1 363 ? 15.487 -9.520 -12.324 1.00 95.50 363 PHE A O 1
ATOM 2650 N N . ILE A 1 364 ? 13.921 -10.752 -11.311 1.00 96.25 364 ILE A N 1
ATOM 2651 C CA . ILE A 1 364 ? 14.905 -11.760 -10.881 1.00 96.25 364 ILE A CA 1
ATOM 2652 C C . ILE A 1 364 ? 15.466 -12.521 -12.095 1.00 96.25 364 ILE A C 1
ATOM 2654 O O . ILE A 1 364 ? 14.767 -13.297 -12.765 1.00 96.25 364 ILE A O 1
ATOM 2658 N N . GLY A 1 365 ? 16.758 -12.320 -12.360 1.00 96.06 365 GLY A N 1
ATOM 2659 C CA . GLY A 1 365 ? 17.419 -12.722 -13.599 1.00 96.06 365 GLY A CA 1
ATOM 2660 C C . GLY A 1 365 ? 18.950 -12.661 -13.531 1.00 96.06 365 GLY A C 1
ATOM 2661 O O . GLY A 1 365 ? 19.533 -12.448 -12.466 1.00 96.06 365 GLY A O 1
ATOM 2662 N N . LEU A 1 366 ? 19.608 -12.850 -14.676 1.00 96.12 366 LEU A N 1
ATOM 2663 C CA . LEU A 1 366 ? 21.057 -12.699 -14.815 1.00 96.12 366 LEU A CA 1
ATOM 2664 C C . LEU A 1 366 ? 21.405 -11.224 -15.089 1.00 96.12 366 LEU A C 1
ATOM 2666 O O . LEU A 1 366 ? 21.390 -10.448 -14.136 1.00 96.12 366 LEU A O 1
ATOM 2670 N N . LEU A 1 367 ? 21.710 -10.821 -16.323 1.00 96.25 367 LEU A N 1
ATOM 2671 C CA . LEU A 1 367 ? 21.944 -9.419 -16.695 1.00 96.25 367 LEU A CA 1
ATOM 2672 C C . LEU A 1 367 ? 20.842 -8.940 -17.641 1.00 96.25 367 LEU A C 1
ATOM 2674 O O . LEU A 1 367 ? 19.867 -8.363 -17.168 1.00 96.25 367 LEU A O 1
ATOM 2678 N N . GLN A 1 368 ? 20.891 -9.273 -18.930 1.00 94.81 368 GLN A N 1
ATOM 2679 C CA . GLN A 1 368 ? 19.777 -8.994 -19.843 1.00 94.81 368 GLN A CA 1
ATOM 2680 C C . GLN A 1 368 ? 18.658 -10.044 -19.743 1.00 94.81 368 GLN A C 1
ATOM 2682 O O . GLN A 1 368 ? 17.506 -9.755 -20.060 1.00 94.81 368 GLN A O 1
ATOM 2687 N N . THR A 1 369 ? 18.954 -11.254 -19.258 1.00 95.81 369 THR A N 1
ATOM 2688 C CA . THR A 1 369 ? 18.032 -12.400 -19.306 1.00 95.81 369 THR A CA 1
ATOM 2689 C C . THR A 1 369 ? 17.302 -12.673 -17.976 1.00 95.81 369 THR A C 1
ATOM 2691 O O . THR A 1 369 ? 17.841 -12.421 -16.892 1.00 95.81 369 THR A O 1
ATOM 2694 N N . PRO A 1 370 ? 16.059 -13.192 -18.013 1.00 95.56 370 PRO A N 1
ATOM 2695 C CA . PRO A 1 370 ? 15.300 -13.592 -16.825 1.00 95.56 370 PRO A CA 1
ATOM 2696 C C . PRO A 1 370 ? 15.674 -15.004 -16.332 1.00 95.56 370 PRO A C 1
ATOM 2698 O O . PRO A 1 370 ? 16.183 -15.833 -17.083 1.00 95.56 370 PRO A O 1
ATOM 2701 N N . THR A 1 371 ? 15.347 -15.325 -15.074 1.00 96.81 371 THR A N 1
ATOM 2702 C CA . THR A 1 371 ? 15.417 -16.701 -14.529 1.00 96.81 371 THR A CA 1
ATOM 2703 C C . THR A 1 371 ? 14.053 -17.178 -14.022 1.00 96.81 371 THR A C 1
ATOM 2705 O O . THR A 1 371 ? 13.159 -16.368 -13.775 1.00 96.81 371 THR A O 1
ATOM 2708 N N . ALA A 1 372 ? 13.895 -18.486 -13.782 1.00 96.81 372 ALA A N 1
ATOM 2709 C CA . ALA A 1 372 ? 12.698 -19.055 -13.152 1.00 96.81 372 ALA A CA 1
ATOM 2710 C C . ALA A 1 372 ? 12.637 -18.850 -11.620 1.00 96.81 372 ALA A C 1
ATOM 2712 O O . ALA A 1 372 ? 11.798 -19.448 -10.942 1.00 96.81 372 ALA A O 1
ATOM 2713 N N . ARG A 1 373 ? 13.537 -18.033 -11.056 1.00 95.19 373 ARG A N 1
ATOM 2714 C CA . ARG A 1 373 ? 13.566 -17.682 -9.630 1.00 95.19 373 ARG A CA 1
ATOM 2715 C C . ARG A 1 373 ? 12.592 -16.545 -9.319 1.00 95.19 373 ARG A C 1
ATOM 2717 O O . ARG A 1 373 ? 12.287 -15.726 -10.180 1.00 95.19 373 ARG A O 1
ATOM 2724 N N . MET A 1 374 ? 12.124 -16.521 -8.076 1.00 94.25 374 MET A N 1
ATOM 2725 C CA . MET A 1 374 ? 11.187 -15.547 -7.509 1.00 94.25 374 MET A CA 1
ATOM 2726 C C . MET A 1 374 ? 11.706 -15.114 -6.133 1.00 94.25 374 MET A C 1
ATOM 2728 O O . MET A 1 374 ? 12.406 -15.895 -5.481 1.00 94.25 374 MET A O 1
ATOM 2732 N N . SER A 1 375 ? 11.349 -13.909 -5.696 1.00 91.12 375 SER A N 1
ATOM 2733 C CA . SER A 1 375 ? 11.455 -13.495 -4.291 1.00 91.12 375 SER A CA 1
ATOM 2734 C C . SER A 1 375 ? 10.271 -14.053 -3.473 1.00 91.12 375 SER A C 1
ATOM 2736 O O . SER A 1 375 ? 9.305 -14.544 -4.068 1.00 91.12 375 SER A O 1
ATOM 2738 N N . PRO A 1 376 ? 10.306 -13.983 -2.128 1.00 88.44 376 PRO A N 1
ATOM 2739 C CA . PRO A 1 376 ? 9.129 -14.220 -1.290 1.00 88.44 376 PRO A CA 1
ATOM 2740 C C . PRO A 1 376 ? 8.037 -13.175 -1.540 1.00 88.44 376 PRO A C 1
ATOM 2742 O O . PRO A 1 376 ? 8.332 -12.020 -1.863 1.00 88.44 376 PRO A O 1
ATOM 2745 N N . ALA A 1 377 ? 6.775 -13.562 -1.381 1.00 90.31 377 ALA A N 1
ATOM 2746 C CA . ALA A 1 377 ? 5.666 -12.640 -1.570 1.00 90.31 377 ALA A CA 1
ATOM 2747 C C . ALA A 1 377 ? 5.698 -11.456 -0.586 1.00 90.31 377 ALA A C 1
ATOM 2749 O O . ALA A 1 377 ? 5.958 -11.622 0.602 1.00 90.31 377 ALA A O 1
ATOM 2750 N N . GLY A 1 378 ? 5.384 -10.264 -1.090 1.00 86.31 378 GLY A N 1
ATOM 2751 C CA . GLY A 1 378 ? 5.522 -9.000 -0.367 1.00 86.31 378 GLY A CA 1
ATOM 2752 C C . GLY A 1 378 ? 6.803 -8.234 -0.707 1.00 86.31 378 GLY A C 1
ATOM 2753 O O . GLY A 1 378 ? 6.852 -7.037 -0.438 1.00 86.31 378 GLY A O 1
ATOM 2754 N N . GLU A 1 379 ? 7.799 -8.861 -1.345 1.00 88.94 379 GLU A N 1
ATOM 2755 C CA . GLU A 1 379 ? 8.997 -8.165 -1.833 1.00 88.94 379 GLU A CA 1
ATOM 2756 C C . GLU A 1 379 ? 8.624 -7.036 -2.813 1.00 88.94 379 GLU A C 1
ATOM 2758 O O . GLU A 1 379 ? 7.935 -7.262 -3.814 1.00 88.94 379 GLU A O 1
ATOM 2763 N N . LEU A 1 380 ? 9.131 -5.831 -2.549 1.00 87.19 380 LEU A N 1
ATOM 2764 C CA . LEU A 1 380 ? 9.166 -4.718 -3.495 1.00 87.19 380 LEU A CA 1
ATOM 2765 C C . LEU A 1 380 ? 10.621 -4.424 -3.879 1.00 87.19 380 LEU A C 1
ATOM 2767 O O . LEU A 1 380 ? 11.512 -4.436 -3.031 1.00 87.19 380 LEU A O 1
ATOM 2771 N N . ARG A 1 381 ? 10.854 -4.139 -5.161 1.00 89.00 381 ARG A N 1
ATOM 2772 C CA . ARG A 1 381 ? 12.151 -3.777 -5.740 1.00 89.00 381 ARG A CA 1
ATOM 2773 C C . ARG A 1 381 ? 12.066 -2.471 -6.514 1.00 89.00 381 ARG A C 1
ATOM 2775 O O . ARG A 1 381 ? 11.214 -2.325 -7.386 1.00 89.00 381 ARG A O 1
ATOM 2782 N N . PHE A 1 382 ? 13.011 -1.576 -6.250 1.00 84.25 382 PHE A N 1
ATOM 2783 C CA . PHE A 1 382 ? 13.340 -0.437 -7.101 1.00 84.25 382 PHE A CA 1
ATOM 2784 C C . PHE A 1 382 ? 14.707 -0.704 -7.726 1.00 84.25 382 PHE A C 1
ATOM 2786 O O . PHE A 1 382 ? 15.687 -0.877 -7.001 1.00 84.25 382 PHE A O 1
ATOM 2793 N N . HIS A 1 383 ? 14.787 -0.751 -9.054 1.00 89.81 383 HIS A N 1
ATOM 2794 C CA . HIS A 1 383 ? 16.034 -1.032 -9.764 1.00 89.81 383 HIS A CA 1
ATOM 2795 C C . HIS A 1 383 ? 16.321 0.020 -10.840 1.00 89.81 383 HIS A C 1
ATOM 2797 O O . HIS A 1 383 ? 15.459 0.334 -11.668 1.00 89.81 383 HIS A O 1
ATOM 2803 N N . LEU A 1 384 ? 17.548 0.540 -10.821 1.00 89.94 384 LEU A N 1
ATOM 2804 C CA . LEU A 1 384 ? 18.090 1.522 -11.756 1.00 89.94 384 LEU A CA 1
ATOM 2805 C C . LEU A 1 384 ? 19.321 0.923 -12.449 1.00 89.94 384 LEU A C 1
ATOM 2807 O O . LEU A 1 384 ? 20.277 0.566 -11.763 1.00 89.94 384 LEU A O 1
ATOM 2811 N N . SER A 1 385 ? 19.328 0.860 -13.782 1.00 90.94 385 SER A N 1
ATOM 2812 C CA . SER A 1 385 ? 20.461 0.379 -14.589 1.00 90.94 385 SER A CA 1
ATOM 2813 C C . SER A 1 385 ? 20.889 1.381 -15.662 1.00 90.94 385 SER A C 1
ATOM 2815 O O . SER A 1 385 ? 20.082 2.167 -16.169 1.00 90.94 385 SER A O 1
ATOM 2817 N N . ARG A 1 386 ? 22.174 1.339 -16.035 1.00 92.69 386 ARG A N 1
ATOM 2818 C CA . ARG A 1 386 ? 22.751 2.051 -17.184 1.00 92.69 386 ARG A CA 1
ATOM 2819 C C . ARG A 1 386 ? 23.608 1.093 -18.012 1.00 92.69 386 ARG A C 1
ATOM 2821 O O . ARG A 1 386 ? 24.625 0.604 -17.525 1.00 92.69 386 ARG A O 1
ATOM 2828 N N . VAL A 1 387 ? 23.220 0.907 -19.274 1.00 93.38 387 VAL A N 1
ATOM 2829 C CA . VAL A 1 387 ? 23.980 0.218 -20.330 1.00 93.38 387 VAL A CA 1
ATOM 2830 C C . VAL A 1 387 ? 23.780 1.000 -21.626 1.00 93.38 387 VAL A C 1
ATOM 2832 O O . VAL A 1 387 ? 22.722 0.896 -22.242 1.00 93.38 387 VAL A O 1
ATOM 2835 N N . GLU A 1 388 ? 24.768 1.799 -22.041 1.00 88.69 388 GLU A N 1
ATOM 2836 C CA . GLU A 1 388 ? 24.650 2.741 -23.174 1.00 88.69 388 GLU A CA 1
ATOM 2837 C C . GLU A 1 388 ? 23.960 2.103 -24.405 1.00 88.69 388 GLU A C 1
ATOM 2839 O O . GLU A 1 388 ? 24.355 1.004 -24.810 1.00 88.69 388 GLU A O 1
ATOM 2844 N N . PRO A 1 389 ? 22.924 2.725 -25.009 1.00 90.94 389 PRO A N 1
ATOM 2845 C CA . PRO A 1 389 ? 22.324 4.032 -24.708 1.00 90.94 389 PRO A CA 1
ATOM 2846 C C . PRO A 1 389 ? 21.187 4.005 -23.665 1.00 90.94 389 PRO A C 1
ATOM 2848 O O . PRO A 1 389 ? 20.520 5.016 -23.438 1.00 90.94 389 PRO A O 1
ATOM 2851 N N . TYR A 1 390 ? 20.929 2.866 -23.029 1.00 90.94 390 TYR A N 1
ATOM 2852 C CA . TYR A 1 390 ? 19.767 2.648 -22.172 1.00 90.94 390 TYR A CA 1
ATOM 2853 C C . TYR A 1 390 ? 20.042 3.017 -20.711 1.00 90.94 390 TYR A C 1
ATOM 2855 O O . TYR A 1 390 ? 20.937 2.464 -20.076 1.00 90.94 390 TYR A O 1
ATOM 2863 N N . THR A 1 391 ? 19.237 3.924 -20.152 1.00 88.69 391 THR A N 1
ATOM 2864 C CA . THR A 1 391 ? 19.008 4.003 -18.697 1.00 88.69 391 THR A CA 1
ATOM 2865 C C . THR A 1 391 ? 17.638 3.411 -18.412 1.00 88.69 391 THR A C 1
ATOM 2867 O O . THR A 1 391 ? 16.664 3.863 -19.015 1.00 88.69 391 THR A O 1
ATOM 2870 N N . ARG A 1 392 ? 17.522 2.440 -17.504 1.00 87.31 392 ARG A N 1
ATOM 2871 C CA . ARG A 1 392 ? 16.229 1.846 -17.128 1.00 87.31 392 ARG A CA 1
ATOM 2872 C C . ARG A 1 392 ? 15.946 2.110 -15.656 1.00 87.31 392 ARG A C 1
ATOM 2874 O O . ARG A 1 392 ? 16.821 1.912 -14.822 1.00 87.31 392 ARG A O 1
ATOM 2881 N N . GLY A 1 393 ? 14.734 2.560 -15.346 1.00 86.12 393 GLY A N 1
ATOM 2882 C CA . GLY A 1 393 ? 14.236 2.725 -13.979 1.00 86.12 393 GLY A CA 1
ATOM 2883 C C . GLY A 1 393 ? 12.977 1.887 -13.814 1.00 86.12 393 GLY A C 1
ATOM 2884 O O . GLY A 1 393 ? 12.048 2.021 -14.608 1.00 86.12 393 GLY A O 1
ATOM 2885 N N . SER A 1 394 ? 12.949 0.997 -12.829 1.00 86.88 394 SER A N 1
ATOM 2886 C CA . SER A 1 394 ? 11.922 -0.043 -12.712 1.00 86.88 394 SER A CA 1
ATOM 2887 C C . SER A 1 394 ? 11.444 -0.233 -11.277 1.00 86.88 394 SER A C 1
ATOM 2889 O O . SER A 1 394 ? 12.215 -0.084 -10.325 1.00 86.88 394 SER A O 1
ATOM 2891 N N . VAL A 1 395 ? 10.159 -0.561 -11.143 1.00 86.25 395 VAL A N 1
ATOM 2892 C CA . VAL A 1 395 ? 9.492 -0.897 -9.883 1.00 86.25 395 VAL A CA 1
ATOM 2893 C C . VAL A 1 395 ? 8.838 -2.262 -10.062 1.00 86.25 395 VAL A C 1
ATOM 2895 O O . VAL A 1 395 ? 7.942 -2.414 -10.893 1.00 86.25 395 VAL A O 1
ATOM 2898 N N . VAL A 1 396 ? 9.301 -3.259 -9.311 1.00 90.88 396 VAL A N 1
ATOM 2899 C CA . VAL A 1 396 ? 8.884 -4.662 -9.447 1.00 90.88 396 VAL A CA 1
ATOM 2900 C C . VAL A 1 396 ? 8.376 -5.170 -8.105 1.00 90.88 396 VAL A C 1
ATOM 2902 O O . VAL A 1 396 ? 9.083 -5.104 -7.102 1.00 90.88 396 VAL A O 1
ATOM 2905 N N . ALA A 1 397 ? 7.150 -5.681 -8.083 1.00 91.50 397 ALA A N 1
ATOM 2906 C CA . ALA A 1 397 ? 6.498 -6.233 -6.906 1.00 91.50 397 ALA A CA 1
ATOM 2907 C C . ALA A 1 397 ? 6.311 -7.750 -7.041 1.00 91.50 397 ALA A C 1
ATOM 2909 O O . ALA A 1 397 ? 6.076 -8.283 -8.130 1.00 91.50 397 ALA A O 1
ATOM 2910 N N . GLN A 1 398 ? 6.362 -8.442 -5.907 1.00 93.44 398 GLN A N 1
ATOM 2911 C CA . GLN A 1 398 ? 6.115 -9.875 -5.783 1.00 93.44 398 GLN A CA 1
ATOM 2912 C C . GLN A 1 398 ? 4.781 -10.102 -5.037 1.00 93.44 398 GLN A C 1
ATOM 2914 O O . GLN A 1 398 ? 4.792 -10.465 -3.861 1.00 93.44 398 GLN A O 1
ATOM 2919 N N . PRO A 1 399 ? 3.602 -9.871 -5.652 1.00 91.75 399 PRO A N 1
ATOM 2920 C CA . PRO A 1 399 ? 2.317 -10.050 -4.967 1.00 91.75 399 PRO A CA 1
ATOM 2921 C C . PRO A 1 399 ? 2.075 -11.496 -4.500 1.00 91.75 399 PRO A C 1
ATOM 2923 O O . PRO A 1 399 ? 1.403 -11.696 -3.491 1.00 91.75 399 PRO A O 1
ATOM 2926 N N . PHE A 1 400 ? 2.650 -12.500 -5.175 1.00 92.69 400 PHE A N 1
ATOM 2927 C CA . PHE A 1 400 ? 2.595 -13.917 -4.789 1.00 92.69 400 PHE A CA 1
ATOM 2928 C C . PHE A 1 400 ? 3.945 -14.601 -5.062 1.00 92.69 400 PHE A C 1
ATOM 2930 O O . PHE A 1 400 ? 4.664 -14.194 -5.974 1.00 92.69 400 PHE A O 1
ATOM 2937 N N . ASP A 1 401 ? 4.262 -15.707 -4.379 1.00 91.25 401 ASP A N 1
ATOM 2938 C CA . ASP A 1 401 ? 5.525 -16.461 -4.562 1.00 91.25 401 ASP A CA 1
ATOM 2939 C C . ASP A 1 401 ? 5.683 -17.088 -5.962 1.00 91.25 401 ASP A C 1
ATOM 2941 O O . ASP A 1 401 ? 6.684 -17.746 -6.272 1.00 91.25 401 ASP A O 1
ATOM 2945 N N . TRP A 1 402 ? 4.661 -16.949 -6.807 1.00 92.62 402 TRP A N 1
ATOM 2946 C CA . TRP A 1 402 ? 4.627 -17.382 -8.198 1.00 92.62 402 TRP A CA 1
ATOM 2947 C C . TRP A 1 402 ? 4.360 -16.257 -9.206 1.00 92.62 402 TRP A C 1
ATOM 2949 O O . TRP A 1 402 ? 4.470 -16.522 -10.400 1.00 92.62 402 TRP A O 1
ATOM 2959 N N . LEU A 1 403 ? 4.055 -15.030 -8.769 1.00 94.25 403 LEU A N 1
ATOM 2960 C CA . LEU A 1 403 ? 3.848 -13.871 -9.641 1.00 94.25 403 LEU A CA 1
ATOM 2961 C C . LEU A 1 403 ? 4.810 -12.749 -9.257 1.00 94.25 403 LEU A C 1
ATOM 2963 O O . LEU A 1 403 ? 4.733 -12.204 -8.158 1.00 94.25 403 LEU A O 1
ATOM 2967 N N . GLU A 1 404 ? 5.665 -12.390 -10.203 1.00 94.12 404 GLU A N 1
ATOM 2968 C CA . GLU A 1 404 ? 6.473 -11.175 -10.194 1.00 94.12 404 GLU A CA 1
ATOM 2969 C C . GLU A 1 404 ? 5.927 -10.258 -11.297 1.00 94.12 404 GLU A C 1
ATOM 2971 O O . GLU A 1 404 ? 5.758 -10.697 -12.436 1.00 94.12 404 GLU A O 1
ATOM 2976 N N . ALA A 1 405 ? 5.604 -9.008 -10.972 1.00 91.44 405 ALA A N 1
ATOM 2977 C CA . ALA A 1 405 ? 5.021 -8.049 -11.911 1.00 91.44 405 ALA A CA 1
ATOM 2978 C C . ALA A 1 405 ? 5.579 -6.650 -11.653 1.00 91.44 405 ALA A C 1
ATOM 2980 O O . ALA A 1 405 ? 5.850 -6.289 -10.508 1.00 91.44 405 ALA A O 1
ATOM 2981 N N . GLY A 1 406 ? 5.750 -5.848 -12.700 1.00 87.62 406 GLY A N 1
ATOM 2982 C CA . GLY A 1 406 ? 6.408 -4.557 -12.560 1.00 87.62 406 GLY A CA 1
ATOM 2983 C C . GLY A 1 406 ? 6.143 -3.592 -13.700 1.00 87.62 406 GLY A C 1
ATOM 2984 O O . GLY A 1 406 ? 5.631 -3.954 -14.760 1.00 87.62 406 GLY A O 1
ATOM 2985 N N . PHE A 1 407 ? 6.521 -2.344 -13.453 1.00 82.25 407 PHE A N 1
ATOM 2986 C CA . PHE A 1 407 ? 6.575 -1.295 -14.458 1.00 82.25 407 PHE A CA 1
ATOM 2987 C C . PHE A 1 407 ? 8.022 -0.841 -14.639 1.00 82.25 407 PHE A C 1
ATOM 2989 O O . PHE A 1 407 ? 8.772 -0.713 -13.667 1.00 82.25 407 PHE A O 1
ATOM 2996 N N . ARG A 1 408 ? 8.395 -0.523 -15.878 1.00 86.94 408 ARG A N 1
ATOM 2997 C CA . ARG A 1 408 ? 9.711 0.015 -16.219 1.00 86.94 408 ARG A CA 1
ATOM 2998 C C . ARG A 1 408 ? 9.592 1.212 -17.162 1.00 86.94 408 ARG A C 1
ATOM 3000 O O . ARG A 1 408 ? 8.930 1.162 -18.198 1.00 86.94 408 ARG A O 1
ATOM 3007 N N . TYR A 1 409 ? 10.308 2.273 -16.806 1.00 81.88 409 TYR A N 1
ATOM 3008 C CA . TYR A 1 409 ? 10.694 3.360 -17.698 1.00 81.88 409 TYR A CA 1
ATOM 3009 C C . TYR A 1 409 ? 12.044 3.046 -18.344 1.00 81.88 409 TYR A C 1
ATOM 3011 O O . TYR A 1 409 ? 12.934 2.466 -17.715 1.00 81.88 409 TYR A O 1
ATOM 3019 N N . THR A 1 410 ? 12.236 3.440 -19.600 1.00 84.38 410 THR A N 1
ATOM 3020 C CA . THR A 1 410 ? 13.530 3.309 -20.287 1.00 84.38 410 THR A CA 1
ATOM 3021 C C . THR A 1 410 ? 13.836 4.568 -21.093 1.00 84.38 410 THR A C 1
ATOM 3023 O O . THR A 1 410 ? 13.021 5.028 -21.880 1.00 84.38 410 THR A O 1
ATOM 3026 N N . SER A 1 411 ? 15.012 5.155 -20.872 1.00 84.81 411 SER A N 1
ATOM 3027 C CA . SER A 1 411 ? 15.501 6.354 -21.556 1.00 84.81 411 SER A CA 1
ATOM 3028 C C . SER A 1 411 ? 16.604 5.967 -22.535 1.00 84.81 411 SER A C 1
ATOM 3030 O O . SER A 1 411 ? 17.584 5.337 -22.136 1.00 84.81 411 SER A O 1
ATOM 3032 N N . VAL A 1 412 ? 16.464 6.375 -23.794 1.00 86.38 412 VAL A N 1
ATOM 3033 C CA . VAL A 1 412 ? 17.368 6.037 -24.902 1.00 86.38 412 VAL A CA 1
ATOM 3034 C C . VAL A 1 412 ? 18.195 7.275 -25.263 1.00 86.38 412 VAL A C 1
ATOM 3036 O O . VAL A 1 412 ? 17.726 8.149 -25.989 1.00 86.38 412 VAL A O 1
ATOM 3039 N N . SER A 1 413 ? 19.421 7.396 -24.741 1.00 83.56 413 SER A N 1
ATOM 3040 C CA . SER A 1 413 ? 20.235 8.626 -24.864 1.00 83.56 413 SER A CA 1
ATOM 3041 C C . SER A 1 413 ? 20.629 8.996 -26.297 1.00 83.56 413 SER A C 1
ATOM 3043 O O . SER A 1 413 ? 20.920 10.159 -26.552 1.00 83.56 413 SER A O 1
ATOM 3045 N N . ASN A 1 414 ? 20.621 8.046 -27.237 1.00 85.62 414 ASN A N 1
ATOM 3046 C CA . ASN A 1 414 ? 20.991 8.281 -28.637 1.00 85.62 414 ASN A CA 1
ATOM 3047 C C . ASN A 1 414 ? 19.788 8.529 -29.579 1.00 85.62 414 ASN A C 1
ATOM 3049 O O . ASN A 1 414 ? 19.950 8.470 -30.800 1.00 85.62 414 ASN A O 1
ATOM 3053 N N . ARG A 1 415 ? 18.587 8.784 -29.040 1.00 81.56 415 ARG A N 1
ATOM 3054 C CA . ARG A 1 415 ? 17.358 9.104 -29.795 1.00 81.56 415 ARG A CA 1
ATOM 3055 C C . ARG A 1 415 ? 16.625 10.275 -29.145 1.00 81.56 415 ARG A C 1
ATOM 3057 O O . ARG A 1 415 ? 16.666 10.403 -27.928 1.00 81.56 415 ARG A O 1
ATOM 3064 N N . LEU A 1 416 ? 15.943 11.106 -29.936 1.00 73.88 416 LEU A N 1
ATOM 3065 C CA . LEU A 1 416 ? 15.174 12.261 -29.447 1.00 73.88 416 LEU A CA 1
ATOM 3066 C C . LEU A 1 416 ? 13.675 11.947 -29.332 1.00 73.88 416 LEU A C 1
ATOM 3068 O O . LEU A 1 416 ? 13.125 11.228 -30.167 1.00 73.88 416 LEU A O 1
ATOM 3072 N N . TYR A 1 417 ? 13.006 12.519 -28.331 1.00 64.19 417 TYR A N 1
ATOM 3073 C CA . TYR A 1 417 ? 11.566 12.380 -28.085 1.00 64.19 417 TYR A CA 1
ATOM 3074 C C . TYR A 1 417 ? 10.735 13.346 -28.951 1.00 64.19 417 TYR A C 1
ATOM 3076 O O . TYR A 1 417 ? 10.023 14.205 -28.448 1.00 64.19 417 TYR A O 1
ATOM 3084 N N . GLY A 1 418 ? 10.856 13.225 -30.278 1.00 62.38 418 GLY A N 1
ATOM 3085 C CA . GLY A 1 418 ? 10.128 14.061 -31.240 1.00 62.38 418 GLY A CA 1
ATOM 3086 C C . GLY A 1 418 ? 10.585 15.532 -31.222 1.00 62.38 418 GLY A C 1
ATOM 3087 O O . GLY A 1 418 ? 10.153 16.292 -30.356 1.00 62.38 418 GLY A O 1
ATOM 3088 N N . PRO A 1 419 ? 11.412 15.991 -32.183 1.00 52.84 419 PRO A N 1
ATOM 3089 C CA . PRO A 1 419 ? 11.991 17.342 -32.141 1.00 52.84 419 PRO A CA 1
ATOM 3090 C C . PRO A 1 419 ? 10.954 18.478 -32.221 1.00 52.84 419 PRO A C 1
ATOM 3092 O O . PRO A 1 419 ? 11.260 19.602 -31.841 1.00 52.84 419 PRO A O 1
ATOM 3095 N N . GLU A 1 420 ? 9.733 18.184 -32.677 1.00 52.72 420 GLU A N 1
ATOM 3096 C CA . GLU A 1 420 ? 8.592 19.112 -32.732 1.00 52.72 420 GLU A CA 1
ATOM 3097 C C . GLU A 1 420 ? 7.756 19.138 -31.434 1.00 52.72 420 GLU A C 1
ATOM 3099 O O . GLU A 1 420 ? 6.876 19.984 -31.304 1.00 52.72 420 GLU A O 1
ATOM 3104 N N . ILE A 1 421 ? 8.008 18.220 -30.488 1.00 52.91 421 ILE A N 1
ATOM 3105 C CA . ILE A 1 421 ? 7.214 18.027 -29.258 1.00 52.91 421 ILE A CA 1
ATOM 3106 C C . ILE A 1 421 ? 8.047 18.303 -27.998 1.00 52.91 421 ILE A C 1
ATOM 3108 O O . ILE A 1 421 ? 7.581 19.024 -27.126 1.00 52.91 421 ILE A O 1
ATOM 3112 N N . ALA A 1 422 ? 9.270 17.761 -27.899 1.00 54.78 422 ALA A N 1
ATOM 3113 C CA . ALA A 1 422 ? 10.135 17.905 -26.714 1.00 54.78 422 ALA A CA 1
ATOM 3114 C C . ALA A 1 422 ? 11.594 18.297 -27.045 1.00 54.78 422 ALA A C 1
ATOM 3116 O O . ALA A 1 422 ? 12.511 18.079 -26.249 1.00 54.78 422 ALA A O 1
ATOM 3117 N N . GLY A 1 423 ? 11.832 18.869 -28.231 1.00 64.19 423 GLY A N 1
ATOM 3118 C CA . GLY A 1 423 ? 13.104 19.496 -28.607 1.00 64.19 423 GLY A CA 1
ATOM 3119 C C . GLY A 1 423 ? 14.331 18.580 -28.497 1.00 64.19 423 GLY A C 1
ATOM 3120 O O . GLY A 1 423 ? 14.538 17.695 -29.329 1.00 64.19 423 GLY A O 1
ATOM 3121 N N . SER A 1 424 ? 15.180 18.832 -27.495 1.00 63.19 424 SER A N 1
ATOM 3122 C CA . SER A 1 424 ? 16.443 18.120 -27.239 1.00 63.19 424 SER A CA 1
ATOM 3123 C C . SER A 1 424 ? 16.309 16.886 -26.334 1.00 63.19 424 SER A C 1
ATOM 3125 O O . SER A 1 424 ? 17.308 16.207 -26.085 1.00 63.19 424 SER A O 1
ATOM 3127 N N . GLN A 1 425 ? 15.112 16.572 -25.830 1.00 64.94 425 GLN A N 1
ATOM 3128 C CA . GLN A 1 425 ? 14.931 15.492 -24.863 1.00 64.94 425 GLN A CA 1
ATOM 3129 C C . GLN A 1 425 ? 15.230 14.105 -25.460 1.00 64.94 425 GLN A C 1
ATOM 3131 O O . GLN A 1 425 ? 14.799 13.778 -26.564 1.00 64.94 425 GLN A O 1
ATOM 3136 N N . SER A 1 426 ? 15.909 13.242 -24.696 1.00 70.56 426 SER A N 1
ATOM 3137 C CA . SER A 1 426 ? 16.130 11.838 -25.067 1.00 70.56 426 SER A CA 1
ATOM 3138 C C . SER A 1 426 ? 14.855 10.986 -24.991 1.00 70.56 426 SER A C 1
ATOM 3140 O O . SER A 1 426 ? 14.103 11.088 -24.019 1.00 70.56 426 SER A O 1
ATOM 3142 N N . TYR A 1 427 ? 14.647 10.109 -25.977 1.00 75.62 427 TYR A N 1
ATOM 3143 C CA . TYR A 1 427 ? 13.444 9.285 -26.147 1.00 75.62 427 TYR A CA 1
ATOM 3144 C C . TYR A 1 427 ? 13.136 8.415 -24.917 1.00 75.62 427 TYR A C 1
ATOM 3146 O O . TYR A 1 427 ? 14.043 7.802 -24.343 1.00 75.62 427 TYR A O 1
ATOM 3154 N N . LYS A 1 428 ? 11.855 8.351 -24.528 1.00 76.81 428 LYS A N 1
ATOM 3155 C CA . LYS A 1 428 ? 11.347 7.589 -23.380 1.00 76.81 428 LYS A CA 1
ATOM 3156 C C . LYS A 1 428 ? 10.409 6.470 -23.835 1.00 76.81 428 LYS A C 1
ATOM 3158 O O . LYS A 1 428 ? 9.502 6.707 -24.624 1.00 76.81 428 LYS A O 1
ATOM 3163 N N . ASP A 1 429 ? 10.606 5.289 -23.266 1.00 76.94 429 ASP A N 1
ATOM 3164 C CA . ASP A 1 429 ? 9.723 4.127 -23.345 1.00 76.94 429 ASP A CA 1
ATOM 3165 C C . ASP A 1 429 ? 9.043 3.859 -21.986 1.00 76.94 429 ASP A C 1
ATOM 3167 O O . ASP A 1 429 ? 9.602 4.147 -20.918 1.00 76.94 429 ASP A O 1
ATOM 3171 N N . LYS A 1 430 ? 7.834 3.295 -22.058 1.00 78.88 430 LYS A N 1
ATOM 3172 C CA . LYS A 1 430 ? 6.939 2.911 -20.962 1.00 78.88 430 LYS A CA 1
ATOM 3173 C C . LYS A 1 430 ? 6.566 1.451 -21.155 1.00 78.88 430 LYS A C 1
ATOM 3175 O O . LYS A 1 430 ? 6.099 1.098 -22.230 1.00 78.88 430 LYS A O 1
ATOM 3180 N N . SER A 1 431 ? 6.681 0.638 -20.109 1.00 78.81 431 SER A N 1
ATOM 3181 C CA . SER A 1 431 ? 6.458 -0.807 -20.210 1.00 78.81 431 SER A CA 1
ATOM 3182 C C . SER A 1 431 ? 5.857 -1.415 -18.945 1.00 78.81 431 SER A C 1
ATOM 3184 O O . SER A 1 431 ? 6.143 -0.985 -17.825 1.00 78.81 431 SER A O 1
ATOM 3186 N N . ILE A 1 432 ? 5.028 -2.439 -19.146 1.00 83.25 432 ILE A N 1
ATOM 3187 C CA . ILE A 1 432 ? 4.526 -3.332 -18.098 1.00 83.25 432 ILE A CA 1
ATOM 3188 C C . ILE A 1 432 ? 5.088 -4.718 -18.401 1.00 83.25 432 ILE A C 1
ATOM 3190 O O . ILE A 1 432 ? 4.896 -5.231 -19.504 1.00 83.25 432 ILE A O 1
ATOM 3194 N N . ASP A 1 433 ? 5.760 -5.302 -17.415 1.00 87.94 433 ASP A N 1
ATOM 3195 C CA . ASP A 1 433 ? 6.491 -6.565 -17.507 1.00 87.94 433 ASP A CA 1
ATOM 3196 C C . ASP A 1 433 ? 5.908 -7.554 -16.462 1.00 87.94 433 ASP A C 1
ATOM 3198 O O . ASP A 1 433 ? 5.482 -7.139 -15.376 1.00 87.94 433 ASP A O 1
ATOM 3202 N N . PHE A 1 434 ? 5.871 -8.865 -16.744 1.00 91.56 434 PHE A N 1
ATOM 3203 C CA . PHE A 1 434 ? 5.470 -9.878 -15.747 1.00 91.56 434 PHE A CA 1
ATOM 3204 C C . PHE A 1 434 ? 6.120 -11.255 -15.948 1.00 91.56 434 PHE A C 1
ATOM 3206 O O . PHE A 1 434 ? 6.533 -11.631 -17.048 1.00 91.56 434 PHE A O 1
ATOM 3213 N N . LYS A 1 435 ? 6.163 -12.043 -14.866 1.00 96.50 435 LYS A N 1
ATOM 3214 C CA . LYS A 1 435 ? 6.682 -13.415 -14.829 1.00 96.50 435 LYS A CA 1
ATOM 3215 C C . LYS A 1 435 ? 5.839 -14.305 -13.911 1.00 96.50 435 LYS A C 1
ATOM 3217 O O . LYS A 1 435 ? 5.539 -13.948 -12.773 1.00 96.50 435 LYS A O 1
ATOM 3222 N N . LEU A 1 436 ? 5.500 -15.493 -14.403 1.00 97.12 436 LEU A N 1
ATOM 3223 C CA . LEU A 1 436 ? 4.676 -16.515 -13.759 1.00 97.12 436 LEU A CA 1
ATOM 3224 C C . LEU A 1 436 ? 5.487 -17.799 -13.550 1.00 97.12 436 LEU A C 1
ATOM 3226 O O . LEU A 1 436 ? 5.927 -18.425 -14.515 1.00 97.12 436 LEU A O 1
ATOM 3230 N N . ARG A 1 437 ? 5.661 -18.232 -12.299 1.00 97.19 437 ARG A N 1
ATOM 3231 C CA . ARG A 1 437 ? 6.309 -19.506 -11.949 1.00 97.19 437 ARG A CA 1
ATOM 3232 C C . ARG A 1 437 ? 5.312 -20.654 -12.107 1.00 97.19 437 ARG A C 1
ATOM 3234 O O . ARG A 1 437 ? 4.432 -20.839 -11.275 1.00 97.19 437 ARG A O 1
ATOM 3241 N N . LEU A 1 438 ? 5.494 -21.445 -13.159 1.00 96.38 438 LEU A N 1
ATOM 3242 C CA . LEU A 1 438 ? 4.664 -22.602 -13.504 1.00 96.38 438 LEU A CA 1
ATOM 3243 C C . LEU A 1 438 ? 4.978 -23.840 -12.650 1.00 96.38 438 LEU A C 1
ATOM 3245 O O . LEU A 1 438 ? 4.100 -24.665 -12.414 1.00 96.38 438 LEU A O 1
ATOM 3249 N N . ALA A 1 439 ? 6.227 -23.988 -12.195 1.00 93.50 439 ALA A N 1
ATOM 3250 C CA . ALA A 1 439 ? 6.643 -25.092 -11.331 1.00 93.50 439 ALA A CA 1
ATOM 3251 C C . ALA A 1 439 ? 7.734 -24.660 -10.346 1.00 93.50 439 ALA A C 1
ATOM 3253 O O . ALA A 1 439 ? 8.592 -23.833 -10.663 1.00 93.50 439 ALA A O 1
ATOM 3254 N N . GLN A 1 440 ? 7.727 -25.250 -9.151 1.00 91.62 440 GLN A N 1
ATOM 3255 C CA . GLN A 1 440 ? 8.826 -25.128 -8.193 1.00 91.62 440 GLN A CA 1
ATOM 3256 C C . GLN A 1 440 ? 9.944 -26.124 -8.516 1.00 91.62 440 GLN A C 1
ATOM 3258 O O . GLN A 1 440 ? 9.695 -27.214 -9.034 1.00 91.62 440 GLN A O 1
ATOM 3263 N N . GLU A 1 441 ? 11.179 -25.765 -8.171 1.00 89.69 441 GLU A N 1
ATOM 3264 C CA . GLU A 1 441 ? 12.281 -26.721 -8.188 1.00 89.69 441 GLU A CA 1
ATOM 3265 C C . GLU A 1 441 ? 12.040 -27.833 -7.159 1.00 89.69 441 GLU A C 1
ATOM 3267 O O . GLU A 1 441 ? 11.668 -27.572 -6.015 1.00 89.69 441 GLU A O 1
ATOM 3272 N N . THR A 1 442 ? 12.314 -29.072 -7.560 1.00 85.06 442 THR A N 1
ATOM 3273 C CA . THR A 1 442 ? 12.399 -30.228 -6.661 1.00 85.06 442 THR A CA 1
ATOM 3274 C C . THR A 1 442 ? 13.784 -30.871 -6.781 1.00 85.06 442 THR A C 1
ATOM 3276 O O . THR A 1 442 ? 14.655 -30.390 -7.514 1.00 85.06 442 THR A O 1
ATOM 3279 N N . ALA A 1 443 ? 14.009 -32.001 -6.105 1.00 81.69 443 ALA A N 1
ATOM 3280 C CA . ALA A 1 443 ? 15.221 -32.799 -6.299 1.00 81.69 443 ALA A CA 1
ATOM 3281 C C . ALA A 1 443 ? 15.443 -33.205 -7.774 1.00 81.69 443 ALA A C 1
ATOM 3283 O O . ALA A 1 443 ? 16.589 -33.300 -8.210 1.00 81.69 443 ALA A O 1
ATOM 3284 N N . HIS A 1 444 ? 14.367 -33.400 -8.550 1.00 83.19 444 HIS A N 1
ATOM 3285 C CA . HIS A 1 444 ? 14.429 -33.953 -9.911 1.00 83.19 444 HIS A CA 1
ATOM 3286 C C . HIS A 1 444 ? 13.920 -33.009 -11.010 1.00 83.19 444 HIS A C 1
ATOM 3288 O O . HIS A 1 444 ? 14.329 -33.154 -12.158 1.00 83.19 444 HIS A O 1
ATOM 3294 N N . THR A 1 445 ? 13.070 -32.031 -10.684 1.00 88.25 445 THR A N 1
ATOM 3295 C CA . THR A 1 445 ? 12.564 -31.030 -11.640 1.00 88.25 445 THR A CA 1
ATOM 3296 C C . THR A 1 445 ? 13.243 -29.673 -11.431 1.00 88.25 445 THR A C 1
ATOM 3298 O O . THR A 1 445 ? 13.470 -29.286 -10.281 1.00 88.25 445 THR A O 1
ATOM 3301 N N . PRO A 1 446 ? 13.553 -28.918 -12.501 1.00 95.88 446 PRO A N 1
ATOM 3302 C CA . PRO A 1 446 ? 13.879 -27.500 -12.378 1.00 95.88 446 PRO A CA 1
ATOM 3303 C C . PRO A 1 446 ? 12.644 -26.699 -11.941 1.00 95.88 446 PRO A C 1
ATOM 3305 O O . PRO A 1 446 ? 11.508 -27.152 -12.102 1.00 95.88 446 PRO A O 1
ATOM 3308 N N . ALA A 1 447 ? 12.861 -25.489 -11.426 1.00 96.50 447 ALA A N 1
ATOM 3309 C CA . ALA A 1 447 ? 11.819 -24.470 -11.421 1.00 96.50 447 ALA A CA 1
ATOM 3310 C C . ALA A 1 447 ? 11.525 -24.067 -12.871 1.00 96.50 447 ALA A C 1
ATOM 3312 O O . ALA A 1 447 ? 12.452 -23.977 -13.676 1.00 96.50 447 ALA A O 1
ATOM 3313 N N . LEU A 1 448 ? 10.259 -23.814 -13.199 1.00 98.19 448 LEU A N 1
ATOM 3314 C CA . LEU A 1 448 ? 9.831 -23.368 -14.527 1.00 98.19 448 LEU A CA 1
ATOM 3315 C C . LEU A 1 448 ? 9.079 -22.051 -14.394 1.00 98.19 448 LEU A C 1
ATOM 3317 O O . LEU A 1 448 ? 8.213 -21.932 -13.524 1.00 98.19 448 LEU A O 1
ATOM 3321 N N . ALA A 1 449 ? 9.361 -21.093 -15.270 1.00 98.25 449 ALA A N 1
ATOM 3322 C CA . ALA A 1 449 ? 8.603 -19.855 -15.373 1.00 98.25 449 ALA A CA 1
ATOM 3323 C C . ALA A 1 449 ? 8.385 -19.442 -16.830 1.00 98.25 449 ALA A C 1
ATOM 3325 O O . ALA A 1 449 ? 9.225 -19.693 -17.693 1.00 98.25 449 ALA A O 1
ATOM 3326 N N . ILE A 1 450 ? 7.263 -18.778 -17.074 1.00 97.56 450 ILE A N 1
ATOM 3327 C CA . ILE A 1 450 ? 6.946 -18.077 -18.317 1.00 97.56 450 ILE A CA 1
ATOM 3328 C C . ILE A 1 450 ? 6.848 -16.583 -18.005 1.00 97.56 450 ILE A C 1
ATOM 3330 O O . ILE A 1 450 ? 6.472 -16.216 -16.893 1.00 97.56 450 ILE A O 1
ATOM 3334 N N . GLY A 1 451 ? 7.175 -15.709 -18.946 1.00 95.12 451 GLY A N 1
ATOM 3335 C CA . GLY A 1 451 ? 7.007 -14.273 -18.747 1.00 95.12 451 GLY A CA 1
ATOM 3336 C C . GLY A 1 451 ? 6.954 -13.499 -20.050 1.00 95.12 451 GLY A C 1
ATOM 3337 O O . GLY A 1 451 ? 7.223 -14.042 -21.124 1.00 95.12 451 GLY A O 1
ATOM 3338 N N . MET A 1 452 ? 6.569 -12.233 -19.932 1.00 91.44 452 MET A N 1
ATOM 3339 C CA . MET A 1 452 ? 6.456 -11.297 -21.043 1.00 91.44 452 MET A CA 1
ATOM 3340 C C . MET A 1 452 ? 7.016 -9.940 -20.622 1.00 91.44 452 MET A C 1
ATOM 3342 O O . MET A 1 452 ? 6.733 -9.463 -19.519 1.00 91.44 452 MET A O 1
ATOM 3346 N N . THR A 1 453 ? 7.807 -9.333 -21.501 1.00 87.88 453 THR A N 1
ATOM 3347 C CA . THR A 1 453 ? 8.242 -7.940 -21.397 1.00 87.88 453 THR A CA 1
ATOM 3348 C C . THR A 1 453 ? 7.390 -7.075 -22.313 1.00 87.88 453 THR A C 1
ATOM 3350 O O . THR A 1 453 ? 7.062 -7.481 -23.428 1.00 87.88 453 THR A O 1
ATOM 3353 N N . ASP A 1 454 ? 7.049 -5.882 -21.834 1.00 80.19 454 ASP A N 1
ATOM 3354 C CA . ASP A 1 454 ? 6.341 -4.835 -22.566 1.00 80.19 454 ASP A CA 1
ATOM 3355 C C . ASP A 1 454 ? 5.014 -5.318 -23.191 1.00 80.19 454 ASP A C 1
ATOM 3357 O O . ASP A 1 454 ? 4.774 -5.203 -24.393 1.00 80.19 454 ASP A O 1
ATOM 3361 N N . ILE A 1 455 ? 4.142 -5.900 -22.351 1.00 74.31 455 ILE A N 1
ATOM 3362 C CA . ILE A 1 455 ? 2.811 -6.384 -22.772 1.00 74.31 455 ILE A CA 1
ATOM 3363 C C . ILE A 1 455 ? 1.772 -5.255 -22.897 1.00 74.31 455 ILE A C 1
ATOM 3365 O O . ILE A 1 455 ? 0.836 -5.357 -23.685 1.00 74.31 455 ILE A O 1
ATOM 3369 N N . GLY A 1 456 ? 1.907 -4.200 -22.088 1.00 62.78 456 GLY A N 1
ATOM 3370 C CA . GLY A 1 456 ? 0.925 -3.110 -21.969 1.00 62.78 456 GLY A CA 1
ATOM 3371 C C . GLY A 1 456 ? 1.535 -1.711 -22.045 1.00 62.78 456 GLY A C 1
ATOM 3372 O O . GLY A 1 456 ? 0.941 -0.768 -21.517 1.00 62.78 456 GLY A O 1
ATOM 3373 N N . GLY A 1 457 ? 2.734 -1.608 -22.620 1.00 68.19 457 GLY A N 1
ATOM 3374 C CA . GLY A 1 457 ? 3.473 -0.372 -22.850 1.00 68.19 457 GLY A CA 1
ATOM 3375 C C . GLY A 1 457 ? 3.464 0.051 -24.317 1.00 68.19 457 GLY A C 1
ATOM 3376 O O . GLY A 1 457 ? 2.450 -0.095 -25.000 1.00 68.19 457 GLY A O 1
ATOM 3377 N N . THR A 1 458 ? 4.580 0.584 -24.815 1.00 67.19 458 THR A N 1
ATOM 3378 C CA . THR A 1 458 ? 4.691 0.974 -26.234 1.00 67.19 458 THR A CA 1
ATOM 3379 C C . THR A 1 458 ? 4.866 -0.227 -27.174 1.00 67.19 458 THR A C 1
ATOM 3381 O O . THR A 1 458 ? 4.647 -0.096 -28.377 1.00 67.19 458 THR A O 1
ATOM 3384 N N . GLY A 1 459 ? 5.249 -1.395 -26.643 1.00 72.88 459 GLY A N 1
ATOM 3385 C CA . GLY A 1 459 ? 5.580 -2.594 -27.417 1.00 72.88 459 GLY A CA 1
ATOM 3386 C C . GLY A 1 459 ? 6.988 -2.572 -28.030 1.00 72.88 459 GLY A C 1
ATOM 3387 O O . GLY A 1 459 ? 7.378 -3.535 -28.694 1.00 72.88 459 GLY A O 1
ATOM 3388 N N . LEU A 1 460 ? 7.764 -1.505 -27.806 1.00 77.19 460 LEU A N 1
ATOM 3389 C CA . LEU A 1 460 ? 9.111 -1.309 -28.339 1.00 77.19 460 LEU A CA 1
ATOM 3390 C C . LEU A 1 460 ? 10.081 -2.423 -27.919 1.00 77.19 460 LEU A C 1
ATOM 3392 O O . LEU A 1 460 ? 10.888 -2.857 -28.737 1.00 77.19 460 LEU A O 1
ATOM 3396 N N . PHE A 1 461 ? 9.982 -2.916 -26.681 1.00 86.12 461 PHE A N 1
ATOM 3397 C CA . PHE A 1 461 ? 10.809 -4.015 -26.159 1.00 86.12 461 PHE A CA 1
ATOM 3398 C C . PHE A 1 461 ? 9.983 -5.293 -25.911 1.00 86.12 461 PHE A C 1
ATOM 3400 O O . PHE A 1 461 ? 10.292 -6.100 -25.027 1.00 86.12 461 PHE A O 1
ATOM 3407 N N . SER A 1 462 ? 8.919 -5.480 -26.703 1.00 87.44 462 SER A N 1
ATOM 3408 C CA . SER A 1 462 ? 8.013 -6.628 -26.612 1.00 87.44 462 SER A CA 1
ATOM 3409 C C . SER A 1 462 ? 8.746 -7.956 -26.816 1.00 87.44 462 SER A C 1
ATOM 3411 O O . SER A 1 462 ? 9.457 -8.163 -27.807 1.00 87.44 462 SER A O 1
ATOM 3413 N N . GLY A 1 463 ? 8.555 -8.884 -25.881 1.00 89.69 463 GLY A N 1
ATOM 3414 C CA . GLY A 1 463 ? 9.113 -10.227 -25.961 1.00 89.69 463 GLY A CA 1
ATOM 3415 C C . GLY A 1 463 ? 8.462 -11.193 -24.983 1.00 89.69 463 GLY A C 1
ATOM 3416 O O . GLY A 1 463 ? 7.950 -10.804 -23.937 1.00 89.69 463 GLY A O 1
ATOM 3417 N N . GLU A 1 464 ? 8.507 -12.479 -25.312 1.00 93.38 464 GLU A N 1
ATOM 3418 C CA . GLU A 1 464 ? 8.006 -13.556 -24.458 1.00 93.38 464 GLU A CA 1
ATOM 3419 C C . GLU A 1 464 ? 9.123 -14.558 -24.179 1.00 93.38 464 GLU A C 1
ATOM 3421 O O . GLU A 1 464 ? 10.035 -14.729 -24.989 1.00 93.38 464 GLU A O 1
ATOM 3426 N N . TYR A 1 465 ? 9.060 -15.258 -23.048 1.00 95.88 465 TYR A N 1
ATOM 3427 C CA . TYR A 1 465 ? 10.046 -16.281 -22.719 1.00 95.88 465 TYR A CA 1
ATOM 3428 C C . TYR A 1 465 ? 9.481 -17.424 -21.883 1.00 95.88 465 TYR A C 1
ATOM 3430 O O . TYR A 1 465 ? 8.597 -17.240 -21.047 1.00 95.88 465 TYR A O 1
ATOM 3438 N N . LEU A 1 466 ? 10.071 -18.605 -22.066 1.00 97.56 466 LEU A N 1
ATOM 3439 C CA . LEU A 1 466 ? 9.950 -19.760 -21.180 1.00 97.56 466 LEU A CA 1
ATOM 3440 C C . LEU A 1 466 ? 11.347 -20.091 -20.646 1.00 97.56 466 LEU A C 1
ATOM 3442 O O . LEU A 1 466 ? 12.275 -20.271 -21.431 1.00 97.56 466 LEU A O 1
ATOM 3446 N N . VAL A 1 467 ? 11.511 -20.180 -19.327 1.00 98.19 467 VAL A N 1
ATOM 3447 C CA . VAL A 1 467 ? 12.808 -20.402 -18.671 1.00 98.19 467 VAL A CA 1
ATOM 3448 C C . VAL A 1 467 ? 12.724 -21.489 -17.601 1.00 98.19 467 VAL A C 1
ATOM 3450 O O . VAL A 1 467 ? 11.742 -21.594 -16.864 1.00 98.19 467 VAL A O 1
ATOM 3453 N N . ALA A 1 468 ? 13.777 -22.299 -17.516 1.00 98.44 468 ALA A N 1
ATOM 3454 C CA . ALA A 1 468 ? 13.987 -23.311 -16.492 1.00 98.44 468 ALA A CA 1
ATOM 3455 C C . ALA A 1 468 ? 15.224 -22.968 -15.648 1.00 98.44 468 ALA A C 1
ATOM 3457 O O . ALA A 1 468 ? 16.255 -22.594 -16.207 1.00 98.44 468 ALA A O 1
ATOM 3458 N N . SER A 1 469 ? 15.149 -23.145 -14.323 1.00 97.56 469 SER A N 1
ATOM 3459 C CA . SER A 1 469 ? 16.284 -22.935 -13.406 1.00 97.56 469 SER A CA 1
ATOM 3460 C C . SER A 1 469 ? 16.490 -24.110 -12.444 1.00 97.56 469 SER A C 1
ATOM 3462 O O . SER A 1 469 ? 15.523 -24.673 -11.925 1.00 97.56 469 SER A O 1
ATOM 3464 N N . LYS A 1 470 ? 17.748 -24.482 -12.178 1.00 95.50 470 LYS A N 1
ATOM 3465 C CA . LYS A 1 470 ? 18.129 -25.607 -11.304 1.00 95.50 470 LYS A CA 1
ATOM 3466 C C . LYS A 1 470 ? 19.358 -25.246 -10.465 1.00 95.50 470 LYS A C 1
ATOM 3468 O O . LYS A 1 470 ? 20.359 -24.780 -11.001 1.00 95.50 470 LYS A O 1
ATOM 3473 N N . ARG A 1 471 ? 19.308 -25.503 -9.157 1.00 91.88 471 ARG A N 1
ATOM 3474 C CA . ARG A 1 471 ? 20.401 -25.239 -8.213 1.00 91.88 471 ARG A CA 1
ATOM 3475 C C . ARG A 1 471 ? 21.241 -26.492 -7.967 1.00 91.88 471 ARG A C 1
ATOM 3477 O O . ARG A 1 471 ? 20.721 -27.606 -7.915 1.00 91.88 471 ARG A O 1
ATOM 3484 N N . SER A 1 472 ? 22.546 -26.298 -7.802 1.00 90.44 472 SER A N 1
ATOM 3485 C CA . SER A 1 472 ? 23.533 -27.343 -7.522 1.00 90.44 472 SER A CA 1
ATOM 3486 C C . SER A 1 472 ? 24.615 -26.787 -6.593 1.00 90.44 472 SER A C 1
ATOM 3488 O O . SER A 1 472 ? 25.656 -26.313 -7.050 1.00 90.44 472 SER A O 1
ATOM 3490 N N . GLY A 1 473 ? 24.353 -26.822 -5.284 1.00 87.06 473 GLY A N 1
ATOM 3491 C CA . GLY A 1 473 ? 25.166 -26.108 -4.295 1.00 87.06 473 GLY A CA 1
ATOM 3492 C C . GLY A 1 473 ? 25.042 -24.595 -4.482 1.00 87.06 473 GLY A C 1
ATOM 3493 O O . GLY A 1 473 ? 23.940 -24.092 -4.698 1.00 87.06 473 GLY A O 1
ATOM 3494 N N . ASP A 1 474 ? 26.174 -23.895 -4.459 1.00 90.31 474 ASP A N 1
ATOM 3495 C CA . ASP A 1 474 ? 26.255 -22.435 -4.617 1.00 90.31 474 ASP A CA 1
ATOM 3496 C C . ASP A 1 474 ? 26.056 -21.953 -6.075 1.00 90.31 474 ASP A C 1
ATOM 3498 O O . ASP A 1 474 ? 26.109 -20.752 -6.344 1.00 90.31 474 ASP A O 1
ATOM 3502 N N . PHE A 1 475 ? 25.827 -22.872 -7.026 1.00 93.38 475 PHE A N 1
ATOM 3503 C CA . PHE A 1 475 ? 25.543 -22.572 -8.436 1.00 93.38 475 PHE A CA 1
ATOM 3504 C C . PHE A 1 475 ? 24.046 -22.666 -8.754 1.00 93.38 475 PHE A C 1
ATOM 3506 O O . PHE A 1 475 ? 23.399 -23.671 -8.444 1.00 93.38 475 PHE A O 1
ATOM 3513 N N . ASP A 1 476 ? 23.513 -21.666 -9.453 1.00 95.50 476 ASP A N 1
ATOM 3514 C CA . ASP A 1 476 ? 22.141 -21.619 -9.960 1.00 95.50 476 ASP A CA 1
ATOM 3515 C C . ASP A 1 476 ? 22.153 -21.495 -11.491 1.00 95.50 476 ASP A C 1
ATOM 3517 O O . ASP A 1 476 ? 22.536 -20.469 -12.053 1.00 95.50 476 ASP A O 1
ATOM 3521 N N . TRP A 1 477 ? 21.787 -22.577 -12.172 1.00 97.00 477 TRP A N 1
ATOM 3522 C CA . TRP A 1 477 ? 21.830 -22.703 -13.628 1.00 97.00 477 TRP A CA 1
ATOM 3523 C C . TRP A 1 477 ? 20.482 -22.308 -14.216 1.00 97.00 477 TRP A C 1
ATOM 3525 O O . TRP A 1 477 ? 19.451 -22.721 -13.686 1.00 97.00 477 TRP A O 1
ATOM 3535 N N . SER A 1 478 ? 20.469 -21.559 -15.319 1.00 97.88 478 SER A N 1
ATOM 3536 C CA . SER A 1 478 ? 19.237 -21.203 -16.032 1.00 97.88 478 SER A CA 1
ATOM 3537 C C . SER A 1 478 ? 19.377 -21.370 -17.542 1.00 97.88 478 SER A C 1
ATOM 3539 O O . SER A 1 478 ? 20.396 -21.006 -18.121 1.00 97.88 478 SER A O 1
ATOM 3541 N N . LEU A 1 479 ? 18.337 -21.899 -18.182 1.00 98.25 479 LEU A N 1
ATOM 3542 C CA . LEU A 1 479 ? 18.236 -22.055 -19.634 1.00 98.25 479 LEU A CA 1
ATOM 3543 C C . LEU A 1 479 ? 16.812 -21.706 -20.063 1.00 98.25 479 LEU A C 1
ATOM 3545 O O . LEU A 1 479 ? 15.851 -22.216 -19.486 1.00 98.25 479 LEU A O 1
ATOM 3549 N N . GLY A 1 480 ? 16.676 -20.850 -21.070 1.00 97.38 480 GLY A N 1
ATOM 3550 C CA . GLY A 1 480 ? 15.386 -20.415 -21.587 1.00 97.38 480 GLY A CA 1
ATOM 3551 C C . GLY A 1 480 ? 15.342 -20.316 -23.105 1.00 97.38 480 GLY A C 1
ATOM 3552 O O . GLY A 1 480 ? 16.361 -20.379 -23.793 1.00 97.38 480 GLY A O 1
ATOM 3553 N N . LEU A 1 481 ? 14.121 -20.184 -23.610 1.00 97.56 481 LEU A N 1
ATOM 3554 C CA . LEU A 1 481 ? 13.787 -19.937 -25.005 1.00 97.56 481 LEU A CA 1
ATOM 3555 C C . LEU A 1 481 ? 12.967 -18.644 -25.052 1.00 97.56 481 LEU A C 1
ATOM 3557 O O . LEU A 1 481 ? 11.986 -18.515 -24.316 1.00 97.56 481 LEU A O 1
ATOM 3561 N N . GLY A 1 482 ? 13.409 -17.682 -25.858 1.00 95.50 482 GLY A N 1
ATOM 3562 C CA . GLY A 1 482 ? 12.804 -16.357 -25.985 1.00 95.50 482 GLY A CA 1
ATOM 3563 C C . GLY A 1 482 ? 12.271 -16.089 -27.390 1.00 95.50 482 GLY A C 1
ATOM 3564 O O . GLY A 1 482 ? 12.788 -16.634 -28.367 1.00 95.50 482 GLY A O 1
ATOM 3565 N N . TRP A 1 483 ? 11.275 -15.210 -27.466 1.00 93.44 483 TRP A N 1
ATOM 3566 C CA . TRP A 1 483 ? 10.642 -14.653 -28.665 1.00 93.44 483 TRP A CA 1
ATOM 3567 C C . TRP A 1 483 ? 10.608 -13.120 -28.562 1.00 93.44 483 TRP A C 1
ATOM 3569 O O . TRP A 1 483 ? 10.768 -12.562 -27.473 1.00 93.44 483 TRP A O 1
ATOM 3579 N N . GLY A 1 484 ? 10.409 -12.427 -29.686 1.00 89.25 484 GLY A N 1
ATOM 3580 C CA . GLY A 1 484 ? 10.489 -10.961 -29.723 1.00 89.25 484 GLY A CA 1
ATOM 3581 C C . GLY A 1 484 ? 11.885 -10.477 -29.313 1.00 89.25 484 GLY A C 1
ATOM 3582 O O . GLY A 1 484 ? 12.874 -11.111 -29.679 1.00 89.25 484 GLY A O 1
ATOM 3583 N N . TYR A 1 485 ? 11.979 -9.400 -28.529 1.00 89.94 485 TYR A N 1
ATOM 3584 C CA . TYR A 1 485 ? 13.256 -8.803 -28.110 1.00 89.94 485 TYR A CA 1
ATOM 3585 C C . TYR A 1 485 ? 14.214 -9.812 -27.439 1.00 89.94 485 TYR A C 1
ATOM 3587 O O . TYR A 1 485 ? 15.374 -9.936 -27.828 1.00 89.94 485 TYR A O 1
ATOM 3595 N N . VAL A 1 486 ? 13.711 -10.628 -26.505 1.00 90.69 486 VAL A N 1
ATOM 3596 C CA . VAL A 1 486 ? 14.504 -11.640 -25.767 1.00 90.69 486 VAL A CA 1
ATOM 3597 C C . VAL A 1 486 ? 14.986 -12.791 -26.673 1.00 90.69 486 VAL A C 1
ATOM 3599 O O . VAL A 1 486 ? 15.954 -13.481 -26.357 1.00 90.69 486 VAL A O 1
ATOM 3602 N N . GLY A 1 487 ? 14.318 -13.014 -27.810 1.00 91.25 487 GLY A N 1
ATOM 3603 C CA . GLY A 1 487 ? 14.639 -14.057 -28.793 1.00 91.25 487 GLY A CA 1
ATOM 3604 C C . GLY A 1 487 ? 15.275 -13.561 -30.091 1.00 91.25 487 GLY A C 1
ATOM 3605 O O . GLY A 1 487 ? 15.471 -14.361 -31.014 1.00 91.25 487 GLY A O 1
ATOM 3606 N N . ASN A 1 488 ? 15.544 -12.257 -30.194 1.00 88.56 488 ASN A N 1
ATOM 3607 C CA . ASN A 1 488 ? 15.692 -11.550 -31.466 1.00 88.56 488 ASN A CA 1
ATOM 3608 C C . ASN A 1 488 ? 16.851 -12.066 -32.328 1.00 88.56 488 ASN A C 1
ATOM 3610 O O . ASN A 1 488 ? 16.801 -11.940 -33.544 1.00 88.56 488 ASN A O 1
ATOM 3614 N N . ALA A 1 489 ? 17.856 -12.747 -31.766 1.00 89.31 489 ALA A N 1
ATOM 3615 C CA . ALA A 1 489 ? 18.899 -13.371 -32.575 1.00 89.31 489 ALA A CA 1
ATOM 3616 C C . ALA A 1 489 ? 18.353 -14.386 -33.599 1.00 89.31 489 ALA A C 1
ATOM 3618 O O . ALA A 1 489 ? 18.946 -14.539 -34.667 1.00 89.31 489 ALA A O 1
ATOM 3619 N N . GLY A 1 490 ? 17.208 -15.035 -33.343 1.00 89.31 490 GLY A N 1
ATOM 3620 C CA . GLY A 1 490 ? 16.552 -15.921 -34.317 1.00 89.31 490 GLY A CA 1
ATOM 3621 C C . GLY A 1 490 ? 17.328 -17.206 -34.630 1.00 89.31 490 GLY A C 1
ATOM 3622 O O . GLY A 1 490 ? 17.199 -17.755 -35.721 1.00 89.31 490 GLY A O 1
ATOM 3623 N N . ARG A 1 491 ? 18.170 -17.674 -33.699 1.00 91.94 491 ARG A N 1
ATOM 3624 C CA . ARG A 1 491 ? 19.097 -18.808 -33.895 1.00 91.94 491 ARG A CA 1
ATOM 3625 C C . ARG A 1 491 ? 18.411 -20.184 -33.903 1.00 91.94 491 ARG A C 1
ATOM 3627 O O . ARG A 1 491 ? 19.086 -21.192 -34.100 1.00 91.94 491 ARG A O 1
ATOM 3634 N N . VAL A 1 492 ? 17.097 -20.241 -33.676 1.00 93.00 492 VAL A N 1
ATOM 3635 C CA . VAL A 1 492 ? 16.289 -21.468 -33.597 1.00 93.00 492 VAL A CA 1
ATOM 3636 C C . VAL A 1 492 ? 14.994 -21.266 -34.394 1.00 93.00 492 VAL A C 1
ATOM 3638 O O . VAL A 1 492 ? 14.391 -20.197 -34.311 1.00 93.00 492 VAL A O 1
ATOM 3641 N N . LYS A 1 493 ? 14.517 -22.277 -35.143 1.00 92.06 493 LYS A N 1
ATOM 3642 C CA . LYS A 1 493 ? 13.164 -22.213 -35.737 1.00 92.06 493 LYS A CA 1
ATOM 3643 C C . LYS A 1 493 ? 12.139 -22.186 -34.600 1.00 92.06 493 LYS A C 1
ATOM 3645 O O . LYS A 1 493 ? 12.196 -23.053 -33.729 1.00 92.06 493 LYS A O 1
ATOM 3650 N N . ASN A 1 494 ? 11.194 -21.248 -34.635 1.00 92.56 494 ASN A N 1
ATOM 3651 C CA . ASN A 1 494 ? 10.120 -21.165 -33.646 1.00 92.56 494 ASN A CA 1
ATOM 3652 C C . ASN A 1 494 ? 9.374 -22.516 -33.531 1.00 92.56 494 ASN A C 1
ATOM 3654 O O . ASN A 1 494 ? 8.771 -22.945 -34.523 1.00 92.56 494 ASN A O 1
ATOM 3658 N N . PRO A 1 495 ? 9.382 -23.199 -32.367 1.00 91.69 495 PRO A N 1
ATOM 3659 C CA . PRO A 1 495 ? 8.773 -24.523 -32.224 1.00 91.69 495 PRO A CA 1
ATOM 3660 C C . PRO A 1 495 ? 7.250 -24.510 -32.412 1.00 91.69 495 PRO A C 1
ATOM 3662 O O . PRO A 1 495 ? 6.678 -25.536 -32.770 1.00 91.69 495 PRO A O 1
ATOM 3665 N N . PHE A 1 496 ? 6.580 -23.364 -32.242 1.00 91.44 496 PHE A N 1
ATOM 3666 C CA . PHE A 1 496 ? 5.134 -23.279 -32.458 1.00 91.44 496 PHE A CA 1
ATOM 3667 C C . PHE A 1 496 ? 4.728 -23.387 -33.940 1.00 91.44 496 PHE A C 1
ATOM 3669 O O . PHE A 1 496 ? 3.595 -23.763 -34.233 1.00 91.44 496 PHE A O 1
ATOM 3676 N N . THR A 1 497 ? 5.683 -23.250 -34.871 1.00 90.94 497 THR A N 1
ATOM 3677 C CA . THR A 1 497 ? 5.501 -23.595 -36.300 1.00 90.94 497 THR A CA 1
ATOM 3678 C C . THR A 1 497 ? 5.367 -25.102 -36.577 1.00 90.94 497 THR A C 1
ATOM 3680 O O . THR A 1 497 ? 5.377 -25.524 -37.730 1.00 90.94 497 THR A O 1
ATOM 3683 N N . TRP A 1 498 ? 5.286 -25.943 -35.541 1.00 88.62 498 TRP A N 1
ATOM 3684 C CA . TRP A 1 498 ? 4.825 -27.332 -35.653 1.00 88.62 498 TRP A CA 1
ATOM 3685 C C . TRP A 1 498 ? 3.305 -27.478 -35.483 1.00 88.62 498 TRP A C 1
ATOM 3687 O O . TRP A 1 498 ? 2.771 -28.539 -35.799 1.00 88.62 498 TRP A O 1
ATOM 3697 N N . PHE A 1 499 ? 2.619 -26.444 -34.985 1.00 89.25 499 PHE A N 1
ATOM 3698 C CA . PHE A 1 499 ? 1.161 -26.421 -34.835 1.00 89.25 499 PHE A CA 1
ATOM 3699 C C . PHE A 1 499 ? 0.491 -25.593 -35.934 1.00 89.25 499 PHE A C 1
ATOM 3701 O O . PHE A 1 499 ? -0.503 -26.042 -36.496 1.00 89.25 499 PHE A O 1
ATOM 3708 N N . ASP A 1 500 ? 1.042 -24.416 -36.252 1.00 88.69 500 ASP A N 1
ATOM 3709 C CA . ASP A 1 500 ? 0.537 -23.523 -37.299 1.00 88.69 500 ASP A CA 1
ATOM 3710 C C . ASP A 1 500 ? 1.680 -22.648 -37.857 1.00 88.69 500 ASP A C 1
ATOM 3712 O O . ASP A 1 500 ? 2.498 -22.126 -37.094 1.00 88.69 500 ASP A O 1
ATOM 3716 N N . ASP A 1 501 ? 1.773 -22.480 -39.180 1.00 90.31 501 ASP A N 1
ATOM 3717 C CA . ASP A 1 501 ? 2.848 -21.688 -39.801 1.00 90.31 501 ASP A CA 1
ATOM 3718 C C . ASP A 1 501 ? 2.743 -20.181 -39.493 1.00 90.31 501 ASP A C 1
ATOM 3720 O O . ASP A 1 501 ? 3.753 -19.479 -39.557 1.00 90.31 501 ASP A O 1
ATOM 3724 N N . SER A 1 502 ? 1.579 -19.675 -39.064 1.00 86.94 502 SER A N 1
ATOM 3725 C CA . SER A 1 502 ? 1.401 -18.272 -38.649 1.00 86.94 502 SER A CA 1
ATOM 3726 C C . SER A 1 502 ? 2.226 -17.869 -37.421 1.00 86.94 502 SER A C 1
ATOM 3728 O O . SER A 1 502 ? 2.340 -16.679 -37.140 1.00 86.94 502 SER A O 1
ATOM 3730 N N . PHE A 1 503 ? 2.862 -18.814 -36.716 1.00 88.75 503 PHE A N 1
ATOM 3731 C CA . PHE A 1 503 ? 3.854 -18.511 -35.678 1.00 88.75 503 PHE A CA 1
ATOM 3732 C C . PHE A 1 503 ? 5.236 -18.100 -36.226 1.00 88.75 503 PHE A C 1
ATOM 3734 O O . PHE A 1 503 ? 6.093 -17.659 -35.454 1.00 88.75 503 PHE A O 1
ATOM 3741 N N . ALA A 1 504 ? 5.497 -18.235 -37.530 1.00 86.44 504 ALA A N 1
ATOM 3742 C CA . ALA A 1 504 ? 6.820 -17.987 -38.109 1.00 86.44 504 ALA A CA 1
ATOM 3743 C C . ALA A 1 504 ? 7.268 -16.514 -38.043 1.00 86.44 504 ALA A C 1
ATOM 3745 O O . ALA A 1 504 ? 8.455 -16.251 -37.850 1.00 86.44 504 ALA A O 1
ATOM 3746 N N . GLU A 1 505 ? 6.337 -15.565 -38.161 1.00 84.19 505 GLU A N 1
ATOM 3747 C CA . GLU A 1 505 ? 6.606 -14.126 -38.297 1.00 84.19 505 GLU A CA 1
ATOM 3748 C C . GLU A 1 505 ? 5.715 -13.310 -37.345 1.00 84.19 505 GLU A C 1
ATOM 3750 O O . GLU A 1 505 ? 4.641 -13.767 -36.960 1.00 84.19 505 GLU A O 1
ATOM 3755 N N . ARG A 1 506 ? 6.165 -12.116 -36.932 1.00 81.25 506 ARG A N 1
ATOM 3756 C CA . ARG A 1 506 ? 5.350 -11.156 -36.164 1.00 81.25 506 ARG A CA 1
ATOM 3757 C C . ARG A 1 506 ? 4.763 -10.122 -37.121 1.00 81.25 506 ARG A C 1
ATOM 3759 O O . ARG A 1 506 ? 5.454 -9.642 -38.012 1.00 81.25 506 ARG A O 1
ATOM 3766 N N . GLU A 1 507 ? 3.506 -9.771 -36.904 1.00 71.44 507 GLU A N 1
ATOM 3767 C CA . GLU A 1 507 ? 2.781 -8.722 -37.615 1.00 71.44 507 GLU A CA 1
ATOM 3768 C C . GLU A 1 507 ? 3.309 -7.346 -37.170 1.00 71.44 507 GLU A C 1
ATOM 3770 O O . GLU A 1 507 ? 3.141 -6.952 -36.010 1.00 71.44 507 GLU A O 1
ATOM 3775 N N . GLU A 1 508 ? 3.955 -6.604 -38.074 1.00 59.03 508 GLU A N 1
ATOM 3776 C CA . GLU A 1 508 ? 4.357 -5.218 -37.809 1.00 59.03 508 GLU A CA 1
ATOM 3777 C C . GLU A 1 508 ? 3.113 -4.336 -37.597 1.00 59.03 508 GLU A C 1
ATOM 3779 O O . GLU A 1 508 ? 2.168 -4.369 -38.384 1.00 59.03 508 GLU A O 1
ATOM 3784 N N . GLY A 1 509 ? 3.096 -3.548 -36.517 1.00 53.00 509 GLY A N 1
ATOM 3785 C CA . GLY A 1 509 ? 1.987 -2.640 -36.195 1.00 53.00 509 GLY A CA 1
ATOM 3786 C C . GLY A 1 509 ? 0.784 -3.261 -35.467 1.00 53.00 509 GLY A C 1
ATOM 3787 O O . GLY A 1 509 ? -0.142 -2.528 -35.130 1.00 53.00 509 GLY A O 1
ATOM 3788 N N . ALA A 1 510 ? 0.786 -4.561 -35.142 1.00 47.22 510 ALA A N 1
ATOM 3789 C CA . ALA A 1 510 ? -0.332 -5.239 -34.457 1.00 47.22 510 ALA A CA 1
ATOM 3790 C C . ALA A 1 510 ? -0.490 -4.916 -32.944 1.00 47.22 510 ALA A C 1
ATOM 3792 O O . ALA A 1 510 ? -0.983 -5.735 -32.171 1.00 47.22 510 ALA A O 1
ATOM 3793 N N . GLY A 1 511 ? -0.049 -3.730 -32.515 1.00 48.12 511 GLY A N 1
ATOM 3794 C CA . GLY A 1 511 ? -0.329 -3.116 -31.206 1.00 48.12 511 GLY A CA 1
ATOM 3795 C C . GLY A 1 511 ? -0.873 -1.685 -31.338 1.00 48.12 511 GLY A C 1
ATOM 3796 O O . GLY A 1 511 ? -0.721 -0.879 -30.418 1.00 48.12 511 GLY A O 1
ATOM 3797 N N . GLY A 1 512 ? -1.427 -1.363 -32.512 1.00 48.66 512 GLY A N 1
ATOM 3798 C CA . GLY A 1 512 ? -1.982 -0.058 -32.847 1.00 48.66 512 GLY A CA 1
ATOM 3799 C C . GLY A 1 512 ? -0.919 1.000 -33.153 1.00 48.66 512 GLY A C 1
ATOM 3800 O O . GLY A 1 512 ? 0.226 0.930 -32.713 1.00 48.66 512 GLY A O 1
ATOM 3801 N N . GLY A 1 513 ? -1.312 2.038 -33.896 1.00 48.16 513 GLY A N 1
ATOM 3802 C CA . GLY A 1 513 ? -0.469 3.224 -34.112 1.00 48.16 513 GLY A CA 1
ATOM 3803 C C . GLY A 1 513 ? -0.371 4.152 -32.891 1.00 48.16 513 GLY A C 1
ATOM 3804 O O . GLY A 1 513 ? 0.349 5.144 -32.938 1.00 48.16 513 GLY A O 1
ATOM 3805 N N . SER A 1 514 ? -1.117 3.854 -31.822 1.00 50.25 514 SER A N 1
ATOM 3806 C CA . SER A 1 514 ? -1.274 4.675 -30.616 1.00 50.25 514 SER A CA 1
ATOM 3807 C C . SER A 1 514 ? -0.509 4.157 -29.392 1.00 50.25 514 SER A C 1
ATOM 3809 O O . SER A 1 514 ? -0.274 4.937 -28.474 1.00 50.25 514 SER A O 1
ATOM 3811 N N . GLY A 1 515 ? -0.108 2.881 -29.364 1.00 54.47 515 GLY A N 1
ATOM 3812 C CA . GLY A 1 515 ? 0.566 2.253 -28.222 1.00 54.47 515 GLY A CA 1
ATOM 3813 C C . GLY A 1 515 ? -0.358 1.925 -27.037 1.00 54.47 515 GLY A C 1
ATOM 3814 O O . GLY A 1 515 ? -1.413 2.530 -26.828 1.00 54.47 515 GLY A O 1
ATOM 3815 N N . GLY A 1 516 ? 0.047 0.946 -26.223 1.00 53.69 516 GLY A N 1
ATOM 3816 C CA . GLY A 1 516 ? -0.697 0.491 -25.044 1.00 53.69 516 GLY A CA 1
ATOM 3817 C C . GLY A 1 516 ? -1.825 -0.514 -25.311 1.00 53.69 516 GLY A C 1
ATOM 3818 O O . GLY A 1 516 ? -2.550 -0.847 -24.366 1.00 53.69 516 GLY A O 1
ATOM 3819 N N . GLU A 1 517 ? -1.986 -0.992 -26.551 1.00 62.03 517 GLU A N 1
ATOM 3820 C CA . GLU A 1 517 ? -2.847 -2.135 -26.890 1.00 62.03 517 GLU A CA 1
ATOM 3821 C C . GLU A 1 517 ? -2.169 -3.474 -26.568 1.00 62.03 517 GLU A C 1
ATOM 3823 O O . GLU A 1 517 ? -0.949 -3.615 -26.638 1.00 62.03 517 GLU A O 1
ATOM 3828 N N . PHE A 1 518 ? -2.974 -4.498 -26.271 1.00 65.38 518 PHE A N 1
ATOM 3829 C CA . PHE A 1 518 ? -2.480 -5.867 -26.150 1.00 65.38 518 PHE A CA 1
ATOM 3830 C C . PHE A 1 518 ? -2.259 -6.483 -27.537 1.00 65.38 518 PHE A C 1
ATOM 3832 O O . PHE A 1 518 ? -3.215 -6.899 -28.193 1.00 65.38 518 PHE A O 1
ATOM 3839 N N . SER A 1 519 ? -0.997 -6.613 -27.948 1.00 65.81 519 SER A N 1
ATOM 3840 C CA . SER A 1 519 ? -0.559 -7.238 -29.208 1.00 65.81 519 SER A CA 1
ATOM 3841 C C . SER A 1 519 ? -0.708 -8.772 -29.230 1.00 65.81 519 SER A C 1
ATOM 3843 O O . SER A 1 519 ? 0.198 -9.516 -29.607 1.00 65.81 519 SER A O 1
ATOM 3845 N N . ALA A 1 520 ? -1.878 -9.275 -28.827 1.00 68.44 520 ALA A N 1
ATOM 3846 C CA . ALA A 1 520 ? -2.143 -10.694 -28.599 1.00 68.44 520 ALA A CA 1
ATOM 3847 C C . ALA A 1 520 ? -2.057 -11.578 -29.855 1.00 68.44 520 ALA A C 1
ATOM 3849 O O . ALA A 1 520 ? -1.884 -12.790 -29.724 1.00 68.44 520 ALA A O 1
ATOM 3850 N N . SER A 1 521 ? -2.117 -11.002 -31.062 1.00 69.25 521 SER A N 1
ATOM 3851 C CA . SER A 1 521 ? -1.830 -11.735 -32.301 1.00 69.25 521 SER A CA 1
ATOM 3852 C C . SER A 1 521 ? -0.343 -12.062 -32.480 1.00 69.25 521 SER A C 1
ATOM 3854 O O . SER A 1 521 ? -0.032 -12.921 -33.298 1.00 69.25 521 SER A O 1
ATOM 3856 N N . ASN A 1 522 ? 0.569 -11.437 -31.722 1.00 77.38 522 ASN A N 1
ATOM 3857 C CA . ASN A 1 522 ? 2.023 -11.569 -31.868 1.00 77.38 522 ASN A CA 1
ATOM 3858 C C . ASN A 1 522 ? 2.723 -12.431 -30.806 1.00 77.38 522 ASN A C 1
ATOM 3860 O O . ASN A 1 522 ? 3.894 -12.771 -30.996 1.00 77.38 522 ASN A O 1
ATOM 3864 N N . TYR A 1 523 ? 2.057 -12.800 -29.707 1.00 85.06 523 TYR A N 1
ATOM 3865 C CA . TYR A 1 523 ? 2.712 -13.536 -28.620 1.00 85.06 523 TYR A CA 1
ATOM 3866 C C . TYR A 1 523 ? 3.228 -14.906 -29.086 1.00 85.06 523 TYR A C 1
ATOM 3868 O O . TYR A 1 523 ? 2.515 -15.680 -29.726 1.00 85.06 523 TYR A O 1
ATOM 3876 N N . PHE A 1 524 ? 4.483 -15.210 -28.748 1.00 89.38 524 PHE A N 1
ATOM 3877 C CA . PHE A 1 524 ? 5.220 -16.413 -29.143 1.00 89.38 524 PHE A CA 1
ATOM 3878 C C . PHE A 1 524 ? 5.401 -16.593 -30.661 1.00 89.38 524 PHE A C 1
ATOM 3880 O O . PHE A 1 524 ? 5.738 -17.689 -31.119 1.00 89.38 524 PHE A O 1
ATOM 3887 N N . LYS A 1 525 ? 5.219 -15.530 -31.456 1.00 89.62 525 LYS A N 1
ATOM 3888 C CA . LYS A 1 525 ? 5.527 -15.510 -32.893 1.00 89.62 525 LYS A CA 1
ATOM 3889 C C . LYS A 1 525 ? 6.918 -14.938 -33.190 1.00 89.62 525 LYS A C 1
ATOM 3891 O O . LYS A 1 525 ? 7.497 -14.209 -32.377 1.00 89.62 525 LYS A O 1
ATOM 3896 N N . GLY A 1 526 ? 7.416 -15.197 -34.401 1.00 88.69 526 GLY A N 1
ATOM 3897 C CA . GLY A 1 526 ? 8.613 -14.562 -34.962 1.00 88.69 526 GLY A CA 1
ATOM 3898 C C . GLY A 1 526 ? 9.936 -15.240 -34.599 1.00 88.69 526 GLY A C 1
ATOM 3899 O O . GLY A 1 526 ? 9.987 -16.438 -34.316 1.00 88.69 526 GLY A O 1
ATOM 3900 N N . ARG A 1 527 ? 11.023 -14.454 -34.630 1.00 90.19 527 ARG A N 1
ATOM 3901 C CA . ARG A 1 527 ? 12.395 -14.904 -34.331 1.00 90.19 527 ARG A CA 1
ATOM 3902 C C . ARG A 1 527 ? 12.483 -15.480 -32.913 1.00 90.19 527 ARG A C 1
ATOM 3904 O O . ARG A 1 527 ? 12.004 -14.871 -31.958 1.00 90.19 527 ARG A O 1
ATOM 3911 N N . THR A 1 528 ? 13.127 -16.641 -32.794 1.00 93.88 528 THR A N 1
ATOM 3912 C CA . THR A 1 528 ? 13.309 -17.367 -31.529 1.00 93.88 528 THR A CA 1
ATOM 3913 C C . THR A 1 528 ? 14.790 -17.655 -31.283 1.00 93.88 528 THR A C 1
ATOM 3915 O O . THR A 1 528 ? 15.514 -18.063 -32.196 1.00 93.88 528 THR A O 1
ATOM 3918 N N . SER A 1 529 ? 15.255 -17.505 -30.042 1.00 96.19 529 SER A N 1
ATOM 3919 C CA . SER A 1 529 ? 16.608 -17.903 -29.635 1.00 96.19 529 SER A CA 1
ATOM 3920 C C . SER A 1 529 ? 16.608 -18.536 -28.249 1.00 96.19 529 SER A C 1
ATOM 3922 O O . SER A 1 529 ? 15.792 -18.193 -27.395 1.00 96.19 529 SER A O 1
ATOM 3924 N N . PHE A 1 530 ? 17.556 -19.443 -28.010 1.00 97.06 530 PHE A N 1
ATOM 3925 C CA . PHE A 1 530 ? 17.938 -19.790 -26.643 1.00 97.06 530 PHE A CA 1
ATOM 3926 C C . PHE A 1 530 ? 18.643 -18.604 -25.977 1.00 97.06 530 PHE A C 1
ATOM 3928 O O . PHE A 1 530 ? 19.332 -17.835 -26.654 1.00 97.06 530 PHE A O 1
ATOM 3935 N N . PHE A 1 531 ? 18.510 -18.524 -24.658 1.00 97.69 531 PHE A N 1
ATOM 3936 C CA . PHE A 1 531 ? 19.260 -17.649 -23.758 1.00 97.69 531 PHE A CA 1
ATOM 3937 C C . PHE A 1 531 ? 19.528 -18.395 -22.439 1.00 97.69 531 PHE A C 1
ATOM 3939 O O . PHE A 1 531 ? 18.909 -19.430 -22.172 1.00 97.69 531 PHE A O 1
ATOM 3946 N N . GLY A 1 532 ? 20.417 -17.893 -21.583 1.00 97.25 532 GLY A N 1
ATOM 3947 C CA . GLY A 1 532 ? 20.588 -18.443 -20.234 1.00 97.25 532 GLY A CA 1
ATOM 3948 C C . GLY A 1 532 ? 21.975 -18.216 -19.655 1.00 97.25 532 GLY A C 1
ATOM 3949 O O . GLY A 1 532 ? 22.695 -17.322 -20.082 1.00 97.25 532 GLY A O 1
ATOM 3950 N N . GLY A 1 533 ? 22.369 -19.032 -18.682 1.00 97.81 533 GLY A N 1
ATOM 3951 C CA . GLY A 1 533 ? 23.668 -18.909 -18.032 1.00 97.81 533 GLY A CA 1
ATOM 3952 C C . GLY A 1 533 ? 23.720 -19.537 -16.644 1.00 97.81 533 GLY A C 1
ATOM 3953 O O . GLY A 1 533 ? 22.969 -20.462 -16.322 1.00 97.81 533 GLY A O 1
ATOM 3954 N N . VAL A 1 534 ? 24.628 -19.026 -15.816 1.00 97.69 534 VAL A N 1
ATOM 3955 C CA . VAL A 1 534 ? 24.850 -19.498 -14.449 1.00 97.69 534 VAL A CA 1
ATOM 3956 C C . VAL A 1 534 ? 25.134 -18.336 -13.501 1.00 97.69 534 VAL A C 1
ATOM 3958 O O . VAL A 1 534 ? 25.920 -17.434 -13.795 1.00 97.69 534 VAL A O 1
ATOM 3961 N N . GLN A 1 535 ? 24.494 -18.392 -12.337 1.00 96.25 535 GLN A N 1
ATOM 3962 C CA . GLN A 1 535 ? 24.806 -17.577 -11.173 1.00 96.25 535 GLN A CA 1
ATOM 3963 C C . GLN A 1 535 ? 25.640 -18.410 -10.185 1.00 96.25 535 GLN A C 1
ATOM 3965 O O . GLN A 1 535 ? 25.356 -19.590 -9.987 1.00 96.25 535 GLN A O 1
ATOM 3970 N N . TYR A 1 536 ? 26.639 -17.812 -9.538 1.00 95.69 536 TYR A N 1
ATOM 3971 C CA . TYR A 1 536 ? 27.450 -18.438 -8.489 1.00 95.69 536 TYR A CA 1
ATOM 3972 C C . TYR A 1 536 ? 27.530 -17.522 -7.262 1.00 95.69 536 TYR A C 1
ATOM 3974 O O . TYR A 1 536 ? 27.962 -16.377 -7.383 1.00 95.69 536 TYR A O 1
ATOM 3982 N N . ALA A 1 537 ? 27.104 -18.017 -6.098 1.00 93.88 537 ALA A N 1
ATOM 3983 C CA . ALA A 1 537 ? 26.954 -17.242 -4.862 1.00 93.88 537 ALA A CA 1
ATOM 3984 C C . ALA A 1 537 ? 27.769 -17.855 -3.696 1.00 93.88 537 ALA A C 1
ATOM 3986 O O . ALA A 1 537 ? 27.212 -18.582 -2.871 1.00 93.88 537 ALA A O 1
ATOM 3987 N N . PRO A 1 538 ? 29.096 -17.611 -3.611 1.00 89.88 538 PRO A N 1
ATOM 3988 C CA . PRO A 1 538 ? 29.954 -18.159 -2.548 1.00 89.88 538 PRO A CA 1
ATOM 3989 C C . PRO A 1 538 ? 29.604 -17.662 -1.130 1.00 89.88 538 PRO A C 1
ATOM 3991 O O . PRO A 1 538 ? 29.884 -18.346 -0.136 1.00 89.88 538 PRO A O 1
ATOM 3994 N N . SER A 1 539 ? 28.983 -16.488 -1.021 1.00 88.44 539 SER A N 1
ATOM 3995 C CA . SER A 1 539 ? 28.336 -15.989 0.195 1.00 88.44 539 SER A CA 1
ATOM 3996 C C . SER A 1 539 ? 27.027 -15.290 -0.161 1.00 88.44 539 SER A C 1
ATOM 3998 O O . SER A 1 539 ? 26.723 -15.082 -1.335 1.00 88.44 539 SER A O 1
ATOM 4000 N N . ASP A 1 540 ? 26.266 -14.908 0.861 1.00 81.81 540 ASP A N 1
ATOM 4001 C CA . ASP A 1 540 ? 25.017 -14.162 0.692 1.00 81.81 540 ASP A CA 1
ATOM 4002 C C . ASP A 1 540 ? 25.269 -12.700 0.246 1.00 81.81 540 ASP A C 1
ATOM 4004 O O . ASP A 1 540 ? 24.338 -12.010 -0.171 1.00 81.81 540 ASP A O 1
ATOM 4008 N N . ASP A 1 541 ? 26.536 -12.251 0.297 1.00 88.06 541 ASP A N 1
ATOM 4009 C CA . ASP A 1 541 ? 26.988 -10.896 -0.047 1.00 88.06 541 ASP A CA 1
ATOM 4010 C C . ASP A 1 541 ? 27.515 -10.760 -1.489 1.00 88.06 541 ASP A C 1
ATOM 4012 O O . ASP A 1 541 ? 27.501 -9.669 -2.055 1.00 88.06 541 ASP A O 1
ATOM 4016 N N . TRP A 1 542 ? 28.021 -11.848 -2.083 1.00 94.38 542 TRP A N 1
ATOM 4017 C CA . TRP A 1 542 ? 28.726 -11.826 -3.370 1.00 94.38 542 TRP A CA 1
ATOM 4018 C C . TRP A 1 542 ? 28.117 -12.804 -4.362 1.00 94.38 542 TRP A C 1
ATOM 4020 O O . TRP A 1 542 ? 28.091 -14.011 -4.125 1.00 94.38 542 TRP A O 1
ATOM 4030 N N . VAL A 1 543 ? 27.713 -12.287 -5.521 1.00 96.50 543 VAL A N 1
ATOM 4031 C CA . VAL A 1 543 ? 27.096 -13.073 -6.590 1.00 96.50 543 VAL A CA 1
ATOM 4032 C C . VAL A 1 543 ? 27.795 -12.785 -7.917 1.00 96.50 543 VAL A C 1
ATOM 4034 O O . VAL A 1 543 ? 27.829 -11.649 -8.379 1.00 96.50 543 VAL A O 1
ATOM 4037 N N . LEU A 1 544 ? 28.336 -13.819 -8.556 1.00 97.88 544 LEU A N 1
ATOM 4038 C CA . LEU A 1 544 ? 28.914 -13.752 -9.900 1.00 97.88 544 LEU A CA 1
ATOM 4039 C C . LEU A 1 544 ? 27.919 -14.296 -10.930 1.00 97.88 544 LEU A C 1
ATOM 4041 O O . LEU A 1 544 ? 27.226 -15.281 -10.673 1.00 97.88 544 LEU A O 1
ATOM 4045 N N . LYS A 1 545 ? 27.861 -13.662 -12.102 1.00 98.19 545 LYS A N 1
ATOM 4046 C CA . LYS A 1 545 ? 26.945 -13.988 -13.202 1.00 98.19 545 LYS A CA 1
ATOM 4047 C C . LYS A 1 545 ? 27.729 -14.197 -14.498 1.00 98.19 545 LYS A C 1
ATOM 4049 O O . LYS A 1 545 ? 28.530 -13.346 -14.883 1.00 98.19 545 LYS A O 1
ATOM 4054 N N . LEU A 1 546 ? 27.462 -15.305 -15.185 1.00 98.38 546 LEU A N 1
ATOM 4055 C CA . LEU A 1 546 ? 27.831 -15.527 -16.584 1.00 98.38 546 LEU A CA 1
ATOM 4056 C C . LEU A 1 546 ? 26.547 -15.785 -17.366 1.00 98.38 546 LEU A C 1
ATOM 4058 O O . LEU A 1 546 ? 25.792 -16.695 -17.028 1.00 98.38 546 LEU A O 1
ATOM 4062 N N . GLU A 1 547 ? 26.322 -15.003 -18.412 1.00 98.44 547 GLU A N 1
ATOM 4063 C CA . GLU A 1 547 ? 25.125 -15.040 -19.247 1.00 98.44 547 GLU A CA 1
ATOM 4064 C C . GLU A 1 547 ? 25.492 -15.220 -20.725 1.00 98.44 547 GLU A C 1
ATOM 4066 O O . GLU A 1 547 ? 26.546 -14.781 -21.182 1.00 98.44 547 GLU A O 1
ATOM 4071 N N . TYR A 1 548 ? 24.592 -15.864 -21.461 1.00 97.44 548 TYR A N 1
ATOM 4072 C CA . TYR A 1 548 ? 24.519 -15.909 -22.912 1.00 97.44 548 TYR A CA 1
ATOM 4073 C C . TYR A 1 548 ? 23.171 -15.310 -23.340 1.00 97.44 548 TYR A C 1
ATOM 4075 O O . TYR A 1 548 ? 22.106 -15.841 -23.003 1.00 97.44 548 TYR A O 1
ATOM 4083 N N . ASP A 1 549 ? 23.239 -14.195 -24.060 1.00 95.31 549 ASP A N 1
ATOM 4084 C CA . ASP A 1 549 ? 22.099 -13.396 -24.504 1.00 95.31 549 ASP A CA 1
ATOM 4085 C C . ASP A 1 549 ? 21.408 -14.010 -25.741 1.00 95.31 549 ASP A C 1
ATOM 4087 O O . ASP A 1 549 ? 22.045 -14.610 -26.616 1.00 95.31 549 ASP A O 1
ATOM 4091 N N . GLY A 1 550 ? 20.082 -13.866 -25.794 1.00 93.31 550 GLY A N 1
ATOM 4092 C CA . GLY A 1 550 ? 19.221 -14.274 -26.905 1.00 93.31 550 GLY A CA 1
ATOM 4093 C C . GLY A 1 550 ? 18.842 -13.134 -27.860 1.00 93.31 550 GLY A C 1
ATOM 4094 O O . GLY A 1 550 ? 18.349 -13.418 -28.957 1.00 93.31 550 GLY A O 1
ATOM 4095 N N . ASN A 1 551 ? 19.084 -11.872 -27.485 1.00 92.31 551 ASN A N 1
ATOM 4096 C CA . ASN A 1 551 ? 18.903 -10.711 -28.357 1.00 92.31 551 ASN A CA 1
ATOM 4097 C C . ASN A 1 551 ? 20.008 -10.633 -29.434 1.00 92.31 551 ASN A C 1
ATOM 4099 O O . ASN A 1 551 ? 21.066 -11.260 -29.352 1.00 92.31 551 ASN A O 1
ATOM 4103 N N . ASP A 1 552 ? 19.759 -9.838 -30.470 1.00 89.12 552 ASP A N 1
ATOM 4104 C CA . ASP A 1 552 ? 20.750 -9.415 -31.451 1.00 89.12 552 ASP A CA 1
ATOM 4105 C C . ASP A 1 552 ? 20.616 -7.911 -31.685 1.00 89.12 552 ASP A C 1
ATOM 4107 O O . ASP A 1 552 ? 19.740 -7.440 -32.410 1.00 89.12 552 ASP A O 1
ATOM 4111 N N . TYR A 1 553 ? 21.545 -7.164 -31.090 1.00 90.12 553 TYR A N 1
ATOM 4112 C CA . TYR A 1 553 ? 21.584 -5.705 -31.118 1.00 90.12 553 TYR A CA 1
ATOM 4113 C C . TYR A 1 553 ? 21.802 -5.092 -32.519 1.00 90.12 553 TYR A C 1
ATOM 4115 O O . TYR A 1 553 ? 21.819 -3.869 -32.662 1.00 90.12 553 TYR A O 1
ATOM 4123 N N . GLN A 1 554 ? 21.975 -5.904 -33.570 1.00 89.25 554 GLN A N 1
ATOM 4124 C CA . GLN A 1 554 ? 21.923 -5.464 -34.972 1.00 89.25 554 GLN A CA 1
ATOM 4125 C C . GLN A 1 554 ? 20.493 -5.408 -35.544 1.00 89.25 554 GLN A C 1
ATOM 4127 O O . GLN A 1 554 ? 20.314 -5.059 -36.709 1.00 89.25 554 GLN A O 1
ATOM 4132 N N . ASN A 1 555 ? 19.482 -5.738 -34.739 1.00 82.50 555 ASN A N 1
ATOM 4133 C CA . ASN A 1 555 ? 18.062 -5.693 -35.081 1.00 82.50 555 ASN A CA 1
ATOM 4134 C C . ASN A 1 555 ? 17.264 -4.944 -33.994 1.00 82.50 555 ASN A C 1
ATOM 4136 O O . ASN A 1 555 ? 16.191 -5.385 -33.583 1.00 82.50 555 ASN A O 1
ATOM 4140 N N . GLU A 1 556 ? 17.817 -3.840 -33.479 1.00 84.94 556 GLU A N 1
ATOM 4141 C CA . GLU A 1 556 ? 17.182 -3.056 -32.413 1.00 84.94 556 GLU A CA 1
ATOM 4142 C C . GLU A 1 556 ? 15.975 -2.249 -32.935 1.00 84.94 556 GLU A C 1
ATOM 4144 O O . GLU A 1 556 ? 15.994 -1.763 -34.075 1.00 84.94 556 GLU A O 1
ATOM 4149 N N . PRO A 1 557 ? 14.949 -2.027 -32.091 1.00 79.56 557 PRO A N 1
ATOM 4150 C CA . PRO A 1 557 ? 13.774 -1.228 -32.435 1.00 79.56 557 PRO A CA 1
ATOM 4151 C C . PRO A 1 557 ? 14.121 0.168 -32.980 1.00 79.56 557 PRO A C 1
ATOM 4153 O O . PRO A 1 557 ? 15.165 0.737 -32.659 1.00 79.56 557 PRO A O 1
ATOM 4156 N N . GLN A 1 558 ? 13.247 0.735 -33.823 1.00 80.06 558 GLN A N 1
ATOM 4157 C CA . GLN A 1 558 ? 13.472 2.016 -34.531 1.00 80.06 558 GLN A CA 1
ATOM 4158 C C . GLN A 1 558 ? 14.769 2.058 -35.380 1.00 80.06 558 GLN A C 1
ATOM 4160 O O . GLN A 1 558 ? 15.295 3.139 -35.681 1.00 80.06 558 GLN A O 1
ATOM 4165 N N . GLY A 1 559 ? 15.320 0.891 -35.743 1.00 80.94 559 GLY A N 1
ATOM 4166 C CA . GLY A 1 559 ? 16.619 0.775 -36.409 1.00 80.94 559 GLY A CA 1
ATOM 4167 C C . GLY A 1 559 ? 17.760 1.316 -35.544 1.00 80.94 559 GLY A C 1
ATOM 4168 O O . GLY A 1 559 ? 18.638 2.024 -36.045 1.00 80.94 559 GLY A O 1
ATOM 4169 N N . ASN A 1 560 ? 17.715 1.087 -34.227 1.00 86.62 560 ASN A N 1
ATOM 4170 C CA . ASN A 1 560 ? 18.671 1.646 -33.269 1.00 86.62 560 ASN A CA 1
ATOM 4171 C C . ASN A 1 560 ? 19.881 0.745 -33.000 1.00 86.62 560 ASN A C 1
ATOM 4173 O O . ASN A 1 560 ? 20.279 0.566 -31.852 1.00 86.62 560 ASN A O 1
ATOM 4177 N N . ASN A 1 561 ? 20.450 0.173 -34.061 1.00 91.44 561 ASN A N 1
ATOM 4178 C CA . ASN A 1 561 ? 21.466 -0.877 -33.988 1.00 91.44 561 ASN A CA 1
ATOM 4179 C C . ASN A 1 561 ? 22.679 -0.477 -33.129 1.00 91.44 561 ASN A C 1
ATOM 4181 O O . ASN A 1 561 ? 23.337 0.528 -33.402 1.00 91.44 561 ASN A O 1
ATOM 4185 N N . GLN A 1 562 ? 23.007 -1.299 -32.129 1.00 91.69 562 GLN A N 1
ATOM 4186 C CA . GLN A 1 562 ? 24.129 -1.083 -31.207 1.00 91.69 562 GLN A CA 1
ATOM 4187 C C . GLN A 1 562 ? 25.286 -2.043 -31.501 1.00 91.69 562 GLN A C 1
ATOM 4189 O O . GLN A 1 562 ? 25.080 -3.193 -31.897 1.00 91.69 562 GLN A O 1
ATOM 4194 N N . LYS A 1 563 ? 26.528 -1.587 -31.288 1.00 89.88 563 LYS A N 1
ATOM 4195 C CA . LYS A 1 563 ? 27.723 -2.420 -31.495 1.00 89.88 563 LYS A CA 1
ATOM 4196 C C . LYS A 1 563 ? 27.741 -3.575 -30.493 1.00 89.88 563 LYS A C 1
ATOM 4198 O O . LYS A 1 563 ? 27.771 -3.351 -29.287 1.00 89.88 563 LYS A O 1
ATOM 4203 N N . HIS A 1 564 ? 27.806 -4.799 -30.997 1.00 87.81 564 HIS A N 1
ATOM 4204 C CA . HIS A 1 564 ? 27.811 -6.021 -30.200 1.00 87.81 564 HIS A CA 1
ATOM 4205 C C . HIS A 1 564 ? 28.882 -6.973 -30.747 1.00 87.81 564 HIS A C 1
ATOM 4207 O O . HIS A 1 564 ? 28.796 -7.424 -31.888 1.00 87.81 564 HIS A O 1
ATOM 4213 N N . ASP A 1 565 ? 29.912 -7.226 -29.937 1.00 92.88 565 ASP A N 1
ATOM 4214 C CA . ASP A 1 565 ? 31.091 -8.029 -30.288 1.00 92.88 565 ASP A CA 1
ATOM 4215 C C . ASP A 1 565 ? 31.036 -9.455 -29.702 1.00 92.88 565 ASP A C 1
ATOM 4217 O O . ASP A 1 565 ? 31.733 -10.347 -30.183 1.00 92.88 565 ASP A O 1
ATOM 4221 N N . SER A 1 566 ? 30.219 -9.690 -28.667 1.00 93.88 566 SER A N 1
ATOM 4222 C CA . SER A 1 566 ? 30.027 -11.000 -28.026 1.00 93.88 566 SER A CA 1
ATOM 4223 C C . SER A 1 566 ? 28.630 -11.119 -27.403 1.00 93.88 566 SER A C 1
ATOM 4225 O O . SER A 1 566 ? 28.243 -10.203 -26.680 1.00 93.88 566 SER A O 1
ATOM 4227 N N . PRO A 1 567 ? 27.918 -12.254 -27.575 1.00 93.62 567 PRO A N 1
ATOM 4228 C CA . PRO A 1 567 ? 26.650 -12.531 -26.893 1.00 93.62 567 PRO A CA 1
ATOM 4229 C C . PRO A 1 567 ? 26.837 -13.016 -25.446 1.00 93.62 567 PRO A C 1
ATOM 4231 O O . PRO A 1 567 ? 25.862 -13.373 -24.794 1.00 93.62 567 PRO A O 1
ATOM 4234 N N . PHE A 1 568 ? 28.076 -13.112 -24.954 1.00 96.69 568 PHE A N 1
ATOM 4235 C CA . PHE A 1 568 ? 28.353 -13.471 -23.565 1.00 96.69 568 PHE A CA 1
ATOM 4236 C C . PHE A 1 568 ? 28.538 -12.221 -22.707 1.00 96.69 568 PHE A C 1
ATOM 4238 O O . PHE A 1 568 ? 29.435 -11.416 -22.977 1.00 96.69 568 PHE A O 1
ATOM 4245 N N . ASN A 1 569 ? 27.731 -12.123 -21.651 1.00 97.88 569 ASN A N 1
ATOM 4246 C CA . ASN A 1 569 ? 27.747 -11.044 -20.669 1.00 97.88 569 ASN A CA 1
ATOM 4247 C C . ASN A 1 569 ? 28.311 -11.569 -19.331 1.00 97.88 569 ASN A C 1
ATOM 4249 O O . ASN A 1 569 ? 28.066 -12.716 -18.940 1.00 97.88 569 ASN A O 1
ATOM 4253 N N . LEU A 1 570 ? 29.080 -10.741 -18.623 1.00 98.19 570 LEU A N 1
ATOM 4254 C CA . LEU A 1 570 ? 29.723 -11.071 -17.344 1.00 98.19 570 LEU A CA 1
ATOM 4255 C C . LEU A 1 570 ? 29.330 -10.046 -16.283 1.00 98.19 570 LEU A C 1
ATOM 4257 O O . LEU A 1 570 ? 29.429 -8.851 -16.537 1.00 98.19 570 LEU A O 1
ATOM 4261 N N . GLY A 1 571 ? 28.935 -10.492 -15.090 1.00 97.69 571 GLY A N 1
ATOM 4262 C CA . GLY A 1 571 ? 28.452 -9.605 -14.031 1.00 97.69 571 GLY A CA 1
ATOM 4263 C C . GLY A 1 571 ? 28.906 -9.991 -12.629 1.00 97.69 571 GLY A C 1
ATOM 4264 O O . GLY A 1 571 ? 29.169 -11.158 -12.332 1.00 97.69 571 GLY A O 1
ATOM 4265 N N . VAL A 1 572 ? 28.942 -8.994 -11.753 1.00 98.00 572 VAL A N 1
ATOM 4266 C CA . VAL A 1 572 ? 29.068 -9.140 -10.303 1.00 98.00 572 VAL A CA 1
ATOM 4267 C C . VAL A 1 572 ? 27.992 -8.301 -9.621 1.00 98.00 572 VAL A C 1
ATOM 4269 O O . VAL A 1 572 ? 27.770 -7.146 -9.982 1.00 98.00 572 VAL A O 1
ATOM 4272 N N . VAL A 1 573 ? 27.331 -8.889 -8.628 1.00 97.75 573 VAL A N 1
ATOM 4273 C CA . VAL A 1 573 ? 26.487 -8.185 -7.663 1.00 97.75 573 VAL A CA 1
ATOM 4274 C C . VAL A 1 573 ? 27.173 -8.271 -6.304 1.00 97.75 573 VAL A C 1
ATOM 4276 O O . VAL A 1 573 ? 27.594 -9.353 -5.884 1.00 97.75 573 VAL A O 1
ATOM 4279 N N . TYR A 1 574 ? 27.285 -7.131 -5.632 1.00 95.00 574 TYR A N 1
ATOM 4280 C CA . TYR A 1 574 ? 27.706 -7.023 -4.244 1.00 95.00 574 TYR A CA 1
ATOM 4281 C C . TYR A 1 574 ? 26.554 -6.457 -3.416 1.00 95.00 574 TYR A C 1
ATOM 4283 O O . TYR A 1 574 ? 26.133 -5.315 -3.617 1.00 95.00 574 TYR A O 1
ATOM 4291 N N . ARG A 1 575 ? 26.053 -7.258 -2.478 1.00 85.12 575 ARG A N 1
ATOM 4292 C CA . ARG A 1 575 ? 25.057 -6.835 -1.501 1.00 85.12 575 ARG A CA 1
ATOM 4293 C C . ARG A 1 575 ? 25.755 -6.063 -0.390 1.00 85.12 575 ARG A C 1
ATOM 4295 O O . ARG A 1 575 ? 26.501 -6.629 0.402 1.00 85.12 575 ARG A O 1
ATOM 4302 N N . TYR A 1 576 ? 25.518 -4.758 -0.346 1.00 75.44 576 TYR A N 1
ATOM 4303 C CA . TYR A 1 576 ? 26.098 -3.872 0.663 1.00 75.44 576 TYR A CA 1
ATOM 4304 C C . TYR A 1 576 ? 25.326 -3.938 1.991 1.00 75.44 576 TYR A C 1
ATOM 4306 O O . TYR A 1 576 ? 25.919 -3.841 3.063 1.00 75.44 576 TYR A O 1
ATOM 4314 N N . ALA A 1 577 ? 24.005 -4.114 1.916 1.00 70.75 577 ALA A N 1
ATOM 4315 C CA . ALA A 1 577 ? 23.111 -4.323 3.053 1.00 70.75 577 ALA A CA 1
ATOM 4316 C C . ALA A 1 577 ? 21.942 -5.227 2.628 1.00 70.75 577 ALA A C 1
ATOM 4318 O O . ALA A 1 577 ? 21.717 -5.418 1.438 1.00 70.75 577 ALA A O 1
ATOM 4319 N N . SER A 1 578 ? 21.166 -5.756 3.577 1.00 68.56 578 SER A N 1
ATOM 4320 C CA . SER A 1 578 ? 20.086 -6.736 3.332 1.00 68.56 578 SER A CA 1
ATOM 4321 C C . SER A 1 578 ? 19.008 -6.317 2.320 1.00 68.56 578 SER A C 1
ATOM 4323 O O . SER A 1 578 ? 18.306 -7.193 1.821 1.00 68.56 578 SER A O 1
ATOM 4325 N N . GLY A 1 579 ? 18.890 -5.018 2.027 1.00 71.06 579 GLY A N 1
ATOM 4326 C CA . GLY A 1 579 ? 17.998 -4.443 1.017 1.00 71.06 579 GLY A CA 1
ATOM 4327 C C . GLY A 1 579 ? 18.693 -3.547 -0.019 1.00 71.06 579 GLY A C 1
ATOM 4328 O O . GLY A 1 579 ? 18.035 -2.685 -0.599 1.00 71.06 579 GLY A O 1
ATOM 4329 N N . LEU A 1 580 ? 20.013 -3.679 -0.221 1.00 81.38 580 LEU A N 1
ATOM 4330 C CA . LEU A 1 580 ? 20.795 -2.858 -1.158 1.00 81.38 580 LEU A CA 1
ATOM 4331 C C . LEU A 1 580 ? 21.858 -3.685 -1.902 1.00 81.38 580 LEU A C 1
ATOM 4333 O O . LEU A 1 580 ? 22.914 -4.006 -1.347 1.00 81.38 580 LEU A O 1
ATOM 4337 N N . ASP A 1 581 ? 21.601 -3.927 -3.190 1.00 87.44 581 ASP A N 1
ATOM 4338 C CA . ASP A 1 581 ? 22.504 -4.599 -4.130 1.00 87.44 581 ASP A CA 1
ATOM 4339 C C . ASP A 1 581 ? 23.130 -3.599 -5.117 1.00 87.44 581 ASP A C 1
ATOM 4341 O O . ASP A 1 581 ? 22.428 -2.832 -5.785 1.00 87.44 581 ASP A O 1
ATOM 4345 N N . LEU A 1 582 ? 24.457 -3.654 -5.250 1.00 91.56 582 LEU A N 1
ATOM 4346 C CA . LEU A 1 582 ? 25.242 -2.927 -6.249 1.00 91.56 582 LEU A CA 1
ATOM 4347 C C . LEU A 1 582 ? 25.673 -3.894 -7.358 1.00 91.56 582 LEU A C 1
ATOM 4349 O O . LEU A 1 582 ? 26.329 -4.896 -7.076 1.00 91.56 582 LEU A O 1
ATOM 4353 N N . THR A 1 583 ? 25.355 -3.584 -8.613 1.00 96.69 583 THR A N 1
ATOM 4354 C CA . THR A 1 583 ? 25.671 -4.430 -9.776 1.00 96.69 583 THR A CA 1
ATOM 4355 C C . THR A 1 583 ? 26.663 -3.734 -10.703 1.00 96.69 583 THR A C 1
ATOM 4357 O O . THR A 1 583 ? 26.523 -2.547 -11.000 1.00 96.69 583 THR A O 1
ATOM 4360 N N . ALA A 1 584 ? 27.637 -4.485 -11.211 1.00 97.44 584 ALA A N 1
ATOM 4361 C CA . ALA A 1 584 ? 28.499 -4.065 -12.311 1.00 97.44 584 ALA A CA 1
ATOM 4362 C C . ALA A 1 584 ? 28.705 -5.223 -13.296 1.00 97.44 584 ALA A C 1
ATOM 4364 O O . ALA A 1 584 ? 28.815 -6.381 -12.886 1.00 97.44 584 ALA A O 1
ATOM 4365 N N . GLY A 1 585 ? 28.797 -4.925 -14.591 1.00 97.00 585 GLY A N 1
ATOM 4366 C CA . GLY A 1 585 ? 28.987 -5.948 -15.617 1.00 97.00 585 GLY A CA 1
ATOM 4367 C C . GLY A 1 585 ? 29.660 -5.451 -16.892 1.00 97.00 585 GLY A C 1
ATOM 4368 O O . GLY A 1 585 ? 29.801 -4.253 -17.121 1.00 97.00 585 GLY A O 1
ATOM 4369 N N . LEU A 1 586 ? 30.081 -6.399 -17.724 1.00 97.25 586 LEU A N 1
ATOM 4370 C CA . LEU A 1 586 ? 30.519 -6.183 -19.098 1.00 97.25 586 LEU A CA 1
ATOM 4371 C C . LEU A 1 586 ? 29.556 -6.931 -20.018 1.00 97.25 586 LEU A C 1
ATOM 4373 O O . LEU A 1 586 ? 29.474 -8.160 -19.973 1.00 97.25 586 LEU A O 1
ATOM 4377 N N . GLU A 1 587 ? 28.861 -6.182 -20.861 1.00 96.06 587 GLU A N 1
ATOM 4378 C CA . GLU A 1 587 ? 27.863 -6.696 -21.790 1.00 96.06 587 GLU A CA 1
ATOM 4379 C C . GLU A 1 587 ? 28.262 -6.492 -23.245 1.00 96.06 587 GLU A C 1
ATOM 4381 O O . GLU A 1 587 ? 29.092 -5.638 -23.576 1.00 96.06 587 GLU A O 1
ATOM 4386 N N . ARG A 1 588 ? 27.648 -7.278 -24.138 1.00 94.12 588 ARG A N 1
ATOM 4387 C CA . ARG A 1 588 ? 27.838 -7.216 -25.597 1.00 94.12 588 ARG A CA 1
ATOM 4388 C C . ARG A 1 588 ? 29.306 -7.389 -26.025 1.00 94.12 588 ARG A C 1
ATOM 4390 O O . ARG A 1 588 ? 29.678 -7.052 -27.149 1.00 94.12 588 ARG A O 1
ATOM 4397 N N . GLY A 1 589 ? 30.156 -7.874 -25.114 1.00 92.75 589 GLY A N 1
ATOM 4398 C CA . GLY A 1 589 ? 31.618 -7.904 -25.212 1.00 92.75 589 GLY A CA 1
ATOM 4399 C C . GLY A 1 589 ? 32.342 -6.556 -25.080 1.00 92.75 589 GLY A C 1
ATOM 4400 O O . GLY A 1 589 ? 33.567 -6.546 -25.185 1.00 92.75 589 GLY A O 1
ATOM 4401 N N . ASN A 1 590 ? 31.641 -5.430 -24.894 1.00 93.50 590 ASN A N 1
ATOM 4402 C CA . ASN A 1 590 ? 32.226 -4.093 -25.087 1.00 93.50 590 ASN A CA 1
ATOM 4403 C C . ASN A 1 590 ? 31.630 -2.937 -24.255 1.00 93.50 590 ASN A C 1
ATOM 4405 O O . ASN A 1 590 ? 32.231 -1.863 -24.226 1.00 93.50 590 ASN A O 1
ATOM 4409 N N . THR A 1 591 ? 30.476 -3.120 -23.608 1.00 95.19 591 THR A N 1
ATOM 4410 C CA . THR A 1 591 ? 29.720 -2.050 -22.938 1.00 95.19 591 THR A CA 1
ATOM 4411 C C . THR A 1 591 ? 29.701 -2.295 -21.431 1.00 95.19 591 THR A C 1
ATOM 4413 O O . THR A 1 591 ? 29.402 -3.400 -20.987 1.00 95.19 591 THR A O 1
ATOM 4416 N N . LEU A 1 592 ? 30.017 -1.273 -20.632 1.00 95.56 592 LEU A N 1
ATOM 4417 C CA . LEU A 1 592 ? 29.917 -1.357 -19.173 1.00 95.56 592 LEU A CA 1
ATOM 4418 C C . LEU A 1 592 ? 28.445 -1.263 -18.739 1.00 95.56 592 LEU A C 1
ATOM 4420 O O . LEU A 1 592 ? 27.739 -0.342 -19.151 1.00 95.56 592 LEU A O 1
ATOM 4424 N N . MET A 1 593 ? 28.027 -2.183 -17.873 1.00 94.69 593 MET A N 1
ATOM 4425 C CA . MET A 1 593 ? 26.778 -2.135 -17.117 1.00 94.69 593 MET A CA 1
ATOM 4426 C C . MET A 1 593 ? 27.065 -1.659 -15.694 1.00 94.69 593 MET A C 1
ATOM 4428 O O . MET A 1 593 ? 27.999 -2.146 -15.050 1.00 94.69 593 MET A O 1
ATOM 4432 N N . LEU A 1 594 ? 26.248 -0.729 -15.201 1.00 95.00 594 LEU A N 1
ATOM 4433 C CA . LEU A 1 594 ? 26.152 -0.383 -13.781 1.00 95.00 594 LEU A CA 1
ATOM 4434 C C . LEU A 1 594 ? 24.686 -0.434 -13.345 1.00 95.00 594 LEU A C 1
ATOM 4436 O O . LEU A 1 594 ? 23.808 0.035 -14.073 1.00 95.00 594 LEU A O 1
ATOM 4440 N N . GLY A 1 595 ? 24.427 -0.968 -12.152 1.00 90.12 595 GLY A N 1
ATOM 4441 C CA . GLY A 1 595 ? 23.083 -1.092 -11.599 1.00 90.12 595 GLY A CA 1
ATOM 4442 C C . GLY A 1 595 ? 23.018 -0.918 -10.084 1.00 90.12 595 GLY A C 1
ATOM 4443 O O . GLY A 1 595 ? 23.968 -1.208 -9.358 1.00 90.12 595 GLY A O 1
ATOM 4444 N N . LEU A 1 596 ? 21.864 -0.455 -9.617 1.00 89.69 596 LEU A N 1
ATOM 4445 C CA . LEU A 1 596 ? 21.532 -0.206 -8.219 1.00 89.69 596 LEU A CA 1
ATOM 4446 C C . LEU A 1 596 ? 20.154 -0.809 -7.940 1.00 89.69 596 LEU A C 1
ATOM 4448 O O . LEU A 1 596 ? 19.194 -0.471 -8.631 1.00 89.69 596 LEU A O 1
ATOM 4452 N N . THR A 1 597 ? 20.043 -1.668 -6.927 1.00 87.25 597 THR A N 1
ATOM 4453 C CA . THR A 1 597 ? 18.758 -2.244 -6.500 1.00 87.25 597 THR A CA 1
ATOM 4454 C C . THR A 1 597 ? 18.514 -1.956 -5.028 1.00 87.25 597 THR A C 1
ATOM 4456 O O . THR A 1 597 ? 19.312 -2.356 -4.184 1.00 87.25 597 THR A O 1
ATOM 4459 N N . LEU A 1 598 ? 17.387 -1.316 -4.723 1.00 82.31 598 LEU A N 1
ATOM 4460 C CA . LEU A 1 598 ? 16.819 -1.247 -3.378 1.00 82.31 598 LEU A CA 1
ATOM 4461 C C . LEU A 1 598 ? 15.685 -2.270 -3.287 1.00 82.31 598 LEU A C 1
ATOM 4463 O O . LEU A 1 598 ? 14.845 -2.326 -4.189 1.00 82.31 598 LEU A O 1
ATOM 4467 N N . HIS A 1 599 ? 15.658 -3.089 -2.237 1.00 83.69 599 HIS A N 1
ATOM 4468 C CA . HIS A 1 599 ? 14.663 -4.153 -2.101 1.00 83.69 599 HIS A CA 1
ATOM 4469 C C . HIS A 1 599 ? 14.285 -4.468 -0.651 1.00 83.69 599 HIS A C 1
ATOM 4471 O O . HIS A 1 599 ? 15.042 -4.181 0.274 1.00 83.69 599 HIS A O 1
ATOM 4477 N N . GLY A 1 600 ? 13.107 -5.064 -0.457 1.00 80.38 600 GLY A N 1
ATOM 4478 C CA . GLY A 1 600 ? 12.690 -5.605 0.834 1.00 80.38 600 GLY A CA 1
ATOM 4479 C C . GLY A 1 600 ? 11.223 -6.035 0.884 1.00 80.38 600 GLY A C 1
ATOM 4480 O O . GLY A 1 600 ? 10.397 -5.607 0.072 1.00 80.38 600 GLY A O 1
ATOM 4481 N N . SER A 1 601 ? 10.901 -6.867 1.876 1.00 83.31 601 SER A N 1
ATOM 4482 C CA . SER A 1 601 ? 9.553 -7.388 2.107 1.00 83.31 601 SER A CA 1
ATOM 4483 C C . SER A 1 601 ? 8.652 -6.349 2.769 1.00 83.31 601 SER A C 1
ATOM 4485 O O . SER A 1 601 ? 8.853 -5.955 3.918 1.00 83.31 601 SER A O 1
ATOM 4487 N N . LEU A 1 602 ? 7.594 -5.952 2.062 1.00 82.38 602 LEU A N 1
ATOM 4488 C CA . LEU A 1 602 ? 6.509 -5.152 2.623 1.00 82.38 602 LEU A CA 1
ATOM 4489 C C . LEU A 1 602 ? 5.506 -5.984 3.430 1.00 82.38 602 LEU A C 1
ATOM 4491 O O . LEU A 1 602 ? 4.686 -5.397 4.130 1.00 82.38 602 LEU A O 1
ATOM 4495 N N . ALA A 1 603 ? 5.559 -7.319 3.367 1.00 80.31 603 ALA A N 1
ATOM 4496 C CA . ALA A 1 603 ? 4.757 -8.187 4.234 1.00 80.31 603 ALA A CA 1
ATOM 4497 C C . ALA A 1 603 ? 5.318 -8.227 5.669 1.00 80.31 603 ALA A C 1
ATOM 4499 O O . ALA A 1 603 ? 4.552 -8.291 6.629 1.00 80.31 603 ALA A O 1
ATOM 4500 N N . ASP A 1 604 ? 6.643 -8.107 5.806 1.00 73.62 604 ASP A N 1
ATOM 4501 C CA . ASP A 1 604 ? 7.360 -8.081 7.089 1.00 73.62 604 ASP A CA 1
ATOM 4502 C C . ASP A 1 604 ? 7.534 -6.661 7.666 1.00 73.62 604 ASP A C 1
ATOM 4504 O O . ASP A 1 604 ? 8.132 -6.479 8.726 1.00 73.62 604 ASP A O 1
ATOM 4508 N N . LEU A 1 605 ? 6.997 -5.638 6.989 1.00 72.19 605 LEU A N 1
ATOM 4509 C CA . LEU A 1 605 ? 7.076 -4.240 7.415 1.00 72.19 605 LEU A CA 1
ATOM 4510 C C . LEU A 1 605 ? 6.365 -4.030 8.765 1.00 72.19 605 LEU A C 1
ATOM 4512 O O . LEU A 1 605 ? 5.170 -4.313 8.905 1.00 72.19 605 LEU A O 1
ATOM 4516 N N . THR A 1 606 ? 7.117 -3.525 9.743 1.00 67.69 606 THR A N 1
ATOM 4517 C CA . THR A 1 606 ? 6.694 -3.283 11.129 1.00 67.69 606 THR A CA 1
ATOM 4518 C C . THR A 1 606 ? 7.594 -2.218 11.764 1.00 67.69 606 THR A C 1
ATOM 4520 O O . THR A 1 606 ? 8.787 -2.167 11.465 1.00 67.69 606 THR A O 1
ATOM 4523 N N . VAL A 1 607 ? 7.048 -1.371 12.644 1.00 63.56 607 VAL A N 1
ATOM 4524 C CA . VAL A 1 607 ? 7.801 -0.326 13.363 1.00 63.56 607 VAL A CA 1
ATOM 4525 C C . VAL A 1 607 ? 7.359 -0.284 14.837 1.00 63.56 607 VAL A C 1
ATOM 4527 O O . VAL A 1 607 ? 6.151 -0.242 15.097 1.00 63.56 607 VAL A O 1
ATOM 4530 N N . PRO A 1 608 ? 8.292 -0.275 15.816 1.00 60.84 608 PRO A N 1
ATOM 4531 C CA . PRO A 1 608 ? 7.955 -0.261 17.241 1.00 60.84 608 PRO A CA 1
ATOM 4532 C C . PRO A 1 608 ? 7.151 0.981 17.651 1.00 60.84 608 PRO A C 1
ATOM 4534 O O . PRO A 1 608 ? 7.516 2.112 17.327 1.00 60.84 608 PRO A O 1
ATOM 4537 N N . LYS A 1 609 ? 6.073 0.783 18.418 1.00 68.00 609 LYS A N 1
ATOM 4538 C CA . LYS A 1 609 ? 5.125 1.839 18.822 1.00 68.00 609 LYS A CA 1
ATOM 4539 C C . LYS A 1 609 ? 5.590 2.667 20.027 1.00 68.00 609 LYS A C 1
ATOM 4541 O O . LYS A 1 609 ? 4.858 2.834 20.994 1.00 68.00 609 LYS A O 1
ATOM 4546 N N . LEU A 1 610 ? 6.815 3.191 19.952 1.00 59.38 610 LEU A N 1
ATOM 4547 C CA . LEU A 1 610 ? 7.481 3.948 21.024 1.00 59.38 610 LEU A CA 1
ATOM 4548 C C . LEU A 1 610 ? 6.804 5.286 21.382 1.00 59.38 610 LEU A C 1
ATOM 4550 O O . LEU A 1 610 ? 7.152 5.884 22.393 1.00 59.38 610 LEU A O 1
ATOM 4554 N N . LEU A 1 611 ? 5.880 5.778 20.551 1.00 61.78 611 LEU A N 1
ATOM 4555 C CA . LEU A 1 611 ? 5.147 7.034 20.759 1.00 61.78 611 LEU A CA 1
ATOM 4556 C C . LEU A 1 611 ? 3.639 6.827 21.004 1.00 61.78 611 LEU A C 1
ATOM 4558 O O . LEU A 1 611 ? 2.888 7.805 21.042 1.00 61.78 611 LEU A O 1
ATOM 4562 N N . ASP A 1 612 ? 3.188 5.578 21.153 1.00 69.31 612 ASP A N 1
ATOM 4563 C CA . ASP A 1 612 ? 1.865 5.267 21.704 1.00 69.31 612 ASP A CA 1
ATOM 4564 C C . ASP A 1 612 ? 1.903 5.311 23.244 1.00 69.31 612 ASP A C 1
ATOM 4566 O O . ASP A 1 612 ? 2.957 5.078 23.837 1.00 69.31 612 ASP A O 1
ATOM 4570 N N . PRO A 1 613 ? 0.761 5.534 23.923 1.00 79.38 613 PRO A N 1
ATOM 4571 C CA . PRO A 1 613 ? 0.663 5.344 25.367 1.00 79.38 613 PRO A CA 1
ATOM 4572 C C . PRO A 1 613 ? 1.125 3.942 25.792 1.00 79.38 613 PRO A C 1
ATOM 4574 O O . PRO A 1 613 ? 0.813 2.939 25.132 1.00 79.38 613 PRO A O 1
ATOM 4577 N N . SER A 1 614 ? 1.846 3.861 26.913 1.00 77.31 614 SER A N 1
ATOM 4578 C CA . SER A 1 614 ? 2.360 2.597 27.445 1.00 77.31 614 SER A CA 1
ATOM 4579 C C . SER A 1 614 ? 1.215 1.633 27.778 1.00 77.31 614 SER A C 1
ATOM 4581 O O . SER A 1 614 ? 0.148 2.034 28.247 1.00 77.31 614 SER A O 1
ATOM 4583 N N . TYR A 1 615 ? 1.403 0.346 27.473 1.00 79.19 615 TYR A N 1
ATOM 4584 C CA . TYR A 1 615 ? 0.337 -0.654 27.578 1.00 79.19 615 TYR A CA 1
ATOM 4585 C C . TYR A 1 615 ? -0.104 -0.841 29.047 1.00 79.19 615 TYR A C 1
ATOM 4587 O O . TYR A 1 615 ? 0.751 -1.123 29.895 1.00 79.19 615 TYR A O 1
ATOM 4595 N N . PRO A 1 616 ? -1.405 -0.721 29.392 1.00 80.88 616 PRO A N 1
ATOM 4596 C CA . PRO A 1 616 ? -1.843 -0.803 30.784 1.00 80.88 616 PRO A CA 1
ATOM 4597 C C . PRO A 1 616 ? -1.604 -2.211 31.343 1.00 80.88 616 PRO A C 1
ATOM 4599 O O . PRO A 1 616 ? -2.253 -3.166 30.917 1.00 80.88 616 PRO A O 1
ATOM 4602 N N . ARG A 1 617 ? -0.671 -2.347 32.300 1.00 78.25 617 ARG A N 1
ATOM 4603 C CA . ARG A 1 617 ? -0.251 -3.646 32.862 1.00 78.25 617 ARG A CA 1
ATOM 4604 C C . ARG A 1 617 ? -1.470 -4.418 33.424 1.00 78.25 617 ARG A C 1
ATOM 4606 O O . ARG A 1 617 ? -2.053 -3.966 34.413 1.00 78.25 617 ARG A O 1
ATOM 4613 N N . PRO A 1 618 ? -1.871 -5.568 32.837 1.00 76.75 618 PRO A N 1
ATOM 4614 C CA . PRO A 1 618 ? -3.078 -6.282 33.254 1.00 76.75 618 PRO A CA 1
ATOM 4615 C C . PRO A 1 618 ? -2.957 -6.849 34.673 1.00 76.75 618 PRO A C 1
ATOM 4617 O O . PRO A 1 618 ? -1.992 -7.540 35.001 1.00 76.75 618 PRO A O 1
ATOM 4620 N N . LEU A 1 619 ? -3.954 -6.587 35.520 1.00 81.06 619 LEU A N 1
ATOM 4621 C CA . LEU A 1 619 ? -3.989 -7.103 36.889 1.00 81.06 619 LEU A CA 1
ATOM 4622 C C . LEU A 1 619 ? -4.622 -8.498 36.944 1.00 81.06 619 LEU A C 1
ATOM 4624 O O . LEU A 1 619 ? -5.571 -8.804 36.229 1.00 81.06 619 LEU A O 1
ATOM 4628 N N . SER A 1 620 ? -4.124 -9.347 37.845 1.00 80.00 620 SER A N 1
ATOM 4629 C CA . SER A 1 620 ? -4.698 -10.677 38.111 1.00 80.00 620 SER A CA 1
ATOM 4630 C C . SER A 1 620 ? -5.840 -10.662 39.141 1.00 80.00 620 SER A C 1
ATOM 4632 O O . SER A 1 620 ? -6.385 -11.713 39.488 1.00 80.00 620 SER A O 1
ATOM 4634 N N . THR A 1 621 ? -6.213 -9.474 39.623 1.00 82.00 621 THR A N 1
ATOM 4635 C CA . THR A 1 621 ? -7.265 -9.222 40.616 1.00 82.00 621 THR A CA 1
ATOM 4636 C C . THR A 1 621 ? -8.231 -8.156 40.121 1.00 82.00 621 THR A C 1
ATOM 4638 O O . THR A 1 621 ? -7.811 -7.186 39.497 1.00 82.00 621 THR A O 1
ATOM 4641 N N . TYR A 1 622 ? -9.504 -8.286 40.484 1.00 83.81 622 TYR A N 1
ATOM 4642 C CA . TYR A 1 622 ? -10.542 -7.322 40.127 1.00 83.81 622 TYR A CA 1
ATOM 4643 C C . TYR A 1 622 ? -10.450 -6.024 40.955 1.00 83.81 622 TYR A C 1
ATOM 4645 O O . TYR A 1 622 ? -10.124 -6.097 42.145 1.00 83.81 622 TYR A O 1
ATOM 4653 N N . PRO A 1 623 ? -10.805 -4.857 40.383 1.00 80.69 623 PRO A N 1
ATOM 4654 C CA . PRO A 1 623 ? -10.918 -3.602 41.124 1.00 80.69 623 PRO A CA 1
ATOM 4655 C C . PRO A 1 623 ? -11.983 -3.668 42.227 1.00 80.69 623 PRO A C 1
ATOM 4657 O O . PRO A 1 623 ? -13.036 -4.289 42.059 1.00 80.69 623 PRO A O 1
ATOM 4660 N N . ALA A 1 624 ? -11.733 -2.975 43.339 1.00 68.31 624 ALA A N 1
ATOM 4661 C CA . ALA A 1 624 ? -12.652 -2.872 44.470 1.00 68.31 624 ALA A CA 1
ATOM 4662 C C . ALA A 1 624 ? -13.040 -1.405 44.720 1.00 68.31 624 ALA A C 1
ATOM 4664 O O . ALA A 1 624 ? -12.294 -0.652 45.341 1.00 68.31 624 ALA A O 1
ATOM 4665 N N . GLY A 1 625 ? -14.217 -1.001 44.238 1.00 72.12 625 GLY A N 1
ATOM 4666 C CA . GLY A 1 625 ? -14.748 0.354 44.399 1.00 72.12 625 GLY A CA 1
ATOM 4667 C C . GLY A 1 625 ? -15.855 0.680 43.388 1.00 72.12 625 GLY A C 1
ATOM 4668 O O . GLY A 1 625 ? -16.182 -0.163 42.550 1.00 72.12 625 GLY A O 1
ATOM 4669 N N . PRO A 1 626 ? -16.453 1.882 43.463 1.00 80.31 626 PRO A N 1
ATOM 4670 C CA . PRO A 1 626 ? -17.309 2.411 42.406 1.00 80.31 626 PRO A CA 1
ATOM 4671 C C . PRO A 1 626 ? -16.470 2.842 41.192 1.00 80.31 626 PRO A C 1
ATOM 4673 O O . PRO A 1 626 ? -15.391 3.412 41.350 1.00 80.31 626 PRO A O 1
ATOM 4676 N N . THR A 1 627 ? -16.978 2.607 39.984 1.00 90.38 627 THR A N 1
ATOM 4677 C CA . THR A 1 627 ? -16.300 2.980 38.733 1.00 90.38 627 THR A CA 1
ATOM 4678 C C . THR A 1 627 ? -16.589 4.428 38.341 1.00 90.38 627 THR A C 1
ATOM 4680 O O . THR A 1 627 ? -17.750 4.829 38.256 1.00 90.38 627 THR A O 1
ATOM 4683 N N . ASP A 1 628 ? -15.542 5.192 38.023 1.00 93.62 628 ASP A N 1
ATOM 4684 C CA . ASP A 1 628 ? -15.667 6.474 37.325 1.00 93.62 628 ASP A CA 1
ATOM 4685 C C . ASP A 1 628 ? -15.720 6.229 35.809 1.00 93.62 628 ASP A C 1
ATOM 4687 O O . ASP A 1 628 ? -14.701 6.030 35.145 1.00 93.62 628 ASP A O 1
ATOM 4691 N N . TRP A 1 629 ? -16.933 6.236 35.256 1.00 93.88 629 TRP A N 1
ATOM 4692 C CA . TRP A 1 629 ? -17.167 6.011 33.829 1.00 93.88 629 TRP A CA 1
ATOM 4693 C C . TRP A 1 629 ? -16.619 7.123 32.929 1.00 93.88 629 TRP A C 1
ATOM 4695 O O . TRP A 1 629 ? -16.316 6.850 31.767 1.00 93.88 629 TRP A O 1
ATOM 4705 N N . ALA A 1 630 ? -16.472 8.352 33.435 1.00 93.12 630 ALA A N 1
ATOM 4706 C CA . ALA A 1 630 ? -15.910 9.456 32.664 1.00 93.12 630 ALA A CA 1
ATOM 4707 C C . ALA A 1 630 ? -14.391 9.296 32.545 1.00 93.12 630 ALA A C 1
ATOM 4709 O O . ALA A 1 630 ? -13.852 9.345 31.439 1.00 93.12 630 ALA A O 1
ATOM 4710 N N . ARG A 1 631 ? -13.718 9.008 33.667 1.00 93.44 631 ARG A N 1
ATOM 4711 C CA . ARG A 1 631 ? -12.282 8.714 33.695 1.00 93.44 631 ARG A CA 1
ATOM 4712 C C . ARG A 1 631 ? -11.937 7.461 32.888 1.00 93.44 631 ARG A C 1
ATOM 4714 O O . ARG A 1 631 ? -11.041 7.520 32.052 1.00 93.44 631 ARG A O 1
ATOM 4721 N N . MET A 1 632 ? -12.673 6.363 33.079 1.00 94.75 632 MET A N 1
ATOM 4722 C CA . MET A 1 632 ? -12.495 5.133 32.297 1.00 94.75 632 MET A CA 1
ATOM 4723 C C . MET A 1 632 ? -12.599 5.409 30.791 1.00 94.75 632 MET A C 1
ATOM 4725 O O . MET A 1 632 ? -11.781 4.919 30.021 1.00 94.75 632 MET A O 1
ATOM 4729 N N . SER A 1 633 ? -13.590 6.198 30.364 1.00 94.94 633 SER A N 1
ATOM 4730 C CA . SER A 1 633 ? -13.798 6.502 28.943 1.00 94.94 633 SER A CA 1
ATOM 4731 C C . SER A 1 633 ? -12.720 7.427 28.365 1.00 94.94 633 SER A C 1
ATOM 4733 O O . SER A 1 633 ? -12.406 7.316 27.182 1.00 94.94 633 SER A O 1
ATOM 4735 N N . ALA A 1 634 ? -12.118 8.296 29.185 1.00 92.44 634 ALA A N 1
ATOM 4736 C CA . ALA A 1 634 ? -10.971 9.113 28.791 1.00 92.44 634 ALA A CA 1
ATOM 4737 C C . ALA A 1 634 ? -9.694 8.267 28.625 1.00 92.44 634 ALA A C 1
ATOM 4739 O O . ALA A 1 634 ? -9.074 8.317 27.566 1.00 92.44 634 ALA A O 1
ATOM 4740 N N . GLU A 1 635 ? -9.353 7.427 29.610 1.00 93.06 635 GLU A N 1
ATOM 4741 C CA . GLU A 1 635 ? -8.201 6.508 29.524 1.00 93.06 635 GLU A CA 1
ATOM 4742 C C . GLU A 1 635 ? -8.377 5.480 28.387 1.00 93.06 635 GLU A C 1
ATOM 4744 O O . GLU A 1 635 ? -7.416 5.120 27.707 1.00 93.06 635 GLU A O 1
ATOM 4749 N N . PHE A 1 636 ? -9.616 5.049 28.114 1.00 94.00 636 PHE A N 1
ATOM 4750 C CA . PHE A 1 636 ? -9.951 4.213 26.958 1.00 94.00 636 PHE A CA 1
ATOM 4751 C C . PHE A 1 636 ? -9.656 4.948 25.647 1.00 94.00 636 PHE A C 1
ATOM 4753 O O . PHE A 1 636 ? -9.019 4.378 24.762 1.00 94.00 636 PHE A O 1
ATOM 4760 N N . ALA A 1 637 ? -10.098 6.201 25.508 1.00 91.56 637 ALA A N 1
ATOM 4761 C CA . ALA A 1 637 ? -9.890 6.988 24.294 1.00 91.56 637 ALA A CA 1
ATOM 4762 C C . ALA A 1 637 ? -8.409 7.326 24.058 1.00 91.56 637 ALA A C 1
ATOM 4764 O O . ALA A 1 637 ? -7.951 7.292 22.917 1.00 91.56 637 ALA A O 1
ATOM 4765 N N . GLU A 1 638 ? -7.642 7.568 25.121 1.00 89.88 638 GLU A N 1
ATOM 4766 C CA . GLU A 1 638 ? -6.187 7.731 25.067 1.00 89.88 638 GLU A CA 1
ATOM 4767 C C . GLU A 1 638 ? -5.496 6.458 24.543 1.00 89.88 638 GLU A C 1
ATOM 4769 O O . GLU A 1 638 ? -4.788 6.504 23.536 1.00 89.88 638 GLU A O 1
ATOM 4774 N N . GLN A 1 639 ? -5.767 5.306 25.167 1.00 87.88 639 GLN A N 1
ATOM 4775 C CA . GLN A 1 639 ? -5.125 4.023 24.845 1.00 87.88 639 GLN A CA 1
ATOM 4776 C C . GLN A 1 639 ? -5.542 3.424 23.496 1.00 87.88 639 GLN A C 1
ATOM 4778 O O . GLN A 1 639 ? -4.743 2.760 22.835 1.00 87.88 639 GLN A O 1
ATOM 4783 N N . THR A 1 640 ? -6.793 3.623 23.076 1.00 90.00 640 THR A N 1
ATOM 4784 C CA . THR A 1 640 ? -7.328 3.025 21.838 1.00 90.00 640 THR A CA 1
ATOM 4785 C C . THR A 1 640 ? -7.271 3.966 20.640 1.00 90.00 640 THR A C 1
ATOM 4787 O O . THR A 1 640 ? -7.116 3.494 19.512 1.00 90.00 640 THR A O 1
ATOM 4790 N N . ARG A 1 641 ? -7.347 5.284 20.886 1.00 87.81 641 ARG A N 1
ATOM 4791 C CA . ARG A 1 641 ? -7.690 6.347 19.920 1.00 87.81 641 ARG A CA 1
ATOM 4792 C C . ARG A 1 641 ? -9.138 6.290 19.400 1.00 87.81 641 ARG A C 1
ATOM 4794 O O . ARG A 1 641 ? -9.427 6.891 18.371 1.00 87.81 641 ARG A O 1
ATOM 4801 N N . TRP A 1 642 ? -10.048 5.615 20.109 1.00 91.12 642 TRP A N 1
ATOM 4802 C CA . TRP A 1 642 ? -11.474 5.516 19.766 1.00 91.12 642 TRP A CA 1
ATOM 4803 C C . TRP A 1 642 ? -12.374 6.256 20.761 1.00 91.12 642 TRP A C 1
ATOM 4805 O O . TRP A 1 642 ? -12.110 6.268 21.963 1.00 91.12 642 TRP A O 1
ATOM 4815 N N . SER A 1 643 ? -13.486 6.821 20.285 1.00 90.25 643 SER A N 1
ATOM 4816 C CA . SER A 1 643 ? -14.422 7.553 21.145 1.00 90.25 643 SER A CA 1
ATOM 4817 C C . SER A 1 643 ? -15.472 6.629 21.780 1.00 90.25 643 SER A C 1
ATOM 4819 O O . SER A 1 643 ? -16.129 5.845 21.094 1.00 90.25 643 SER A O 1
ATOM 4821 N N . VAL A 1 644 ? -15.668 6.723 23.101 1.00 93.75 644 VAL A N 1
ATOM 4822 C CA . VAL A 1 644 ? -16.779 6.041 23.791 1.00 93.75 644 VAL A CA 1
ATOM 4823 C C . VAL A 1 644 ? -18.003 6.953 23.770 1.00 93.75 644 VAL A C 1
ATOM 4825 O O . VAL A 1 644 ? -18.004 8.032 24.363 1.00 93.75 644 VAL A O 1
ATOM 4828 N N . ARG A 1 645 ? -19.067 6.511 23.100 1.00 91.81 645 ARG A N 1
ATOM 4829 C CA . ARG A 1 645 ? -20.326 7.250 22.948 1.00 91.81 645 ARG A CA 1
ATOM 4830 C C . ARG A 1 645 ? -21.272 7.016 24.122 1.00 91.81 645 ARG A C 1
ATOM 4832 O O . ARG A 1 645 ? -21.869 7.964 24.632 1.00 91.81 645 ARG A O 1
ATOM 4839 N N . GLU A 1 646 ? -21.388 5.771 24.580 1.00 93.56 646 GLU A N 1
ATOM 4840 C CA . GLU A 1 646 ? -22.198 5.379 25.740 1.00 93.56 646 GLU A CA 1
ATOM 4841 C C . GLU A 1 646 ? -21.574 4.191 26.475 1.00 93.56 646 GLU A C 1
ATOM 4843 O O . GLU A 1 646 ? -21.030 3.286 25.843 1.00 93.56 646 GLU A O 1
ATOM 4848 N N . VAL A 1 647 ? -21.744 4.148 27.801 1.00 94.81 647 VAL A N 1
ATOM 4849 C CA . VAL A 1 647 ? -21.524 2.935 28.603 1.00 94.81 647 VAL A CA 1
ATOM 4850 C C . VAL A 1 647 ? -22.876 2.438 29.101 1.00 94.81 647 VAL A C 1
ATOM 4852 O O . VAL A 1 647 ? -23.649 3.195 29.699 1.00 94.81 647 VAL A O 1
ATOM 4855 N N . ARG A 1 648 ? -23.164 1.159 28.860 1.00 93.88 648 ARG A N 1
ATOM 4856 C CA . ARG A 1 648 ? -24.414 0.488 29.225 1.00 93.88 648 ARG A CA 1
ATOM 4857 C C . ARG A 1 648 ? -24.142 -0.806 29.984 1.00 93.88 648 ARG A C 1
ATOM 4859 O O . ARG A 1 648 ? -23.100 -1.431 29.804 1.00 93.88 648 ARG A O 1
ATOM 4866 N N . ARG A 1 649 ? -25.098 -1.247 30.799 1.00 91.12 649 ARG A N 1
ATOM 4867 C CA . ARG A 1 649 ? -24.996 -2.475 31.593 1.00 91.12 649 ARG A CA 1
ATOM 4868 C C . ARG A 1 649 ? -26.224 -3.367 31.450 1.00 91.12 649 ARG A C 1
ATOM 4870 O O . ARG A 1 649 ? -27.359 -2.895 31.415 1.00 91.12 649 ARG A O 1
ATOM 4877 N N . GLN A 1 650 ? -25.974 -4.674 31.431 1.00 87.25 650 GLN A N 1
ATOM 4878 C CA . GLN A 1 650 ? -26.977 -5.732 31.439 1.00 87.25 650 GLN A CA 1
ATOM 4879 C C . GLN A 1 650 ? -26.495 -6.876 32.347 1.00 87.25 650 GLN A C 1
ATOM 4881 O O . GLN A 1 650 ? -25.767 -7.769 31.921 1.00 87.25 650 GLN A O 1
ATOM 4886 N N . GLY A 1 651 ? -26.874 -6.855 33.629 1.00 87.38 651 GLY A N 1
ATOM 4887 C CA . GLY A 1 651 ? -26.457 -7.885 34.590 1.00 87.38 651 GLY A CA 1
ATOM 4888 C C . GLY A 1 651 ? -24.935 -7.918 34.790 1.00 87.38 651 GLY A C 1
ATOM 4889 O O . GLY A 1 651 ? -24.369 -6.966 35.328 1.00 87.38 651 GLY A O 1
ATOM 4890 N N . THR A 1 652 ? -24.280 -9.003 34.370 1.00 89.88 652 THR A N 1
ATOM 4891 C CA . THR A 1 652 ? -22.812 -9.193 34.408 1.00 89.88 652 THR A CA 1
ATOM 4892 C C . THR A 1 652 ? -22.081 -8.651 33.176 1.00 89.88 652 THR A C 1
ATOM 4894 O O . THR A 1 652 ? -20.863 -8.808 33.072 1.00 89.88 652 THR A O 1
ATOM 4897 N N . ASP A 1 653 ? -22.808 -8.058 32.229 1.00 91.50 653 ASP A N 1
ATOM 4898 C CA . ASP A 1 653 ? -22.275 -7.625 30.942 1.00 91.50 653 ASP A CA 1
ATOM 4899 C C . ASP A 1 653 ? -22.212 -6.094 30.890 1.00 91.50 653 ASP A C 1
ATOM 4901 O O . ASP A 1 653 ? -23.181 -5.406 31.232 1.00 91.50 653 ASP A O 1
ATOM 4905 N N . LEU A 1 654 ? -21.067 -5.566 30.458 1.00 93.62 654 LEU A N 1
ATOM 4906 C CA . LEU A 1 654 ? -20.815 -4.138 30.282 1.00 93.62 654 LEU A CA 1
ATOM 4907 C C . LEU A 1 654 ? -20.590 -3.859 28.793 1.00 93.62 654 LEU A C 1
ATOM 4909 O O . LEU A 1 654 ? -19.616 -4.334 28.210 1.00 93.62 654 LEU A O 1
ATOM 4913 N N . GLN A 1 655 ? -21.495 -3.103 28.180 1.00 94.38 655 GLN A N 1
ATOM 4914 C CA . GLN A 1 655 ? -21.430 -2.727 26.772 1.00 94.38 655 GLN A CA 1
ATOM 4915 C C . GLN A 1 655 ? -20.901 -1.299 26.631 1.00 94.38 655 GLN A C 1
ATOM 4917 O O . GLN A 1 655 ? -21.355 -0.389 27.327 1.00 94.38 655 GLN A O 1
ATOM 4922 N N . LEU A 1 656 ? -19.970 -1.098 25.703 1.00 95.00 656 LEU A N 1
ATOM 4923 C CA . LEU A 1 656 ? -19.510 0.216 25.276 1.00 95.00 656 LEU A CA 1
ATOM 4924 C C . LEU A 1 656 ? -19.929 0.424 23.828 1.00 95.00 656 LEU A C 1
ATOM 4926 O O . LEU A 1 656 ? -19.551 -0.360 22.961 1.00 95.00 656 LEU A O 1
ATOM 4930 N N . VAL A 1 657 ? -20.678 1.491 23.565 1.00 93.69 657 VAL A N 1
ATOM 4931 C CA . VAL A 1 657 ? -20.893 1.976 22.198 1.00 93.69 657 VAL A CA 1
ATOM 4932 C C . VAL A 1 657 ? -19.669 2.805 21.832 1.00 93.69 657 VAL A C 1
ATOM 4934 O O . VAL A 1 657 ? -19.404 3.819 22.478 1.00 93.69 657 VAL A O 1
ATOM 4937 N N . VAL A 1 658 ? -18.911 2.352 20.838 1.00 94.12 658 VAL A N 1
ATOM 4938 C CA . VAL A 1 658 ? -17.666 2.975 20.379 1.00 94.12 658 VAL A CA 1
ATOM 4939 C C . VAL A 1 658 ? -17.903 3.524 18.975 1.00 94.12 658 VAL A C 1
ATOM 4941 O O . VAL A 1 658 ? -18.207 2.755 18.062 1.00 94.12 658 VAL A O 1
ATOM 4944 N N . GLU A 1 659 ? -17.793 4.842 18.811 1.00 89.81 659 GLU A N 1
ATOM 4945 C CA . GLU A 1 659 ? -17.967 5.514 17.517 1.00 89.81 659 GLU A CA 1
ATOM 4946 C C . GLU A 1 659 ? -16.615 5.678 16.810 1.00 89.81 659 GLU A C 1
ATOM 4948 O O . GLU A 1 659 ? -15.623 6.095 17.419 1.00 89.81 659 GLU A O 1
ATOM 4953 N N . GLU A 1 660 ? -16.625 5.365 15.513 1.00 85.75 660 GLU A N 1
ATOM 4954 C CA . GLU A 1 660 ? -15.528 5.489 14.544 1.00 85.75 660 GLU A CA 1
ATOM 4955 C C . GLU A 1 660 ? -14.227 4.749 14.946 1.00 85.75 660 GLU A C 1
ATOM 4957 O O . GLU A 1 660 ? -13.143 5.341 14.956 1.00 85.75 660 GLU A O 1
ATOM 4962 N N . PRO A 1 661 ? -14.282 3.434 15.274 1.00 86.00 661 PRO A N 1
ATOM 4963 C CA . PRO A 1 661 ? -13.110 2.645 15.653 1.00 86.00 661 PRO A CA 1
ATOM 4964 C C . PRO A 1 661 ? -12.237 2.266 14.438 1.00 86.00 661 PRO A C 1
ATOM 4966 O O . PRO A 1 661 ? -12.071 1.092 14.074 1.00 86.00 661 PRO A O 1
ATOM 4969 N N . TYR A 1 662 ? -11.653 3.269 13.778 1.00 81.81 662 TYR A N 1
ATOM 4970 C CA . TYR A 1 662 ? -10.728 3.049 12.671 1.00 81.81 662 TYR A CA 1
ATOM 4971 C C . TYR A 1 662 ? -9.323 2.673 13.175 1.00 81.81 662 TYR A C 1
ATOM 4973 O O . TYR A 1 662 ? -8.678 3.395 13.929 1.00 81.81 662 TYR A O 1
ATOM 4981 N N . THR A 1 663 ? -8.836 1.517 12.730 1.00 86.62 663 THR A N 1
ATOM 4982 C CA . THR A 1 663 ? -7.460 1.016 12.896 1.00 86.62 663 THR A CA 1
ATOM 4983 C C . THR A 1 663 ? -7.240 -0.146 11.925 1.00 86.62 663 THR A C 1
ATOM 4985 O O . THR A 1 663 ? -8.213 -0.750 11.450 1.00 86.62 663 THR A O 1
ATOM 4988 N N . ILE A 1 664 ? -5.981 -0.480 11.650 1.00 85.00 664 ILE A N 1
ATOM 4989 C CA . ILE A 1 664 ? -5.609 -1.714 10.954 1.00 85.00 664 ILE A CA 1
ATOM 4990 C C . ILE A 1 664 ? -5.472 -2.871 11.956 1.00 85.00 664 ILE A C 1
ATOM 4992 O O . ILE A 1 664 ? -6.063 -3.927 11.741 1.00 85.00 664 ILE A O 1
ATOM 4996 N N . TYR A 1 665 ? -4.790 -2.664 13.086 1.00 87.00 665 TYR A N 1
ATOM 4997 C CA . TYR A 1 665 ? -4.504 -3.709 14.080 1.00 87.00 665 TYR A CA 1
ATOM 4998 C C . TYR A 1 665 ? -5.603 -3.831 15.144 1.00 87.00 665 TYR A C 1
ATOM 5000 O O . TYR A 1 665 ? -5.406 -3.580 16.334 1.00 87.00 665 TYR A O 1
ATOM 5008 N N . LEU A 1 666 ? -6.793 -4.249 14.706 1.00 87.25 666 LEU A N 1
ATOM 5009 C CA . LEU A 1 666 ? -8.003 -4.268 15.534 1.00 87.25 666 LEU A CA 1
ATOM 5010 C C . LEU A 1 666 ? -7.860 -5.090 16.831 1.00 87.25 666 LEU A C 1
ATOM 5012 O O . LEU A 1 666 ? -8.459 -4.732 17.842 1.00 87.25 666 LEU A O 1
ATOM 5016 N N . ARG A 1 667 ? -7.058 -6.167 16.830 1.00 83.81 667 ARG A N 1
ATOM 5017 C CA . ARG A 1 667 ? -6.832 -7.006 18.023 1.00 83.81 667 ARG A CA 1
ATOM 5018 C C . ARG A 1 667 ? -5.987 -6.304 19.098 1.00 83.81 667 ARG A C 1
ATOM 5020 O O . ARG A 1 667 ? -6.400 -6.350 20.250 1.00 83.81 667 ARG A O 1
ATOM 5027 N N . ASP A 1 668 ? -4.897 -5.608 18.743 1.00 83.56 668 ASP A N 1
ATOM 5028 C CA . ASP A 1 668 ? -4.106 -4.792 19.697 1.00 83.56 668 ASP A CA 1
ATOM 5029 C C . ASP A 1 668 ? -4.996 -3.745 20.370 1.00 83.56 668 ASP A C 1
ATOM 5031 O O . ASP A 1 668 ? -5.003 -3.613 21.594 1.00 83.56 668 ASP A O 1
ATOM 5035 N N . ARG A 1 669 ? -5.829 -3.057 19.580 1.00 88.75 669 ARG A N 1
ATOM 5036 C CA . ARG A 1 669 ? -6.735 -2.042 20.120 1.00 88.75 669 ARG A CA 1
ATOM 5037 C C . ARG A 1 669 ? -7.850 -2.608 20.990 1.00 88.75 669 ARG A C 1
ATOM 5039 O O . ARG A 1 669 ? -8.203 -1.964 21.976 1.00 88.75 669 ARG A O 1
ATOM 5046 N N . ILE A 1 670 ? -8.343 -3.817 20.717 1.00 89.94 670 ILE A N 1
ATOM 5047 C CA . ILE A 1 670 ? -9.252 -4.512 21.641 1.00 89.94 670 ILE A CA 1
ATOM 5048 C C . ILE A 1 670 ? -8.516 -4.951 22.917 1.00 89.94 670 ILE A C 1
ATOM 5050 O O . ILE A 1 670 ? -9.061 -4.767 24.000 1.00 89.94 670 ILE A O 1
ATOM 5054 N N . ASP A 1 671 ? -7.287 -5.467 22.842 1.00 87.75 671 ASP A N 1
ATOM 5055 C CA . ASP A 1 671 ? -6.532 -5.858 24.041 1.00 87.75 671 ASP A CA 1
ATOM 5056 C C . ASP A 1 671 ? -6.200 -4.626 24.921 1.00 87.75 671 ASP A C 1
ATOM 5058 O O . ASP A 1 671 ? -6.443 -4.655 26.129 1.00 87.75 671 ASP A O 1
ATOM 5062 N N . ARG A 1 672 ? -5.802 -3.487 24.330 1.00 90.50 672 ARG A N 1
ATOM 5063 C CA . ARG A 1 672 ? -5.651 -2.188 25.028 1.00 90.50 672 ARG A CA 1
ATOM 5064 C C . ARG A 1 672 ? -6.956 -1.686 25.648 1.00 90.50 672 ARG A C 1
ATOM 5066 O O . ARG A 1 672 ? -6.968 -1.292 26.814 1.00 90.50 672 ARG A O 1
ATOM 5073 N N . ALA A 1 673 ? -8.060 -1.736 24.899 1.00 93.19 673 ALA A N 1
ATOM 5074 C CA . ALA A 1 673 ? -9.391 -1.396 25.401 1.00 93.19 673 ALA A CA 1
ATOM 5075 C C . ALA A 1 673 ? -9.747 -2.234 26.638 1.00 93.19 673 ALA A C 1
ATOM 5077 O O . ALA A 1 673 ? -10.152 -1.701 27.670 1.00 93.19 673 ALA A O 1
ATOM 5078 N N . VAL A 1 674 ? -9.559 -3.552 26.554 1.00 93.12 674 VAL A N 1
ATOM 5079 C CA . VAL A 1 674 ? -9.893 -4.499 27.622 1.00 93.12 674 VAL A CA 1
ATOM 5080 C C . VAL A 1 674 ? -8.979 -4.332 28.834 1.00 93.12 674 VAL A C 1
ATOM 5082 O O . VAL A 1 674 ? -9.460 -4.494 29.954 1.00 93.12 674 VAL A O 1
ATOM 5085 N N . ALA A 1 675 ? -7.715 -3.941 28.653 1.00 91.62 675 ALA A N 1
ATOM 5086 C CA . ALA A 1 675 ? -6.824 -3.603 29.759 1.00 91.62 675 ALA A CA 1
ATOM 5087 C C . ALA A 1 675 ? -7.381 -2.436 30.598 1.00 91.62 675 ALA A C 1
ATOM 5089 O O . ALA A 1 675 ? -7.528 -2.574 31.815 1.00 91.62 675 ALA A O 1
ATOM 5090 N N . VAL A 1 676 ? -7.807 -1.339 29.955 1.00 93.81 676 VAL A N 1
ATOM 5091 C CA . VAL A 1 676 ? -8.478 -0.215 30.641 1.00 93.81 676 VAL A CA 1
ATOM 5092 C C . VAL A 1 676 ? -9.794 -0.666 31.282 1.00 93.81 676 VAL A C 1
ATOM 5094 O O . VAL A 1 676 ? -10.031 -0.412 32.464 1.00 93.81 676 VAL A O 1
ATOM 5097 N N . LEU A 1 677 ? -10.646 -1.395 30.553 1.00 94.19 677 LEU A N 1
ATOM 5098 C CA . LEU A 1 677 ? -11.915 -1.887 31.105 1.00 94.19 677 LEU A CA 1
ATOM 5099 C C . LEU A 1 677 ? -11.710 -2.818 32.304 1.00 94.19 677 LEU A C 1
ATOM 5101 O O . LEU A 1 677 ? -12.484 -2.768 33.259 1.00 94.19 677 LEU A O 1
ATOM 5105 N N . HIS A 1 678 ? -10.664 -3.643 32.305 1.00 93.31 678 HIS A N 1
ATOM 5106 C CA . HIS A 1 678 ? -10.355 -4.510 33.432 1.00 93.31 678 HIS A CA 1
ATOM 5107 C C . HIS A 1 678 ? -9.948 -3.714 34.681 1.00 93.31 678 HIS A C 1
ATOM 5109 O O . HIS A 1 678 ? -10.394 -4.083 35.769 1.00 93.31 678 HIS A O 1
ATOM 5115 N N . LEU A 1 679 ? -9.167 -2.638 34.523 1.00 90.88 679 LEU A N 1
ATOM 5116 C CA . LEU A 1 679 ? -8.700 -1.763 35.609 1.00 90.88 679 LEU A CA 1
ATOM 5117 C C . LEU A 1 679 ? -9.822 -0.957 36.286 1.00 90.88 679 LEU A C 1
ATOM 5119 O O . LEU A 1 679 ? -9.693 -0.611 37.458 1.00 90.88 679 LEU A O 1
ATOM 5123 N N . HIS A 1 680 ? -10.922 -0.683 35.578 1.00 92.50 680 HIS A N 1
ATOM 5124 C CA . HIS A 1 680 ? -12.008 0.179 36.071 1.00 92.50 680 HIS A CA 1
ATOM 5125 C C . HIS A 1 680 ? -13.328 -0.543 36.358 1.00 92.50 680 HIS A C 1
ATOM 5127 O O . HIS A 1 680 ? -14.069 -0.120 37.247 1.00 92.50 680 HIS A O 1
ATOM 5133 N N . ALA A 1 681 ? -13.671 -1.606 35.623 1.00 91.88 681 ALA A N 1
ATOM 5134 C CA . ALA A 1 681 ? -15.006 -2.200 35.700 1.00 91.88 681 ALA A CA 1
ATOM 5135 C C . ALA A 1 681 ? -15.244 -2.997 37.003 1.00 91.88 681 ALA A C 1
ATOM 5137 O O . ALA A 1 681 ? -14.340 -3.712 37.454 1.00 91.88 681 ALA A O 1
ATOM 5138 N N . PRO A 1 682 ? -16.472 -2.984 37.565 1.00 91.38 682 PRO A N 1
ATOM 5139 C CA . PRO A 1 682 ? -16.800 -3.679 38.812 1.00 91.38 682 PRO A CA 1
ATOM 5140 C C . PRO A 1 682 ? -16.496 -5.183 38.781 1.00 91.38 682 PRO A C 1
ATOM 5142 O O . PRO A 1 682 ? -16.562 -5.820 37.728 1.00 91.38 682 PRO A O 1
ATOM 5145 N N . ALA A 1 683 ? -16.179 -5.773 39.936 1.00 89.44 683 ALA A N 1
ATOM 5146 C CA . ALA A 1 683 ? -15.740 -7.171 40.055 1.00 89.44 683 ALA A CA 1
ATOM 5147 C C . ALA A 1 683 ? -16.794 -8.237 39.671 1.00 89.44 683 ALA A C 1
ATOM 5149 O O . ALA A 1 683 ? -16.457 -9.408 39.508 1.00 89.44 683 ALA A O 1
ATOM 5150 N N . ASP A 1 684 ? -18.065 -7.856 39.521 1.00 89.81 684 ASP A N 1
ATOM 5151 C CA . ASP A 1 684 ? -19.149 -8.723 39.051 1.00 89.81 684 ASP A CA 1
ATOM 5152 C C . ASP A 1 684 ? -19.351 -8.686 37.521 1.00 89.81 684 ASP A C 1
ATOM 5154 O O . ASP A 1 684 ? -20.070 -9.530 36.980 1.00 89.81 684 ASP A O 1
ATOM 5158 N N . VAL A 1 685 ? -18.680 -7.776 36.802 1.00 91.75 685 VAL A N 1
ATOM 5159 C CA . VAL A 1 685 ? -18.665 -7.752 35.331 1.00 91.75 685 VAL A CA 1
ATOM 5160 C C . VAL A 1 685 ? -17.755 -8.858 34.792 1.00 91.75 685 VAL A C 1
ATOM 5162 O O . VAL A 1 685 ? -16.545 -8.842 35.031 1.00 91.75 685 VAL A O 1
ATOM 5165 N N . ARG A 1 686 ? -18.340 -9.786 34.025 1.00 88.38 686 ARG A N 1
ATOM 5166 C CA . ARG A 1 686 ? -17.679 -10.960 33.417 1.00 88.38 686 ARG A CA 1
ATOM 5167 C C . ARG A 1 686 ? -17.465 -10.836 31.913 1.00 88.38 686 ARG A C 1
ATOM 5169 O O . ARG A 1 686 ? -16.607 -11.523 31.359 1.00 88.38 686 ARG A O 1
ATOM 5176 N N . ARG A 1 687 ? -18.240 -9.982 31.239 1.00 91.94 687 ARG A N 1
ATOM 5177 C CA . ARG A 1 687 ? -18.138 -9.767 29.792 1.00 91.94 687 ARG A CA 1
ATOM 5178 C C . ARG A 1 687 ? -18.101 -8.287 29.452 1.00 91.94 687 ARG A C 1
ATOM 5180 O O . ARG A 1 687 ? -18.910 -7.515 29.967 1.00 91.94 687 ARG A O 1
ATOM 5187 N N . PHE A 1 688 ? -17.197 -7.926 28.551 1.00 94.94 688 PHE A N 1
ATOM 5188 C CA . PHE A 1 688 ? -17.214 -6.637 27.869 1.00 94.94 688 PHE A CA 1
ATOM 5189 C C . PHE A 1 688 ? -17.799 -6.827 26.470 1.00 94.94 688 PHE A C 1
ATOM 5191 O O . PHE A 1 688 ? -17.498 -7.821 25.813 1.00 94.94 688 PHE A O 1
ATOM 5198 N N . VAL A 1 689 ? -18.633 -5.899 26.012 1.00 94.31 689 VAL A N 1
ATOM 5199 C CA . VAL A 1 689 ? -19.191 -5.901 24.653 1.00 94.31 689 VAL A CA 1
ATOM 5200 C C . VAL A 1 689 ? -18.824 -4.575 24.003 1.00 94.31 689 VAL A C 1
ATOM 5202 O O . VAL A 1 689 ? -19.382 -3.538 24.350 1.00 94.31 689 VAL A O 1
ATOM 5205 N N . LEU A 1 690 ? -17.851 -4.596 23.097 1.00 95.00 690 LEU A N 1
ATOM 5206 C CA . LEU A 1 690 ? -17.455 -3.423 22.324 1.00 95.00 690 LEU A CA 1
ATOM 5207 C C . LEU A 1 690 ? -18.332 -3.357 21.073 1.00 95.00 690 LEU A C 1
ATOM 5209 O O . LEU A 1 690 ? -18.173 -4.164 20.158 1.00 95.00 690 LEU A O 1
ATOM 5213 N N . SER A 1 691 ? -19.275 -2.422 21.057 1.00 93.88 691 SER A N 1
ATOM 5214 C CA . SER A 1 691 ? -20.208 -2.217 19.952 1.00 93.88 691 SER A CA 1
ATOM 5215 C C . SER A 1 691 ? -19.682 -1.162 19.004 1.00 93.88 691 SER A C 1
ATOM 5217 O O . SER A 1 691 ? -19.674 0.024 19.333 1.00 93.88 691 SER A O 1
ATOM 5219 N N . PHE A 1 692 ? -19.229 -1.600 17.831 1.00 94.06 692 PHE A N 1
ATOM 5220 C CA . PHE A 1 692 ? -18.589 -0.731 16.854 1.00 94.06 692 PHE A CA 1
ATOM 5221 C C . PHE A 1 692 ? -19.628 -0.077 15.947 1.00 94.06 692 PHE A C 1
ATOM 5223 O O . PHE A 1 692 ? -20.315 -0.740 15.161 1.00 94.06 692 PHE A O 1
ATOM 5230 N N . HIS A 1 693 ? -19.724 1.241 16.086 1.00 92.62 693 HIS A N 1
ATOM 5231 C CA . HIS A 1 693 ? -20.555 2.117 15.281 1.00 92.62 693 HIS A CA 1
ATOM 5232 C C . HIS A 1 693 ? -19.676 2.963 14.360 1.00 92.62 693 HIS A C 1
ATOM 5234 O O . HIS A 1 693 ? -18.676 3.528 14.794 1.00 92.62 693 HIS A O 1
ATOM 5240 N N . GLU A 1 694 ? -20.075 3.093 13.101 1.00 91.62 694 GLU A N 1
ATOM 5241 C CA . GLU A 1 694 ? -19.422 3.967 12.126 1.00 91.62 694 GLU A CA 1
ATOM 5242 C C . GLU A 1 694 ? -20.446 5.004 11.668 1.00 91.62 694 GLU A C 1
ATOM 5244 O O . GLU A 1 694 ? -21.439 4.648 11.027 1.00 91.62 694 GLU A O 1
ATOM 5249 N N . ARG A 1 695 ? -20.243 6.278 12.030 1.00 89.75 695 ARG A N 1
ATOM 5250 C CA . ARG A 1 695 ? -21.176 7.379 11.718 1.00 89.75 695 ARG A CA 1
ATOM 5251 C C . ARG A 1 695 ? -22.623 7.049 12.130 1.00 89.75 695 ARG A C 1
ATOM 5253 O O . ARG A 1 695 ? -23.548 7.092 11.321 1.00 89.75 695 ARG A O 1
ATOM 5260 N N . GLY A 1 696 ? -22.799 6.613 13.381 1.00 85.44 696 GLY A N 1
ATOM 5261 C CA . GLY A 1 696 ? -24.087 6.175 13.930 1.00 85.44 696 GLY A CA 1
ATOM 5262 C C . GLY A 1 696 ? -24.624 4.827 13.415 1.00 85.44 696 GLY A C 1
ATOM 5263 O O . GLY A 1 696 ? -25.605 4.324 13.968 1.00 85.44 696 GLY A O 1
ATOM 5264 N N . MET A 1 697 ? -24.015 4.202 12.399 1.00 91.12 697 MET A N 1
ATOM 5265 C CA . MET A 1 697 ? -24.439 2.894 11.885 1.00 91.12 697 MET A CA 1
ATOM 5266 C C . MET A 1 697 ? -23.815 1.753 12.709 1.00 91.12 697 MET A C 1
ATOM 5268 O O . MET A 1 697 ? -22.590 1.628 12.711 1.00 91.12 697 MET A O 1
ATOM 5272 N N . PRO A 1 698 ? -24.600 0.868 13.357 1.00 89.62 698 PRO A N 1
ATOM 5273 C CA . PRO A 1 698 ? -24.050 -0.310 14.026 1.00 89.62 698 PRO A CA 1
ATOM 5274 C C . PRO A 1 698 ? -23.505 -1.305 12.990 1.00 89.62 698 PRO A C 1
ATOM 5276 O O . PRO A 1 698 ? -24.213 -1.685 12.050 1.00 89.62 698 PRO A O 1
ATOM 5279 N N . LEU A 1 699 ? -22.248 -1.735 13.155 1.00 90.94 699 LEU A N 1
ATOM 5280 C CA . LEU A 1 699 ? -21.571 -2.623 12.203 1.00 90.94 699 LEU A CA 1
ATOM 5281 C C . LEU A 1 699 ? -21.366 -4.046 12.727 1.00 90.94 699 LEU A C 1
ATOM 5283 O O . LEU A 1 699 ? -21.699 -4.998 12.022 1.00 90.94 699 LEU A O 1
ATOM 5287 N N . THR A 1 700 ? -20.783 -4.202 13.915 1.00 90.56 700 THR A N 1
ATOM 5288 C CA . THR A 1 700 ? -20.488 -5.503 14.539 1.00 90.56 700 THR A CA 1
ATOM 5289 C C . THR A 1 700 ? -20.219 -5.300 16.031 1.00 90.56 700 THR A C 1
ATOM 5291 O O . THR A 1 700 ? -19.763 -4.229 16.437 1.00 90.56 700 THR A O 1
ATOM 5294 N N . ASP A 1 701 ? -20.416 -6.345 16.831 1.00 90.31 701 ASP A N 1
ATOM 5295 C CA . ASP A 1 701 ? -20.050 -6.358 18.247 1.00 90.31 701 ASP A CA 1
ATOM 5296 C C . ASP A 1 701 ? -18.858 -7.287 18.507 1.00 90.31 701 ASP A C 1
ATOM 5298 O O . ASP A 1 701 ? -18.740 -8.354 17.902 1.00 90.31 701 ASP A O 1
ATOM 5302 N N . TRP A 1 702 ? -17.984 -6.911 19.438 1.00 89.50 702 TRP A N 1
ATOM 5303 C CA . TRP A 1 702 ? -16.861 -7.730 19.900 1.00 89.50 702 TRP A CA 1
ATOM 5304 C C . TRP A 1 702 ? -17.029 -8.059 21.381 1.00 89.50 702 TRP A C 1
ATOM 5306 O O . TRP A 1 702 ? -16.956 -7.189 22.249 1.00 89.50 702 TRP A O 1
ATOM 5316 N N . VAL A 1 703 ? -17.282 -9.336 21.664 1.00 90.19 703 VAL A N 1
ATOM 5317 C CA . VAL A 1 703 ? -17.589 -9.856 22.999 1.00 90.19 703 VAL A CA 1
ATOM 5318 C C . VAL A 1 703 ? -16.318 -10.414 23.622 1.00 90.19 703 VAL A C 1
ATOM 5320 O O . VAL A 1 703 ? -15.723 -11.352 23.095 1.00 90.19 703 VAL A O 1
ATOM 5323 N N . VAL A 1 704 ? -15.915 -9.862 24.761 1.00 88.62 704 VAL A N 1
ATOM 5324 C CA . VAL A 1 704 ? -14.705 -10.261 25.480 1.00 88.62 704 VAL A CA 1
ATOM 5325 C C . VAL A 1 704 ? -15.065 -10.939 26.793 1.00 88.62 704 VAL A C 1
ATOM 5327 O O . VAL A 1 704 ? -15.746 -10.359 27.639 1.00 88.62 704 VAL A O 1
ATOM 5330 N N . LEU A 1 705 ? -14.583 -12.166 26.974 1.00 88.50 705 LEU A N 1
ATOM 5331 C CA . LEU A 1 705 ? -14.689 -12.933 28.211 1.00 88.50 705 LEU A CA 1
ATOM 5332 C C . LEU A 1 705 ? -13.580 -12.462 29.164 1.00 88.50 705 LEU A C 1
ATOM 5334 O O . LEU A 1 705 ? -12.417 -12.829 28.993 1.00 88.50 705 LEU A O 1
ATOM 5338 N N . ARG A 1 706 ? -13.925 -11.623 30.151 1.00 90.75 706 ARG A N 1
ATOM 5339 C CA . ARG A 1 706 ? -12.948 -10.923 31.009 1.00 90.75 706 ARG A CA 1
ATOM 5340 C C . ARG A 1 706 ? -12.019 -11.899 31.722 1.00 90.75 706 ARG A C 1
ATOM 5342 O O . ARG A 1 706 ? -10.808 -11.725 31.678 1.00 90.75 706 ARG A O 1
ATOM 5349 N N . ASP A 1 707 ? -12.584 -12.923 32.349 1.00 84.50 707 ASP A N 1
ATOM 5350 C CA . ASP A 1 707 ? -11.864 -13.916 33.148 1.00 84.50 707 ASP A CA 1
ATOM 5351 C C . ASP A 1 707 ? -10.821 -14.682 32.305 1.00 84.50 707 ASP A C 1
ATOM 5353 O O . ASP A 1 707 ? -9.689 -14.893 32.743 1.00 84.50 707 ASP A O 1
ATOM 5357 N N . GLU A 1 708 ? -11.179 -15.032 31.065 1.00 82.06 708 GLU A N 1
ATOM 5358 C CA . GLU A 1 708 ? -10.309 -15.734 30.113 1.00 82.06 708 GLU A CA 1
ATOM 5359 C C . GLU A 1 708 ? -9.229 -14.814 29.537 1.00 82.06 708 GLU A C 1
ATOM 5361 O O . GLU A 1 708 ? -8.072 -15.217 29.418 1.00 82.06 708 GLU A O 1
ATOM 5366 N N . TRP A 1 709 ? -9.577 -13.558 29.245 1.00 86.06 709 TRP A N 1
ATOM 5367 C CA . TRP A 1 709 ? -8.620 -12.544 28.807 1.00 86.06 709 TRP A CA 1
ATOM 5368 C C . TRP A 1 709 ? -7.572 -12.262 29.892 1.00 86.06 709 TRP A C 1
ATOM 5370 O O . TRP A 1 709 ? -6.375 -12.342 29.631 1.00 86.06 709 TRP A O 1
ATOM 5380 N N . VAL A 1 710 ? -8.003 -12.039 31.139 1.00 84.62 710 VAL A N 1
ATOM 5381 C CA . VAL A 1 710 ? -7.105 -11.844 32.291 1.00 84.62 710 VAL A CA 1
ATOM 5382 C C . VAL A 1 710 ? -6.203 -13.056 32.480 1.00 84.62 710 VAL A C 1
ATOM 5384 O O . VAL A 1 710 ? -5.004 -12.905 32.706 1.00 84.62 710 VAL A O 1
ATOM 5387 N N . ALA A 1 711 ? -6.744 -14.269 32.363 1.00 75.94 711 ALA A N 1
ATOM 5388 C CA . ALA A 1 711 ? -5.953 -15.482 32.513 1.00 75.94 711 ALA A CA 1
ATOM 5389 C C . ALA A 1 711 ? -4.947 -15.699 31.367 1.00 75.94 711 ALA A C 1
ATOM 5391 O O . ALA A 1 711 ? -3.878 -16.237 31.633 1.00 75.94 711 ALA A O 1
ATOM 5392 N N . ARG A 1 712 ? -5.246 -15.249 30.137 1.00 74.81 712 ARG A N 1
ATOM 5393 C CA . ARG A 1 712 ? -4.305 -15.217 28.997 1.00 74.81 712 ARG A CA 1
ATOM 5394 C C . ARG A 1 712 ? -3.184 -14.188 29.192 1.00 74.81 712 ARG A C 1
ATOM 5396 O O . ARG A 1 712 ? -2.061 -14.446 28.782 1.00 74.81 712 ARG A O 1
ATOM 5403 N N . GLN A 1 713 ? -3.489 -13.041 29.799 1.00 75.31 713 GLN A N 1
ATOM 5404 C CA . GLN A 1 713 ? -2.550 -11.923 29.974 1.00 75.31 713 GLN A CA 1
ATOM 5405 C C .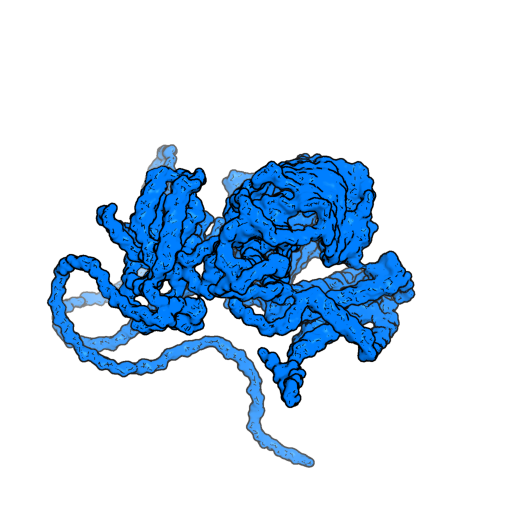 GLN A 1 713 ? -1.673 -12.038 31.234 1.00 75.31 713 GLN A C 1
ATOM 5407 O O . GLN A 1 713 ? -0.579 -11.488 31.272 1.00 75.31 713 GLN A O 1
ATOM 5412 N N . THR A 1 714 ? -2.142 -12.725 32.284 1.00 73.94 714 THR A N 1
ATOM 5413 C CA . THR A 1 714 ? -1.477 -12.737 33.608 1.00 73.94 714 THR A CA 1
ATOM 5414 C C . THR A 1 714 ? -0.888 -14.086 34.018 1.00 73.94 714 THR A C 1
ATOM 5416 O O . THR A 1 714 ? -0.312 -14.196 35.102 1.00 73.94 714 THR A O 1
ATOM 5419 N N . ARG A 1 715 ? -1.059 -15.138 33.205 1.00 67.25 715 ARG A N 1
ATOM 5420 C CA . ARG A 1 715 ? -0.559 -16.492 33.486 1.00 67.25 715 ARG A CA 1
ATOM 5421 C C . ARG A 1 715 ? -0.173 -17.196 32.193 1.00 67.25 715 ARG A C 1
ATOM 5423 O O . ARG A 1 715 ? -0.888 -17.105 31.201 1.00 67.25 715 ARG A O 1
ATOM 5430 N N . TYR A 1 716 ? 0.895 -17.988 32.237 1.00 50.12 716 TYR A N 1
ATOM 5431 C CA . TYR A 1 716 ? 1.167 -18.946 31.172 1.00 50.12 716 TYR A CA 1
ATOM 5432 C C . TYR A 1 716 ? 0.051 -20.001 31.130 1.00 50.12 716 TYR A C 1
ATOM 5434 O O . TYR A 1 716 ? -0.069 -20.828 32.036 1.00 50.12 716 TYR A O 1
ATOM 5442 N N . ARG A 1 717 ? -0.775 -19.954 30.081 1.00 48.97 717 ARG A N 1
ATOM 5443 C CA . ARG A 1 717 ? -1.751 -20.992 29.726 1.00 48.97 717 ARG A CA 1
ATOM 5444 C C . ARG A 1 717 ? -1.252 -21.746 28.508 1.00 48.97 717 ARG A C 1
ATOM 5446 O O . ARG A 1 717 ? -0.953 -21.137 27.481 1.00 48.97 717 ARG A O 1
ATOM 5453 N N . ALA A 1 718 ? -1.220 -23.067 28.596 1.00 43.41 718 ALA A N 1
ATOM 5454 C CA . ALA A 1 718 ? -0.810 -23.896 27.472 1.00 43.41 718 ALA A CA 1
ATOM 5455 C C . ALA A 1 718 ? -1.950 -24.054 26.442 1.00 43.41 718 ALA A C 1
ATOM 5457 O O . ALA A 1 718 ? -3.110 -23.774 26.738 1.00 43.41 718 ALA A O 1
ATOM 5458 N N . HIS A 1 719 ? -1.639 -24.487 25.217 1.00 41.72 719 HIS A N 1
ATOM 5459 C CA . HIS A 1 719 ? -2.477 -24.202 24.037 1.00 41.72 719 HIS A CA 1
ATOM 5460 C C . HIS A 1 719 ? -3.941 -24.698 24.110 1.00 41.72 719 HIS A C 1
ATOM 5462 O O . HIS A 1 719 ? -4.822 -24.036 23.572 1.00 41.72 719 HIS A O 1
ATOM 5468 N N . ALA A 1 720 ? -4.255 -25.810 24.790 1.00 36.00 720 ALA A N 1
ATOM 5469 C CA . ALA A 1 720 ? -5.654 -26.263 24.940 1.00 36.00 720 ALA A CA 1
ATOM 5470 C C . ALA A 1 720 ? -6.422 -25.619 26.116 1.00 36.00 720 ALA A C 1
ATOM 5472 O O . ALA A 1 720 ? -7.598 -25.916 26.313 1.00 36.00 720 ALA A O 1
ATOM 5473 N N . GLU A 1 721 ? -5.779 -24.744 26.893 1.00 36.59 721 GLU A N 1
ATOM 5474 C CA . GLU A 1 721 ? -6.440 -23.826 27.833 1.00 36.59 721 GLU A CA 1
ATOM 5475 C C . GLU A 1 721 ? -6.643 -22.428 27.218 1.00 36.59 721 GLU A C 1
ATOM 5477 O O . GLU A 1 721 ? -7.210 -21.545 27.861 1.00 36.59 721 GLU A O 1
ATOM 5482 N N . GLN A 1 722 ? -6.180 -22.190 25.986 1.00 46.44 722 GLN A N 1
ATOM 5483 C CA . GLN A 1 722 ? -6.338 -20.912 25.294 1.00 46.44 722 GLN A CA 1
ATOM 5484 C C . GLN A 1 722 ? -7.664 -20.885 24.524 1.00 46.44 722 GLN A C 1
ATOM 5486 O O . GLN A 1 722 ? -7.749 -21.305 23.372 1.00 46.44 722 GLN A O 1
ATOM 5491 N N . PHE A 1 723 ? -8.714 -20.377 25.168 1.00 50.03 723 PHE A N 1
ATOM 5492 C CA . PHE A 1 723 ? -9.968 -20.044 24.494 1.00 50.03 723 PHE A CA 1
ATOM 5493 C C . PHE A 1 723 ? -9.836 -18.735 23.712 1.00 50.03 723 PHE A C 1
ATOM 5495 O O . PHE A 1 723 ? -9.057 -17.852 24.083 1.00 50.03 723 PHE A O 1
ATOM 5502 N N . GLU A 1 724 ? -10.638 -18.570 22.655 1.00 61.25 724 GLU A N 1
ATOM 5503 C CA . GLU A 1 724 ? -10.781 -17.270 21.998 1.00 61.25 724 GLU A CA 1
ATOM 5504 C C . GLU A 1 724 ? -11.531 -16.319 22.945 1.00 61.25 724 GLU A C 1
ATOM 5506 O O . GLU A 1 724 ? -12.755 -16.220 22.933 1.00 61.25 724 GLU A O 1
ATOM 5511 N N . ALA A 1 725 ? -10.781 -15.624 23.802 1.00 63.56 725 ALA A N 1
ATOM 5512 C CA . ALA A 1 725 ? -11.328 -14.723 24.814 1.00 63.56 725 ALA A CA 1
ATOM 5513 C C . ALA A 1 725 ? -12.023 -13.479 24.226 1.00 63.56 725 ALA A C 1
ATOM 5515 O O . ALA A 1 725 ? -12.643 -12.733 24.975 1.00 63.56 725 ALA A O 1
ATOM 5516 N N . VAL A 1 726 ? -11.908 -13.241 22.914 1.00 74.44 726 VAL A N 1
ATOM 5517 C CA . VAL A 1 726 ? -12.379 -12.055 22.181 1.00 74.44 726 VAL A CA 1
ATOM 5518 C C . VAL A 1 726 ? -13.087 -12.529 20.904 1.00 74.44 726 VAL A C 1
ATOM 5520 O O . VAL A 1 726 ? -12.420 -12.887 19.937 1.00 74.44 726 VAL A O 1
ATOM 5523 N N . VAL A 1 727 ? -14.421 -12.538 20.888 1.00 75.81 727 VAL A N 1
ATOM 5524 C CA . VAL A 1 727 ? -15.245 -13.135 19.819 1.00 75.81 727 VAL A CA 1
ATOM 5525 C C . VAL A 1 727 ? -16.067 -12.070 19.092 1.00 75.81 727 VAL A C 1
ATOM 5527 O O . VAL A 1 727 ? -16.851 -11.351 19.709 1.00 75.81 727 VAL A O 1
ATOM 5530 N N . ALA A 1 728 ? -15.949 -12.004 17.765 1.00 78.94 728 ALA A N 1
ATOM 5531 C CA . ALA A 1 728 ? -16.783 -11.137 16.929 1.00 78.94 728 ALA A CA 1
ATOM 5532 C C . ALA A 1 728 ? -18.190 -11.726 16.709 1.00 78.94 728 ALA A C 1
ATOM 5534 O O . ALA A 1 728 ? -18.320 -12.878 16.278 1.00 78.94 728 ALA A O 1
ATOM 5535 N N . ALA A 1 729 ? -19.229 -10.917 16.908 1.00 78.56 729 ALA A N 1
ATOM 5536 C CA . ALA A 1 729 ? -20.643 -11.226 16.692 1.00 78.56 729 ALA A CA 1
ATOM 5537 C C . ALA A 1 729 ? -21.304 -10.181 15.770 1.00 78.56 729 ALA A C 1
ATOM 5539 O O . ALA A 1 729 ? -20.901 -9.018 15.756 1.00 78.56 729 ALA A O 1
ATOM 5540 N N . GLU A 1 730 ? -22.326 -10.579 15.003 1.00 79.81 730 GLU A N 1
ATOM 5541 C CA . GLU A 1 730 ? -23.070 -9.644 14.143 1.00 79.81 730 GLU A CA 1
ATOM 5542 C C . GLU A 1 730 ? -23.828 -8.605 14.974 1.00 79.81 730 GLU A C 1
ATOM 5544 O O . GLU A 1 730 ? -23.749 -7.410 14.694 1.00 79.81 730 GLU A O 1
ATOM 5549 N N . HIS A 1 731 ? -24.538 -9.070 16.005 1.00 79.75 731 HIS A N 1
ATOM 5550 C CA . HIS A 1 731 ? -25.196 -8.209 16.976 1.00 79.75 731 HIS A CA 1
ATOM 5551 C C . HIS A 1 731 ? -25.360 -8.908 18.332 1.00 79.75 731 HIS A C 1
ATOM 5553 O O . HIS A 1 731 ? -25.634 -10.110 18.397 1.00 79.75 731 HIS A O 1
ATOM 5559 N N . TRP A 1 732 ? -25.229 -8.150 19.414 1.00 73.88 732 TRP A N 1
ATOM 5560 C CA . TRP A 1 732 ? -25.493 -8.567 20.782 1.00 73.88 732 TRP A CA 1
ATOM 5561 C C . TRP A 1 732 ? -26.980 -8.357 21.122 1.00 73.88 732 TRP A C 1
ATOM 5563 O O . TRP A 1 732 ? -27.560 -7.347 20.717 1.00 73.88 732 TRP A O 1
ATOM 5573 N N . PRO A 1 733 ? -27.644 -9.273 21.857 1.00 71.31 733 PRO A N 1
ATOM 5574 C CA . PRO A 1 733 ? -29.074 -9.146 22.140 1.00 71.31 733 PRO A CA 1
ATOM 5575 C C . PRO A 1 733 ? -29.428 -7.889 22.953 1.00 71.31 733 PRO A C 1
ATOM 5577 O O . PRO A 1 733 ? -29.155 -7.805 24.152 1.00 71.31 733 PRO A O 1
ATOM 5580 N N . ALA A 1 734 ? -30.091 -6.930 22.304 1.00 57.81 734 ALA A N 1
ATOM 5581 C CA . ALA A 1 734 ? -30.569 -5.690 22.912 1.00 57.81 734 ALA A CA 1
ATOM 5582 C C . ALA A 1 734 ? -31.772 -5.938 23.845 1.00 57.81 734 ALA A C 1
ATOM 5584 O O . ALA A 1 734 ? -32.935 -5.791 23.463 1.00 57.81 734 ALA A O 1
ATOM 5585 N N . HIS A 1 735 ? -31.487 -6.332 25.086 1.00 64.75 735 HIS A N 1
ATOM 5586 C CA . HIS A 1 735 ? -32.464 -6.368 26.175 1.00 64.75 735 HIS A CA 1
ATOM 5587 C C . HIS A 1 735 ? -32.545 -5.007 26.895 1.00 64.75 735 HIS A C 1
ATOM 5589 O O . HIS A 1 735 ? -31.935 -4.025 26.479 1.00 64.75 735 HIS A O 1
ATOM 5595 N N . SER A 1 736 ? -33.311 -4.931 27.989 1.00 64.56 736 SER A N 1
ATOM 5596 C CA . SER A 1 736 ? -33.366 -3.732 28.835 1.00 64.56 736 SER A CA 1
ATOM 5597 C C . SER A 1 736 ? -31.988 -3.436 29.438 1.00 64.56 736 SER A C 1
ATOM 5599 O O . SER A 1 736 ? -31.536 -4.156 30.328 1.00 64.56 736 SER A O 1
ATOM 5601 N N . GLN A 1 737 ? -31.348 -2.369 28.967 1.00 78.62 737 GLN A N 1
ATOM 5602 C CA . GLN A 1 737 ? -30.008 -1.947 29.372 1.00 78.62 737 GLN A CA 1
ATOM 5603 C C . GLN A 1 737 ? -30.068 -0.700 30.257 1.00 78.62 737 GLN A C 1
ATOM 5605 O O . GLN A 1 737 ? -30.755 0.270 29.937 1.00 78.62 737 GLN A O 1
ATOM 5610 N N . GLU A 1 738 ? -29.312 -0.704 31.350 1.00 86.56 738 GLU A N 1
ATOM 5611 C CA . GLU A 1 738 ? -29.086 0.490 32.163 1.00 86.56 738 GLU A CA 1
ATOM 5612 C C . GLU A 1 738 ? -28.006 1.349 31.496 1.00 86.56 738 GLU A C 1
ATOM 5614 O O . GLU A 1 738 ? -26.897 0.873 31.252 1.00 86.56 738 GLU A O 1
ATOM 5619 N N . LYS A 1 739 ? -28.309 2.614 31.184 1.00 91.69 739 LYS A N 1
ATOM 5620 C CA . LYS A 1 739 ? -27.325 3.555 30.635 1.00 91.69 739 LYS A CA 1
ATOM 5621 C C . LYS A 1 739 ? -26.572 4.230 31.781 1.00 91.69 739 LYS A C 1
ATOM 5623 O O . LYS A 1 739 ? -27.123 5.089 32.461 1.00 91.69 739 LYS A O 1
ATOM 5628 N N . LEU A 1 740 ? -25.314 3.837 31.968 1.00 92.75 740 LEU A N 1
ATOM 5629 C CA . LEU A 1 740 ? -24.459 4.288 33.069 1.00 92.75 740 LEU A CA 1
ATOM 5630 C C . LEU A 1 740 ? -23.746 5.610 32.763 1.00 92.75 740 LEU A C 1
ATOM 5632 O O . LEU A 1 740 ? -23.495 6.398 33.672 1.00 92.75 740 LEU A O 1
ATOM 5636 N N . TRP A 1 741 ? -23.416 5.861 31.491 1.00 94.19 741 TRP A N 1
ATOM 5637 C CA . TRP A 1 741 ? -22.702 7.068 31.066 1.00 94.19 741 TRP A CA 1
ATOM 5638 C C . TRP A 1 741 ? -22.961 7.414 29.593 1.00 94.19 741 TRP A C 1
ATOM 5640 O O . TRP A 1 741 ? -23.373 6.565 28.797 1.00 94.19 741 TRP A O 1
ATOM 5650 N N . ALA A 1 742 ? -22.712 8.673 29.229 1.00 92.38 742 ALA A N 1
ATOM 5651 C CA . ALA A 1 742 ? -22.763 9.186 27.863 1.00 92.38 742 ALA A CA 1
ATOM 5652 C C . ALA A 1 742 ? -21.574 10.118 27.611 1.00 92.38 742 ALA A C 1
ATOM 5654 O O . ALA A 1 742 ? -21.336 11.031 28.404 1.00 92.38 742 ALA A O 1
ATOM 5655 N N . GLY A 1 743 ? -20.878 9.913 26.496 1.00 86.06 743 GLY A N 1
ATOM 5656 C CA . GLY A 1 743 ? -19.775 10.764 26.074 1.00 86.06 743 GLY A CA 1
ATOM 5657 C C . GLY A 1 743 ? -20.245 12.025 25.346 1.00 86.06 743 GLY A C 1
ATOM 5658 O O . GLY A 1 743 ? -21.342 12.041 24.763 1.00 86.06 743 GLY A O 1
ATOM 5659 N N . PRO A 1 744 ? -19.426 13.094 25.344 1.00 81.00 744 PRO A N 1
ATOM 5660 C CA . PRO A 1 744 ? -19.657 14.233 24.467 1.00 81.00 744 PRO A CA 1
ATOM 5661 C C . PRO A 1 744 ? -19.670 13.766 23.005 1.00 81.00 744 PRO A C 1
ATOM 5663 O O . PRO A 1 744 ? -18.888 12.907 22.609 1.00 81.00 744 PRO A O 1
ATOM 5666 N N . ALA A 1 745 ? -20.555 14.342 22.190 1.00 78.62 745 ALA A N 1
ATOM 5667 C CA . ALA A 1 745 ? -20.414 14.239 20.742 1.00 78.62 745 ALA A CA 1
ATOM 5668 C C . ALA A 1 745 ? -19.377 15.273 20.298 1.00 78.62 745 ALA A C 1
ATOM 5670 O O . ALA A 1 745 ? -19.605 16.471 20.491 1.00 78.62 745 ALA A O 1
ATOM 5671 N N . GLU A 1 746 ? -18.279 14.836 19.685 1.00 80.31 746 GLU A N 1
ATOM 5672 C CA . GLU A 1 746 ? -17.413 15.752 18.948 1.00 80.31 746 GLU A CA 1
ATOM 5673 C C . GLU A 1 746 ? -18.196 16.256 17.728 1.00 80.31 746 GLU A C 1
ATOM 5675 O O . GLU A 1 746 ? -18.546 15.502 16.821 1.00 80.31 746 GLU A O 1
ATOM 5680 N N . ARG A 1 747 ? -18.590 17.534 17.776 1.00 89.50 747 ARG A N 1
ATOM 5681 C CA . ARG A 1 747 ? -19.409 18.171 16.732 1.00 89.50 747 ARG A CA 1
ATOM 5682 C C . ARG A 1 747 ? -18.590 18.908 15.689 1.00 89.50 747 ARG A C 1
ATOM 5684 O O . ARG A 1 747 ? -19.119 19.201 14.625 1.00 89.50 747 ARG A O 1
ATOM 5691 N N . PHE A 1 748 ? -17.349 19.246 16.007 1.00 93.12 748 PHE A N 1
ATOM 5692 C CA . PHE A 1 748 ? -16.454 19.971 15.127 1.00 93.12 748 PHE A CA 1
ATOM 5693 C C . PHE A 1 748 ? -15.036 19.471 15.360 1.00 93.12 748 PHE A C 1
ATOM 5695 O O . PHE A 1 748 ? -14.568 19.520 16.497 1.00 93.12 748 PHE A O 1
ATOM 5702 N N . SER A 1 749 ? -14.375 19.032 14.295 1.00 90.62 749 SER A N 1
ATOM 5703 C CA . SER A 1 749 ? -12.973 18.625 14.310 1.00 90.62 749 SER A CA 1
ATOM 5704 C C . SER A 1 749 ? -12.235 19.307 13.159 1.00 90.62 749 SER A C 1
ATOM 5706 O O . SER A 1 749 ? -12.799 19.585 12.099 1.00 90.62 749 SER A O 1
ATOM 5708 N N . THR A 1 750 ? -10.971 19.651 13.379 1.00 92.44 750 THR A N 1
ATOM 5709 C CA . THR A 1 750 ? -10.120 20.309 12.382 1.00 92.44 750 THR A CA 1
ATOM 5710 C C . THR A 1 750 ? -8.656 20.004 12.685 1.00 92.44 750 THR A C 1
ATOM 5712 O O . THR A 1 750 ? -8.313 19.676 13.823 1.00 92.44 750 THR A O 1
ATOM 5715 N N . GLY A 1 751 ? -7.788 20.086 11.682 1.00 87.19 751 GLY A N 1
ATOM 5716 C CA . GLY A 1 751 ? -6.364 19.803 11.839 1.00 87.19 751 GLY A CA 1
ATOM 5717 C C . GLY A 1 751 ? -5.508 20.509 10.797 1.00 87.19 751 GLY A C 1
ATOM 5718 O O . GLY A 1 751 ? -6.021 21.218 9.936 1.00 87.19 751 GLY A O 1
ATOM 5719 N N . LEU A 1 752 ? -4.197 20.287 10.871 1.00 81.94 752 LEU A N 1
ATOM 5720 C CA . LEU A 1 752 ? -3.232 20.669 9.842 1.00 81.94 752 LEU A CA 1
ATOM 5721 C C . LEU A 1 752 ? -2.379 19.446 9.510 1.00 81.94 752 LEU A C 1
ATOM 5723 O O . LEU A 1 752 ? -1.891 18.757 10.406 1.00 81.94 752 LEU A O 1
ATOM 5727 N N . GLU A 1 753 ? -2.233 19.164 8.222 1.00 79.75 753 GLU A N 1
ATOM 5728 C CA . GLU A 1 753 ? -1.615 17.946 7.699 1.00 79.75 753 GLU A CA 1
ATOM 5729 C C . GLU A 1 753 ? -0.667 18.316 6.555 1.00 79.75 753 GLU A C 1
ATOM 5731 O O . GLU A 1 753 ? -1.066 19.118 5.710 1.00 79.75 753 GLU A O 1
ATOM 5736 N N . PRO A 1 754 ? 0.546 17.743 6.456 1.00 69.19 754 PRO A N 1
ATOM 5737 C CA . PRO A 1 754 ? 1.332 17.873 5.236 1.00 69.19 754 PRO A CA 1
ATOM 5738 C C . PRO A 1 754 ? 0.587 17.196 4.078 1.00 69.19 754 PRO A C 1
ATOM 5740 O O . PRO A 1 754 ? 0.076 16.083 4.229 1.00 69.19 754 PRO A O 1
ATOM 5743 N N . SER A 1 755 ? 0.528 17.858 2.927 1.00 75.44 755 SER A N 1
ATOM 5744 C CA . SER A 1 755 ? -0.007 17.295 1.687 1.00 75.44 755 SER A CA 1
ATOM 5745 C C . SER A 1 755 ? 1.111 17.000 0.695 1.00 75.44 755 SER A C 1
ATOM 5747 O O . SER A 1 755 ? 2.137 17.682 0.661 1.00 75.44 755 SER A O 1
ATOM 5749 N N . TYR A 1 756 ? 0.904 15.954 -0.102 1.00 76.62 756 TYR A N 1
ATOM 5750 C CA . TYR A 1 756 ? 1.791 15.548 -1.184 1.00 76.62 756 TYR A CA 1
ATOM 5751 C C . TYR A 1 756 ? 0.953 15.081 -2.374 1.00 76.62 756 TYR A C 1
ATOM 5753 O O . TYR A 1 756 ? 0.045 14.265 -2.203 1.00 76.62 756 TYR A O 1
ATOM 5761 N N . SER A 1 757 ? 1.269 15.570 -3.569 1.00 73.88 757 SER A N 1
ATOM 5762 C CA . SER A 1 757 ? 0.807 14.999 -4.835 1.00 73.88 757 SER A CA 1
ATOM 5763 C C . SER A 1 757 ? 1.999 14.729 -5.744 1.00 73.88 757 SER A C 1
ATOM 5765 O O . SER A 1 757 ? 3.028 15.398 -5.644 1.00 73.88 757 SER A O 1
ATOM 5767 N N . GLN A 1 758 ? 1.854 13.764 -6.651 1.00 71.75 758 GLN A N 1
ATOM 5768 C CA . GLN A 1 758 ? 2.862 13.446 -7.659 1.00 71.75 758 GLN A CA 1
ATOM 5769 C C . GLN A 1 758 ? 2.220 13.042 -8.992 1.00 71.75 758 GLN A C 1
ATOM 5771 O O . GLN A 1 758 ? 1.123 12.485 -9.021 1.00 71.75 758 GLN A O 1
ATOM 5776 N N . SER A 1 759 ? 2.933 13.278 -10.090 1.00 67.19 759 SER A N 1
ATOM 5777 C CA . SER A 1 759 ? 2.684 12.701 -11.414 1.00 67.19 759 SER A CA 1
ATOM 5778 C C . SER A 1 759 ? 4.011 12.198 -11.987 1.00 67.19 759 SER A C 1
ATOM 5780 O O . SER A 1 759 ? 5.041 12.853 -11.823 1.00 67.19 759 SER A O 1
ATOM 5782 N N . LEU A 1 760 ? 4.008 11.018 -12.615 1.00 62.38 760 LEU A N 1
ATOM 5783 C CA . LEU A 1 760 ? 5.228 10.287 -12.978 1.00 62.38 760 LEU A CA 1
ATOM 5784 C C . LEU A 1 760 ? 5.304 10.000 -14.482 1.00 62.38 760 LEU A C 1
ATOM 5786 O O . LEU A 1 760 ? 4.431 9.343 -15.047 1.00 62.38 760 LEU A O 1
ATOM 5790 N N . GLY A 1 761 ? 6.393 10.447 -15.110 1.00 55.31 761 GLY A N 1
ATOM 5791 C CA . GLY A 1 761 ? 6.680 10.265 -16.534 1.00 55.31 761 GLY A CA 1
ATOM 5792 C C . GLY A 1 761 ? 5.707 10.980 -17.473 1.00 55.31 761 GLY A C 1
ATOM 5793 O O . GLY A 1 761 ? 5.192 10.385 -18.429 1.00 55.31 761 GLY A O 1
ATOM 5794 N N . GLY A 1 762 ? 5.494 12.271 -17.205 1.00 58.88 762 GLY A N 1
ATOM 5795 C CA . GLY A 1 762 ? 5.129 13.217 -18.257 1.00 58.88 762 GLY A CA 1
ATOM 5796 C C . GLY A 1 762 ? 6.322 13.461 -19.197 1.00 58.88 762 GLY A C 1
ATOM 5797 O O . GLY A 1 762 ? 7.457 13.136 -18.833 1.00 58.88 762 GLY A O 1
ATOM 5798 N N . PRO A 1 763 ? 6.096 14.014 -20.400 1.00 53.38 763 PRO A N 1
ATOM 5799 C CA . PRO A 1 763 ? 7.188 14.351 -21.310 1.00 53.38 763 PRO A CA 1
ATOM 5800 C C . PRO A 1 763 ? 8.096 15.423 -20.699 1.00 53.38 763 PRO A C 1
ATOM 5802 O O . PRO A 1 763 ? 9.304 15.244 -20.658 1.00 53.38 763 PRO A O 1
ATOM 5805 N N . ASP A 1 764 ? 7.534 16.474 -20.111 1.00 58.75 764 ASP A N 1
ATOM 5806 C CA . ASP A 1 764 ? 8.301 17.651 -19.677 1.00 58.75 764 ASP A CA 1
ATOM 5807 C C . ASP A 1 764 ? 9.036 17.451 -18.332 1.00 58.75 764 ASP A C 1
ATOM 5809 O O . ASP A 1 764 ? 9.908 18.230 -17.950 1.00 58.75 764 ASP A O 1
ATOM 5813 N N . GLY A 1 765 ? 8.707 16.382 -17.597 1.00 54.41 765 GLY A N 1
ATOM 5814 C CA . GLY A 1 765 ? 9.281 16.092 -16.286 1.00 54.41 765 GLY A CA 1
ATOM 5815 C C . GLY A 1 765 ? 9.023 14.658 -15.824 1.00 54.41 765 GLY A C 1
ATOM 5816 O O . GLY A 1 765 ? 7.890 14.176 -15.817 1.00 54.41 765 GLY A O 1
ATOM 5817 N N . PHE A 1 766 ? 10.087 13.969 -15.393 1.00 54.16 766 PHE A N 1
ATOM 5818 C CA . PHE A 1 766 ? 9.994 12.577 -14.935 1.00 54.16 766 PHE A CA 1
ATOM 5819 C C . PHE A 1 766 ? 9.229 12.430 -13.610 1.00 54.16 766 PHE A C 1
ATOM 5821 O O . PHE A 1 766 ? 8.471 11.477 -13.441 1.00 54.16 766 PHE A O 1
ATOM 5828 N N . ILE A 1 767 ? 9.408 13.383 -12.691 1.00 60.09 767 ILE A N 1
ATOM 5829 C CA . ILE A 1 767 ? 8.645 13.501 -11.446 1.00 60.09 767 ILE A CA 1
ATOM 5830 C C . ILE A 1 767 ? 8.159 14.944 -11.355 1.00 60.09 767 ILE A C 1
ATOM 5832 O O . ILE A 1 767 ? 8.958 15.860 -11.157 1.00 60.09 767 ILE A O 1
ATOM 5836 N N . LEU A 1 768 ? 6.851 15.126 -11.492 1.00 72.12 768 LEU A N 1
ATOM 5837 C CA . LEU A 1 768 ? 6.155 16.342 -11.089 1.00 72.12 768 LEU A CA 1
ATOM 5838 C C . LEU A 1 768 ? 5.587 16.094 -9.690 1.00 72.12 768 LEU A C 1
ATOM 5840 O O . LEU A 1 768 ? 5.058 15.010 -9.436 1.00 72.12 768 LEU A O 1
ATOM 5844 N N . PHE A 1 769 ? 5.693 17.052 -8.780 1.00 72.69 769 PHE A N 1
ATOM 5845 C CA . PHE A 1 769 ? 5.190 16.930 -7.418 1.00 72.69 769 PHE A CA 1
ATOM 5846 C C . PHE A 1 769 ? 4.755 18.276 -6.847 1.00 72.69 769 PHE A C 1
ATOM 5848 O O . PHE A 1 769 ? 5.265 19.314 -7.250 1.00 72.69 769 PHE A O 1
ATOM 5855 N N . GLN A 1 770 ? 3.861 18.238 -5.859 1.00 77.81 770 GLN A N 1
ATOM 5856 C CA . GLN A 1 770 ? 3.530 19.372 -4.997 1.00 77.81 770 GLN A CA 1
ATOM 5857 C C . GLN A 1 770 ? 3.591 18.919 -3.537 1.00 77.81 770 GLN A C 1
ATOM 5859 O O . GLN A 1 770 ? 3.093 17.851 -3.184 1.00 77.81 770 GLN A O 1
ATOM 5864 N N . LEU A 1 771 ? 4.203 19.743 -2.693 1.00 73.75 771 LEU A N 1
ATOM 5865 C CA . LEU A 1 771 ? 4.201 19.662 -1.237 1.00 73.75 771 LEU A CA 1
ATOM 5866 C C . LEU A 1 771 ? 3.454 20.877 -0.682 1.00 73.75 771 LEU A C 1
ATOM 5868 O O . LEU A 1 771 ? 3.669 22.010 -1.122 1.00 73.75 771 LEU A O 1
ATOM 5872 N N . GLY A 1 772 ? 2.598 20.648 0.307 1.00 81.62 772 GLY A N 1
ATOM 5873 C CA . GLY A 1 772 ? 1.760 21.691 0.889 1.00 81.62 772 GLY A CA 1
ATOM 5874 C C . GLY A 1 772 ? 1.282 21.371 2.300 1.00 81.62 772 GLY A C 1
ATOM 5875 O O . GLY A 1 772 ? 1.791 20.465 2.967 1.00 81.62 772 GLY A O 1
ATOM 5876 N N . ILE A 1 773 ? 0.284 22.126 2.757 1.00 83.38 773 ILE A N 1
ATOM 5877 C CA . ILE A 1 773 ? -0.449 21.878 4.000 1.00 83.38 773 ILE A CA 1
ATOM 5878 C C . ILE A 1 773 ? -1.946 21.848 3.688 1.00 83.38 773 ILE A C 1
ATOM 5880 O O . ILE A 1 773 ? -2.501 22.806 3.154 1.00 83.38 773 ILE A O 1
ATOM 5884 N N . THR A 1 774 ? -2.627 20.768 4.069 1.00 90.69 774 THR A N 1
ATOM 5885 C CA . THR A 1 774 ? -4.091 20.692 4.063 1.00 90.69 774 THR A CA 1
ATOM 5886 C C . THR A 1 774 ? -4.660 20.915 5.462 1.00 90.69 774 THR A C 1
ATOM 5888 O O . THR A 1 774 ? -4.222 20.294 6.430 1.00 90.69 774 THR A O 1
ATOM 5891 N N . ALA A 1 775 ? -5.702 21.739 5.543 1.00 94.56 775 ALA A N 1
ATOM 5892 C CA . ALA A 1 775 ? -6.585 21.877 6.690 1.00 94.56 775 ALA A CA 1
ATOM 5893 C C . ALA A 1 775 ? -7.900 21.106 6.439 1.00 94.56 775 ALA A C 1
ATOM 5895 O O . ALA A 1 775 ? -8.822 21.647 5.813 1.00 94.56 775 ALA A O 1
ATOM 5896 N N . PRO A 1 776 ? -8.026 19.833 6.866 1.00 94.44 776 PRO A N 1
ATOM 5897 C CA . PRO A 1 776 ? -9.326 19.176 6.943 1.00 94.44 776 PRO A CA 1
ATOM 5898 C C . PRO A 1 776 ? -10.179 19.802 8.046 1.00 94.44 776 PRO A C 1
ATOM 5900 O O . PRO A 1 776 ? -9.671 20.195 9.094 1.00 94.44 776 PRO A O 1
ATOM 5903 N N . THR A 1 777 ? -11.486 19.878 7.821 1.00 95.50 777 THR A N 1
ATOM 5904 C CA . THR A 1 777 ? -12.463 20.367 8.800 1.00 95.50 777 THR A CA 1
ATOM 5905 C C . THR A 1 777 ? -13.775 19.607 8.650 1.00 95.50 777 THR A C 1
ATOM 5907 O O . THR A 1 777 ? -14.261 19.420 7.536 1.00 95.50 777 THR A O 1
ATOM 5910 N N . GLU A 1 778 ? -14.372 19.198 9.764 1.00 95.19 778 GLU A N 1
ATOM 5911 C CA . GLU A 1 778 ? -15.656 18.504 9.810 1.00 95.19 778 GLU A CA 1
ATOM 5912 C C . GLU A 1 778 ? -16.611 19.165 10.811 1.00 95.19 778 GLU A C 1
ATOM 5914 O O . GLU A 1 778 ? -16.201 19.610 11.880 1.00 95.19 778 GLU A O 1
ATOM 5919 N N . LEU A 1 779 ? -17.898 19.214 10.461 1.00 96.19 779 LEU A N 1
ATOM 5920 C CA . LEU A 1 779 ? -18.999 19.693 11.292 1.00 96.19 779 LEU A CA 1
ATOM 5921 C C . LEU A 1 779 ? -20.129 18.649 11.293 1.00 96.19 779 LEU A C 1
ATOM 5923 O O . LEU A 1 779 ? -20.878 18.517 10.320 1.00 96.19 779 LEU A O 1
ATOM 5927 N N . ARG A 1 780 ? -20.268 17.910 12.396 1.00 93.94 780 ARG A N 1
ATOM 5928 C CA . ARG A 1 780 ? -21.267 16.848 12.583 1.00 93.94 780 ARG A CA 1
ATOM 5929 C C . ARG A 1 780 ? -22.600 17.452 13.036 1.00 93.94 780 ARG A C 1
ATOM 5931 O O . ARG A 1 780 ? -22.715 18.007 14.131 1.00 93.94 780 ARG A O 1
ATOM 5938 N N . LEU A 1 781 ? -23.604 17.370 12.163 1.00 95.06 781 LEU A N 1
ATOM 5939 C CA . LEU A 1 781 ? -24.935 17.966 12.341 1.00 95.06 781 LEU A CA 1
ATOM 5940 C C . LEU A 1 781 ? -25.872 17.026 13.115 1.00 95.06 781 LEU A C 1
ATOM 5942 O O . LEU A 1 781 ? -26.643 17.473 13.965 1.00 95.06 781 LEU A O 1
ATOM 5946 N N . ALA A 1 782 ? -25.757 15.726 12.846 1.00 92.94 782 ALA A N 1
ATOM 5947 C CA . ALA A 1 782 ? -26.375 14.627 13.578 1.00 92.94 782 ALA A CA 1
ATOM 5948 C C . ALA A 1 782 ? -25.405 13.433 13.613 1.00 92.94 782 ALA A C 1
ATOM 5950 O O . ALA A 1 782 ? -24.400 13.426 12.903 1.00 92.94 782 ALA A O 1
ATOM 5951 N N . ASP A 1 783 ? -25.701 12.407 14.413 1.00 88.19 783 ASP A N 1
ATOM 5952 C CA . ASP A 1 783 ? -24.823 11.234 14.543 1.00 88.19 783 ASP A CA 1
ATOM 5953 C C . ASP A 1 783 ? -24.613 10.502 13.194 1.00 88.19 783 ASP A C 1
ATOM 5955 O O . ASP A 1 783 ? -23.578 9.865 13.019 1.00 88.19 783 ASP A O 1
ATOM 5959 N N . ASP A 1 784 ? -25.525 10.677 12.229 1.00 93.00 784 ASP A N 1
ATOM 5960 C CA . ASP A 1 784 ? -25.531 10.095 10.878 1.00 93.00 784 ASP A CA 1
ATOM 5961 C C . ASP A 1 784 ? -25.285 11.106 9.727 1.00 93.00 784 ASP A C 1
ATOM 5963 O O . ASP A 1 784 ? -25.316 10.727 8.553 1.00 93.00 784 ASP A O 1
ATOM 5967 N N . THR A 1 785 ? -25.080 12.397 10.036 1.00 96.19 785 THR A N 1
ATOM 5968 C CA . THR A 1 785 ? -25.113 13.502 9.054 1.00 96.19 785 THR A CA 1
ATOM 5969 C C . THR A 1 785 ? -24.058 14.573 9.356 1.00 96.19 785 THR A C 1
ATOM 5971 O O . THR A 1 785 ? -24.067 15.163 10.439 1.00 96.19 785 THR A O 1
ATOM 5974 N N . TRP A 1 786 ? -23.171 14.885 8.405 1.00 95.75 786 TRP A N 1
ATOM 5975 C CA . TRP A 1 786 ? -22.047 15.811 8.621 1.00 95.75 786 TRP A CA 1
ATOM 5976 C C . TRP A 1 786 ? -21.597 16.553 7.359 1.00 95.75 786 TRP A C 1
ATOM 5978 O O . TRP A 1 786 ? -21.712 16.049 6.245 1.00 95.75 786 TRP A O 1
ATOM 5988 N N . LEU A 1 787 ? -21.049 17.754 7.545 1.00 97.25 787 LEU A N 1
ATOM 5989 C CA . LEU A 1 787 ? -20.369 18.541 6.517 1.00 97.25 787 LEU A CA 1
ATOM 5990 C C . LEU A 1 787 ? -18.854 18.360 6.675 1.00 97.25 787 LEU A C 1
ATOM 5992 O O . LEU A 1 787 ? -18.317 18.667 7.735 1.00 97.25 787 LEU A O 1
ATOM 5996 N N . SER A 1 788 ? -18.167 17.895 5.635 1.00 95.88 788 SER A N 1
ATOM 5997 C CA . SER A 1 788 ? -16.710 17.696 5.610 1.00 95.88 788 SER A CA 1
ATOM 5998 C C . SER A 1 788 ? -16.060 18.537 4.514 1.00 95.88 788 SER A C 1
ATOM 6000 O O . SER A 1 788 ? -16.535 18.525 3.378 1.00 95.88 788 SER A O 1
ATOM 6002 N N . GLY A 1 789 ? -14.951 19.211 4.811 1.00 95.62 789 GLY A N 1
ATOM 6003 C CA . GLY A 1 789 ? -14.165 19.959 3.832 1.00 95.62 789 GLY A CA 1
ATOM 6004 C C . GLY A 1 789 ? -12.656 19.794 4.011 1.00 95.62 789 GLY A C 1
ATOM 6005 O O . GLY A 1 789 ? -12.179 19.413 5.080 1.00 95.62 789 GLY A O 1
ATOM 6006 N N . ARG A 1 790 ? -11.896 20.092 2.954 1.00 95.50 790 ARG A N 1
ATOM 6007 C CA . ARG A 1 790 ? -10.426 20.143 2.955 1.00 95.50 790 ARG A CA 1
ATOM 6008 C C . ARG A 1 790 ? -9.989 21.360 2.147 1.00 95.50 790 ARG A C 1
ATOM 6010 O O . ARG A 1 790 ? -10.271 21.410 0.953 1.00 95.50 790 ARG A O 1
ATOM 6017 N N . ALA A 1 791 ? -9.315 22.311 2.790 1.00 95.44 791 ALA A N 1
ATOM 6018 C CA . ALA A 1 791 ? -8.633 23.421 2.123 1.00 95.44 791 ALA A CA 1
ATOM 6019 C C . ALA A 1 791 ? -7.132 23.115 2.060 1.00 95.44 791 ALA A C 1
ATOM 6021 O O . ALA A 1 791 ? -6.559 22.723 3.075 1.00 95.44 791 ALA A O 1
ATOM 6022 N N . ASN A 1 792 ? -6.500 23.258 0.898 1.00 93.06 792 ASN A N 1
ATOM 6023 C CA . ASN A 1 792 ? -5.095 22.918 0.681 1.00 93.06 792 ASN A CA 1
ATOM 6024 C C . ASN A 1 792 ? -4.302 24.147 0.230 1.00 93.06 792 ASN A C 1
ATOM 6026 O O . ASN A 1 792 ? -4.721 24.837 -0.693 1.00 93.06 792 ASN A O 1
ATOM 6030 N N . LEU A 1 793 ? -3.161 24.384 0.875 1.00 91.12 793 LEU A N 1
ATOM 6031 C CA . LEU A 1 793 ? -2.186 25.404 0.513 1.00 91.12 793 LEU A CA 1
ATOM 6032 C C . LEU A 1 793 ? -0.925 24.719 -0.030 1.00 91.12 793 LEU A C 1
ATOM 6034 O O . LEU A 1 793 ? -0.206 24.070 0.732 1.00 91.12 793 LEU A O 1
ATOM 6038 N N . GLY A 1 794 ? -0.655 24.864 -1.326 1.00 83.25 794 GLY A N 1
ATOM 6039 C CA . GLY A 1 794 ? 0.635 24.527 -1.926 1.00 83.25 794 GLY A CA 1
ATOM 6040 C C . GLY A 1 794 ? 1.754 25.403 -1.350 1.00 83.25 794 GLY A C 1
ATOM 6041 O O . GLY A 1 794 ? 1.533 26.564 -1.009 1.00 83.25 794 GLY A O 1
ATOM 6042 N N . LEU A 1 795 ? 2.951 24.832 -1.190 1.00 77.38 795 LEU A N 1
ATOM 6043 C CA . LEU A 1 795 ? 4.130 25.541 -0.667 1.00 77.38 795 LEU A CA 1
ATOM 6044 C C . LEU A 1 795 ? 5.356 25.398 -1.572 1.00 77.38 795 LEU A C 1
ATOM 6046 O O . LEU A 1 795 ? 6.159 26.326 -1.672 1.00 77.38 795 LEU A O 1
ATOM 6050 N N . ILE A 1 796 ? 5.524 24.225 -2.187 1.00 70.44 796 ILE A N 1
ATOM 6051 C CA . ILE A 1 796 ? 6.592 23.911 -3.139 1.00 70.44 796 ILE A CA 1
ATOM 6052 C C . ILE A 1 796 ? 6.016 22.968 -4.184 1.00 70.44 796 ILE A C 1
ATOM 6054 O O . ILE A 1 796 ? 5.454 21.938 -3.820 1.00 70.44 796 ILE A O 1
ATOM 6058 N N . ASP A 1 797 ? 6.242 23.245 -5.458 1.00 74.25 797 ASP A N 1
ATOM 6059 C CA . ASP A 1 797 ? 6.012 22.287 -6.531 1.00 74.25 797 ASP A CA 1
ATOM 6060 C C . ASP A 1 797 ? 7.020 22.462 -7.673 1.00 74.25 797 ASP A C 1
ATOM 6062 O O . ASP A 1 797 ? 7.933 23.292 -7.597 1.00 74.25 797 ASP A O 1
ATOM 6066 N N . ASN A 1 798 ? 6.878 21.622 -8.695 1.00 69.81 798 ASN A N 1
ATOM 6067 C CA . ASN A 1 798 ? 7.520 21.772 -9.999 1.00 69.81 798 ASN A CA 1
ATOM 6068 C C . ASN A 1 798 ? 6.542 21.479 -11.161 1.00 69.81 798 ASN A C 1
ATOM 6070 O O . ASN A 1 798 ? 6.935 20.907 -12.181 1.00 69.81 798 ASN A O 1
ATOM 6074 N N . TYR A 1 799 ? 5.254 21.805 -10.989 1.00 74.31 799 TYR A N 1
ATOM 6075 C CA . TYR A 1 799 ? 4.237 21.682 -12.042 1.00 74.31 799 TYR A CA 1
ATOM 6076 C C . TYR A 1 799 ? 4.278 22.849 -13.043 1.00 74.31 799 TYR A C 1
ATOM 6078 O O . TYR A 1 799 ? 3.672 22.740 -14.109 1.00 74.31 799 TYR A O 1
ATOM 6086 N N . ASP A 1 800 ? 5.045 23.906 -12.754 1.00 65.62 800 ASP A N 1
ATOM 6087 C CA . ASP A 1 800 ? 5.502 24.911 -13.724 1.00 65.62 800 ASP A CA 1
ATOM 6088 C C . ASP A 1 800 ? 6.105 24.256 -14.978 1.00 65.62 800 ASP A C 1
ATOM 6090 O O . ASP A 1 800 ? 5.762 24.632 -16.097 1.00 65.62 800 ASP A O 1
ATOM 6094 N N . LYS A 1 801 ? 6.924 23.214 -14.780 1.00 67.06 801 LYS A N 1
ATOM 6095 C CA . LYS A 1 801 ? 7.596 22.465 -15.851 1.00 67.06 801 LYS A CA 1
ATOM 6096 C C . LYS A 1 801 ? 6.663 21.618 -16.701 1.00 67.06 801 LYS A C 1
ATOM 6098 O O . LYS A 1 801 ? 7.075 21.181 -17.765 1.00 67.06 801 LYS A O 1
ATOM 6103 N N . PHE A 1 802 ? 5.443 21.336 -16.247 1.00 70.31 802 PHE A N 1
ATOM 6104 C CA . PHE A 1 802 ? 4.468 20.607 -17.053 1.00 70.31 802 PHE A CA 1
ATOM 6105 C C . PHE A 1 802 ? 3.955 21.578 -18.123 1.00 70.31 802 PHE A C 1
ATOM 6107 O O . PHE A 1 802 ? 3.297 22.554 -17.780 1.00 70.31 802 PHE A O 1
ATOM 6114 N N . GLU A 1 803 ? 4.245 21.350 -19.401 1.00 66.31 803 GLU A N 1
ATOM 6115 C CA . GLU A 1 803 ? 3.819 22.213 -20.519 1.00 66.31 803 GLU A CA 1
ATOM 6116 C C . GLU A 1 803 ? 2.906 21.470 -21.505 1.00 66.31 803 GLU A C 1
ATOM 6118 O O . GLU A 1 803 ? 2.018 22.075 -22.111 1.00 66.31 803 GLU A O 1
ATOM 6123 N N . TYR A 1 804 ? 3.062 20.149 -21.622 1.00 67.25 804 TYR A N 1
ATOM 6124 C CA . TYR A 1 804 ? 2.319 19.306 -22.548 1.00 67.25 804 TYR A CA 1
ATOM 6125 C C . TYR A 1 804 ? 0.855 19.102 -22.130 1.00 67.25 804 TYR A C 1
ATOM 6127 O O . TYR A 1 804 ? 0.523 18.270 -21.280 1.00 67.25 804 TYR A O 1
ATOM 6135 N N . ASP A 1 805 ? -0.050 19.817 -22.798 1.00 66.19 805 ASP A N 1
ATOM 6136 C CA . ASP A 1 805 ? -1.489 19.557 -22.739 1.00 66.19 805 ASP A CA 1
ATOM 6137 C C . ASP A 1 805 ? -1.883 18.481 -23.771 1.00 66.19 805 ASP A C 1
ATOM 6139 O O . ASP A 1 805 ? -2.076 18.758 -24.959 1.00 66.19 805 ASP A O 1
ATOM 6143 N N . GLY A 1 806 ? -1.965 17.227 -23.319 1.00 65.38 806 GLY A N 1
ATOM 6144 C CA . GLY A 1 806 ? -2.175 16.073 -24.195 1.00 65.38 806 GLY A CA 1
ATOM 6145 C C . GLY A 1 806 ? -3.518 16.098 -24.945 1.00 65.38 806 GLY A C 1
ATOM 6146 O O . GLY A 1 806 ? -4.547 16.437 -24.355 1.00 65.38 806 GLY A O 1
ATOM 6147 N N . PRO A 1 807 ? -3.561 15.708 -26.235 1.00 68.50 807 PRO A N 1
ATOM 6148 C CA . PRO A 1 807 ? -4.799 15.661 -27.002 1.00 68.50 807 PRO A CA 1
ATOM 6149 C C . PRO A 1 807 ? -5.732 14.553 -26.492 1.00 68.50 807 PRO A C 1
ATOM 6151 O O . PRO A 1 807 ? -5.298 13.442 -26.165 1.00 68.50 807 PRO A O 1
ATOM 6154 N N . SER A 1 808 ? -7.028 14.862 -26.472 1.00 79.50 808 SER A N 1
ATOM 6155 C CA . SER A 1 808 ? -8.112 13.959 -26.085 1.00 79.50 808 SER A CA 1
ATOM 6156 C C . SER A 1 808 ? -9.312 14.193 -27.001 1.00 79.50 808 SER A C 1
ATOM 6158 O O . SER A 1 808 ? -9.679 15.344 -27.244 1.00 79.50 808 SER A O 1
ATOM 6160 N N . ASN A 1 809 ? -9.900 13.108 -27.511 1.00 83.69 809 ASN A N 1
ATOM 6161 C CA . ASN A 1 809 ? -11.124 13.137 -28.322 1.00 83.69 809 ASN A CA 1
ATOM 6162 C C . ASN A 1 809 ? -12.394 13.011 -27.455 1.00 83.69 809 ASN A C 1
ATOM 6164 O O . ASN A 1 809 ? -13.509 13.130 -27.958 1.00 83.69 809 ASN A O 1
ATOM 6168 N N . LEU A 1 810 ? -12.219 12.779 -26.151 1.00 88.69 810 LEU A N 1
ATOM 6169 C CA . LEU A 1 810 ? -13.271 12.685 -25.144 1.00 88.69 810 LEU A CA 1
ATOM 6170 C C . LEU A 1 810 ? -13.423 14.013 -24.377 1.00 88.69 810 LEU A C 1
ATOM 6172 O O . LEU A 1 810 ? -12.522 14.858 -24.405 1.00 88.69 810 LEU A O 1
ATOM 6176 N N . PRO A 1 811 ? -14.527 14.205 -23.630 1.00 91.81 811 PRO A N 1
ATOM 6177 C CA . PRO A 1 811 ? -14.600 15.245 -22.612 1.00 91.81 811 PRO A CA 1
ATOM 6178 C C . PRO A 1 811 ? -13.422 15.148 -21.633 1.00 91.81 811 PRO A C 1
ATOM 6180 O O . PRO A 1 811 ? -13.131 14.081 -21.094 1.00 91.81 811 PRO A O 1
ATOM 6183 N N . ARG A 1 812 ? -12.745 16.274 -21.394 1.00 91.50 812 ARG A N 1
ATOM 6184 C CA . ARG A 1 812 ? -11.546 16.362 -20.545 1.00 91.50 812 ARG A CA 1
ATOM 6185 C C . ARG A 1 812 ? -11.925 16.279 -19.071 1.00 91.50 812 ARG A C 1
ATOM 6187 O O . ARG A 1 812 ? -12.251 17.294 -18.461 1.00 91.50 812 ARG A O 1
ATOM 6194 N N . VAL A 1 813 ? -11.915 15.077 -18.503 1.00 93.38 813 VAL A N 1
ATOM 6195 C CA . VAL A 1 813 ? -12.354 14.778 -17.125 1.00 93.38 813 VAL A CA 1
ATOM 6196 C C . VAL A 1 813 ? -11.214 14.379 -16.185 1.00 93.38 813 VAL A C 1
ATOM 6198 O O . VAL A 1 813 ? -11.411 14.333 -14.969 1.00 93.38 813 VAL A O 1
ATOM 6201 N N . ARG A 1 814 ? -10.021 14.111 -16.731 1.00 89.94 814 ARG A N 1
ATOM 6202 C CA . ARG A 1 814 ? -8.774 13.818 -16.004 1.00 89.94 814 ARG A CA 1
ATOM 6203 C C . ARG A 1 814 ? -7.537 14.446 -16.652 1.00 89.94 814 ARG A C 1
ATOM 6205 O O . ARG A 1 814 ? -6.601 14.781 -15.932 1.00 89.94 814 ARG A O 1
ATOM 6212 N N . THR A 1 815 ? -7.522 14.645 -17.972 1.00 86.31 815 THR A N 1
ATOM 6213 C CA . THR A 1 815 ? -6.368 15.209 -18.705 1.00 86.31 815 THR A CA 1
ATOM 6214 C C . THR A 1 815 ? -6.016 16.645 -18.301 1.00 86.31 815 THR A C 1
ATOM 6216 O O . THR A 1 815 ? -4.839 16.978 -18.204 1.00 86.31 815 THR A O 1
ATOM 6219 N N . ASP A 1 816 ? -7.003 17.470 -17.940 1.00 86.06 816 ASP A N 1
ATOM 6220 C CA . ASP A 1 816 ? -6.801 18.856 -17.480 1.00 86.06 816 ASP A CA 1
ATOM 6221 C C . ASP A 1 816 ? -6.159 18.989 -16.073 1.00 86.06 816 ASP A C 1
ATOM 6223 O O . ASP A 1 816 ? -6.071 20.100 -15.548 1.00 86.06 816 ASP A O 1
ATOM 6227 N N . ILE A 1 817 ? -5.677 17.896 -15.455 1.00 81.50 817 ILE A N 1
ATOM 6228 C CA . ILE A 1 817 ? -5.106 17.861 -14.089 1.00 81.50 817 ILE A CA 1
ATOM 6229 C C . ILE A 1 817 ? -4.072 18.959 -13.808 1.00 81.50 817 ILE A C 1
ATOM 6231 O O . ILE A 1 817 ? -4.091 19.514 -12.714 1.00 81.50 817 ILE A O 1
ATOM 6235 N N . ARG A 1 818 ? -3.236 19.326 -14.793 1.00 79.75 818 ARG A N 1
ATOM 6236 C CA . ARG A 1 818 ? -2.280 20.445 -14.693 1.00 79.75 818 ARG A CA 1
ATOM 6237 C C . ARG A 1 818 ? -2.949 21.699 -14.133 1.00 79.75 818 ARG A C 1
ATOM 6239 O O . ARG A 1 818 ? -2.516 22.231 -13.121 1.00 79.75 818 ARG A O 1
ATOM 6246 N N . LYS A 1 819 ? -4.031 22.130 -14.785 1.00 85.81 819 LYS A N 1
ATOM 6247 C CA . LYS A 1 819 ? -4.706 23.410 -14.542 1.00 85.81 819 LYS A CA 1
ATOM 6248 C C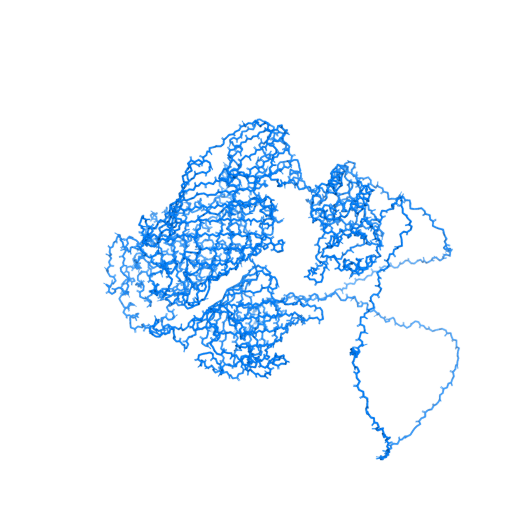 . LYS A 1 819 ? -5.264 23.444 -13.119 1.00 85.81 819 LYS A C 1
ATOM 6250 O O . LYS A 1 819 ? -5.017 24.393 -12.391 1.00 85.81 819 LYS A O 1
ATOM 6255 N N . TYR A 1 820 ? -5.885 22.348 -12.678 1.00 87.06 820 TYR A N 1
ATOM 6256 C CA . TYR A 1 820 ? -6.368 22.199 -11.301 1.00 87.06 820 TYR A CA 1
ATOM 6257 C C . TYR A 1 820 ? -5.264 22.237 -10.227 1.00 87.06 820 TYR A C 1
ATOM 6259 O O . TYR A 1 820 ? -5.584 22.476 -9.066 1.00 87.06 820 TYR A O 1
ATOM 6267 N N . VAL A 1 821 ? -3.996 21.981 -10.568 1.00 81.50 821 VAL A N 1
ATOM 6268 C CA . VAL A 1 821 ? -2.868 22.017 -9.616 1.00 81.50 821 VAL A CA 1
ATOM 6269 C C . VAL A 1 821 ? -2.099 23.345 -9.671 1.00 81.50 821 VAL A C 1
ATOM 6271 O O . VAL A 1 821 ? -1.571 23.762 -8.644 1.00 81.50 821 VAL A O 1
ATOM 6274 N N . THR A 1 822 ? -2.057 24.022 -10.826 1.00 79.75 822 THR A N 1
ATOM 6275 C CA . THR A 1 822 ? -1.256 25.246 -11.039 1.00 79.75 822 THR A CA 1
ATOM 6276 C C . THR A 1 822 ? -2.031 26.566 -10.961 1.00 79.75 822 THR A C 1
ATOM 6278 O O . THR A 1 822 ? -1.402 27.610 -10.835 1.00 79.75 822 THR A O 1
ATOM 6281 N N . GLU A 1 823 ? -3.365 26.574 -11.081 1.00 86.25 823 GLU A N 1
ATOM 6282 C CA . GLU A 1 823 ? -4.142 27.833 -11.153 1.00 86.25 823 GLU A CA 1
ATOM 6283 C C . GLU A 1 823 ? -4.206 28.586 -9.805 1.00 86.25 823 GLU A C 1
ATOM 6285 O O . GLU A 1 823 ? -4.416 29.799 -9.777 1.00 86.25 823 GLU A O 1
ATOM 6290 N N . SER A 1 824 ? -4.031 27.896 -8.669 1.00 88.94 824 SER A N 1
ATOM 6291 C CA . SER A 1 824 ? -4.037 28.537 -7.349 1.00 88.94 824 SER A CA 1
ATOM 6292 C C . SER A 1 824 ? -3.225 27.779 -6.299 1.00 88.94 824 SER A C 1
ATOM 6294 O O . SER A 1 824 ? -3.418 26.579 -6.112 1.00 88.94 824 SER A O 1
ATOM 6296 N N . ASP A 1 825 ? -2.409 28.506 -5.528 1.00 85.81 825 ASP A N 1
ATOM 6297 C CA . ASP A 1 825 ? -1.748 27.973 -4.329 1.00 85.81 825 ASP A CA 1
ATOM 6298 C C . ASP A 1 825 ? -2.775 27.504 -3.282 1.00 85.81 825 ASP A C 1
ATOM 6300 O O . ASP A 1 825 ? -2.540 26.527 -2.573 1.00 85.81 825 ASP A O 1
ATOM 6304 N N . LEU A 1 826 ? -3.917 28.198 -3.164 1.00 92.56 826 LEU A N 1
ATOM 6305 C CA . LEU A 1 826 ? -4.959 27.927 -2.171 1.00 92.56 826 LEU A CA 1
ATOM 6306 C C . LEU A 1 826 ? -6.208 27.354 -2.845 1.00 92.56 826 LEU A C 1
ATOM 6308 O O . LEU A 1 826 ? -6.983 28.079 -3.464 1.00 92.56 826 LEU A O 1
ATOM 6312 N N . THR A 1 827 ? -6.430 26.057 -2.661 1.00 94.00 827 THR A N 1
ATOM 6313 C CA . THR A 1 827 ? -7.499 25.274 -3.299 1.00 94.00 827 THR A CA 1
ATOM 6314 C C . THR A 1 827 ? -8.486 24.720 -2.268 1.00 94.00 827 THR A C 1
ATOM 6316 O O . THR A 1 827 ? -8.140 24.502 -1.102 1.00 94.00 827 THR A O 1
ATOM 6319 N N . LEU A 1 828 ? -9.720 24.421 -2.691 1.00 95.62 828 LEU A N 1
ATOM 6320 C CA . LEU A 1 828 ? -10.714 23.698 -1.885 1.00 95.62 828 LEU A CA 1
ATOM 6321 C C . LEU A 1 828 ? -11.085 22.352 -2.555 1.00 95.62 828 LEU A C 1
ATOM 6323 O O . LEU A 1 828 ? -12.174 22.236 -3.127 1.00 95.62 828 LEU A O 1
ATOM 6327 N N . PRO A 1 829 ? -10.211 21.321 -2.500 1.00 93.31 829 PRO A N 1
ATOM 6328 C CA . PRO A 1 829 ? -10.450 19.996 -3.084 1.00 93.31 829 PRO A CA 1
ATOM 6329 C C . PRO A 1 829 ? -11.815 19.372 -2.795 1.00 93.31 829 PRO A C 1
ATOM 6331 O O . PRO A 1 829 ? -12.418 18.791 -3.692 1.00 93.31 829 PRO A O 1
ATOM 6334 N N . THR A 1 830 ? -12.322 19.504 -1.567 1.00 95.56 830 THR A N 1
ATOM 6335 C CA . THR A 1 830 ? -13.605 18.914 -1.153 1.00 95.56 830 THR A CA 1
ATOM 6336 C C . THR A 1 830 ? -14.354 19.835 -0.196 1.00 95.56 830 THR A C 1
ATOM 6338 O O . THR A 1 830 ? -13.744 20.397 0.716 1.00 95.56 830 THR A O 1
ATOM 6341 N N . LEU A 1 831 ? -15.676 19.920 -0.351 1.00 96.75 831 LEU A N 1
ATOM 6342 C CA . LEU A 1 831 ? -16.621 20.544 0.580 1.00 96.75 831 LEU A CA 1
ATOM 6343 C C . LEU A 1 831 ? -17.991 19.879 0.387 1.00 96.75 831 LEU A C 1
ATOM 6345 O O . LEU A 1 831 ? -18.769 20.267 -0.483 1.00 96.75 831 LEU A O 1
ATOM 6349 N N . GLN A 1 832 ? -18.257 18.841 1.170 1.00 96.50 832 GLN A N 1
ATOM 6350 C CA . GLN A 1 832 ? -19.293 17.845 0.911 1.00 96.50 832 GLN A CA 1
ATOM 6351 C C . GLN A 1 832 ? -20.171 17.645 2.152 1.00 96.50 832 GLN A C 1
ATOM 6353 O O . GLN A 1 832 ? -19.666 17.366 3.240 1.00 96.50 832 GLN A O 1
ATOM 6358 N N . LEU A 1 833 ? -21.488 17.777 1.991 1.00 97.88 833 LEU A N 1
ATOM 6359 C CA . LEU A 1 833 ? -22.478 17.326 2.968 1.00 97.88 833 LEU A CA 1
ATOM 6360 C C . LEU A 1 833 ? -22.731 15.830 2.752 1.00 97.88 833 LEU A C 1
ATOM 6362 O O . LEU A 1 833 ? -22.926 15.399 1.617 1.00 97.88 833 LEU A O 1
ATOM 6366 N N . ASN A 1 834 ? -22.759 15.064 3.840 1.00 97.56 834 ASN A N 1
ATOM 6367 C CA . ASN A 1 834 ? -22.916 13.613 3.862 1.00 97.56 834 ASN A CA 1
ATOM 6368 C C . ASN A 1 834 ? -24.058 13.201 4.793 1.00 97.56 834 ASN A C 1
ATOM 6370 O O . ASN A 1 834 ? -24.231 13.780 5.867 1.00 97.56 834 ASN A O 1
ATOM 6374 N N . HIS A 1 835 ? -24.774 12.149 4.409 1.00 97.19 835 HIS A N 1
ATOM 6375 C CA . HIS A 1 835 ? -25.716 11.407 5.240 1.00 97.19 835 HIS A CA 1
ATOM 6376 C C . HIS A 1 835 ? -25.547 9.908 4.964 1.00 97.19 835 HIS A C 1
ATOM 6378 O O . HIS A 1 835 ? -25.436 9.510 3.802 1.00 97.19 835 HIS A O 1
ATOM 6384 N N . VAL A 1 836 ? -25.537 9.067 5.999 1.00 97.12 836 VAL A N 1
ATOM 6385 C CA . VAL A 1 836 ? -25.433 7.601 5.860 1.00 97.12 836 VAL A CA 1
ATOM 6386 C C . VAL A 1 836 ? -26.442 6.889 6.748 1.00 97.12 836 VAL A C 1
ATOM 6388 O O . VAL A 1 836 ? -26.828 7.401 7.792 1.00 97.12 836 VAL A O 1
ATOM 6391 N N . ARG A 1 837 ? -26.897 5.697 6.351 1.00 95.56 837 ARG A N 1
ATOM 6392 C CA . ARG A 1 837 ? -27.905 4.967 7.124 1.00 95.56 837 ARG A CA 1
ATOM 6393 C C . ARG A 1 837 ? -27.884 3.462 6.893 1.00 95.56 837 ARG A C 1
ATOM 6395 O O . ARG A 1 837 ? -27.899 2.996 5.757 1.00 95.56 837 ARG A O 1
ATOM 6402 N N . ALA A 1 838 ? -27.990 2.696 7.978 1.00 94.12 838 ALA A N 1
ATOM 6403 C CA . ALA A 1 838 ? -28.401 1.297 7.915 1.00 94.12 838 ALA A CA 1
ATOM 6404 C C . ALA A 1 838 ? -29.916 1.216 7.634 1.00 94.12 838 ALA A C 1
ATOM 6406 O O . ALA A 1 838 ? -30.733 1.679 8.433 1.00 94.12 838 ALA A O 1
ATOM 6407 N N . LEU A 1 839 ? -30.297 0.638 6.493 1.00 94.06 839 LEU A N 1
ATOM 6408 C CA . LEU A 1 839 ? -31.696 0.383 6.111 1.00 94.06 839 LEU A CA 1
ATOM 6409 C C . LEU A 1 839 ? -32.233 -0.931 6.708 1.00 94.06 839 LEU A C 1
ATOM 6411 O O . LEU A 1 839 ? -33.440 -1.145 6.785 1.00 94.06 839 LEU A O 1
ATOM 6415 N N . GLY A 1 840 ? -31.326 -1.809 7.133 1.00 88.75 840 GLY A N 1
ATOM 6416 C CA . GLY A 1 840 ? -31.578 -3.072 7.820 1.00 88.75 840 GLY A CA 1
ATOM 6417 C C . GLY A 1 840 ? -30.244 -3.751 8.137 1.00 88.75 840 GLY A C 1
ATOM 6418 O O . GLY A 1 840 ? -29.193 -3.203 7.817 1.00 88.75 840 GLY A O 1
ATOM 6419 N N . THR A 1 841 ? -30.261 -4.957 8.711 1.00 84.75 841 THR A N 1
ATOM 6420 C CA . THR A 1 841 ? -29.045 -5.648 9.196 1.00 84.75 841 THR A CA 1
ATOM 6421 C C . THR A 1 841 ? -27.931 -5.761 8.151 1.00 84.75 841 THR A C 1
ATOM 6423 O O . THR A 1 841 ? -26.760 -5.699 8.490 1.00 84.75 841 THR A O 1
ATOM 6426 N N . ASN A 1 842 ? -28.296 -5.916 6.874 1.00 92.75 842 ASN A N 1
ATOM 6427 C CA . ASN A 1 842 ? -27.371 -6.192 5.769 1.00 92.75 842 ASN A CA 1
ATOM 6428 C C . ASN A 1 842 ? -27.427 -5.151 4.641 1.00 92.75 842 ASN A C 1
ATOM 6430 O O . ASN A 1 842 ? -26.895 -5.410 3.563 1.00 92.75 842 ASN A O 1
ATOM 6434 N N . GLN A 1 843 ? -28.104 -4.018 4.849 1.00 95.62 843 GLN A N 1
ATOM 6435 C CA . GLN A 1 843 ? -28.294 -2.990 3.823 1.00 95.62 843 GLN A CA 1
ATOM 6436 C C . GLN A 1 843 ? -27.958 -1.604 4.356 1.00 95.62 843 GLN A C 1
ATOM 6438 O O . GLN A 1 843 ? -28.479 -1.183 5.389 1.00 95.62 843 GLN A O 1
ATOM 6443 N N . TYR A 1 844 ? -27.143 -0.887 3.596 1.00 97.12 844 TYR A N 1
ATOM 6444 C CA . TYR A 1 844 ? -26.638 0.439 3.920 1.00 97.12 844 TYR A CA 1
ATOM 6445 C C . TYR A 1 844 ? -26.902 1.383 2.750 1.00 97.12 844 TYR A C 1
ATOM 6447 O O . TYR A 1 844 ? -26.926 0.948 1.598 1.00 97.12 844 TYR A O 1
ATOM 6455 N N . ALA A 1 845 ? -27.101 2.662 3.042 1.00 97.56 845 ALA A N 1
ATOM 6456 C CA . ALA A 1 845 ? -27.236 3.715 2.047 1.00 97.56 845 ALA A CA 1
ATOM 6457 C C . ALA A 1 845 ? -26.417 4.949 2.441 1.00 97.56 845 ALA A C 1
ATOM 6459 O O . ALA A 1 845 ? -26.226 5.216 3.629 1.00 97.56 845 ALA A O 1
ATOM 6460 N N . SER A 1 846 ? -25.971 5.711 1.448 1.00 97.44 846 SER A N 1
ATOM 6461 C CA . SER A 1 846 ? -25.398 7.044 1.615 1.00 97.44 846 SER A CA 1
ATOM 6462 C C . SER A 1 846 ? -26.031 8.023 0.630 1.00 97.44 846 SER A C 1
ATOM 6464 O O . SER A 1 846 ? -26.476 7.642 -0.453 1.00 97.44 846 SER A O 1
ATOM 6466 N N . LEU A 1 847 ? -26.075 9.291 1.024 1.00 97.56 847 LEU A N 1
ATOM 6467 C CA . LEU A 1 847 ? -26.434 10.431 0.189 1.00 97.56 847 LEU A CA 1
ATOM 6468 C C . LEU A 1 847 ? -25.405 11.531 0.441 1.00 97.56 847 LEU A C 1
ATOM 6470 O O . LEU A 1 847 ? -25.042 11.787 1.591 1.00 97.56 847 LEU A O 1
ATOM 6474 N N . TYR A 1 848 ? -24.938 12.183 -0.616 1.00 97.56 848 TYR A N 1
ATOM 6475 C CA . TYR A 1 848 ? -23.929 13.232 -0.512 1.00 97.56 848 TYR A CA 1
ATOM 6476 C C . TYR A 1 848 ? -24.089 14.302 -1.591 1.00 97.56 848 TYR A C 1
ATOM 6478 O O . TYR A 1 848 ? -24.646 14.062 -2.664 1.00 97.56 848 TYR A O 1
ATOM 6486 N N . GLY A 1 849 ? -23.585 15.502 -1.309 1.00 97.50 849 GLY A N 1
ATOM 6487 C CA . GLY A 1 849 ? -23.603 16.604 -2.264 1.00 97.50 849 GLY A CA 1
ATOM 6488 C C . GLY A 1 849 ? -22.690 17.764 -1.886 1.00 97.50 849 GLY A C 1
ATOM 6489 O O . GLY A 1 849 ? -22.365 17.957 -0.715 1.00 97.50 849 GLY A O 1
ATOM 6490 N N . GLY A 1 850 ? -22.281 18.537 -2.890 1.00 96.75 850 GLY A N 1
ATOM 6491 C CA . GLY A 1 850 ? -21.313 19.626 -2.765 1.00 96.75 850 GLY A CA 1
ATOM 6492 C C . GLY A 1 850 ? -20.126 19.418 -3.703 1.00 96.75 850 GLY A C 1
ATOM 6493 O O . GLY A 1 850 ? -20.298 18.993 -4.844 1.00 96.75 850 GLY A O 1
ATOM 6494 N N . TYR A 1 851 ? -18.922 19.726 -3.234 1.00 96.31 851 TYR A N 1
ATOM 6495 C CA . TYR A 1 851 ? -17.671 19.534 -3.966 1.00 96.31 851 TYR A CA 1
ATOM 6496 C C . TYR A 1 851 ? -17.057 18.197 -3.555 1.00 96.31 851 TYR A C 1
ATOM 6498 O O . TYR A 1 851 ? -16.612 18.047 -2.415 1.00 96.31 851 TYR A O 1
ATOM 6506 N N . LEU A 1 852 ? -17.121 17.225 -4.470 1.00 95.25 852 LEU A N 1
ATOM 6507 C CA . LEU A 1 852 ? -16.861 15.807 -4.199 1.00 95.25 852 LEU A CA 1
ATOM 6508 C C . LEU A 1 852 ? -15.389 15.442 -4.437 1.00 95.25 852 LEU A C 1
ATOM 6510 O O . LEU A 1 852 ? -14.832 14.612 -3.728 1.00 95.25 852 LEU A O 1
ATOM 6514 N N . GLU A 1 853 ? -14.761 16.096 -5.414 1.00 94.56 853 GLU A N 1
ATOM 6515 C CA . GLU A 1 853 ? -13.337 15.993 -5.738 1.00 94.56 853 GLU A CA 1
ATOM 6516 C C . GLU A 1 853 ? -12.838 17.328 -6.354 1.00 94.56 853 GLU A C 1
ATOM 6518 O O . GLU A 1 853 ? -13.663 18.195 -6.680 1.00 94.56 853 GLU A O 1
ATOM 6523 N N . PRO A 1 854 ? -11.516 17.526 -6.560 1.00 93.62 854 PRO A N 1
ATOM 6524 C CA . PRO A 1 854 ? -10.964 18.734 -7.189 1.00 93.62 854 PRO A CA 1
ATOM 6525 C C . PRO A 1 854 ? -11.654 19.151 -8.492 1.00 93.62 854 PRO A C 1
ATOM 6527 O O . PRO A 1 854 ? -11.921 20.329 -8.706 1.00 93.62 854 PRO A O 1
ATOM 6530 N N . MET A 1 855 ? -11.978 18.172 -9.341 1.00 95.94 855 MET A N 1
ATOM 6531 C CA . MET A 1 855 ? -12.482 18.393 -10.699 1.00 95.94 855 MET A CA 1
ATOM 6532 C C . MET A 1 855 ? -14.009 18.486 -10.796 1.00 95.94 855 MET A C 1
ATOM 6534 O O . MET A 1 855 ? -14.514 19.052 -11.763 1.00 95.94 855 MET A O 1
ATOM 6538 N N . PHE A 1 856 ? -14.758 17.938 -9.831 1.00 97.38 856 PHE A N 1
ATOM 6539 C CA . PHE A 1 856 ? -16.208 17.755 -9.950 1.00 97.38 856 PHE A CA 1
ATOM 6540 C C . PHE A 1 856 ? -16.982 18.090 -8.666 1.00 97.38 856 PHE A C 1
ATOM 6542 O O . PHE A 1 856 ? -16.676 17.650 -7.554 1.00 97.38 856 PHE A O 1
ATOM 6549 N N . ALA A 1 857 ? -18.054 18.851 -8.864 1.00 97.50 857 ALA A N 1
ATOM 6550 C CA . ALA A 1 857 ? -19.110 19.121 -7.901 1.00 97.50 857 ALA A CA 1
ATOM 6551 C C . ALA A 1 857 ? -20.370 18.345 -8.292 1.00 97.50 857 ALA A C 1
ATOM 6553 O O . ALA A 1 857 ? -20.552 18.023 -9.461 1.00 97.50 857 ALA A O 1
ATOM 6554 N N . GLY A 1 858 ? -21.283 18.083 -7.362 1.00 97.00 858 GLY A N 1
ATOM 6555 C CA . GLY A 1 858 ? -22.566 17.480 -7.710 1.00 97.00 858 GLY A CA 1
ATOM 6556 C C . GLY A 1 858 ? -23.322 16.900 -6.530 1.00 97.00 858 GLY A C 1
ATOM 6557 O O . GLY A 1 858 ? -23.129 17.305 -5.383 1.00 97.00 858 GLY A O 1
ATOM 6558 N N . VAL A 1 859 ? -24.190 15.939 -6.836 1.00 98.00 859 VAL A N 1
ATOM 6559 C CA . VAL A 1 859 ? -24.955 15.150 -5.865 1.00 98.00 859 VAL A CA 1
ATOM 6560 C C . VAL A 1 859 ? -24.920 13.676 -6.249 1.00 98.00 859 VAL A C 1
ATOM 6562 O O . VAL A 1 859 ? -24.869 13.333 -7.431 1.00 98.00 859 VAL A O 1
ATOM 6565 N N . GLY A 1 860 ? -24.977 12.793 -5.261 1.00 97.69 860 GLY A N 1
ATOM 6566 C CA . GLY A 1 860 ? -25.019 11.359 -5.499 1.00 97.69 860 GLY A CA 1
ATOM 6567 C C . GLY A 1 860 ? -25.455 10.562 -4.281 1.00 97.69 860 GLY A C 1
ATOM 6568 O O . GLY A 1 860 ? -25.759 11.108 -3.217 1.00 97.69 860 GLY A O 1
ATOM 6569 N N . GLY A 1 861 ? -25.498 9.251 -4.463 1.00 97.81 861 GLY A N 1
ATOM 6570 C CA . GLY A 1 861 ? -25.781 8.304 -3.402 1.00 97.81 861 GLY A CA 1
ATOM 6571 C C . GLY A 1 861 ? -25.332 6.898 -3.761 1.00 97.81 861 GLY A C 1
ATOM 6572 O O . GLY A 1 861 ? -25.136 6.558 -4.929 1.00 97.81 861 GLY A O 1
ATOM 6573 N N . GLU A 1 862 ? -25.195 6.079 -2.729 1.00 98.25 862 GLU A N 1
ATOM 6574 C CA . GLU A 1 862 ? -24.796 4.681 -2.825 1.00 98.25 862 GLU A CA 1
ATOM 6575 C C . GLU A 1 862 ? -25.779 3.815 -2.035 1.00 98.25 862 GLU A C 1
ATOM 6577 O O . GLU A 1 862 ? -26.276 4.219 -0.983 1.00 98.25 862 GLU A O 1
ATOM 6582 N N . TRP A 1 863 ? -26.034 2.601 -2.511 1.00 98.38 863 TRP A N 1
ATOM 6583 C CA . TRP A 1 863 ? -26.671 1.533 -1.745 1.00 98.38 863 TRP A CA 1
ATOM 6584 C C . TRP A 1 863 ? -25.754 0.313 -1.746 1.00 98.38 863 TRP A C 1
ATOM 6586 O O . TRP A 1 863 ? -25.214 -0.053 -2.786 1.00 98.38 863 TRP A O 1
ATOM 6596 N N . LEU A 1 864 ? -25.585 -0.325 -0.588 1.00 98.44 864 LEU A N 1
ATOM 6597 C CA . LEU A 1 864 ? -24.724 -1.492 -0.408 1.00 98.44 864 LEU A CA 1
ATOM 6598 C C . LEU A 1 864 ? -25.462 -2.608 0.331 1.00 98.44 864 LEU A C 1
ATOM 6600 O O . LEU A 1 864 ? -25.885 -2.441 1.478 1.00 98.44 864 LEU A O 1
ATOM 6604 N N . TYR A 1 865 ? -25.512 -3.785 -0.287 1.00 97.94 865 TYR A N 1
ATOM 6605 C CA . TYR A 1 865 ? -25.827 -5.044 0.373 1.00 97.94 865 TYR A CA 1
ATOM 6606 C C . TYR A 1 865 ? -24.538 -5.729 0.847 1.00 97.94 865 T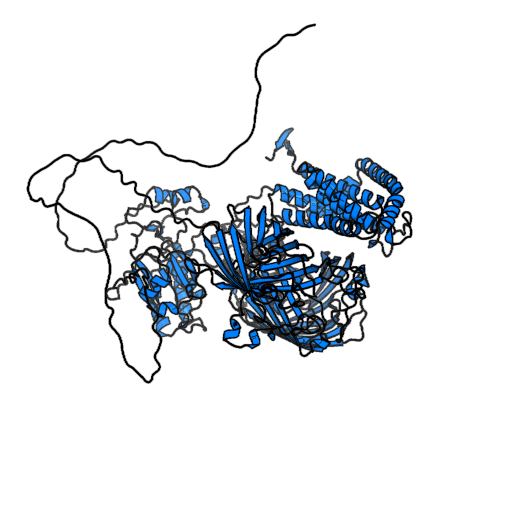YR A C 1
ATOM 6608 O O . TYR A 1 865 ? -23.726 -6.183 0.037 1.00 97.94 865 TYR A O 1
ATOM 6616 N N . ARG A 1 866 ? -24.353 -5.822 2.170 1.00 96.12 866 ARG A N 1
ATOM 6617 C CA . ARG A 1 866 ? -23.205 -6.488 2.809 1.00 96.12 866 ARG A CA 1
ATOM 6618 C C . ARG A 1 866 ? -23.652 -7.335 4.006 1.00 96.12 866 ARG A C 1
ATOM 6620 O O . ARG A 1 866 ? -23.790 -6.802 5.116 1.00 96.12 866 ARG A O 1
ATOM 6627 N N . PRO A 1 867 ? -23.844 -8.651 3.817 1.00 93.94 867 PRO A N 1
ATOM 6628 C CA . PRO A 1 867 ? -24.043 -9.566 4.929 1.00 93.94 867 PRO A CA 1
ATOM 6629 C C . PRO A 1 867 ? -22.791 -9.665 5.804 1.00 93.94 867 PRO A C 1
ATOM 6631 O O . PRO A 1 867 ? -21.664 -9.579 5.305 1.00 93.94 867 PRO A O 1
ATOM 6634 N N . TRP A 1 868 ? -22.983 -9.831 7.112 1.00 88.62 868 TRP A N 1
ATOM 6635 C CA . TRP A 1 868 ? -21.881 -9.997 8.057 1.00 88.62 868 TRP A CA 1
ATOM 6636 C C . TRP A 1 868 ? -21.054 -11.245 7.735 1.00 88.62 868 TRP A C 1
ATOM 6638 O O . TRP A 1 868 ? -21.596 -12.308 7.438 1.00 88.62 868 TRP A O 1
ATOM 6648 N N . ASN A 1 869 ? -19.730 -11.095 7.781 1.00 87.81 869 ASN A N 1
ATOM 6649 C CA . ASN A 1 869 ? -18.738 -12.117 7.450 1.00 87.81 869 ASN A CA 1
ATOM 6650 C C . ASN A 1 869 ? -18.942 -12.806 6.079 1.00 87.81 869 ASN A C 1
ATOM 6652 O O . ASN A 1 869 ? -18.559 -13.961 5.891 1.00 87.81 869 ASN A O 1
ATOM 6656 N N . SER A 1 870 ? -19.553 -12.112 5.117 1.00 88.94 870 SER A N 1
ATOM 6657 C CA . SER A 1 870 ? -19.768 -12.626 3.764 1.00 88.94 870 SER A CA 1
ATOM 6658 C C . SER A 1 870 ? -18.510 -12.535 2.899 1.00 88.94 870 SER A C 1
ATOM 6660 O O . SER A 1 870 ? -17.811 -11.523 2.904 1.00 88.94 870 SER A O 1
ATOM 6662 N N . HIS A 1 871 ? -18.290 -13.549 2.059 1.00 90.12 871 HIS A N 1
ATOM 6663 C CA . HIS A 1 871 ? -17.322 -13.490 0.957 1.00 90.12 871 HIS A CA 1
ATOM 6664 C C . HIS A 1 871 ? -17.750 -12.539 -0.174 1.00 90.12 871 HIS A C 1
ATOM 6666 O O . HIS A 1 871 ? -16.921 -12.176 -1.007 1.00 90.12 871 HIS A O 1
ATOM 6672 N N . PHE A 1 872 ? -19.022 -12.132 -0.206 1.00 94.88 872 PHE A N 1
ATOM 6673 C CA . PHE A 1 872 ? -19.598 -11.273 -1.238 1.00 94.88 872 PHE A CA 1
ATOM 6674 C C . PHE A 1 872 ? -20.316 -10.055 -0.647 1.00 94.88 872 PHE A C 1
ATOM 6676 O O . PHE A 1 872 ? -21.098 -10.182 0.300 1.00 94.88 872 PHE A O 1
ATOM 6683 N N . ALA A 1 873 ? -20.121 -8.894 -1.264 1.00 97.81 873 ALA A N 1
ATOM 6684 C CA . ALA A 1 873 ? -20.969 -7.716 -1.098 1.00 97.81 873 ALA A CA 1
ATOM 6685 C C . ALA A 1 873 ? -21.311 -7.138 -2.478 1.00 97.81 873 ALA A C 1
ATOM 6687 O O . ALA A 1 873 ? -20.566 -7.339 -3.437 1.00 97.81 873 ALA A O 1
ATOM 6688 N N . PHE A 1 874 ? -22.427 -6.425 -2.591 1.00 98.25 874 PHE A N 1
ATOM 6689 C CA . PHE A 1 874 ? -22.869 -5.831 -3.853 1.00 98.25 874 PHE A CA 1
ATOM 6690 C C . PHE A 1 874 ? -23.370 -4.409 -3.620 1.00 98.25 874 PHE A C 1
ATOM 6692 O O . PHE A 1 874 ? -24.245 -4.196 -2.780 1.00 98.25 874 PHE A O 1
ATOM 6699 N N . GLY A 1 875 ? -22.792 -3.447 -4.337 1.00 98.25 875 GLY A N 1
ATOM 6700 C CA . GLY A 1 875 ? -23.120 -2.028 -4.234 1.00 98.25 875 GLY A CA 1
ATOM 6701 C C . GLY A 1 875 ? -23.587 -1.435 -5.558 1.00 98.25 875 GLY A C 1
ATOM 6702 O O . GLY A 1 875 ? -23.249 -1.943 -6.625 1.00 98.25 875 GLY A O 1
ATOM 6703 N N . ILE A 1 876 ? -24.354 -0.352 -5.483 1.00 98.44 876 ILE A N 1
ATOM 6704 C CA . ILE A 1 876 ? -24.726 0.496 -6.619 1.00 98.44 876 ILE A CA 1
ATOM 6705 C C . ILE A 1 876 ? -24.483 1.949 -6.210 1.00 98.44 876 ILE A C 1
ATOM 6707 O O . ILE A 1 876 ? -25.029 2.377 -5.192 1.00 98.44 876 ILE A O 1
ATOM 6711 N N . ASP A 1 877 ? -23.719 2.703 -7.001 1.00 97.75 877 ASP A N 1
ATOM 6712 C CA . ASP A 1 877 ? -23.642 4.165 -6.901 1.00 97.75 877 ASP A CA 1
ATOM 6713 C C . ASP A 1 877 ? -24.296 4.870 -8.097 1.00 97.75 877 ASP A C 1
ATOM 6715 O O . ASP A 1 877 ? -24.383 4.331 -9.203 1.00 97.75 877 ASP A O 1
ATOM 6719 N N . LEU A 1 878 ? -24.810 6.077 -7.851 1.00 98.19 878 LEU A N 1
ATOM 6720 C CA . LEU A 1 878 ? -25.349 6.967 -8.874 1.00 98.19 878 LEU A CA 1
ATOM 6721 C C . LEU A 1 878 ? -25.081 8.423 -8.486 1.00 98.19 878 LEU A C 1
ATOM 6723 O O . LEU A 1 878 ? -25.385 8.851 -7.373 1.00 98.19 878 LEU A O 1
ATOM 6727 N N . ASN A 1 879 ? -24.529 9.186 -9.423 1.00 98.31 879 ASN A N 1
ATOM 6728 C CA . ASN A 1 879 ? -24.057 10.548 -9.223 1.00 98.31 879 ASN A CA 1
ATOM 6729 C C . ASN A 1 879 ? -24.439 11.396 -10.438 1.00 98.31 879 ASN A C 1
ATOM 6731 O O . ASN A 1 879 ? -24.345 10.930 -11.573 1.00 98.31 879 ASN A O 1
ATOM 6735 N N . HIS A 1 880 ? -24.803 12.652 -10.209 1.00 98.25 880 HIS A N 1
ATOM 6736 C CA . HIS A 1 880 ? -24.904 13.673 -11.245 1.00 98.25 880 HIS A CA 1
ATOM 6737 C C . HIS A 1 880 ? -23.963 14.815 -10.868 1.00 98.25 880 HIS A C 1
ATOM 6739 O O . HIS A 1 880 ? -24.090 15.399 -9.786 1.00 98.25 880 HIS A O 1
ATOM 6745 N N . VAL A 1 881 ? -22.974 15.067 -11.724 1.00 98.19 881 VAL A N 1
ATOM 6746 C CA . VAL A 1 881 ? -21.820 15.915 -11.424 1.00 98.19 881 VAL A CA 1
ATOM 6747 C C . VAL A 1 881 ? -21.518 16.885 -12.561 1.00 98.19 881 VAL A C 1
ATOM 6749 O O . VAL A 1 881 ? -21.723 16.577 -13.730 1.00 98.19 881 VAL A O 1
ATOM 6752 N N . ARG A 1 882 ? -21.002 18.059 -12.204 1.00 98.06 882 ARG A N 1
ATOM 6753 C CA . ARG A 1 882 ? -20.606 19.152 -13.092 1.00 98.06 882 ARG A CA 1
ATOM 6754 C C . ARG A 1 882 ? -19.178 19.573 -12.759 1.00 98.06 882 ARG A C 1
ATOM 6756 O O . ARG A 1 882 ? -18.785 19.566 -11.589 1.00 98.06 882 ARG A O 1
ATOM 6763 N N . GLN A 1 883 ? -18.393 19.904 -13.777 1.00 97.38 883 GLN A N 1
ATOM 6764 C CA . GLN A 1 883 ? -16.997 20.290 -13.590 1.00 97.38 883 GLN A CA 1
ATOM 6765 C C . GLN A 1 883 ? -16.848 21.582 -12.783 1.00 97.38 883 GLN A C 1
ATOM 6767 O O . GLN A 1 883 ? -17.682 22.486 -12.863 1.00 97.38 883 GLN A O 1
ATOM 6772 N N . ARG A 1 884 ? -15.760 21.668 -12.019 1.00 96.88 884 ARG A N 1
ATOM 6773 C CA . ARG A 1 884 ? -15.369 22.836 -11.219 1.00 96.88 884 ARG A CA 1
ATOM 6774 C C . ARG A 1 884 ? -14.383 23.704 -11.986 1.00 96.88 884 ARG A C 1
ATOM 6776 O O . ARG A 1 884 ? -13.713 23.210 -12.887 1.00 96.88 884 ARG A O 1
ATOM 6783 N N . ASP A 1 885 ? -14.292 24.985 -11.652 1.00 96.44 885 ASP A N 1
ATOM 6784 C CA . ASP A 1 885 ? -13.227 25.828 -12.204 1.00 96.44 885 ASP A CA 1
ATOM 6785 C C . ASP A 1 885 ? -11.846 25.449 -11.642 1.00 96.44 885 ASP A C 1
ATOM 6787 O O . ASP A 1 885 ? -11.729 24.814 -10.590 1.00 96.44 885 ASP A O 1
ATOM 6791 N N . PHE A 1 886 ? -10.794 25.778 -12.399 1.00 93.81 886 PHE A N 1
ATOM 6792 C CA . PHE A 1 886 ? -9.436 25.277 -12.156 1.00 93.81 886 PHE A CA 1
ATOM 6793 C C . PHE A 1 886 ? -8.810 25.793 -10.851 1.00 93.81 886 PHE A C 1
ATOM 6795 O O . PHE A 1 886 ? -7.969 25.109 -10.276 1.00 93.81 886 PHE A O 1
ATOM 6802 N N . ASP A 1 887 ? -9.279 26.932 -10.332 1.00 92.50 887 ASP A N 1
ATOM 6803 C CA . ASP A 1 887 ? -8.914 27.451 -9.006 1.00 92.50 887 ASP A CA 1
ATOM 6804 C C . ASP A 1 887 ? -9.370 26.544 -7.842 1.00 92.50 887 ASP A C 1
ATOM 6806 O O . ASP A 1 887 ? -8.908 26.692 -6.710 1.00 92.50 887 ASP A O 1
ATOM 6810 N N . GLN A 1 888 ? -10.270 25.587 -8.103 1.00 94.38 888 GLN A N 1
ATOM 6811 C CA . GLN A 1 888 ? -10.959 24.772 -7.104 1.00 94.38 888 GLN A CA 1
ATOM 6812 C C . GLN A 1 888 ? -11.655 25.603 -6.012 1.00 94.38 888 GLN A C 1
ATOM 6814 O O . GLN A 1 888 ? -11.751 25.153 -4.868 1.00 94.38 888 GLN A O 1
ATOM 6819 N N . HIS A 1 889 ? -12.139 26.808 -6.320 1.00 93.75 889 HIS A N 1
ATOM 6820 C CA . HIS A 1 889 ? -12.929 27.627 -5.396 1.00 93.75 889 HIS A CA 1
ATOM 6821 C C . HIS A 1 889 ? -14.410 27.242 -5.535 1.00 93.75 889 HIS A C 1
ATOM 6823 O O . HIS A 1 889 ? -14.765 26.072 -5.354 1.00 93.75 889 HIS A O 1
ATOM 6829 N N . PHE A 1 890 ? -15.281 28.208 -5.843 1.00 94.44 890 PHE A N 1
ATOM 6830 C CA . PHE A 1 890 ? -16.736 28.017 -5.913 1.00 94.44 890 PHE A CA 1
ATOM 6831 C C . PHE A 1 890 ? -17.307 28.028 -7.348 1.00 94.44 890 PHE A C 1
ATOM 6833 O O . PHE A 1 890 ? -18.521 27.906 -7.521 1.00 94.44 890 PHE A O 1
ATOM 6840 N N . GLY A 1 891 ? -16.450 28.180 -8.366 1.00 95.25 891 GLY A N 1
ATOM 6841 C CA . GLY A 1 891 ? -16.822 28.214 -9.785 1.00 95.25 891 GLY A CA 1
ATOM 6842 C C . GLY A 1 891 ? -17.161 26.839 -10.381 1.00 95.25 891 GLY A C 1
ATOM 6843 O O . GLY A 1 891 ? -16.728 25.802 -9.870 1.00 95.25 891 GLY A O 1
ATOM 6844 N N . LEU A 1 892 ? -17.960 26.832 -11.457 1.00 96.94 892 LEU A N 1
ATOM 6845 C CA . LEU A 1 892 ? -18.442 25.634 -12.154 1.00 96.94 892 LEU A CA 1
ATOM 6846 C C . LEU A 1 892 ? -18.449 25.825 -13.678 1.00 96.94 892 LEU A C 1
ATOM 6848 O O . LEU A 1 892 ? -19.111 26.718 -14.210 1.00 96.94 892 LEU A O 1
ATOM 6852 N N . ARG A 1 893 ? -17.819 24.884 -14.382 1.00 95.38 893 ARG A N 1
ATOM 6853 C CA . ARG A 1 893 ? -17.687 24.824 -15.847 1.00 95.38 893 ARG A CA 1
ATOM 6854 C C . ARG A 1 893 ? -18.926 24.201 -16.486 1.00 95.38 893 ARG A C 1
ATOM 6856 O O . ARG A 1 893 ? -19.727 23.582 -15.794 1.00 95.38 893 ARG A O 1
ATOM 6863 N N . ASP A 1 894 ? -19.097 24.338 -17.799 1.00 94.94 894 ASP A N 1
ATOM 6864 C CA . ASP A 1 894 ? -20.330 23.921 -18.495 1.00 94.94 894 ASP A CA 1
ATOM 6865 C C . ASP A 1 894 ? -20.478 22.417 -18.781 1.00 94.94 894 ASP A C 1
ATOM 6867 O O . ASP A 1 894 ? -21.539 22.002 -19.237 1.00 94.94 894 ASP A O 1
ATOM 6871 N N . TYR A 1 895 ? -19.469 21.585 -18.499 1.00 97.06 895 TYR A N 1
ATOM 6872 C CA . TYR A 1 895 ? -19.597 20.132 -18.654 1.00 97.06 895 TYR A CA 1
ATOM 6873 C C . TYR A 1 895 ? -20.257 19.488 -17.427 1.00 97.06 895 TYR A C 1
ATOM 6875 O O . TYR A 1 895 ? -19.695 19.533 -16.327 1.00 97.06 895 TYR A O 1
ATOM 6883 N N . ASP A 1 896 ? -21.410 18.846 -17.629 1.00 97.31 896 ASP A N 1
ATOM 6884 C CA . ASP A 1 896 ? -22.062 17.960 -16.662 1.00 97.31 896 ASP A CA 1
ATOM 6885 C C . ASP A 1 896 ? -22.286 16.545 -17.219 1.00 97.31 896 ASP A C 1
ATOM 6887 O O . ASP A 1 896 ? -22.327 16.321 -18.430 1.00 97.31 896 ASP A O 1
ATOM 6891 N N . VAL A 1 897 ? -22.360 15.571 -16.310 1.00 97.94 897 VAL A N 1
ATOM 6892 C CA . VAL A 1 897 ? -22.482 14.145 -16.618 1.00 97.94 897 VAL A CA 1
ATOM 6893 C C . VAL A 1 897 ? -23.168 13.398 -15.471 1.00 97.94 897 VAL A C 1
ATOM 6895 O O . VAL A 1 897 ? -23.021 13.723 -14.292 1.00 97.94 897 VAL A O 1
ATOM 6898 N N . THR A 1 898 ? -23.904 12.343 -15.812 1.00 98.25 898 THR A N 1
ATOM 6899 C CA . THR A 1 898 ? -24.392 11.352 -14.843 1.00 98.25 898 THR A CA 1
ATOM 6900 C C . THR A 1 898 ? -23.497 10.116 -14.911 1.00 98.25 898 THR A C 1
ATOM 6902 O O . THR A 1 898 ? -23.312 9.551 -15.987 1.00 98.25 898 THR A O 1
ATOM 6905 N N . THR A 1 899 ? -22.945 9.690 -13.776 1.00 98.00 899 THR A N 1
ATOM 6906 C CA . THR A 1 899 ? -22.009 8.557 -13.650 1.00 98.00 899 THR A CA 1
ATOM 6907 C C . THR A 1 899 ? -22.442 7.644 -12.504 1.00 98.00 899 THR A C 1
ATOM 6909 O O . THR A 1 899 ? -22.930 8.114 -11.473 1.00 98.00 899 THR A O 1
ATOM 6912 N N . GLY A 1 900 ? -22.313 6.332 -12.675 1.00 97.62 900 GLY A N 1
ATOM 6913 C CA . GLY A 1 900 ? -22.798 5.363 -11.693 1.00 97.62 900 GLY A CA 1
ATOM 6914 C C . GLY A 1 900 ? -22.483 3.923 -12.075 1.00 97.62 900 GLY A C 1
ATOM 6915 O O . GLY A 1 900 ? -22.506 3.579 -13.261 1.00 97.62 900 GLY A O 1
ATOM 6916 N N . HIS A 1 901 ? -22.188 3.097 -11.072 1.00 98.44 901 HIS A N 1
ATOM 6917 C CA . HIS A 1 901 ? -21.691 1.732 -11.245 1.00 98.44 901 HIS A CA 1
ATOM 6918 C C . HIS A 1 901 ? -22.396 0.742 -10.319 1.00 98.44 901 HIS A C 1
ATOM 6920 O O . HIS A 1 901 ? -22.607 1.012 -9.138 1.00 98.44 901 HIS A O 1
ATOM 6926 N N . ALA A 1 902 ? -22.680 -0.451 -10.839 1.00 98.56 902 ALA A N 1
ATOM 6927 C CA . ALA A 1 902 ? -22.966 -1.631 -10.035 1.00 98.56 902 ALA A CA 1
ATOM 6928 C C . ALA A 1 902 ? -21.651 -2.388 -9.785 1.00 98.56 902 ALA A C 1
ATOM 6930 O O . ALA A 1 902 ? -20.980 -2.781 -10.739 1.00 98.56 902 ALA A O 1
ATOM 6931 N N . THR A 1 903 ? -21.285 -2.595 -8.519 1.00 98.56 903 THR A N 1
ATOM 6932 C CA . THR A 1 903 ? -20.011 -3.208 -8.111 1.00 98.56 903 THR A CA 1
ATOM 6933 C C . THR A 1 903 ? -20.244 -4.483 -7.306 1.00 98.56 903 THR A C 1
ATOM 6935 O O . THR A 1 903 ? -20.830 -4.447 -6.222 1.00 98.56 903 THR A O 1
ATOM 6938 N N . LEU A 1 904 ? -19.735 -5.613 -7.802 1.00 98.50 904 LEU A N 1
ATOM 6939 C CA . LEU A 1 904 ? -19.586 -6.847 -7.031 1.00 98.50 904 LEU A CA 1
ATOM 6940 C C . LEU A 1 904 ? -18.219 -6.853 -6.340 1.00 98.50 904 LEU A C 1
ATOM 6942 O O . LEU A 1 904 ? -17.187 -6.784 -7.003 1.00 98.50 904 LEU A O 1
ATOM 6946 N N . TYR A 1 905 ? -18.217 -7.002 -5.020 1.00 98.06 905 TYR A N 1
ATOM 6947 C CA . TYR A 1 905 ? -17.021 -7.220 -4.211 1.00 98.06 905 TYR A CA 1
ATOM 6948 C C . TYR A 1 905 ? -16.961 -8.703 -3.844 1.00 98.06 905 TYR A C 1
ATOM 6950 O O . TYR A 1 905 ? -17.855 -9.203 -3.158 1.00 98.06 905 TYR A O 1
ATOM 6958 N N . TRP A 1 906 ? -15.922 -9.408 -4.285 1.00 96.50 906 TRP A N 1
ATOM 6959 C CA . TRP A 1 906 ? -15.713 -10.830 -4.020 1.00 96.50 906 TRP A CA 1
ATOM 6960 C C . TRP A 1 906 ? -14.363 -11.068 -3.347 1.00 96.50 906 TRP A C 1
ATOM 6962 O O . TRP A 1 906 ? -13.299 -10.905 -3.940 1.00 96.50 906 TRP A O 1
ATOM 6972 N N . HIS A 1 907 ? -14.401 -11.522 -2.101 1.00 93.44 907 HIS A N 1
ATOM 6973 C CA . HIS A 1 907 ? -13.236 -12.085 -1.440 1.00 93.44 907 HIS A CA 1
ATOM 6974 C C . HIS A 1 907 ? -13.136 -13.577 -1.744 1.00 93.44 907 HIS A C 1
ATOM 6976 O O . HIS A 1 907 ? -13.913 -14.390 -1.241 1.00 93.44 907 HIS A O 1
ATOM 6982 N N . THR A 1 908 ? -12.125 -13.934 -2.528 1.00 89.88 908 THR A N 1
ATOM 6983 C CA . THR A 1 908 ? -11.894 -15.297 -3.035 1.00 89.88 908 THR A CA 1
ATOM 6984 C C . THR A 1 908 ? -11.698 -16.351 -1.940 1.00 89.88 908 THR A C 1
ATOM 6986 O O . THR A 1 908 ? -11.883 -17.536 -2.194 1.00 89.88 908 THR A O 1
ATOM 6989 N N . GLY A 1 909 ? -11.294 -15.938 -0.732 1.00 81.94 909 GLY A N 1
ATOM 6990 C CA . GLY A 1 909 ? -10.824 -16.826 0.340 1.00 81.94 909 GLY A CA 1
ATOM 6991 C C . GLY A 1 909 ? -9.383 -17.315 0.142 1.00 81.94 909 GLY A C 1
ATOM 6992 O O . GLY A 1 909 ? -8.741 -17.721 1.105 1.00 81.94 909 GLY A O 1
ATOM 6993 N N . TRP A 1 910 ? -8.849 -17.201 -1.074 1.00 84.56 910 TRP A N 1
ATOM 6994 C CA . TRP A 1 910 ? -7.491 -17.579 -1.438 1.00 84.56 910 TRP A CA 1
ATOM 6995 C C . TRP A 1 910 ? -6.531 -16.394 -1.254 1.00 84.56 910 TRP A C 1
ATOM 6997 O O . TRP A 1 910 ? -6.768 -15.292 -1.756 1.00 84.56 910 TRP A O 1
ATOM 7007 N N . GLU A 1 911 ? -5.463 -16.614 -0.483 1.00 83.25 911 GLU A N 1
ATOM 7008 C CA . GLU A 1 911 ? -4.372 -15.656 -0.227 1.00 83.25 911 GLU A CA 1
ATOM 7009 C C . GLU A 1 911 ? -4.808 -14.254 0.244 1.00 83.25 911 GLU A C 1
ATOM 7011 O O . GLU A 1 911 ? -4.111 -13.264 0.035 1.00 83.25 911 GLU A O 1
ATOM 7016 N N . ASN A 1 912 ? -5.987 -14.171 0.874 1.00 88.88 912 ASN A N 1
ATOM 7017 C CA . ASN A 1 912 ? -6.673 -12.930 1.247 1.00 88.88 912 ASN A CA 1
ATOM 7018 C C . ASN A 1 912 ? -6.860 -11.936 0.074 1.00 88.88 912 ASN A C 1
ATOM 7020 O O . ASN A 1 912 ? -6.792 -10.717 0.242 1.00 88.88 912 ASN A O 1
ATOM 7024 N N . THR A 1 913 ? -7.134 -12.463 -1.123 1.00 93.75 913 THR A N 1
ATOM 7025 C CA . THR A 1 913 ? -7.362 -11.667 -2.338 1.00 93.75 913 THR A CA 1
ATOM 7026 C C . THR A 1 913 ? -8.811 -11.172 -2.430 1.00 93.75 913 THR A C 1
ATOM 7028 O O . THR A 1 913 ? -9.759 -11.968 -2.364 1.00 93.75 913 THR A O 1
ATOM 7031 N N . LEU A 1 914 ? -8.983 -9.860 -2.614 1.00 95.25 914 LEU A N 1
ATOM 7032 C CA . LEU A 1 914 ? -10.229 -9.188 -2.993 1.00 95.25 914 LEU A CA 1
ATOM 7033 C C . LEU A 1 914 ? -10.239 -8.936 -4.506 1.00 95.25 914 LEU A C 1
ATOM 7035 O O . LEU A 1 914 ? -9.280 -8.399 -5.052 1.00 95.25 914 LEU A O 1
ATOM 7039 N N . VAL A 1 915 ? -11.352 -9.265 -5.153 1.00 97.88 915 VAL A N 1
ATOM 7040 C CA . VAL A 1 915 ? -11.695 -8.858 -6.517 1.00 97.88 915 VAL A CA 1
ATOM 7041 C C . VAL A 1 915 ? -12.881 -7.896 -6.446 1.00 97.88 915 VAL A C 1
ATOM 7043 O O . VAL A 1 915 ? -13.865 -8.183 -5.761 1.00 97.88 915 VAL A O 1
ATOM 7046 N N . LYS A 1 916 ? -12.821 -6.775 -7.165 1.00 98.06 916 LYS A N 1
ATOM 7047 C CA . LYS A 1 916 ? -13.969 -5.902 -7.433 1.00 98.06 916 LYS A CA 1
ATOM 7048 C C . LYS A 1 916 ? -14.273 -5.943 -8.929 1.00 98.06 916 LYS A C 1
ATOM 7050 O O . LYS A 1 916 ? -13.365 -5.826 -9.750 1.00 98.06 916 LYS A O 1
ATOM 7055 N N . LEU A 1 917 ? -15.545 -6.107 -9.271 1.00 98.19 917 LEU A N 1
ATOM 7056 C CA . LEU A 1 917 ? -16.053 -6.048 -10.641 1.00 98.19 917 LEU A CA 1
ATOM 7057 C C . LEU A 1 917 ? -17.106 -4.941 -10.698 1.00 98.19 917 LEU A C 1
ATOM 7059 O O . LEU A 1 917 ? -18.219 -5.134 -10.207 1.00 98.19 917 LEU A O 1
ATOM 7063 N N . SER A 1 918 ? -16.744 -3.790 -11.259 1.00 98.25 918 SER A N 1
ATOM 7064 C CA . SER A 1 918 ? -17.625 -2.624 -11.396 1.00 98.25 918 SER A CA 1
ATOM 7065 C C . SER A 1 918 ? -18.075 -2.486 -12.845 1.00 98.25 918 SER A C 1
ATOM 7067 O O . SER A 1 918 ? -17.232 -2.464 -13.734 1.00 98.25 918 SER A O 1
ATOM 7069 N N . ALA A 1 919 ? -19.377 -2.354 -13.095 1.00 98.44 919 ALA A N 1
ATOM 7070 C CA . ALA A 1 919 ? -19.934 -2.102 -14.424 1.00 98.44 919 ALA A CA 1
ATOM 7071 C C . ALA A 1 919 ? -20.850 -0.872 -14.391 1.00 98.44 919 ALA A C 1
ATOM 7073 O O . ALA A 1 919 ? -21.711 -0.774 -13.514 1.00 98.44 919 ALA A O 1
ATOM 7074 N N . GLY A 1 920 ? -20.676 0.072 -15.319 1.00 98.00 920 GLY A N 1
ATOM 7075 C CA . GLY A 1 920 ? -21.371 1.359 -15.235 1.00 98.00 920 GLY A CA 1
ATOM 7076 C C . GLY A 1 920 ? -21.055 2.359 -16.343 1.00 98.00 920 GLY A C 1
ATOM 7077 O O . GLY A 1 920 ? -20.555 1.989 -17.407 1.00 98.00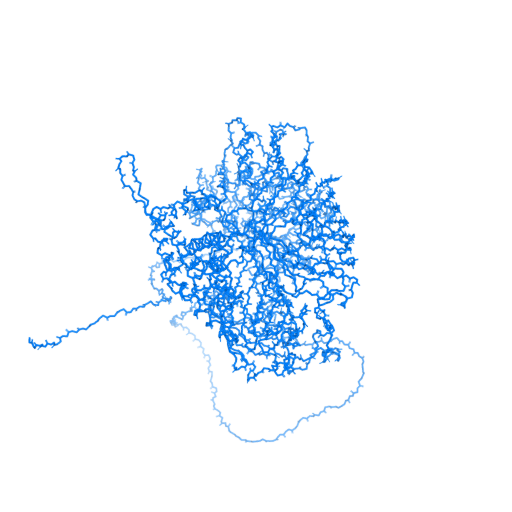 920 GLY A O 1
ATOM 7078 N N . GLN A 1 921 ? -21.388 3.625 -16.071 1.00 98.00 921 GLN A N 1
ATOM 7079 C CA . GLN A 1 921 ? -21.085 4.783 -16.917 1.00 98.00 921 GLN A CA 1
ATOM 7080 C C . GLN A 1 921 ? -20.097 5.713 -16.201 1.00 98.00 921 GLN A C 1
ATOM 7082 O O . GLN A 1 921 ? -20.343 6.119 -15.062 1.00 98.00 921 GLN A O 1
ATOM 7087 N N . TYR A 1 922 ? -19.013 6.061 -16.885 1.00 97.25 922 TYR A N 1
ATOM 7088 C CA . TYR A 1 922 ? -17.846 6.784 -16.380 1.00 97.25 922 TYR A CA 1
ATOM 7089 C C . TYR A 1 922 ? -17.956 8.298 -16.645 1.00 97.25 922 TYR A C 1
ATOM 7091 O O . TYR A 1 922 ? -18.938 8.775 -17.220 1.00 97.25 922 TYR A O 1
ATOM 7099 N N . LEU A 1 923 ? -16.973 9.079 -16.184 1.00 96.88 923 LEU A N 1
ATOM 7100 C CA . LEU A 1 923 ? -17.028 10.546 -16.212 1.00 96.88 923 LEU A CA 1
ATOM 7101 C C . LEU A 1 923 ? -17.009 11.158 -17.615 1.00 96.88 923 LEU A C 1
ATOM 7103 O O . LEU A 1 923 ? -17.600 12.216 -17.784 1.00 96.88 923 LEU A O 1
ATOM 7107 N N . ALA A 1 924 ? -16.383 10.527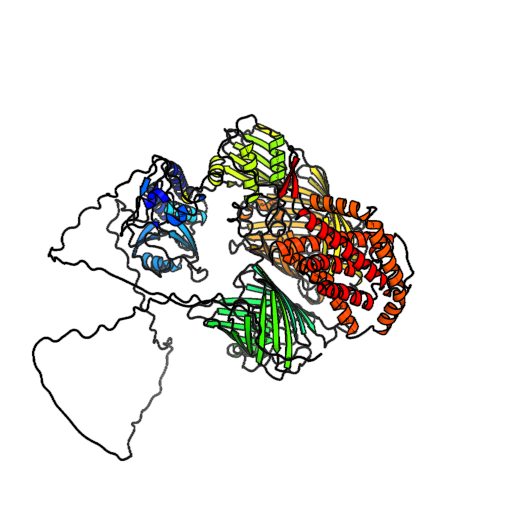 -18.612 1.00 95.31 924 ALA A N 1
ATOM 7108 C CA . ALA A 1 924 ? -16.428 11.015 -19.995 1.00 95.31 924 ALA A CA 1
ATOM 7109 C C . ALA A 1 924 ? -17.757 10.670 -20.710 1.00 95.31 924 ALA A C 1
ATOM 7111 O O . ALA A 1 924 ? -17.958 11.050 -21.864 1.00 95.31 924 ALA A O 1
ATOM 7112 N N . GLY A 1 925 ? -18.681 9.983 -20.022 1.00 95.25 925 GLY A N 1
ATOM 7113 C CA . GLY A 1 925 ? -19.971 9.516 -20.540 1.00 95.25 925 GLY A CA 1
ATOM 7114 C C . GLY A 1 925 ? -19.937 8.106 -21.144 1.00 95.25 925 GLY A C 1
ATOM 7115 O O . GLY A 1 925 ? -20.994 7.564 -21.471 1.00 95.25 925 GLY A O 1
ATOM 7116 N N . ASP A 1 926 ? -18.750 7.507 -21.250 1.00 95.94 926 ASP A N 1
ATOM 7117 C CA . ASP A 1 926 ? -18.507 6.159 -21.758 1.00 95.94 926 ASP A CA 1
ATOM 7118 C C . ASP A 1 926 ? -18.957 5.056 -20.790 1.00 95.94 926 ASP A C 1
ATOM 7120 O O . ASP A 1 926 ? -19.167 5.290 -19.596 1.00 95.94 926 ASP A O 1
ATOM 7124 N N . ARG A 1 927 ? -19.149 3.835 -21.299 1.00 97.19 927 ARG A N 1
ATOM 7125 C CA . ARG A 1 927 ? -19.721 2.706 -20.549 1.00 97.19 927 ARG A CA 1
ATOM 7126 C C . ARG A 1 927 ? -18.866 1.463 -20.648 1.00 97.19 927 ARG A C 1
ATOM 7128 O O . ARG A 1 927 ? -18.371 1.117 -21.713 1.00 97.19 927 ARG A O 1
ATOM 7135 N N . GLY A 1 928 ? -18.741 0.731 -19.548 1.00 96.81 928 GLY A N 1
ATOM 7136 C CA . GLY A 1 928 ? -17.912 -0.468 -19.539 1.00 96.81 928 GLY A CA 1
ATOM 7137 C C . GLY A 1 928 ? -17.756 -1.128 -18.186 1.00 96.81 928 GLY A C 1
ATOM 7138 O O . GLY A 1 928 ? -18.645 -1.046 -17.335 1.00 96.81 928 GLY A O 1
ATOM 7139 N N . VAL A 1 929 ? -16.624 -1.816 -18.034 1.00 97.50 929 VAL A N 1
ATOM 7140 C CA . VAL A 1 929 ? -16.307 -2.651 -16.875 1.00 97.50 929 VAL A CA 1
ATOM 7141 C C . VAL A 1 929 ? -14.885 -2.378 -16.389 1.00 97.50 929 VAL A C 1
ATOM 7143 O O . VAL A 1 929 ? -13.936 -2.398 -17.176 1.00 97.50 929 VAL A O 1
ATOM 7146 N N . THR A 1 930 ? -14.743 -2.204 -15.076 1.00 97.38 930 THR A N 1
ATOM 7147 C CA . THR A 1 930 ? -13.468 -2.207 -14.354 1.00 97.38 930 THR A CA 1
ATOM 7148 C C . THR A 1 930 ? -13.328 -3.505 -13.571 1.00 97.38 930 THR A C 1
ATOM 7150 O O . THR A 1 930 ? -14.228 -3.900 -12.826 1.00 97.38 930 THR A O 1
ATOM 7153 N N . VAL A 1 931 ? -12.169 -4.141 -13.716 1.00 97.44 931 VAL A N 1
ATOM 7154 C CA . VAL A 1 931 ? -11.711 -5.250 -12.879 1.00 97.44 931 VAL A CA 1
ATOM 7155 C C . VAL A 1 931 ? -10.579 -4.725 -12.006 1.00 97.44 931 VAL A C 1
ATOM 7157 O O . VAL A 1 931 ? -9.607 -4.193 -12.533 1.00 97.44 931 VAL A O 1
ATOM 7160 N N . ASP A 1 932 ? -10.701 -4.880 -10.692 1.00 96.62 932 ASP A N 1
ATOM 7161 C CA . ASP A 1 932 ? -9.682 -4.537 -9.692 1.00 96.62 932 ASP A CA 1
ATOM 7162 C C . ASP A 1 932 ? -9.400 -5.783 -8.839 1.00 96.62 932 ASP A C 1
ATOM 7164 O O . ASP A 1 932 ? -10.330 -6.432 -8.356 1.00 96.62 932 ASP A O 1
ATOM 7168 N N . ILE A 1 933 ? -8.129 -6.161 -8.703 1.00 95.88 933 ILE A N 1
ATOM 7169 C CA . ILE A 1 933 ? -7.677 -7.351 -7.975 1.00 95.88 933 ILE A CA 1
ATOM 7170 C C . ILE A 1 933 ? -6.559 -6.939 -7.023 1.00 95.88 933 ILE A C 1
ATOM 7172 O O . ILE A 1 933 ? -5.513 -6.469 -7.469 1.00 95.88 933 ILE A O 1
ATOM 7176 N N . ALA A 1 934 ? -6.742 -7.179 -5.723 1.00 95.19 934 ALA A N 1
ATOM 7177 C CA . ALA A 1 934 ? -5.756 -6.842 -4.702 1.00 95.19 934 ALA A CA 1
ATOM 7178 C C . ALA A 1 934 ? -5.573 -7.946 -3.653 1.00 95.19 934 ALA A C 1
ATOM 7180 O O . ALA A 1 934 ? -6.545 -8.443 -3.076 1.00 95.19 934 ALA A O 1
ATOM 7181 N N . ARG A 1 935 ? -4.313 -8.282 -3.355 1.00 93.81 935 ARG A N 1
ATOM 7182 C CA . ARG A 1 935 ? -3.926 -9.110 -2.202 1.00 93.81 935 ARG A CA 1
ATOM 7183 C C . ARG A 1 935 ? -3.695 -8.205 -0.994 1.00 93.81 935 ARG A C 1
ATOM 7185 O O . ARG A 1 935 ? -3.045 -7.171 -1.142 1.00 93.81 935 ARG A O 1
ATOM 7192 N N . GLN A 1 936 ? -4.180 -8.593 0.187 1.00 92.06 936 GLN A N 1
ATOM 7193 C CA . GLN A 1 936 ? -3.868 -7.909 1.448 1.00 92.06 936 GLN A CA 1
ATOM 7194 C C . GLN A 1 936 ? -3.098 -8.832 2.405 1.00 92.06 936 GLN A C 1
ATOM 7196 O O . GLN A 1 936 ? -3.612 -9.876 2.802 1.00 92.06 936 GLN A O 1
ATOM 7201 N N . PHE A 1 937 ? -1.883 -8.428 2.780 1.00 90.12 937 PHE A N 1
ATOM 7202 C CA . PHE A 1 937 ? -0.987 -9.143 3.694 1.00 90.12 937 PHE A CA 1
ATOM 7203 C C . PHE A 1 937 ? -1.421 -8.994 5.164 1.00 90.12 937 PHE A C 1
ATOM 7205 O O . PHE A 1 937 ? -2.219 -8.115 5.502 1.00 90.12 937 PHE A O 1
ATOM 7212 N N . ASP A 1 938 ? -0.879 -9.829 6.056 1.00 84.56 938 ASP A N 1
ATOM 7213 C CA . ASP A 1 938 ? -1.283 -9.872 7.472 1.00 84.56 938 ASP A CA 1
ATOM 7214 C C . ASP A 1 938 ? -0.890 -8.615 8.275 1.00 84.56 938 ASP A C 1
ATOM 7216 O O . ASP A 1 938 ? -1.563 -8.277 9.249 1.00 84.56 938 ASP A O 1
ATOM 7220 N N . ASN A 1 939 ? 0.108 -7.843 7.830 1.00 81.12 939 ASN A N 1
ATOM 7221 C CA . ASN A 1 939 ? 0.395 -6.508 8.375 1.00 81.12 939 ASN A CA 1
ATOM 7222 C C . ASN A 1 939 ? -0.530 -5.398 7.828 1.00 81.12 939 ASN A C 1
ATOM 7224 O O . ASN A 1 939 ? -0.391 -4.231 8.202 1.00 81.12 939 ASN A O 1
ATOM 7228 N N . GLY A 1 940 ? -1.483 -5.755 6.964 1.00 88.12 940 GLY A N 1
ATOM 7229 C CA . GLY A 1 940 ? -2.487 -4.872 6.384 1.00 88.12 940 GLY A CA 1
ATOM 7230 C C . GLY A 1 940 ? -2.087 -4.194 5.071 1.00 88.12 940 GLY A C 1
ATOM 7231 O O . GLY A 1 940 ? -2.956 -3.553 4.474 1.00 88.12 940 GLY A O 1
ATOM 7232 N N . VAL A 1 941 ? -0.842 -4.342 4.596 1.00 89.56 941 VAL A N 1
ATOM 7233 C CA . VAL A 1 941 ? -0.395 -3.833 3.282 1.00 89.56 941 VAL A CA 1
ATOM 7234 C C . VAL A 1 941 ? -1.208 -4.472 2.155 1.00 89.56 941 VAL A C 1
ATOM 7236 O O . VAL A 1 941 ? -1.505 -5.665 2.205 1.00 89.56 941 VAL A O 1
ATOM 7239 N N . LYS A 1 942 ? -1.561 -3.700 1.119 1.00 93.25 942 LYS A N 1
ATOM 7240 C CA . LYS A 1 942 ? -2.263 -4.198 -0.076 1.00 93.25 942 LYS A CA 1
ATOM 7241 C C . LYS A 1 942 ? -1.441 -3.949 -1.334 1.00 93.25 942 LYS A C 1
ATOM 7243 O O . LYS A 1 942 ? -1.034 -2.816 -1.566 1.00 93.25 942 LYS A O 1
ATOM 7248 N N . MET A 1 943 ? -1.281 -4.968 -2.173 1.00 93.06 943 MET A N 1
ATOM 7249 C CA . MET A 1 943 ? -0.788 -4.834 -3.551 1.00 93.06 943 MET A CA 1
ATOM 7250 C C . MET A 1 943 ? -1.942 -5.140 -4.504 1.00 93.06 943 MET A C 1
ATOM 7252 O O . MET A 1 943 ? -2.582 -6.183 -4.352 1.00 93.06 943 MET A O 1
ATOM 7256 N N . GLY A 1 944 ? -2.214 -4.259 -5.467 1.00 92.38 944 GLY A N 1
ATOM 7257 C CA . GLY A 1 944 ? -3.336 -4.413 -6.390 1.00 92.38 944 GLY A CA 1
ATOM 7258 C C . GLY A 1 944 ? -3.062 -3.944 -7.813 1.00 92.38 944 GLY A C 1
ATOM 7259 O O . GLY A 1 944 ? -2.115 -3.207 -8.085 1.00 92.38 944 GLY A O 1
ATOM 7260 N N . VAL A 1 945 ? -3.905 -4.400 -8.732 1.00 90.06 945 VAL A N 1
ATOM 7261 C CA . VAL A 1 945 ? -3.885 -4.060 -10.157 1.00 90.06 945 VAL A CA 1
ATOM 7262 C C . VAL A 1 945 ? -5.318 -3.909 -10.650 1.00 90.06 945 VAL A C 1
ATOM 7264 O O . VAL A 1 945 ? -6.191 -4.690 -10.271 1.00 90.06 945 VAL A O 1
ATOM 7267 N N . PHE A 1 946 ? -5.560 -2.922 -11.508 1.00 91.25 946 PHE A N 1
ATOM 7268 C CA . PHE A 1 946 ? -6.860 -2.724 -12.137 1.00 91.25 946 PHE A CA 1
ATOM 7269 C C . PHE A 1 946 ? -6.733 -2.482 -13.645 1.00 91.25 946 PHE A C 1
ATOM 7271 O O . PHE A 1 946 ? -5.718 -1.980 -14.137 1.00 91.25 946 PHE A O 1
ATOM 7278 N N . ALA A 1 947 ? -7.800 -2.814 -14.368 1.00 90.62 947 ALA A N 1
ATOM 7279 C CA . ALA A 1 947 ? -7.988 -2.485 -15.774 1.00 90.62 947 ALA A CA 1
ATOM 7280 C C . ALA A 1 947 ? -9.462 -2.151 -16.043 1.00 90.62 947 ALA A C 1
ATOM 7282 O O . ALA A 1 947 ? -10.361 -2.840 -15.557 1.00 90.62 947 ALA A O 1
ATOM 7283 N N . THR A 1 948 ? -9.701 -1.115 -16.844 1.00 92.38 948 THR A N 1
ATOM 7284 C CA . THR A 1 948 ? -11.030 -0.634 -17.232 1.00 92.38 948 THR A CA 1
ATOM 7285 C C . THR A 1 948 ? -11.147 -0.648 -18.747 1.00 92.38 948 THR A C 1
ATOM 7287 O O . THR A 1 948 ? -10.383 0.049 -19.412 1.00 92.38 948 THR A O 1
ATOM 7290 N N . LYS A 1 949 ? -12.121 -1.379 -19.306 1.00 91.00 949 LYS A N 1
ATOM 7291 C CA . LYS A 1 949 ? -12.449 -1.295 -20.739 1.00 91.00 949 LYS A CA 1
ATOM 7292 C C . LYS A 1 949 ? -13.883 -0.820 -20.941 1.00 91.00 949 LYS A C 1
ATOM 7294 O O . LYS A 1 949 ? -14.816 -1.382 -20.366 1.00 91.00 949 LYS A O 1
ATOM 7299 N N . THR A 1 950 ? -14.027 0.204 -21.775 1.00 93.12 950 THR A N 1
ATOM 7300 C CA . THR A 1 950 ? -15.297 0.830 -22.149 1.00 93.12 950 THR A CA 1
ATOM 7301 C C . THR A 1 950 ? -15.587 0.684 -23.645 1.00 93.12 950 THR A C 1
ATOM 7303 O O . THR A 1 950 ? -14.791 0.099 -24.387 1.00 93.12 950 THR A O 1
ATOM 7306 N N . ASP A 1 951 ? -16.759 1.159 -24.066 1.00 91.25 951 ASP A N 1
ATOM 7307 C CA . ASP A 1 951 ? -17.273 1.159 -25.439 1.00 91.25 951 ASP A CA 1
ATOM 7308 C C . ASP A 1 951 ? -16.546 2.128 -26.393 1.00 91.25 951 ASP A C 1
ATOM 7310 O O . ASP A 1 951 ? -16.743 2.053 -27.605 1.00 91.25 951 ASP A O 1
ATOM 7314 N N . VAL A 1 952 ? -15.648 2.965 -25.867 1.00 87.81 952 VAL A N 1
ATOM 7315 C CA . VAL A 1 952 ? -14.773 3.872 -26.628 1.00 87.81 952 VAL A CA 1
ATOM 7316 C C . VAL A 1 952 ? -13.709 3.099 -27.423 1.00 87.81 952 VAL A C 1
ATOM 7318 O O . VAL A 1 952 ? -13.050 2.178 -26.910 1.00 87.81 952 VAL A O 1
ATOM 7321 N N . SER A 1 953 ? -13.503 3.501 -28.682 1.00 82.31 953 SER A N 1
ATOM 7322 C CA . SER A 1 953 ? -12.463 2.938 -29.552 1.00 82.31 953 SER A CA 1
ATOM 7323 C C . SER A 1 953 ? -11.046 3.315 -29.093 1.00 82.31 953 SER A C 1
ATOM 7325 O O . SER A 1 953 ? -10.839 4.297 -28.382 1.00 82.31 953 SER A O 1
ATOM 7327 N N . ALA A 1 954 ? -10.030 2.555 -29.511 1.00 76.31 954 ALA A N 1
ATOM 7328 C CA . ALA A 1 954 ? -8.640 2.885 -29.183 1.00 76.31 954 ALA A CA 1
ATOM 7329 C C . ALA A 1 954 ? -8.173 4.221 -29.804 1.00 76.31 954 ALA A C 1
ATOM 7331 O O . ALA A 1 954 ? -7.311 4.891 -29.237 1.00 76.31 954 ALA A O 1
ATOM 7332 N N . GLU A 1 955 ? -8.769 4.636 -30.927 1.00 73.75 955 GLU A N 1
ATOM 7333 C CA . GLU A 1 955 ? -8.494 5.915 -31.597 1.00 73.75 955 GLU A CA 1
ATOM 7334 C C . GLU A 1 955 ? -9.075 7.111 -30.819 1.00 73.75 955 GLU A C 1
ATOM 7336 O O . GLU A 1 955 ? -8.419 8.141 -30.658 1.00 73.75 955 GLU A O 1
ATOM 7341 N N . GLU A 1 956 ? -10.287 6.971 -30.277 1.00 77.12 956 GLU A N 1
ATOM 7342 C CA . GLU A 1 956 ? -10.925 7.989 -29.432 1.00 77.12 956 GLU A CA 1
ATOM 7343 C C . GLU A 1 956 ? -10.283 8.062 -28.036 1.00 77.12 956 GLU A C 1
ATOM 7345 O O . GLU A 1 956 ? -10.113 9.151 -27.486 1.00 77.12 956 GLU A O 1
ATOM 7350 N N . PHE A 1 957 ? -9.880 6.914 -27.480 1.00 75.38 957 PHE A N 1
ATOM 7351 C CA . PHE A 1 957 ? -9.172 6.831 -26.200 1.00 75.38 957 PHE A CA 1
ATOM 7352 C C . PHE A 1 957 ? -7.749 7.416 -26.285 1.00 75.38 957 PHE A C 1
ATOM 7354 O O . PHE A 1 957 ? -7.276 8.049 -25.340 1.00 75.38 957 PHE A O 1
ATOM 7361 N N . GLY A 1 958 ? -7.069 7.225 -27.420 1.00 68.25 958 GLY A N 1
ATOM 7362 C CA . GLY A 1 958 ? -5.674 7.611 -27.633 1.00 68.25 958 GLY A CA 1
ATOM 7363 C C . GLY A 1 958 ? -4.667 6.634 -27.008 1.00 68.25 958 GLY A C 1
ATOM 7364 O O . GLY A 1 958 ? -5.007 5.504 -26.649 1.00 68.25 958 GLY A O 1
ATOM 7365 N N . GLU A 1 959 ? -3.410 7.080 -26.879 1.00 66.12 959 GLU A N 1
ATOM 7366 C CA . GLU A 1 959 ? -2.308 6.305 -26.278 1.00 66.12 959 GLU A CA 1
ATOM 7367 C C . GLU A 1 959 ? -2.740 5.676 -24.948 1.00 66.12 959 GLU A C 1
ATOM 7369 O O . GLU A 1 959 ? -3.214 6.367 -24.037 1.00 66.12 959 GLU A O 1
ATOM 7374 N N . GLY A 1 960 ? -2.582 4.355 -24.864 1.00 67.25 960 GLY A N 1
ATOM 7375 C CA . GLY A 1 960 ? -3.052 3.528 -23.763 1.00 67.25 960 GLY A CA 1
ATOM 7376 C C . GLY A 1 960 ? -4.203 2.597 -24.150 1.00 67.25 960 GLY A C 1
ATOM 7377 O O . GLY A 1 960 ? -4.255 1.502 -23.600 1.00 67.25 960 GLY A O 1
ATOM 7378 N N . SER A 1 961 ? -5.087 2.968 -25.088 1.00 70.00 961 SER A N 1
ATOM 7379 C CA . SER A 1 961 ? -6.265 2.214 -25.602 1.00 70.00 961 SER A CA 1
ATOM 7380 C C . SER A 1 961 ? -7.356 1.758 -24.599 1.00 70.00 961 SER A C 1
ATOM 7382 O O . SER A 1 961 ? -8.484 1.434 -24.999 1.00 70.00 961 SER A O 1
ATOM 7384 N N . PHE A 1 962 ? -7.025 1.709 -23.305 1.00 79.62 962 PHE A N 1
ATOM 7385 C CA . PHE A 1 962 ? -7.885 1.452 -22.147 1.00 79.62 962 PHE A CA 1
ATOM 7386 C C . PHE A 1 962 ? -7.131 1.819 -20.844 1.00 79.62 962 PHE A C 1
ATOM 7388 O O . PHE A 1 962 ? -5.895 1.740 -20.807 1.00 79.62 962 PHE A O 1
ATOM 7395 N N . ASP A 1 963 ? -7.847 2.205 -19.778 1.00 83.69 963 ASP A N 1
ATOM 7396 C CA . ASP A 1 963 ? -7.251 2.621 -18.491 1.00 83.69 963 ASP A CA 1
ATOM 7397 C C . ASP A 1 963 ? -6.766 1.406 -17.684 1.00 83.69 963 ASP A C 1
ATOM 7399 O O . ASP A 1 963 ? -7.413 0.356 -17.642 1.00 83.69 963 ASP A O 1
ATOM 7403 N N . LYS A 1 964 ? -5.592 1.539 -17.067 1.00 84.50 964 LYS A N 1
ATOM 7404 C CA . LYS A 1 964 ? -4.886 0.464 -16.362 1.00 84.50 964 LYS A CA 1
ATOM 7405 C C . LYS A 1 964 ? -3.873 1.025 -15.375 1.00 84.50 964 LYS A C 1
ATOM 7407 O O . LYS A 1 964 ? -3.232 2.044 -15.635 1.00 84.50 964 LYS A O 1
ATOM 7412 N N . GLY A 1 965 ? -3.668 0.317 -14.271 1.00 81.19 965 GLY A N 1
ATOM 7413 C CA . GLY A 1 965 ? -2.649 0.690 -13.301 1.00 81.19 965 GLY A CA 1
ATOM 7414 C C . GLY A 1 965 ? -2.404 -0.350 -12.219 1.00 81.19 965 GLY A C 1
ATOM 7415 O O . GLY A 1 965 ? -3.203 -1.258 -11.994 1.00 81.19 965 GLY A O 1
ATOM 7416 N N . ILE A 1 966 ? -1.272 -0.186 -11.544 1.00 82.00 966 ILE A N 1
ATOM 7417 C CA . ILE A 1 966 ? -0.835 -0.979 -10.392 1.00 82.00 966 ILE A CA 1
ATOM 7418 C C . ILE A 1 966 ? -0.817 -0.038 -9.186 1.00 82.00 966 ILE A C 1
ATOM 7420 O O . ILE A 1 966 ? -0.497 1.143 -9.329 1.00 82.00 966 ILE A O 1
ATOM 7424 N N . TYR A 1 967 ? -1.175 -0.526 -8.002 1.00 86.44 967 TYR A N 1
ATOM 7425 C CA . TYR A 1 967 ? -1.167 0.282 -6.788 1.00 86.44 967 TYR A CA 1
ATOM 7426 C C . TYR A 1 967 ? -0.716 -0.492 -5.547 1.00 86.44 967 TYR A C 1
ATOM 7428 O O . TYR A 1 967 ? -0.811 -1.719 -5.462 1.00 86.44 967 TYR A O 1
ATOM 7436 N N . LEU A 1 968 ? -0.230 0.266 -4.569 1.00 86.25 968 LEU A N 1
ATOM 7437 C CA . LEU A 1 968 ? 0.275 -0.200 -3.288 1.00 86.25 968 LEU A CA 1
ATOM 7438 C C . LEU A 1 968 ? -0.339 0.660 -2.177 1.00 86.25 968 LEU A C 1
ATOM 7440 O O . LEU A 1 968 ? -0.212 1.880 -2.199 1.00 86.25 968 LEU A O 1
ATOM 7444 N N . SER A 1 969 ? -0.994 0.023 -1.209 1.00 89.75 969 SER A N 1
ATOM 7445 C CA . SER A 1 969 ? -1.599 0.670 -0.040 1.00 89.75 969 SER A CA 1
ATOM 7446 C C . SER A 1 969 ? -0.847 0.221 1.209 1.00 89.75 969 SER A C 1
ATOM 7448 O O . SER A 1 969 ? -0.922 -0.953 1.583 1.00 89.75 969 SER A O 1
ATOM 7450 N N . ILE A 1 970 ? -0.091 1.122 1.835 1.00 84.31 970 ILE A N 1
ATOM 7451 C CA . ILE A 1 970 ? 0.732 0.829 3.016 1.00 84.31 970 ILE A CA 1
ATOM 7452 C C . ILE A 1 970 ? 0.101 1.491 4.246 1.00 84.31 970 ILE A C 1
ATOM 7454 O O . ILE A 1 970 ? 0.004 2.717 4.283 1.00 84.31 970 ILE A O 1
ATOM 7458 N N . PRO A 1 971 ? -0.308 0.740 5.283 1.00 85.88 971 PRO A N 1
ATOM 7459 C CA . PRO A 1 971 ? -0.661 1.320 6.572 1.00 85.88 971 PRO A CA 1
ATOM 7460 C C . PRO A 1 971 ? 0.459 2.194 7.144 1.00 85.88 971 PRO A C 1
ATOM 7462 O O . PRO A 1 971 ? 1.572 1.722 7.367 1.00 85.88 971 PRO A O 1
ATOM 7465 N N . PHE A 1 972 ? 0.144 3.431 7.527 1.00 80.31 972 PHE A N 1
ATOM 7466 C CA . PHE A 1 972 ? 1.003 4.190 8.440 1.00 80.31 972 PHE A CA 1
ATOM 7467 C C . PHE A 1 972 ? 1.118 3.496 9.805 1.00 80.31 972 PHE A C 1
ATOM 7469 O O . PHE A 1 972 ? 2.122 3.664 10.492 1.00 80.31 972 PHE A O 1
ATOM 7476 N N . ASP A 1 973 ? 0.157 2.639 10.165 1.00 78.12 973 ASP A N 1
ATOM 7477 C CA . ASP A 1 973 ? 0.289 1.727 11.304 1.00 78.12 973 ASP A CA 1
ATOM 7478 C C . ASP A 1 973 ? 1.467 0.735 11.145 1.00 78.12 973 ASP A C 1
ATOM 7480 O O . ASP A 1 973 ? 2.049 0.348 12.151 1.00 78.12 973 ASP A O 1
ATOM 7484 N N . ALA A 1 974 ? 1.902 0.400 9.924 1.00 70.88 974 ALA A N 1
ATOM 7485 C CA . ALA A 1 974 ? 3.092 -0.428 9.685 1.00 70.88 974 ALA A CA 1
ATOM 7486 C C . ALA A 1 974 ? 4.404 0.384 9.618 1.00 70.88 974 ALA A C 1
ATOM 7488 O O . ALA A 1 974 ? 5.473 -0.179 9.827 1.00 70.88 974 ALA A O 1
ATOM 7489 N N . MET A 1 975 ? 4.333 1.693 9.327 1.00 65.19 975 MET A N 1
ATOM 7490 C CA . MET A 1 975 ? 5.499 2.548 9.025 1.00 65.19 975 MET A CA 1
ATOM 7491 C C . MET A 1 975 ? 5.914 3.528 10.131 1.00 65.19 975 MET A C 1
ATOM 7493 O O . MET A 1 975 ? 7.033 4.030 10.096 1.00 65.19 975 MET A O 1
ATOM 7497 N N . LEU A 1 976 ? 5.017 3.889 11.054 1.00 65.94 976 LEU A N 1
ATOM 7498 C CA . LEU A 1 976 ? 5.251 4.987 12.001 1.00 65.94 976 LEU A CA 1
ATOM 7499 C C . LEU A 1 976 ? 5.433 4.489 13.446 1.00 65.94 976 LEU A C 1
ATOM 7501 O O . LEU A 1 976 ? 4.769 3.530 13.845 1.00 65.94 976 LEU A O 1
ATOM 7505 N N . PRO A 1 977 ? 6.248 5.172 14.276 1.00 59.91 977 PRO A N 1
ATOM 7506 C CA . PRO A 1 977 ? 6.447 4.824 15.688 1.00 59.91 977 PRO A CA 1
ATOM 7507 C C . PRO A 1 977 ? 5.267 5.196 16.607 1.00 59.91 977 PRO A C 1
ATOM 7509 O O . PRO A 1 977 ? 5.334 4.994 17.816 1.00 59.91 977 PRO A O 1
ATOM 7512 N N . PHE A 1 978 ? 4.174 5.716 16.044 1.00 68.94 978 PHE A N 1
ATOM 7513 C CA . PHE A 1 978 ? 2.858 5.840 16.676 1.00 68.94 978 PHE A CA 1
ATOM 7514 C C . PHE A 1 978 ? 1.818 5.099 15.830 1.00 68.94 978 PHE A C 1
ATOM 7516 O O . PHE A 1 978 ? 2.011 4.883 14.628 1.00 68.94 978 PHE A O 1
ATOM 7523 N N . SER A 1 979 ? 0.707 4.690 16.429 1.00 75.06 979 SER A N 1
ATOM 7524 C CA . SER A 1 979 ? -0.375 4.028 15.705 1.00 75.06 979 SER A CA 1
ATOM 7525 C C . SER A 1 979 ? -1.259 5.008 14.947 1.00 75.06 979 SER A C 1
ATOM 7527 O O . SER A 1 979 ? -1.553 6.116 15.405 1.00 75.06 979 SER A O 1
ATOM 7529 N N . SER A 1 980 ? -1.672 4.600 13.748 1.00 78.38 980 SER A N 1
ATOM 7530 C CA . SER A 1 980 ? -2.326 5.482 12.783 1.00 78.38 980 SER A CA 1
ATOM 7531 C C . SER A 1 980 ? -3.370 4.745 11.955 1.00 78.38 980 SER A C 1
ATOM 7533 O O . SER A 1 980 ? -3.086 3.740 11.313 1.00 78.38 980 SER A O 1
ATOM 7535 N N . ALA A 1 981 ? -4.571 5.319 11.899 1.00 76.31 981 ALA A N 1
ATOM 7536 C CA . ALA A 1 981 ? -5.680 4.855 11.069 1.00 76.31 981 ALA A CA 1
ATOM 7537 C C . ALA A 1 981 ? -5.434 4.980 9.548 1.00 76.31 981 ALA A C 1
ATOM 7539 O O . ALA A 1 981 ? -6.251 4.515 8.760 1.00 76.31 981 ALA A O 1
ATOM 7540 N N . ARG A 1 982 ? -4.358 5.645 9.113 1.00 77.75 982 ARG A N 1
ATOM 7541 C CA . ARG A 1 982 ? -4.176 6.078 7.717 1.00 77.75 982 ARG A CA 1
ATOM 7542 C C . ARG A 1 982 ? -3.351 5.103 6.882 1.00 77.75 982 ARG A C 1
ATOM 7544 O O . ARG A 1 982 ? -2.532 4.351 7.409 1.00 77.75 982 ARG A O 1
ATOM 7551 N N . THR A 1 983 ? -3.525 5.189 5.570 1.00 80.50 983 THR A N 1
ATOM 7552 C CA . THR A 1 983 ? -2.695 4.547 4.546 1.00 80.50 983 THR A CA 1
ATOM 7553 C C . THR A 1 983 ? -1.928 5.597 3.740 1.00 80.50 983 THR A C 1
ATOM 7555 O O . THR A 1 983 ? -2.382 6.732 3.594 1.00 80.50 983 THR A O 1
ATOM 7558 N N . ALA A 1 984 ? -0.764 5.213 3.219 1.00 75.00 984 ALA A N 1
ATOM 7559 C CA . ALA A 1 984 ? -0.183 5.814 2.028 1.00 75.00 984 ALA A CA 1
ATOM 7560 C C . ALA A 1 984 ? -0.584 4.966 0.822 1.00 75.00 984 ALA A C 1
ATOM 7562 O O . ALA A 1 984 ? -0.288 3.771 0.777 1.00 75.00 984 ALA A O 1
ATOM 7563 N N . ASP A 1 985 ? -1.241 5.591 -0.148 1.00 80.38 985 ASP A N 1
ATOM 7564 C CA . ASP A 1 985 ? -1.742 4.934 -1.349 1.00 80.38 985 ASP A CA 1
ATOM 7565 C C . ASP A 1 985 ? -0.945 5.426 -2.563 1.00 80.38 985 ASP A C 1
ATOM 7567 O O . ASP A 1 985 ? -1.123 6.541 -3.053 1.00 80.38 985 ASP A O 1
ATOM 7571 N N . ILE A 1 986 ? -0.017 4.587 -3.023 1.00 74.50 986 ILE A N 1
ATOM 7572 C CA . ILE A 1 986 ? 0.852 4.841 -4.172 1.00 74.50 986 ILE A CA 1
ATOM 7573 C C . ILE A 1 986 ? 0.209 4.174 -5.386 1.00 74.50 986 ILE A C 1
ATOM 7575 O O . ILE A 1 986 ? 0.127 2.948 -5.451 1.00 74.50 986 ILE A O 1
ATOM 7579 N N . ILE A 1 987 ? -0.239 4.970 -6.355 1.00 78.38 987 ILE A N 1
ATOM 7580 C CA . ILE A 1 987 ? -0.855 4.486 -7.595 1.00 78.38 987 ILE A CA 1
ATOM 7581 C C . ILE A 1 987 ? 0.008 4.835 -8.808 1.00 78.38 987 ILE A C 1
ATOM 7583 O O . ILE A 1 987 ? 0.479 5.961 -8.954 1.00 78.38 987 ILE A O 1
ATOM 7587 N N . TRP A 1 988 ? 0.196 3.856 -9.690 1.00 72.06 988 TRP A N 1
ATOM 7588 C CA . TRP A 1 988 ? 0.957 3.982 -10.925 1.00 72.06 988 TRP A CA 1
ATOM 7589 C C . TRP A 1 988 ? 0.051 3.710 -12.125 1.00 72.06 988 TRP A C 1
ATOM 7591 O O . TRP A 1 988 ? -0.465 2.604 -12.294 1.00 72.06 988 TRP A O 1
ATOM 7601 N N . ARG A 1 989 ? -0.129 4.724 -12.974 1.00 74.94 989 ARG A N 1
ATOM 7602 C CA . ARG A 1 989 ? -0.876 4.651 -14.237 1.00 74.94 989 ARG A CA 1
ATOM 7603 C C . ARG A 1 989 ? 0.067 5.092 -15.364 1.00 74.94 989 ARG A C 1
ATOM 7605 O O . ARG A 1 989 ? 0.660 6.158 -15.217 1.00 74.94 989 ARG A O 1
ATOM 7612 N N . PRO A 1 990 ? 0.249 4.324 -16.459 1.00 59.59 990 PRO A N 1
ATOM 7613 C CA . PRO A 1 990 ? 1.216 4.673 -17.509 1.00 59.59 990 PRO A CA 1
ATOM 7614 C C . PRO A 1 990 ? 0.932 6.021 -18.190 1.00 59.59 990 PRO A C 1
ATOM 7616 O O . PRO A 1 990 ? 1.857 6.717 -18.613 1.00 59.59 990 PRO A O 1
ATOM 7619 N N . LEU A 1 991 ? -0.349 6.390 -18.282 1.00 68.31 991 LEU A N 1
ATOM 7620 C CA . LEU A 1 991 ? -0.815 7.694 -18.736 1.00 68.31 991 LEU A CA 1
ATOM 7621 C C . LEU A 1 991 ? -2.178 7.997 -18.096 1.00 68.31 991 LEU A C 1
ATOM 7623 O O . LEU A 1 991 ? -3.016 7.104 -17.973 1.00 68.31 991 LEU A O 1
ATOM 7627 N N . THR A 1 992 ? -2.419 9.250 -17.714 1.00 74.75 992 THR A N 1
ATOM 7628 C CA . THR A 1 992 ? -3.739 9.708 -17.255 1.00 74.75 992 THR A CA 1
ATOM 7629 C C . THR A 1 992 ? -4.614 10.014 -18.470 1.00 74.75 992 THR A C 1
ATOM 7631 O O . THR A 1 992 ? -4.298 10.914 -19.246 1.00 74.75 992 THR A O 1
ATOM 7634 N N . ARG A 1 993 ? -5.710 9.267 -18.640 1.00 83.56 993 ARG A N 1
ATOM 7635 C CA . ARG A 1 993 ? -6.675 9.400 -19.745 1.00 83.56 993 ARG A CA 1
ATOM 7636 C C . ARG A 1 993 ? -8.087 9.679 -19.219 1.00 83.56 993 ARG A C 1
ATOM 7638 O O . ARG A 1 993 ? -8.362 9.499 -18.036 1.00 83.56 993 ARG A O 1
ATOM 7645 N N . ASP A 1 994 ? -8.954 10.158 -20.109 1.00 89.69 994 ASP A N 1
ATOM 7646 C CA . ASP A 1 994 ? -10.320 10.591 -19.782 1.00 89.69 994 ASP A CA 1
ATOM 7647 C C . ASP A 1 994 ? -11.347 9.443 -19.784 1.00 89.69 994 ASP A C 1
ATOM 7649 O O . ASP A 1 994 ? -12.257 9.428 -18.956 1.00 89.69 994 ASP A O 1
ATOM 7653 N N . GLY A 1 995 ? -11.195 8.467 -20.685 1.00 89.69 995 GLY A N 1
ATOM 7654 C CA . GLY A 1 995 ? -12.078 7.299 -20.765 1.00 89.69 995 GLY A CA 1
ATOM 7655 C C . GLY A 1 995 ? -11.843 6.323 -19.612 1.00 89.69 995 GLY A C 1
ATOM 7656 O O . GLY A 1 995 ? -10.720 6.175 -19.128 1.00 89.69 995 GLY A O 1
ATOM 7657 N N . GLY A 1 996 ? -12.900 5.650 -19.157 1.00 91.56 996 GLY A N 1
ATOM 7658 C CA . GLY A 1 996 ? -12.845 4.751 -17.998 1.00 91.56 996 GLY A CA 1
ATOM 7659 C C . GLY A 1 996 ? -12.598 5.450 -16.650 1.00 91.56 996 GLY A C 1
ATOM 7660 O O . GLY A 1 996 ? -12.401 4.779 -15.635 1.00 91.56 996 GLY A O 1
ATOM 7661 N N . ALA A 1 997 ? -12.620 6.786 -16.604 1.00 92.88 997 ALA A N 1
ATOM 7662 C CA . ALA A 1 997 ? -12.398 7.554 -15.386 1.00 92.88 997 ALA A CA 1
ATOM 7663 C C . ALA A 1 997 ? -13.624 7.517 -14.456 1.00 92.88 997 ALA A C 1
ATOM 7665 O O . ALA A 1 997 ? -14.678 8.074 -14.763 1.00 92.88 997 ALA A O 1
ATOM 7666 N N . MET A 1 998 ? -13.485 6.894 -13.285 1.00 94.25 998 MET A N 1
ATOM 7667 C CA . MET A 1 998 ? -14.496 6.967 -12.223 1.00 94.25 998 MET A CA 1
ATOM 7668 C C . MET A 1 998 ? -14.425 8.292 -11.452 1.00 94.25 998 MET A C 1
ATOM 7670 O O . MET A 1 998 ? -13.351 8.883 -11.296 1.00 94.25 998 MET A O 1
ATOM 7674 N N . LEU A 1 999 ? -15.569 8.711 -10.904 1.00 95.12 999 LEU A N 1
ATOM 7675 C CA . LEU A 1 999 ? -15.652 9.747 -9.873 1.00 95.12 999 LEU A CA 1
ATOM 7676 C C . LEU A 1 999 ? -14.955 9.271 -8.591 1.00 95.12 999 LEU A C 1
ATOM 7678 O O . LEU A 1 999 ? -15.301 8.219 -8.051 1.00 95.12 999 LEU A O 1
ATOM 7682 N N . SER A 1 1000 ? -14.017 10.060 -8.071 1.00 90.75 1000 SER A N 1
ATOM 7683 C CA . SER A 1 1000 ? -13.408 9.807 -6.764 1.00 90.75 1000 SER A CA 1
ATOM 7684 C C . SER A 1 1000 ? -14.419 10.200 -5.693 1.00 90.75 1000 SER A C 1
ATOM 7686 O O . SER A 1 1000 ? -14.837 11.353 -5.613 1.00 90.75 1000 SER A O 1
ATOM 7688 N N . ARG A 1 1001 ? -14.845 9.240 -4.870 1.00 89.12 1001 ARG A N 1
ATOM 7689 C CA . ARG A 1 1001 ? -15.801 9.483 -3.785 1.00 89.12 1001 ARG A CA 1
ATOM 7690 C C . ARG A 1 1001 ? -15.044 9.549 -2.462 1.00 89.12 1001 ARG A C 1
ATOM 7692 O O . ARG A 1 1001 ? -14.407 8.572 -2.086 1.00 89.12 1001 ARG A O 1
ATOM 7699 N N . THR A 1 1002 ? -15.161 10.663 -1.732 1.00 82.62 1002 THR A N 1
ATOM 7700 C CA . THR A 1 1002 ? -14.565 10.858 -0.389 1.00 82.62 1002 THR A CA 1
ATOM 7701 C C . THR A 1 1002 ? -14.919 9.730 0.591 1.00 82.62 1002 THR A C 1
ATOM 7703 O O . THR A 1 1002 ? -14.189 9.464 1.542 1.00 82.62 1002 THR A O 1
ATOM 7706 N N . LEU A 1 1003 ? -16.067 9.082 0.372 1.00 84.56 1003 LEU A N 1
ATOM 7707 C CA . LEU A 1 1003 ? -16.626 8.019 1.196 1.00 84.56 1003 LEU A CA 1
ATOM 7708 C C . LEU A 1 1003 ? -17.249 6.952 0.288 1.00 84.56 1003 LEU A C 1
ATOM 7710 O O . LEU A 1 1003 ? -18.021 7.278 -0.619 1.00 84.56 1003 LEU A O 1
ATOM 7714 N N . ALA A 1 1004 ? -16.972 5.684 0.584 1.00 93.25 1004 ALA A N 1
ATOM 7715 C CA . ALA A 1 1004 ? -17.669 4.537 0.014 1.00 93.25 1004 ALA A CA 1
ATOM 7716 C C . ALA A 1 1004 ? -18.217 3.649 1.137 1.00 93.25 1004 ALA A C 1
ATOM 7718 O O . ALA A 1 1004 ? -17.537 3.382 2.133 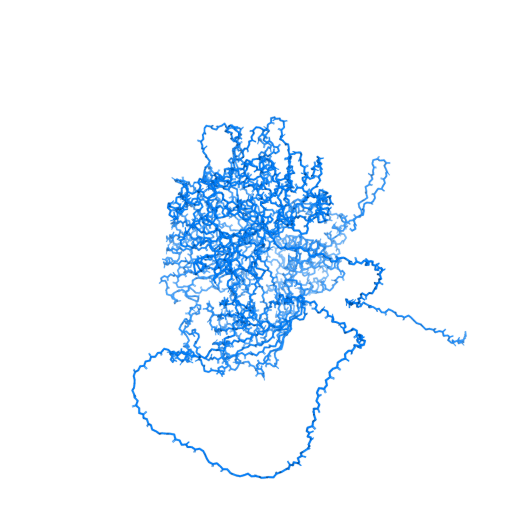1.00 93.25 1004 ALA A O 1
ATOM 7719 N N . LEU A 1 1005 ? -19.446 3.157 0.979 1.00 95.75 1005 LEU A N 1
ATOM 7720 C CA . LEU A 1 1005 ? -20.093 2.287 1.960 1.00 95.75 1005 LEU A CA 1
ATOM 7721 C C . LEU A 1 1005 ? -19.310 0.990 2.181 1.00 95.75 1005 LEU A C 1
ATOM 7723 O O . LEU A 1 1005 ? -19.364 0.435 3.278 1.00 95.75 1005 LEU A O 1
ATOM 7727 N N . PHE A 1 1006 ? -18.576 0.495 1.179 1.00 94.94 1006 PHE A N 1
ATOM 7728 C CA . PHE A 1 1006 ? -17.757 -0.710 1.334 1.00 94.94 1006 PHE A CA 1
ATOM 7729 C C . PHE A 1 1006 ? -16.588 -0.504 2.312 1.00 94.94 1006 PHE A C 1
ATOM 7731 O O . PHE A 1 1006 ? -16.264 -1.417 3.072 1.00 94.94 1006 PHE A O 1
ATOM 7738 N N . ASP A 1 1007 ? -16.003 0.689 2.369 1.00 90.94 1007 ASP A N 1
ATOM 7739 C CA . ASP A 1 1007 ? -14.907 0.983 3.294 1.00 90.94 1007 ASP A CA 1
ATOM 7740 C C . ASP A 1 1007 ? -15.430 1.405 4.675 1.00 90.94 1007 ASP A C 1
ATOM 7742 O O . ASP A 1 1007 ? -14.928 0.920 5.690 1.00 90.94 1007 ASP A O 1
ATOM 7746 N N . LEU A 1 1008 ? -16.529 2.171 4.740 1.00 91.81 1008 LEU A N 1
ATOM 7747 C CA . LEU A 1 1008 ? -17.227 2.461 6.004 1.00 91.81 1008 LEU A CA 1
ATOM 7748 C C . LEU A 1 1008 ? -17.696 1.171 6.701 1.00 91.81 1008 LEU A C 1
ATOM 7750 O O . LEU A 1 1008 ? -17.466 0.971 7.888 1.00 91.81 1008 LEU A O 1
ATOM 7754 N N . THR A 1 1009 ? -18.295 0.229 5.967 1.00 93.94 1009 THR A N 1
ATOM 7755 C CA . THR A 1 1009 ? -18.798 -1.033 6.545 1.00 93.94 1009 THR A CA 1
ATOM 7756 C C . THR A 1 1009 ? -17.720 -2.108 6.752 1.00 93.94 1009 THR A C 1
ATOM 7758 O O . THR A 1 1009 ? -18.067 -3.258 7.039 1.00 93.94 1009 THR A O 1
ATOM 7761 N N . ARG A 1 1010 ? -16.420 -1.779 6.631 1.00 89.88 1010 ARG A N 1
ATOM 7762 C CA . ARG A 1 1010 ? -15.289 -2.736 6.701 1.00 89.88 1010 ARG A CA 1
ATOM 7763 C C . ARG A 1 1010 ? -15.346 -3.687 7.903 1.00 89.88 1010 ARG A C 1
ATOM 7765 O O . ARG A 1 1010 ? -15.000 -4.856 7.773 1.00 89.88 1010 ARG A O 1
ATOM 7772 N N . LEU A 1 1011 ? -15.832 -3.211 9.054 1.00 90.38 1011 LEU A N 1
ATOM 7773 C CA . LEU A 1 1011 ? -15.897 -3.976 10.305 1.00 90.38 1011 LEU A CA 1
ATOM 7774 C C . LEU A 1 1011 ? -16.958 -5.091 10.303 1.00 90.38 1011 LEU A C 1
ATOM 7776 O O . LEU A 1 1011 ? -16.944 -5.930 11.197 1.00 90.38 1011 LEU A O 1
ATOM 7780 N N . ARG A 1 1012 ? -17.829 -5.174 9.285 1.00 90.19 1012 ARG A N 1
ATOM 7781 C CA . ARG A 1 1012 ? -18.698 -6.350 9.070 1.00 90.19 1012 ARG A CA 1
ATOM 7782 C C . ARG A 1 1012 ? -17.926 -7.594 8.624 1.00 90.19 1012 ARG A C 1
ATOM 7784 O O . ARG A 1 1012 ? -18.513 -8.669 8.539 1.00 90.19 1012 ARG A O 1
ATOM 7791 N N . ASP A 1 1013 ? -16.637 -7.463 8.326 1.00 86.56 1013 ASP A N 1
ATOM 7792 C CA . ASP A 1 1013 ? -15.741 -8.567 8.006 1.00 86.56 1013 ASP A CA 1
ATOM 7793 C C . ASP A 1 1013 ? -14.875 -8.942 9.217 1.00 86.56 1013 ASP A C 1
ATOM 7795 O O . ASP A 1 1013 ? -14.068 -8.137 9.689 1.00 86.56 1013 ASP A O 1
ATOM 7799 N N . ARG A 1 1014 ? -14.981 -10.187 9.705 1.00 80.56 1014 ARG A N 1
ATOM 7800 C CA . ARG A 1 1014 ? -14.177 -10.645 10.853 1.00 80.56 1014 ARG A CA 1
ATOM 7801 C C . ARG A 1 1014 ? -12.673 -10.637 10.560 1.00 80.56 1014 ARG A C 1
ATOM 7803 O O . ARG A 1 1014 ? -11.881 -10.607 11.502 1.00 80.56 1014 ARG A O 1
ATOM 7810 N N . ARG A 1 1015 ? -12.251 -10.631 9.288 1.00 79.75 1015 ARG A N 1
ATOM 7811 C CA . ARG A 1 1015 ? -10.829 -10.560 8.903 1.00 79.75 1015 ARG A CA 1
ATOM 7812 C C . ARG A 1 1015 ? -10.180 -9.221 9.240 1.00 79.75 1015 ARG A C 1
ATOM 7814 O O . ARG A 1 1015 ? -8.967 -9.191 9.404 1.00 79.75 1015 ARG A O 1
ATOM 7821 N N . ALA A 1 1016 ? -10.959 -8.164 9.487 1.00 79.88 1016 ALA A N 1
ATOM 7822 C CA . ALA A 1 1016 ? -10.441 -6.938 10.100 1.00 79.88 1016 ALA A CA 1
ATOM 7823 C C . ALA A 1 1016 ? -9.751 -7.201 11.458 1.00 79.88 1016 ALA A C 1
ATOM 7825 O O . ALA A 1 1016 ? -8.853 -6.461 11.841 1.00 79.88 1016 ALA A O 1
ATOM 7826 N N . GLY A 1 1017 ? -10.123 -8.281 12.162 1.00 76.88 1017 GLY A N 1
ATOM 7827 C CA . GLY A 1 1017 ? -9.468 -8.764 13.380 1.00 76.88 1017 GLY A CA 1
ATOM 7828 C C . GLY A 1 1017 ? -8.460 -9.902 13.177 1.00 76.88 1017 GLY A C 1
ATOM 7829 O O . GLY A 1 1017 ? -8.241 -10.660 14.124 1.00 76.88 1017 GLY A O 1
ATOM 7830 N N . ARG A 1 1018 ? -7.887 -10.060 11.973 1.00 77.50 1018 ARG A N 1
ATOM 7831 C CA . ARG A 1 1018 ? -6.708 -10.916 11.720 1.00 77.50 1018 ARG A CA 1
ATOM 7832 C C . ARG A 1 1018 ? -5.402 -10.123 11.614 1.00 77.50 1018 ARG A C 1
ATOM 7834 O O . ARG A 1 1018 ? -4.364 -10.668 11.962 1.00 77.50 1018 ARG A O 1
ATOM 7841 N N . TYR A 1 1019 ? -5.458 -8.866 11.171 1.00 82.69 1019 TYR A N 1
ATOM 7842 C CA . TYR A 1 1019 ? -4.257 -8.071 10.909 1.00 82.69 1019 TYR A CA 1
ATOM 7843 C C . TYR A 1 1019 ? -3.485 -7.714 12.188 1.00 82.69 1019 TYR A C 1
ATOM 7845 O O . TYR A 1 1019 ? -4.082 -7.318 13.195 1.00 82.69 1019 TYR A O 1
ATOM 7853 N N . ALA A 1 1020 ? -2.157 -7.817 12.128 1.00 78.19 1020 ALA A N 1
ATOM 7854 C CA . ALA A 1 1020 ? -1.235 -7.549 13.233 1.00 78.19 1020 ALA A CA 1
ATOM 7855 C C . ALA A 1 1020 ? 0.128 -7.052 12.706 1.00 78.19 1020 ALA A C 1
ATOM 7857 O O . ALA A 1 1020 ? 0.482 -7.381 11.576 1.00 78.19 1020 ALA A O 1
ATOM 7858 N N . PRO A 1 1021 ? 0.927 -6.309 13.496 1.00 69.88 1021 PRO A N 1
ATOM 7859 C CA . PRO A 1 1021 ? 2.297 -5.969 13.109 1.00 69.88 1021 PRO A CA 1
ATOM 7860 C C . PRO A 1 1021 ? 3.122 -7.235 12.837 1.00 69.88 1021 PRO A C 1
ATOM 7862 O O . PRO A 1 1021 ? 2.956 -8.243 13.534 1.00 69.88 1021 PRO A O 1
ATOM 7865 N N . ALA A 1 1022 ? 4.045 -7.191 11.872 1.00 59.69 1022 ALA A N 1
ATOM 7866 C CA . ALA A 1 1022 ? 4.967 -8.307 11.672 1.00 59.69 1022 ALA A CA 1
ATOM 7867 C C . ALA A 1 1022 ? 5.823 -8.532 12.938 1.00 59.69 1022 ALA A C 1
ATOM 7869 O O . ALA A 1 1022 ? 6.144 -7.592 13.674 1.00 59.69 1022 ALA A O 1
ATOM 7870 N N . GLY A 1 1023 ? 6.138 -9.798 13.234 1.00 51.09 1023 GLY A N 1
ATOM 7871 C CA . GLY A 1 1023 ? 6.878 -10.185 14.443 1.00 51.09 1023 GLY A CA 1
ATOM 7872 C C . GLY A 1 1023 ? 6.114 -10.028 15.771 1.00 51.09 1023 GLY A C 1
ATOM 7873 O O . GLY A 1 1023 ? 6.741 -9.989 16.828 1.00 51.09 1023 GLY A O 1
ATOM 7874 N N . SER A 1 1024 ? 4.777 -9.941 15.758 1.00 43.28 1024 SER A N 1
ATOM 7875 C CA . SER A 1 1024 ? 3.945 -9.566 16.920 1.00 43.28 1024 SER A CA 1
ATOM 7876 C C . SER A 1 1024 ? 4.061 -10.429 18.194 1.00 43.28 1024 SER A C 1
ATOM 7878 O O . SER A 1 1024 ? 3.551 -10.018 19.234 1.00 43.28 1024 SER A O 1
ATOM 7880 N N . GLN A 1 1025 ? 4.750 -11.577 18.177 1.00 32.78 1025 GLN A N 1
ATOM 7881 C CA . GLN A 1 1025 ? 4.995 -12.396 19.379 1.00 32.78 1025 GLN A CA 1
ATOM 7882 C C . GLN A 1 1025 ? 6.187 -11.939 20.250 1.00 32.78 1025 GLN A C 1
ATOM 7884 O O . GLN A 1 1025 ? 6.345 -12.455 21.353 1.00 32.78 1025 GLN A O 1
ATOM 7889 N N . ALA A 1 1026 ? 7.018 -10.986 19.805 1.00 26.48 1026 ALA A N 1
ATOM 7890 C CA . ALA A 1 1026 ? 8.234 -10.584 20.531 1.00 26.48 1026 ALA A CA 1
ATOM 7891 C C . ALA A 1 1026 ? 8.034 -9.494 21.613 1.00 26.48 1026 ALA A C 1
ATOM 7893 O O . ALA A 1 1026 ? 8.889 -9.309 22.477 1.00 26.48 1026 ALA A O 1
ATOM 7894 N N . TRP A 1 1027 ? 6.921 -8.754 21.586 1.00 28.34 1027 TRP A N 1
ATOM 7895 C CA . TRP A 1 1027 ? 6.817 -7.418 22.205 1.00 28.34 1027 TRP A CA 1
ATOM 7896 C C . TRP A 1 1027 ? 6.435 -7.368 23.696 1.00 28.34 1027 TRP A C 1
ATOM 7898 O O . TRP A 1 1027 ? 5.989 -6.332 24.178 1.00 28.34 1027 TRP A O 1
ATOM 7908 N N . LEU A 1 1028 ? 6.622 -8.460 24.442 1.00 29.64 1028 LEU A N 1
ATOM 7909 C CA . LEU A 1 1028 ? 6.394 -8.514 25.899 1.00 29.64 1028 LEU A CA 1
ATOM 7910 C C . LEU A 1 1028 ? 7.686 -8.414 26.736 1.00 29.64 1028 LEU A C 1
ATOM 7912 O O . LEU A 1 1028 ? 7.630 -8.579 27.952 1.00 29.64 1028 LEU A O 1
ATOM 7916 N N . ALA A 1 1029 ? 8.839 -8.164 26.103 1.00 25.06 1029 ALA A N 1
ATOM 7917 C CA . ALA A 1 1029 ? 10.164 -8.252 26.729 1.00 25.06 1029 ALA A CA 1
ATOM 7918 C C . ALA A 1 1029 ? 11.084 -7.040 26.454 1.00 25.06 1029 ALA A C 1
ATOM 7920 O O . ALA A 1 1029 ? 12.292 -7.198 26.283 1.00 25.06 1029 ALA A O 1
ATOM 7921 N N . LEU A 1 1030 ? 10.520 -5.829 26.419 1.00 26.97 1030 LEU A N 1
ATOM 7922 C CA . LEU A 1 1030 ? 11.276 -4.579 26.552 1.00 26.97 1030 LEU A CA 1
ATOM 7923 C C . LEU A 1 1030 ? 10.728 -3.820 27.766 1.00 26.97 1030 LEU A C 1
ATOM 7925 O O . LEU A 1 1030 ? 9.584 -3.367 27.735 1.00 26.97 1030 LEU A O 1
ATOM 7929 N N . ASP A 1 1031 ? 11.523 -3.727 28.835 1.00 24.20 1031 ASP A N 1
ATOM 7930 C CA . ASP A 1 1031 ? 11.227 -2.829 29.956 1.00 24.20 1031 ASP A CA 1
ATOM 7931 C C . ASP A 1 1031 ? 11.457 -1.364 29.541 1.00 24.20 1031 ASP A C 1
ATOM 7933 O O . ASP A 1 1031 ? 12.249 -1.053 28.647 1.00 24.20 1031 ASP A O 1
ATOM 7937 N N . ASP A 1 1032 ? 10.705 -0.469 30.176 1.00 29.64 1032 ASP A N 1
ATOM 7938 C CA . ASP A 1 1032 ? 10.521 0.925 29.763 1.00 29.64 1032 ASP A CA 1
ATOM 7939 C C . ASP A 1 1032 ? 11.515 1.873 30.459 1.00 29.64 1032 ASP A C 1
ATOM 7941 O O . ASP A 1 1032 ? 11.144 2.677 31.312 1.00 29.64 1032 ASP A O 1
ATOM 7945 N N . ASP A 1 1033 ? 12.797 1.762 30.096 1.00 29.03 1033 ASP A N 1
ATOM 7946 C CA . ASP A 1 1033 ? 13.886 2.621 30.595 1.00 29.03 1033 ASP A CA 1
ATOM 7947 C C . ASP A 1 1033 ? 14.143 3.840 29.668 1.00 29.03 1033 ASP A C 1
ATOM 7949 O O . ASP A 1 1033 ? 15.279 4.144 29.292 1.00 29.03 1033 ASP A O 1
ATOM 7953 N N . ARG A 1 1034 ? 13.085 4.570 29.271 1.00 35.66 1034 ARG A N 1
ATOM 7954 C CA . ARG A 1 1034 ? 13.195 5.893 28.608 1.00 35.66 1034 ARG A CA 1
ATOM 7955 C C . ARG A 1 1034 ? 12.307 6.944 29.285 1.00 35.66 1034 ARG A C 1
ATOM 7957 O O . ARG A 1 1034 ? 11.185 7.210 28.866 1.00 35.66 1034 ARG A O 1
ATOM 7964 N N . GLU A 1 1035 ? 12.858 7.590 30.316 1.00 34.03 1035 GLU A N 1
ATOM 7965 C CA . GLU A 1 1035 ? 12.145 8.514 31.220 1.00 34.03 1035 GLU A CA 1
ATOM 7966 C C . GLU A 1 1035 ? 11.479 9.746 30.561 1.00 34.03 1035 GLU A C 1
ATOM 7968 O O . GLU A 1 1035 ? 10.667 10.408 31.210 1.00 34.03 1035 GLU A O 1
ATOM 7973 N N . ASP A 1 1036 ? 11.815 10.119 29.318 1.00 38.00 1036 ASP A N 1
ATOM 7974 C CA . ASP A 1 1036 ? 11.516 11.457 28.784 1.00 38.00 1036 ASP A CA 1
ATOM 7975 C C . ASP A 1 1036 ? 10.287 11.576 27.851 1.00 38.00 1036 ASP A C 1
ATOM 7977 O O . ASP A 1 1036 ? 9.965 12.686 27.408 1.00 38.00 1036 ASP A O 1
ATOM 7981 N N . GLY A 1 1037 ? 9.561 10.469 27.636 1.00 34.41 1037 GLY A N 1
ATOM 7982 C CA . GLY A 1 1037 ? 8.086 10.397 27.557 1.00 34.41 1037 GLY A CA 1
ATOM 7983 C C . GLY A 1 1037 ? 7.313 11.319 26.597 1.00 34.41 1037 GLY A C 1
ATOM 7984 O O . GLY A 1 1037 ? 6.143 11.610 26.855 1.00 34.41 1037 GLY A O 1
ATOM 7985 N N . ARG A 1 1038 ? 7.920 11.832 25.519 1.00 39.06 1038 ARG A N 1
ATOM 7986 C CA . ARG A 1 1038 ? 7.316 12.866 24.652 1.00 39.06 1038 ARG A CA 1
ATOM 7987 C C . ARG A 1 1038 ? 6.963 12.357 23.254 1.00 39.06 1038 ARG A C 1
ATOM 7989 O O . ARG A 1 1038 ? 7.795 11.806 22.544 1.00 39.06 1038 ARG A O 1
ATOM 7996 N N . SER A 1 1039 ? 5.722 12.617 22.831 1.00 37.81 1039 SER A N 1
ATOM 7997 C CA . SER A 1 1039 ? 5.252 12.353 21.463 1.00 37.81 1039 SER A CA 1
ATOM 7998 C C . SER A 1 1039 ? 5.974 13.234 20.436 1.00 37.81 1039 SER A C 1
ATOM 8000 O O . SER A 1 1039 ? 6.467 14.307 20.780 1.00 37.81 1039 SER A O 1
ATOM 8002 N N . ILE A 1 1040 ? 5.973 12.851 19.152 1.00 37.50 1040 ILE A N 1
ATOM 8003 C CA . ILE A 1 1040 ? 6.651 13.622 18.088 1.00 37.50 1040 ILE A CA 1
ATOM 8004 C C . ILE A 1 1040 ? 6.155 15.073 17.974 1.00 37.50 1040 ILE A C 1
ATOM 8006 O O . ILE A 1 1040 ? 6.937 15.960 17.658 1.00 37.50 1040 ILE A O 1
ATOM 8010 N N . TRP A 1 1041 ? 4.892 15.359 18.304 1.00 35.59 1041 TRP A N 1
ATOM 8011 C CA . TRP A 1 1041 ? 4.378 16.734 18.351 1.00 35.59 1041 TRP A CA 1
ATOM 8012 C C . TRP A 1 1041 ? 4.875 17.505 19.581 1.00 35.59 1041 TRP A C 1
ATOM 8014 O O . TRP A 1 1041 ? 5.150 18.700 19.485 1.00 35.59 1041 TRP A O 1
ATOM 8024 N N . GLY A 1 1042 ? 5.065 16.821 20.714 1.00 37.12 1042 GLY A N 1
ATOM 8025 C CA . GLY A 1 1042 ? 5.763 17.369 21.878 1.00 37.12 1042 GLY A CA 1
ATOM 8026 C C . GLY A 1 1042 ? 7.260 17.581 21.625 1.00 37.12 1042 GLY A C 1
ATOM 8027 O O . GLY A 1 1042 ? 7.817 18.566 22.099 1.00 37.12 1042 GLY A O 1
ATOM 8028 N N . GLU A 1 1043 ? 7.905 16.719 20.835 1.00 48.69 1043 GLU A N 1
ATOM 8029 C CA . GLU A 1 1043 ? 9.310 16.865 20.436 1.00 48.69 1043 GLU A CA 1
ATOM 8030 C C . GLU A 1 1043 ? 9.510 17.946 19.363 1.00 48.69 1043 GLU A C 1
ATOM 8032 O O . GLU A 1 1043 ? 10.459 18.716 19.462 1.00 48.69 1043 GLU A O 1
ATOM 8037 N N . LEU A 1 1044 ? 8.609 18.086 18.388 1.00 46.03 1044 LEU A N 1
ATOM 8038 C CA . LEU A 1 1044 ? 8.610 19.216 17.451 1.00 46.03 1044 LEU A CA 1
ATOM 8039 C C . LEU A 1 1044 ? 8.321 20.534 18.185 1.00 46.03 1044 LEU A C 1
ATOM 8041 O O . LEU A 1 1044 ? 9.010 21.522 17.957 1.00 46.03 1044 LEU A O 1
ATOM 8045 N N . GLY A 1 1045 ? 7.382 20.550 19.137 1.00 47.09 1045 GLY A N 1
ATOM 8046 C CA . GLY A 1 1045 ? 7.169 21.707 20.013 1.00 47.09 1045 GLY A CA 1
ATOM 8047 C C . GLY A 1 1045 ? 8.408 22.055 20.850 1.00 47.09 1045 GLY A C 1
ATOM 8048 O O . GLY A 1 1045 ? 8.792 23.220 20.929 1.00 47.09 1045 GLY A O 1
ATOM 8049 N N . HIS A 1 1046 ? 9.072 21.048 21.428 1.00 63.06 1046 HIS A N 1
ATOM 8050 C CA . HIS A 1 1046 ? 10.283 21.222 22.233 1.00 63.06 1046 HIS A CA 1
ATOM 8051 C C . HIS A 1 1046 ? 11.485 21.678 21.403 1.00 63.06 1046 HIS A C 1
ATOM 8053 O O . HIS A 1 1046 ? 12.097 22.684 21.736 1.00 63.06 1046 HIS A O 1
ATOM 8059 N N . THR A 1 1047 ? 11.821 20.966 20.323 1.00 64.94 1047 THR A N 1
ATOM 8060 C CA . THR A 1 1047 ? 12.947 21.311 19.439 1.00 64.94 1047 THR A CA 1
ATOM 8061 C C . THR A 1 1047 ? 12.710 22.645 18.744 1.00 64.94 1047 THR A C 1
ATOM 8063 O O . THR A 1 1047 ? 13.636 23.438 18.669 1.00 64.94 1047 THR A O 1
ATOM 8066 N N . GLY A 1 1048 ? 11.478 22.960 18.331 1.00 58.53 1048 GLY A N 1
ATOM 8067 C CA . GLY A 1 1048 ? 11.126 24.271 17.783 1.00 58.53 1048 GLY A CA 1
ATOM 8068 C C . GLY A 1 1048 ? 11.298 25.407 18.793 1.00 58.53 1048 GLY A C 1
ATOM 8069 O O . GLY A 1 1048 ? 11.912 26.422 18.471 1.00 58.53 1048 GLY A O 1
ATOM 8070 N N . GLY A 1 1049 ? 10.818 25.226 20.029 1.00 57.88 1049 GLY A N 1
ATOM 8071 C CA . GLY A 1 1049 ? 11.006 26.196 21.114 1.00 57.88 1049 GLY A CA 1
ATOM 8072 C C . GLY A 1 1049 ? 12.477 26.375 21.499 1.00 57.88 1049 GLY A C 1
ATOM 8073 O O . GLY A 1 1049 ? 12.978 27.494 21.519 1.00 57.88 1049 GLY A O 1
ATOM 8074 N N . TRP A 1 1050 ? 13.197 25.272 21.712 1.00 75.50 1050 TRP A N 1
ATOM 8075 C CA . TRP A 1 1050 ? 14.625 25.258 22.043 1.00 75.50 1050 TRP A CA 1
ATOM 8076 C C . TRP A 1 1050 ? 15.490 25.871 20.932 1.00 75.50 1050 TRP A C 1
ATOM 8078 O O . TRP A 1 1050 ? 16.402 26.651 21.209 1.00 75.50 1050 TRP A O 1
ATOM 8088 N N . LEU A 1 1051 ? 15.188 25.563 19.667 1.00 71.62 1051 LEU A N 1
ATOM 8089 C CA . LEU A 1 1051 ? 15.894 26.108 18.509 1.00 71.62 1051 LEU A CA 1
ATOM 8090 C C . LEU A 1 1051 ? 15.603 27.605 18.349 1.00 71.62 1051 LEU A C 1
ATOM 8092 O O . LEU A 1 1051 ? 16.523 28.357 18.036 1.00 71.62 1051 LEU A O 1
ATOM 8096 N N . ALA A 1 1052 ? 14.376 28.062 18.625 1.00 65.19 1052 ALA A N 1
ATOM 8097 C CA . ALA A 1 1052 ? 14.053 29.486 18.679 1.00 65.19 1052 ALA A CA 1
ATOM 8098 C C . ALA A 1 1052 ? 14.818 30.197 19.811 1.00 65.19 1052 ALA A C 1
ATOM 8100 O O . ALA A 1 1052 ? 15.511 31.179 19.542 1.00 65.19 1052 ALA A O 1
ATOM 8101 N N . ASP A 1 1053 ? 14.786 29.670 21.040 1.00 71.50 1053 ASP A N 1
ATOM 8102 C CA . ASP A 1 1053 ? 15.543 30.204 22.182 1.00 71.50 1053 ASP A CA 1
ATOM 8103 C C . ASP A 1 1053 ? 17.049 30.276 21.882 1.00 71.50 1053 ASP A C 1
ATOM 8105 O O . ASP A 1 1053 ? 17.717 31.252 22.237 1.00 71.50 1053 ASP A O 1
ATOM 8109 N N . LYS A 1 1054 ? 17.600 29.279 21.175 1.00 76.38 1054 LYS A N 1
ATOM 8110 C CA . LYS A 1 1054 ? 19.001 29.282 20.739 1.00 76.38 1054 LYS A CA 1
ATOM 8111 C C . LYS A 1 1054 ? 19.278 30.283 19.621 1.00 76.38 1054 LYS A C 1
ATOM 8113 O O . LYS A 1 1054 ? 20.243 31.036 19.750 1.00 76.38 1054 LYS A O 1
ATOM 8118 N N . ILE A 1 1055 ? 18.463 30.348 18.569 1.00 68.56 1055 ILE A N 1
ATOM 8119 C CA . ILE A 1 1055 ? 18.650 31.269 17.430 1.00 68.56 1055 ILE A CA 1
ATOM 8120 C C . ILE A 1 1055 ? 18.488 32.737 17.852 1.00 68.56 1055 ILE A C 1
ATOM 8122 O O . ILE A 1 1055 ? 19.242 33.588 17.381 1.00 68.56 1055 ILE A O 1
ATOM 8126 N N . PHE A 1 1056 ? 17.568 33.040 18.771 1.00 72.12 1056 PHE A N 1
ATOM 8127 C CA . PHE A 1 1056 ? 17.362 34.393 19.302 1.00 72.12 1056 PHE A CA 1
ATOM 8128 C C . PHE A 1 1056 ? 18.216 34.708 20.546 1.00 72.12 1056 PHE A C 1
ATOM 8130 O O . PHE A 1 1056 ? 18.104 35.796 21.116 1.00 72.12 1056 PHE A O 1
ATOM 8137 N N . SER A 1 1057 ? 19.110 33.801 20.956 1.00 72.56 1057 SER A N 1
ATOM 8138 C CA . SER A 1 1057 ? 20.035 34.041 22.068 1.00 72.56 1057 SER A CA 1
ATOM 8139 C C . SER A 1 1057 ? 21.100 35.107 21.738 1.00 72.56 1057 SER A C 1
ATOM 8141 O O . SER A 1 1057 ? 21.546 35.221 20.591 1.00 72.56 1057 SER A O 1
ATOM 8143 N N . PRO A 1 1058 ? 21.633 35.828 22.746 1.00 68.94 1058 PRO A N 1
ATOM 8144 C CA . PRO A 1 1058 ? 22.800 36.698 22.567 1.00 68.94 1058 PRO A CA 1
ATOM 8145 C C . PRO A 1 1058 ? 24.056 35.966 22.058 1.00 68.94 1058 PRO A C 1
ATOM 8147 O O . PRO A 1 1058 ? 24.952 36.595 21.495 1.00 68.94 1058 PRO A O 1
ATOM 8150 N N . GLU A 1 1059 ? 24.134 34.645 22.249 1.00 73.94 1059 GLU A N 1
ATOM 8151 C CA . GLU A 1 1059 ? 25.246 33.802 21.797 1.00 73.94 1059 GLU A CA 1
ATOM 8152 C C . GLU A 1 1059 ? 25.216 33.611 20.271 1.00 73.94 1059 GLU A C 1
ATOM 8154 O O . GLU A 1 1059 ? 26.257 33.706 19.615 1.00 73.94 1059 GLU A O 1
ATOM 8159 N N . ALA A 1 1060 ? 24.021 33.436 19.692 1.00 70.94 1060 ALA A N 1
ATOM 8160 C CA . ALA A 1 1060 ? 23.816 33.252 18.255 1.00 70.94 1060 ALA A CA 1
ATOM 8161 C C . ALA A 1 1060 ? 24.121 34.503 17.412 1.00 70.94 1060 ALA A C 1
ATOM 8163 O O . ALA A 1 1060 ? 24.412 34.385 16.221 1.00 70.94 1060 ALA A O 1
ATOM 8164 N N . VAL A 1 1061 ? 24.162 35.697 18.015 1.00 72.75 1061 VAL A N 1
ATOM 8165 C CA . VAL A 1 1061 ? 24.499 36.953 17.316 1.00 72.75 1061 VAL A CA 1
ATOM 8166 C C . VAL A 1 1061 ? 25.846 36.860 16.583 1.00 72.75 1061 VAL A C 1
ATOM 8168 O O . VAL A 1 1061 ? 25.979 37.376 15.476 1.00 72.75 1061 VAL A O 1
ATOM 8171 N N . ARG A 1 1062 ? 26.848 36.169 17.148 1.00 76.38 1062 ARG A N 1
ATOM 8172 C CA . ARG A 1 1062 ? 28.164 36.003 16.501 1.00 76.38 1062 ARG A CA 1
ATOM 8173 C C . ARG A 1 1062 ? 28.123 35.109 15.250 1.00 76.38 1062 ARG A C 1
ATOM 8175 O O . ARG A 1 1062 ? 28.535 35.603 14.200 1.00 76.38 1062 ARG A O 1
ATOM 8182 N N . PRO A 1 1063 ? 27.660 33.842 15.299 1.00 78.50 1063 PRO A N 1
ATOM 8183 C CA . PRO A 1 1063 ? 27.555 33.013 14.099 1.00 78.50 1063 PRO A CA 1
ATOM 8184 C C . PRO A 1 1063 ? 26.570 33.580 13.068 1.00 78.50 1063 PRO A C 1
ATOM 8186 O O . PRO A 1 1063 ? 26.856 33.480 11.879 1.00 78.50 1063 PRO A O 1
ATOM 8189 N N . LEU A 1 1064 ? 25.482 34.247 13.478 1.00 77.81 1064 LEU A N 1
ATOM 8190 C CA . LEU A 1 1064 ? 24.564 34.912 12.543 1.00 77.81 1064 LEU A CA 1
ATOM 8191 C C . LEU A 1 1064 ? 25.234 36.083 11.804 1.00 77.81 1064 LEU A C 1
ATOM 8193 O O . LEU A 1 1064 ? 25.126 36.166 10.582 1.00 77.81 1064 LEU A O 1
ATOM 8197 N N . LEU A 1 1065 ? 25.987 36.947 12.498 1.00 80.38 1065 LEU A N 1
ATOM 8198 C CA . LEU A 1 1065 ? 26.752 38.025 11.851 1.00 80.38 1065 LEU A CA 1
ATOM 8199 C C . LEU A 1 1065 ? 27.866 37.491 10.939 1.00 80.38 1065 LEU A C 1
ATOM 8201 O O . LEU A 1 1065 ? 28.103 38.058 9.873 1.00 80.38 1065 LEU A O 1
ATOM 8205 N N . LEU A 1 1066 ? 28.529 36.394 11.319 1.00 82.69 1066 LEU A N 1
ATOM 8206 C CA . LEU A 1 1066 ? 29.518 35.729 10.464 1.00 82.69 1066 LEU A CA 1
ATOM 8207 C C . LEU A 1 1066 ? 28.864 35.112 9.220 1.00 82.69 1066 LEU A C 1
ATOM 8209 O O . LEU A 1 1066 ? 29.377 35.295 8.121 1.00 82.69 1066 LEU A O 1
ATOM 8213 N N . GLY A 1 1067 ? 27.716 34.445 9.364 1.00 85.12 1067 GLY A N 1
ATOM 8214 C CA . GLY A 1 1067 ? 26.971 33.866 8.245 1.00 85.12 1067 GLY A CA 1
ATOM 8215 C C . GLY A 1 1067 ? 26.433 34.924 7.279 1.00 85.12 1067 GLY A C 1
ATOM 8216 O O . GLY A 1 1067 ? 26.590 34.790 6.065 1.00 85.12 1067 GLY A O 1
ATOM 8217 N N . ALA A 1 1068 ? 25.889 36.025 7.805 1.00 83.38 1068 ALA A N 1
ATOM 8218 C CA . ALA A 1 1068 ? 25.476 37.181 7.011 1.00 83.38 1068 ALA A CA 1
ATOM 8219 C C . ALA A 1 1068 ? 26.671 37.850 6.306 1.00 83.38 1068 ALA A C 1
ATOM 8221 O O . ALA A 1 1068 ? 26.576 38.192 5.130 1.00 83.38 1068 ALA A O 1
ATOM 8222 N N . GLY A 1 1069 ? 27.817 37.980 6.985 1.00 87.88 1069 GLY A N 1
ATOM 8223 C CA . GLY A 1 1069 ? 29.053 38.503 6.400 1.00 87.88 1069 GLY A CA 1
ATOM 8224 C C . GLY A 1 1069 ? 29.605 37.624 5.274 1.00 87.88 1069 GLY A C 1
ATOM 8225 O O . GLY A 1 1069 ? 29.944 38.135 4.211 1.00 87.88 1069 GLY A O 1
ATOM 8226 N N . LEU A 1 1070 ? 29.637 36.301 5.466 1.00 90.75 1070 LEU A N 1
ATOM 8227 C CA . LEU A 1 1070 ? 30.043 35.336 4.437 1.00 90.75 1070 LEU A CA 1
ATOM 8228 C C . LEU A 1 1070 ? 29.083 35.334 3.239 1.00 90.75 1070 LEU A C 1
ATOM 8230 O O . LEU A 1 1070 ? 29.545 35.285 2.103 1.00 90.75 1070 LEU A O 1
ATOM 8234 N N . THR A 1 1071 ? 27.777 35.461 3.483 1.00 92.06 1071 THR A N 1
ATOM 8235 C CA . THR A 1 1071 ? 26.752 35.602 2.432 1.00 92.06 1071 THR A CA 1
ATOM 8236 C C . THR A 1 1071 ? 26.918 36.912 1.648 1.00 92.06 1071 THR A C 1
ATOM 8238 O O . THR A 1 1071 ? 26.877 36.923 0.421 1.00 92.06 1071 THR A O 1
ATOM 8241 N N . GLY A 1 1072 ? 27.161 38.032 2.336 1.00 88.62 1072 GLY A N 1
ATOM 8242 C CA . GLY A 1 1072 ? 27.413 39.323 1.689 1.00 88.62 1072 GLY A CA 1
ATOM 8243 C C . GLY A 1 1072 ? 28.718 39.350 0.886 1.00 88.62 1072 GLY A C 1
ATOM 8244 O O . GLY A 1 1072 ? 28.779 39.973 -0.171 1.00 88.62 1072 GLY A O 1
ATOM 8245 N N . LEU A 1 1073 ? 29.753 38.640 1.349 1.00 91.81 1073 LEU A N 1
ATOM 8246 C CA . LEU A 1 1073 ? 30.999 38.454 0.601 1.00 91.81 1073 LEU A CA 1
ATOM 8247 C C . LEU A 1 1073 ? 30.799 37.548 -0.620 1.00 91.81 1073 LEU A C 1
ATOM 8249 O O . LEU A 1 1073 ? 31.280 37.886 -1.702 1.00 91.81 1073 LEU A O 1
ATOM 8253 N N . SER A 1 1074 ? 30.071 36.434 -0.489 1.00 94.44 1074 SER A N 1
ATOM 8254 C CA . SER A 1 1074 ? 29.807 35.525 -1.611 1.00 94.44 1074 SER A CA 1
ATOM 8255 C C . SER A 1 1074 ? 28.972 36.180 -2.715 1.00 94.44 1074 SER A C 1
ATOM 8257 O O . SER A 1 1074 ? 29.199 35.884 -3.885 1.00 94.44 1074 SER A O 1
ATOM 8259 N N . ALA A 1 1075 ? 28.125 37.161 -2.382 1.00 91.44 1075 ALA A N 1
ATOM 8260 C CA . ALA A 1 1075 ? 27.362 37.936 -3.362 1.00 91.44 1075 ALA A CA 1
ATOM 8261 C C . ALA A 1 1075 ? 28.232 38.724 -4.366 1.00 91.44 1075 ALA A C 1
ATOM 8263 O O . ALA A 1 1075 ? 27.763 39.096 -5.441 1.00 91.44 1075 ALA A O 1
ATOM 8264 N N . THR A 1 1076 ? 29.522 38.935 -4.074 1.00 93.25 1076 THR A N 1
ATOM 8265 C CA . THR A 1 1076 ? 30.475 39.509 -5.047 1.00 93.25 1076 THR A CA 1
ATOM 8266 C C . THR A 1 1076 ? 30.780 38.575 -6.226 1.00 93.25 1076 THR A C 1
ATOM 8268 O O . THR A 1 1076 ? 31.207 39.049 -7.278 1.00 93.25 1076 THR A O 1
ATOM 8271 N N . LEU A 1 1077 ? 30.518 37.271 -6.081 1.00 94.19 1077 LEU A N 1
ATOM 8272 C CA . LEU A 1 1077 ? 30.686 36.251 -7.120 1.00 94.19 1077 LEU A CA 1
ATOM 8273 C C . LEU A 1 1077 ? 29.379 35.924 -7.864 1.00 94.19 1077 LEU A C 1
ATOM 8275 O O . LEU A 1 1077 ? 29.413 35.153 -8.820 1.00 94.19 1077 LEU A O 1
ATOM 8279 N N . ASP A 1 1078 ? 28.247 36.531 -7.484 1.00 94.31 1078 ASP A N 1
ATOM 8280 C CA . ASP A 1 1078 ? 26.935 36.235 -8.078 1.00 94.31 1078 ASP A CA 1
ATOM 8281 C C . ASP A 1 1078 ? 26.874 36.516 -9.582 1.00 94.31 1078 ASP A C 1
ATOM 8283 O O . ASP A 1 1078 ? 26.251 35.743 -10.302 1.00 94.31 1078 ASP A O 1
ATOM 8287 N N . ARG A 1 1079 ? 27.514 37.595 -10.065 1.00 90.94 1079 ARG A N 1
ATOM 8288 C CA . ARG A 1 1079 ? 27.599 37.860 -11.513 1.00 90.94 1079 ARG A CA 1
ATOM 8289 C C . ARG A 1 1079 ? 28.605 36.930 -12.195 1.00 90.94 1079 ARG A C 1
ATOM 8291 O O . ARG A 1 1079 ? 28.140 36.134 -12.995 1.00 90.94 1079 ARG A O 1
ATOM 8298 N N . PRO A 1 1080 ? 29.904 36.880 -11.816 1.00 93.06 1080 PRO A N 1
ATOM 8299 C CA . PRO A 1 1080 ? 30.868 35.995 -12.479 1.00 93.06 1080 PRO A CA 1
ATOM 8300 C C . PRO A 1 1080 ? 30.447 34.524 -12.590 1.00 93.06 1080 PRO A C 1
ATOM 8302 O O . PRO A 1 1080 ? 30.827 33.867 -13.552 1.00 93.06 1080 PRO A O 1
ATOM 8305 N N . LEU A 1 1081 ? 29.687 33.994 -11.623 1.00 90.12 1081 LEU A N 1
ATOM 8306 C CA . LEU A 1 1081 ? 29.216 32.606 -11.649 1.00 90.12 1081 LEU A CA 1
ATOM 8307 C C . LEU A 1 1081 ? 27.888 32.413 -12.401 1.00 90.12 1081 LEU A C 1
ATOM 8309 O O . LEU A 1 1081 ? 27.677 31.331 -12.940 1.00 90.12 1081 LEU A O 1
ATOM 8313 N N . ALA A 1 1082 ? 27.028 33.435 -12.488 1.00 88.56 1082 ALA A N 1
ATOM 8314 C CA . ALA A 1 1082 ? 25.870 33.417 -13.386 1.00 88.56 1082 ALA A CA 1
ATOM 8315 C C . ALA A 1 1082 ? 26.300 33.616 -14.850 1.00 88.56 1082 ALA A C 1
ATOM 8317 O O . ALA A 1 1082 ? 25.887 32.853 -15.714 1.00 88.56 1082 ALA A O 1
ATOM 8318 N N . ASP A 1 1083 ? 27.200 34.572 -15.105 1.00 89.38 1083 ASP A N 1
ATOM 8319 C CA . ASP A 1 1083 ? 27.808 34.822 -16.415 1.00 89.38 1083 ASP A CA 1
ATOM 8320 C C . ASP A 1 1083 ? 28.535 33.552 -16.916 1.00 89.38 1083 ASP A C 1
ATOM 8322 O O . ASP A 1 1083 ? 28.353 33.136 -18.058 1.00 89.38 1083 ASP A O 1
ATOM 8326 N N . TRP A 1 1084 ? 29.290 32.870 -16.038 1.00 90.88 1084 TRP A N 1
ATOM 8327 C CA . TRP A 1 1084 ? 29.915 31.577 -16.350 1.00 90.88 1084 TRP A CA 1
ATOM 8328 C C . TRP A 1 1084 ? 28.889 30.485 -16.688 1.00 90.88 1084 TRP A C 1
ATOM 8330 O O . TRP A 1 1084 ? 29.093 29.752 -17.656 1.00 90.88 1084 TRP A O 1
ATOM 8340 N N . ALA A 1 1085 ? 27.797 30.370 -15.921 1.00 86.88 1085 ALA A N 1
ATOM 8341 C CA . ALA A 1 1085 ? 26.758 29.373 -16.180 1.00 86.88 1085 ALA A CA 1
ATOM 8342 C C . ALA A 1 1085 ? 26.069 29.615 -17.535 1.00 86.88 1085 ALA A C 1
ATOM 8344 O O . ALA A 1 1085 ? 25.820 28.656 -18.263 1.00 86.88 1085 ALA A O 1
ATOM 8345 N N . ASP A 1 1086 ? 25.841 30.879 -17.908 1.00 86.12 1086 ASP A N 1
ATOM 8346 C CA . ASP A 1 1086 ? 25.294 31.277 -19.212 1.00 86.12 1086 ASP A CA 1
ATOM 8347 C C . ASP A 1 1086 ? 26.246 30.941 -20.373 1.00 86.12 1086 ASP A C 1
ATOM 8349 O O . ASP A 1 1086 ? 25.797 30.470 -21.418 1.00 86.12 1086 ASP A O 1
ATOM 8353 N N . GLU A 1 1087 ? 27.561 31.102 -20.187 1.00 86.62 1087 GLU A N 1
ATOM 8354 C CA . GLU A 1 1087 ? 28.580 30.680 -21.163 1.00 86.62 1087 GLU A CA 1
ATOM 8355 C C . GLU A 1 1087 ? 28.701 29.147 -21.312 1.00 86.62 1087 GLU A C 1
ATOM 8357 O O . GLU A 1 1087 ? 29.233 28.676 -22.319 1.00 86.62 1087 GLU A O 1
ATOM 8362 N N . HIS A 1 1088 ? 28.232 28.368 -20.327 1.00 84.44 1088 HIS A N 1
ATOM 8363 C CA . HIS A 1 1088 ? 28.428 26.911 -20.238 1.00 84.44 1088 HIS A CA 1
ATOM 8364 C C . HIS A 1 1088 ? 27.118 26.102 -20.252 1.00 84.44 1088 HIS A C 1
ATOM 8366 O O . HIS A 1 1088 ? 27.119 24.930 -19.868 1.00 84.44 1088 HIS A O 1
ATOM 8372 N N . GLN A 1 1089 ? 26.010 26.687 -20.718 1.00 79.75 1089 GLN A N 1
ATOM 8373 C CA . GLN A 1 1089 ? 24.782 25.941 -21.019 1.00 79.75 1089 GLN A CA 1
ATOM 8374 C C . GLN A 1 1089 ? 25.029 24.928 -22.151 1.00 79.75 1089 GLN A C 1
ATOM 8376 O O . GLN A 1 1089 ? 25.658 25.249 -23.164 1.00 79.75 1089 GLN A O 1
ATOM 8381 N N . GLY A 1 1090 ? 24.481 23.722 -22.022 1.00 68.19 1090 GLY A N 1
ATOM 8382 C CA . GLY A 1 1090 ? 24.475 22.701 -23.067 1.00 68.19 1090 GLY A CA 1
ATOM 8383 C C . GLY A 1 1090 ? 25.377 21.490 -22.806 1.00 68.19 1090 GLY A C 1
ATOM 8384 O O . GLY A 1 1090 ? 26.498 21.570 -22.296 1.00 68.19 1090 GLY A O 1
ATOM 8385 N N . GLY A 1 1091 ? 24.913 20.327 -23.268 1.00 74.12 1091 GLY A N 1
ATOM 8386 C CA . GLY A 1 1091 ? 25.709 19.101 -23.329 1.00 74.12 1091 GLY A CA 1
ATOM 8387 C C . GLY A 1 1091 ? 25.963 18.477 -21.956 1.00 74.12 1091 GLY A C 1
ATOM 8388 O O . GLY A 1 1091 ? 25.039 18.260 -21.177 1.00 74.12 1091 GLY A O 1
ATOM 8389 N N . SER A 1 1092 ? 27.220 18.131 -21.663 1.00 68.56 1092 SER A N 1
ATOM 8390 C CA . SER A 1 1092 ? 27.569 17.410 -20.431 1.00 68.56 1092 SER A CA 1
ATOM 8391 C C . SER A 1 1092 ? 27.328 18.219 -19.155 1.00 68.56 1092 SER A C 1
ATOM 8393 O O . SER A 1 1092 ? 27.058 17.623 -18.114 1.00 68.56 1092 SER A O 1
ATOM 8395 N N . TRP A 1 1093 ? 27.425 19.551 -19.214 1.00 71.88 1093 TRP A N 1
ATOM 8396 C CA . TRP A 1 1093 ? 27.296 20.403 -18.030 1.00 71.88 1093 TRP A CA 1
ATOM 8397 C C . TRP A 1 1093 ? 25.879 20.397 -17.464 1.00 71.88 1093 TRP A C 1
ATOM 8399 O O . TRP A 1 1093 ? 25.721 20.212 -16.260 1.00 71.88 1093 TRP A O 1
ATOM 8409 N N . ASP A 1 1094 ? 24.860 20.463 -18.319 1.00 66.31 1094 ASP A N 1
ATOM 8410 C CA . ASP A 1 1094 ? 23.459 20.405 -17.892 1.00 66.31 1094 ASP A CA 1
ATOM 8411 C C . ASP A 1 1094 ? 23.134 19.040 -17.275 1.00 66.31 1094 ASP A C 1
ATOM 8413 O O . ASP A 1 1094 ? 22.578 18.976 -16.183 1.00 66.31 1094 ASP A O 1
ATOM 8417 N N . THR A 1 1095 ? 23.591 17.939 -17.890 1.00 64.62 1095 THR A N 1
ATOM 8418 C CA . THR A 1 1095 ? 23.392 16.584 -17.331 1.00 64.62 1095 THR A CA 1
ATOM 8419 C C . THR A 1 1095 ? 24.106 16.371 -15.989 1.00 64.62 1095 THR A C 1
ATOM 8421 O O . THR A 1 1095 ? 23.623 15.622 -15.141 1.00 64.62 1095 THR A O 1
ATOM 8424 N N . LEU A 1 1096 ? 25.239 17.050 -15.761 1.00 67.56 1096 LEU A N 1
ATOM 8425 C CA . LEU A 1 1096 ? 25.907 17.097 -14.456 1.00 67.56 1096 LEU A CA 1
ATOM 8426 C C . LEU A 1 1096 ? 25.139 17.976 -13.461 1.00 67.56 1096 LEU A C 1
ATOM 8428 O O . LEU A 1 1096 ? 25.101 17.650 -12.274 1.00 67.56 1096 LEU A O 1
ATOM 8432 N N . GLY A 1 1097 ? 24.517 19.056 -13.936 1.00 69.06 1097 GLY A N 1
ATOM 8433 C CA . GLY A 1 1097 ? 23.660 19.930 -13.146 1.00 69.06 1097 GLY A CA 1
ATOM 8434 C C . GLY A 1 1097 ? 22.423 19.202 -12.626 1.00 69.06 1097 GLY A C 1
ATOM 8435 O O . GLY A 1 1097 ? 22.259 19.101 -11.411 1.00 69.06 1097 GLY A O 1
ATOM 8436 N N . GLU A 1 1098 ? 21.636 18.600 -13.522 1.00 66.75 1098 GLU A N 1
ATOM 8437 C CA . GLU A 1 1098 ? 20.457 17.786 -13.189 1.00 66.75 1098 GLU A CA 1
ATOM 8438 C C . GLU A 1 1098 ? 20.799 16.663 -12.196 1.00 66.75 1098 GLU A C 1
ATOM 8440 O O . GLU A 1 1098 ? 20.110 16.474 -11.190 1.00 66.75 1098 GLU A O 1
ATOM 8445 N N . ALA A 1 1099 ? 21.898 15.935 -12.431 1.00 66.00 1099 ALA A N 1
ATOM 8446 C CA . ALA A 1 1099 ? 22.334 14.853 -11.551 1.00 66.00 1099 ALA A CA 1
ATOM 8447 C C . ALA A 1 1099 ? 22.736 15.359 -10.152 1.00 66.00 1099 ALA A C 1
ATOM 8449 O O . ALA A 1 1099 ? 22.346 14.770 -9.142 1.00 66.00 1099 ALA A O 1
ATOM 8450 N N . ALA A 1 1100 ? 23.477 16.469 -10.069 1.00 70.38 1100 ALA A N 1
ATOM 8451 C CA . ALA A 1 1100 ? 23.850 17.078 -8.793 1.00 70.38 1100 ALA A CA 1
ATOM 8452 C C . ALA A 1 1100 ? 22.635 17.667 -8.049 1.00 70.38 1100 ALA A C 1
ATOM 8454 O O . ALA A 1 1100 ? 22.556 17.624 -6.820 1.00 70.38 1100 ALA A O 1
ATOM 8455 N N . SER A 1 1101 ? 21.643 18.152 -8.790 1.00 68.88 1101 SER A N 1
ATOM 8456 C CA . SER A 1 1101 ? 20.375 18.667 -8.276 1.00 68.88 1101 SER A CA 1
ATOM 8457 C C . SER A 1 1101 ? 19.491 17.625 -7.582 1.00 68.88 1101 SER A C 1
ATOM 8459 O O . SER A 1 1101 ? 18.625 18.017 -6.790 1.00 68.88 1101 SER A O 1
ATOM 8461 N N . LEU A 1 1102 ? 19.722 16.327 -7.821 1.00 66.25 1102 LEU A N 1
ATOM 8462 C CA . LEU A 1 1102 ? 19.029 15.209 -7.164 1.00 66.25 1102 LEU A CA 1
ATOM 8463 C C . LEU A 1 1102 ? 19.641 14.798 -5.809 1.00 66.25 1102 LEU A C 1
ATOM 8465 O O . LEU A 1 1102 ? 18.996 14.085 -5.038 1.00 66.25 1102 LEU A O 1
ATOM 8469 N N . ILE A 1 1103 ? 20.850 15.267 -5.474 1.00 75.88 1103 ILE A N 1
ATOM 8470 C CA . ILE A 1 1103 ? 21.574 14.890 -4.243 1.00 75.88 1103 ILE A CA 1
ATOM 8471 C C . ILE A 1 1103 ? 20.758 15.085 -2.944 1.00 75.88 1103 ILE A C 1
ATOM 8473 O O . ILE A 1 1103 ? 20.790 14.173 -2.112 1.00 75.88 1103 ILE A O 1
ATOM 8477 N N . PRO A 1 1104 ? 19.984 16.176 -2.736 1.00 71.00 1104 PRO A N 1
ATOM 8478 C CA . PRO A 1 1104 ? 19.179 16.343 -1.521 1.00 71.00 1104 PRO A CA 1
ATOM 8479 C C . PRO A 1 1104 ? 18.136 15.234 -1.347 1.00 71.00 1104 PRO A C 1
ATOM 8481 O O . PRO A 1 1104 ? 17.913 14.767 -0.234 1.00 71.00 1104 PRO A O 1
ATOM 8484 N N . PHE A 1 1105 ? 17.533 14.778 -2.448 1.00 64.69 1105 PHE A N 1
ATOM 8485 C CA . PHE A 1 1105 ? 16.528 13.715 -2.446 1.00 64.69 1105 PHE A CA 1
ATOM 8486 C C . PHE A 1 1105 ? 17.167 12.349 -2.170 1.00 64.69 1105 PHE A C 1
ATOM 8488 O O . PHE A 1 1105 ? 16.620 11.569 -1.395 1.00 64.69 1105 PHE A O 1
ATOM 8495 N N . GLY A 1 1106 ? 18.359 12.088 -2.720 1.00 60.56 1106 GLY A N 1
ATOM 8496 C CA . GLY A 1 1106 ? 19.143 10.890 -2.399 1.00 60.56 1106 GLY A CA 1
ATOM 8497 C C . GLY A 1 1106 ? 19.554 10.827 -0.923 1.00 60.56 1106 GLY A C 1
ATOM 8498 O O . GLY A 1 1106 ? 19.399 9.788 -0.282 1.00 60.56 1106 GLY A O 1
ATOM 8499 N N . LEU A 1 1107 ? 20.003 11.952 -0.354 1.00 72.88 1107 LEU A N 1
ATOM 8500 C CA . LEU A 1 1107 ? 20.300 12.073 1.078 1.00 72.88 1107 LEU A CA 1
ATOM 8501 C C . LEU A 1 1107 ? 19.041 11.883 1.944 1.00 72.88 1107 LEU A C 1
ATOM 8503 O O . LEU A 1 1107 ? 19.103 11.192 2.959 1.00 72.88 1107 LEU A O 1
ATOM 8507 N N . ALA A 1 1108 ? 17.899 12.446 1.537 1.00 65.81 1108 ALA A N 1
ATOM 8508 C CA . ALA A 1 1108 ? 16.636 12.333 2.268 1.00 65.81 1108 ALA A CA 1
ATOM 8509 C C . ALA A 1 1108 ? 16.082 10.901 2.246 1.00 65.81 1108 ALA A C 1
ATOM 8511 O O . ALA A 1 1108 ? 15.654 10.397 3.282 1.00 65.81 1108 ALA A O 1
ATOM 8512 N N . ALA A 1 1109 ? 16.139 10.224 1.095 1.00 55.84 1109 ALA A N 1
ATOM 8513 C CA . ALA A 1 1109 ? 15.748 8.823 0.960 1.00 55.84 1109 ALA A CA 1
ATOM 8514 C C . ALA A 1 1109 ? 16.665 7.899 1.779 1.00 55.84 1109 ALA A C 1
ATOM 8516 O O . ALA A 1 1109 ? 16.174 7.023 2.488 1.00 55.84 1109 ALA A O 1
ATOM 8517 N N . GLY A 1 1110 ? 17.983 8.137 1.747 1.00 64.69 1110 GLY A N 1
ATOM 8518 C CA . GLY A 1 1110 ? 18.951 7.409 2.569 1.00 64.69 1110 GLY A CA 1
ATOM 8519 C C . GLY A 1 1110 ? 18.691 7.576 4.068 1.00 64.69 1110 GLY A C 1
ATOM 8520 O O . GLY A 1 1110 ? 18.603 6.584 4.787 1.00 64.69 1110 GLY A O 1
ATOM 8521 N N . ALA A 1 1111 ? 18.493 8.811 4.541 1.00 71.50 1111 ALA A N 1
ATOM 8522 C CA . ALA A 1 1111 ? 18.138 9.074 5.936 1.00 71.50 1111 ALA A CA 1
ATOM 8523 C C . ALA A 1 1111 ? 16.777 8.453 6.309 1.00 71.50 1111 ALA A C 1
ATOM 8525 O O . ALA A 1 1111 ? 16.675 7.781 7.330 1.00 71.50 1111 ALA A O 1
ATOM 8526 N N . GLY A 1 1112 ? 15.751 8.589 5.463 1.00 54.69 1112 GLY A N 1
ATOM 8527 C CA . GLY A 1 1112 ? 14.445 7.955 5.666 1.00 54.69 1112 GLY A CA 1
ATOM 8528 C C . GLY A 1 1112 ? 14.546 6.440 5.851 1.00 54.69 1112 GLY A C 1
ATOM 8529 O O . GLY A 1 1112 ? 14.014 5.900 6.817 1.00 54.69 1112 GLY A O 1
ATOM 8530 N N . ALA A 1 1113 ? 15.293 5.761 4.980 1.00 53.09 1113 ALA A N 1
ATOM 8531 C CA . ALA A 1 1113 ? 15.453 4.312 5.028 1.00 53.09 1113 ALA A CA 1
ATOM 8532 C C . ALA A 1 1113 ? 16.311 3.833 6.221 1.00 53.09 1113 ALA A C 1
ATOM 8534 O O . ALA A 1 1113 ? 16.009 2.804 6.825 1.00 53.09 1113 ALA A O 1
ATOM 8535 N N . LEU A 1 1114 ? 17.340 4.594 6.617 1.00 67.25 1114 LEU A N 1
ATOM 8536 C CA . LEU A 1 1114 ? 18.114 4.322 7.839 1.00 67.25 1114 LEU A CA 1
ATOM 8537 C C . LEU A 1 1114 ? 17.263 4.505 9.107 1.00 67.25 1114 LEU A C 1
ATOM 8539 O O . LEU A 1 1114 ? 17.341 3.682 10.016 1.00 67.25 1114 LEU A O 1
ATOM 8543 N N . TRP A 1 1115 ? 16.412 5.535 9.154 1.00 63.09 1115 TRP A N 1
ATOM 8544 C CA . TRP A 1 1115 ? 15.471 5.753 10.259 1.00 63.09 1115 TRP A CA 1
ATOM 8545 C C . TRP A 1 1115 ? 14.422 4.632 10.353 1.00 63.09 1115 TRP A C 1
ATOM 8547 O O . TRP A 1 1115 ? 14.113 4.169 11.449 1.00 63.09 1115 TRP A O 1
ATOM 8557 N N . MET A 1 1116 ? 13.956 4.121 9.206 1.00 48.09 1116 MET A N 1
ATOM 8558 C CA . MET A 1 1116 ? 13.054 2.963 9.094 1.00 48.09 1116 MET A CA 1
ATOM 8559 C C . MET A 1 1116 ? 13.714 1.599 9.400 1.00 48.09 1116 MET A C 1
ATOM 8561 O O . MET A 1 1116 ? 13.077 0.567 9.208 1.00 48.09 1116 MET A O 1
ATOM 8565 N N . GLY A 1 1117 ? 14.956 1.565 9.898 1.00 51.34 1117 GLY A N 1
ATOM 8566 C CA . GLY A 1 1117 ? 15.569 0.347 10.443 1.00 51.34 1117 GLY A CA 1
ATOM 8567 C C . GLY A 1 1117 ? 16.425 -0.474 9.473 1.00 51.34 1117 GLY A C 1
ATOM 8568 O O . GLY A 1 1117 ? 16.712 -1.632 9.763 1.00 51.34 1117 GLY A O 1
ATOM 8569 N N . LEU A 1 1118 ? 16.898 0.096 8.354 1.00 48.81 1118 LEU A N 1
ATOM 8570 C CA . LEU A 1 1118 ? 17.912 -0.565 7.506 1.00 48.81 1118 LEU A CA 1
ATOM 8571 C C . LEU A 1 1118 ? 19.320 -0.647 8.144 1.00 48.81 1118 LEU A C 1
ATOM 8573 O O . LEU A 1 1118 ? 20.248 -1.161 7.518 1.00 48.81 1118 LEU A O 1
ATOM 8577 N N . ALA A 1 1119 ? 19.508 -0.121 9.356 1.00 56.16 1119 ALA A N 1
ATOM 8578 C CA . ALA A 1 1119 ? 20.777 -0.103 10.080 1.00 56.16 1119 ALA A CA 1
ATOM 8579 C C . ALA A 1 1119 ? 20.549 -0.121 11.604 1.00 56.16 1119 ALA A C 1
ATOM 8581 O O . ALA A 1 1119 ? 19.411 -0.177 12.066 1.00 56.16 1119 ALA A O 1
ATOM 8582 N N . ASP A 1 1120 ? 21.637 -0.091 12.379 1.00 59.53 1120 ASP A N 1
ATOM 8583 C CA . ASP A 1 1120 ? 21.597 -0.101 13.845 1.00 59.53 1120 ASP A CA 1
ATOM 8584 C C . ASP A 1 1120 ? 20.915 1.137 14.468 1.00 59.53 1120 ASP A C 1
ATOM 8586 O O . ASP A 1 1120 ? 20.726 2.174 13.825 1.00 59.53 1120 ASP A O 1
ATOM 8590 N N . ASP A 1 1121 ? 20.582 1.038 15.760 1.00 67.19 1121 ASP A N 1
ATOM 8591 C CA . ASP A 1 1121 ? 19.924 2.107 16.523 1.00 67.19 1121 ASP A CA 1
ATOM 8592 C C . ASP A 1 1121 ? 20.690 3.438 16.465 1.00 67.19 1121 ASP A C 1
ATOM 8594 O O . ASP A 1 1121 ? 20.084 4.507 16.448 1.00 67.19 1121 ASP A O 1
ATOM 8598 N N . THR A 1 1122 ? 22.026 3.397 16.384 1.00 71.06 1122 THR A N 1
ATOM 8599 C CA . THR A 1 1122 ? 22.860 4.603 16.301 1.00 71.06 1122 THR A CA 1
ATOM 8600 C C . THR A 1 1122 ? 22.736 5.284 14.938 1.00 71.06 1122 THR A C 1
ATOM 8602 O O . THR A 1 1122 ? 22.714 6.518 14.868 1.00 71.06 1122 THR A O 1
ATOM 8605 N N . ALA A 1 1123 ? 22.623 4.512 13.858 1.00 71.31 1123 ALA A N 1
ATOM 8606 C CA . ALA A 1 1123 ? 22.317 5.027 12.531 1.00 71.31 1123 ALA A CA 1
ATOM 8607 C C . ALA A 1 1123 ? 20.883 5.574 12.454 1.00 71.31 1123 ALA A C 1
ATOM 8609 O O . ALA A 1 1123 ? 20.695 6.660 11.904 1.00 71.31 1123 ALA A O 1
ATOM 8610 N N . SER A 1 1124 ? 19.899 4.898 13.060 1.00 70.75 1124 SER A N 1
ATOM 8611 C CA . SER A 1 1124 ? 18.506 5.369 13.109 1.00 70.75 1124 SER A CA 1
ATOM 8612 C C . SER A 1 1124 ? 18.352 6.673 13.912 1.00 70.75 1124 SER A C 1
ATOM 8614 O O . SER A 1 1124 ? 17.750 7.629 13.420 1.00 70.75 1124 SER A O 1
ATOM 8616 N N . ASP A 1 1125 ? 18.990 6.797 15.083 1.00 74.00 1125 ASP A N 1
ATOM 8617 C CA . ASP A 1 1125 ? 18.997 8.046 15.866 1.00 74.00 1125 ASP A CA 1
ATOM 8618 C C . ASP A 1 1125 ? 19.750 9.189 15.156 1.00 74.00 1125 ASP A C 1
ATOM 8620 O O . ASP A 1 1125 ? 19.402 10.361 15.315 1.00 74.00 1125 ASP A O 1
ATOM 8624 N N . THR A 1 1126 ? 20.771 8.881 14.348 1.00 81.69 1126 THR A N 1
ATOM 8625 C CA . THR A 1 1126 ? 21.471 9.893 13.530 1.00 81.69 1126 THR A CA 1
ATOM 8626 C C . THR A 1 1126 ? 20.613 10.327 12.336 1.00 81.69 1126 THR A C 1
ATOM 8628 O O . THR A 1 1126 ? 20.560 11.512 11.999 1.00 81.69 1126 THR A O 1
ATOM 8631 N N . ALA A 1 1127 ? 19.888 9.384 11.730 1.00 77.25 1127 ALA A N 1
ATOM 8632 C CA . ALA A 1 1127 ? 18.941 9.627 10.651 1.00 77.25 1127 ALA A CA 1
ATOM 8633 C C . ALA A 1 1127 ? 17.734 10.465 11.107 1.00 77.25 1127 ALA A C 1
ATOM 8635 O O . ALA A 1 1127 ? 17.345 11.408 10.422 1.00 77.25 1127 ALA A O 1
ATOM 8636 N N . ARG A 1 1128 ? 17.197 10.199 12.301 1.00 80.25 1128 ARG A N 1
ATOM 8637 C CA . ARG A 1 1128 ? 16.163 11.012 12.958 1.00 80.25 1128 ARG A CA 1
ATOM 8638 C C . ARG A 1 1128 ? 16.598 12.474 13.094 1.00 80.25 1128 ARG A C 1
ATOM 8640 O O . ARG A 1 1128 ? 15.876 13.366 12.653 1.00 80.25 1128 ARG A O 1
ATOM 8647 N N . THR A 1 1129 ? 17.799 12.729 13.619 1.00 82.94 1129 THR A N 1
ATOM 8648 C CA . THR A 1 1129 ? 18.362 14.090 13.729 1.00 82.94 1129 THR A CA 1
ATOM 8649 C C . THR A 1 1129 ? 18.591 14.736 12.357 1.00 82.94 1129 THR A C 1
ATOM 8651 O O . THR A 1 1129 ? 18.305 15.918 12.187 1.00 82.94 1129 THR A O 1
ATOM 8654 N N . SER A 1 1130 ? 19.039 13.966 11.359 1.00 85.50 1130 SER A N 1
ATOM 8655 C CA . SER A 1 1130 ? 19.188 14.395 9.956 1.00 85.50 1130 SER A CA 1
ATOM 8656 C C . SER A 1 1130 ? 17.860 14.861 9.338 1.00 85.50 1130 SER A C 1
ATOM 8658 O O . SER A 1 1130 ? 17.784 15.961 8.786 1.00 85.50 1130 SER A O 1
ATOM 8660 N N . LEU A 1 1131 ? 16.782 14.092 9.513 1.00 78.62 1131 LEU A N 1
ATOM 8661 C CA . LEU A 1 1131 ? 15.445 14.426 9.010 1.00 78.62 1131 LEU A CA 1
ATOM 8662 C C . LEU A 1 1131 ? 14.811 15.611 9.762 1.00 78.62 1131 LEU A C 1
ATOM 8664 O O . LEU A 1 1131 ? 14.234 16.497 9.132 1.00 78.62 1131 LEU A O 1
ATOM 8668 N N . LEU A 1 1132 ? 14.962 15.679 11.091 1.00 79.88 1132 LEU A N 1
ATOM 8669 C CA . LEU A 1 1132 ? 14.501 16.821 11.895 1.00 79.88 1132 LEU A CA 1
ATOM 8670 C C . LEU A 1 1132 ? 15.229 18.117 11.509 1.00 79.88 1132 LEU A C 1
ATOM 8672 O O . LEU A 1 1132 ? 14.592 19.160 11.347 1.00 79.88 1132 LEU A O 1
ATOM 8676 N N . ALA A 1 1133 ? 16.547 18.056 11.300 1.00 85.69 1133 ALA A N 1
ATOM 8677 C CA . ALA A 1 1133 ? 17.328 19.199 10.841 1.00 85.69 1133 ALA A CA 1
ATOM 8678 C C . ALA A 1 1133 ? 16.910 19.661 9.440 1.00 85.69 1133 ALA A C 1
ATOM 8680 O O . ALA A 1 1133 ? 16.798 20.866 9.204 1.00 85.69 1133 ALA A O 1
ATOM 8681 N N . ALA A 1 1134 ? 16.638 18.725 8.526 1.00 81.12 1134 ALA A N 1
ATOM 8682 C CA . ALA A 1 1134 ? 16.126 19.028 7.195 1.00 81.12 1134 ALA A CA 1
ATOM 8683 C C . ALA A 1 1134 ? 14.759 19.729 7.251 1.00 81.12 1134 ALA A C 1
ATOM 8685 O O . ALA A 1 1134 ? 14.579 20.749 6.588 1.00 81.12 1134 ALA A O 1
ATOM 8686 N N . GLY A 1 1135 ? 13.833 19.245 8.087 1.00 74.31 1135 GLY A N 1
ATOM 8687 C CA . GLY A 1 1135 ? 12.516 19.857 8.284 1.00 74.31 1135 GLY A CA 1
ATOM 8688 C C . GLY A 1 1135 ? 12.588 21.282 8.845 1.00 74.31 1135 GLY A C 1
ATOM 8689 O O . GLY A 1 1135 ? 11.995 22.201 8.274 1.00 74.31 1135 GLY A O 1
ATOM 8690 N N . TRP A 1 1136 ? 13.369 21.501 9.910 1.00 81.56 1136 TRP A N 1
ATOM 8691 C CA . TRP A 1 1136 ? 13.560 22.840 10.486 1.00 81.56 1136 TRP A CA 1
ATOM 8692 C C . TRP A 1 1136 ? 14.263 23.804 9.526 1.00 81.56 1136 TRP A C 1
ATOM 8694 O O . TRP A 1 1136 ? 13.876 24.971 9.428 1.00 81.56 1136 TRP A O 1
ATOM 8704 N N . THR A 1 1137 ? 15.248 23.314 8.769 1.00 85.44 1137 THR A N 1
ATOM 8705 C CA . THR A 1 1137 ? 15.933 24.105 7.738 1.00 85.44 1137 THR A CA 1
ATOM 8706 C C . THR A 1 1137 ? 14.974 24.496 6.618 1.00 85.44 1137 THR A C 1
ATOM 8708 O O . THR A 1 1137 ? 14.897 25.673 6.275 1.00 85.44 1137 THR A O 1
ATOM 8711 N N . LEU A 1 1138 ? 14.183 23.550 6.102 1.00 79.75 1138 LEU A N 1
ATOM 8712 C CA . LEU A 1 1138 ? 13.184 23.800 5.063 1.00 79.75 1138 LEU A CA 1
ATOM 8713 C C . LEU A 1 1138 ? 12.177 24.878 5.493 1.00 79.75 1138 LEU A C 1
ATOM 8715 O O . LEU A 1 1138 ? 11.937 25.822 4.743 1.00 79.75 1138 LEU A O 1
ATOM 8719 N N . GLY A 1 1139 ? 11.646 24.787 6.717 1.00 71.62 1139 GLY A N 1
ATOM 8720 C CA . GLY A 1 1139 ? 10.723 25.785 7.269 1.00 71.62 1139 GLY A CA 1
ATOM 8721 C C . GLY A 1 1139 ? 11.344 27.183 7.390 1.00 71.62 1139 GLY A C 1
ATOM 8722 O O . GLY A 1 1139 ? 10.752 28.166 6.940 1.00 71.62 1139 GLY A O 1
ATOM 8723 N N . ALA A 1 1140 ? 12.566 27.280 7.928 1.00 80.00 1140 ALA A N 1
ATOM 8724 C CA . ALA A 1 1140 ? 13.292 28.548 8.034 1.00 80.00 1140 ALA A CA 1
ATOM 8725 C C . ALA A 1 1140 ? 13.600 29.165 6.654 1.00 80.00 1140 ALA A C 1
ATOM 8727 O O . ALA A 1 1140 ? 13.479 30.379 6.461 1.00 80.00 1140 ALA A O 1
ATOM 8728 N N . GLN A 1 1141 ? 13.958 28.336 5.671 1.00 84.69 1141 GLN A N 1
ATOM 8729 C CA . GLN A 1 1141 ? 14.242 28.780 4.310 1.00 84.69 1141 GLN A CA 1
ATOM 8730 C C . GLN A 1 1141 ? 12.982 29.197 3.545 1.00 84.69 1141 GLN A C 1
ATOM 8732 O O . GLN A 1 1141 ? 13.040 30.201 2.842 1.00 84.69 1141 GLN A O 1
ATOM 8737 N N . LEU A 1 1142 ? 11.846 28.512 3.715 1.00 75.75 1142 LEU A N 1
ATOM 8738 C CA . LEU A 1 1142 ? 10.556 28.918 3.141 1.00 75.75 1142 LEU A CA 1
ATOM 8739 C C . LEU A 1 1142 ? 10.086 30.272 3.688 1.00 75.75 1142 LEU A C 1
ATOM 8741 O O . LEU A 1 1142 ? 9.726 31.159 2.913 1.00 75.75 1142 LEU A O 1
ATOM 8745 N N . ALA A 1 1143 ? 10.165 30.472 5.007 1.00 77.31 1143 ALA A N 1
ATOM 8746 C CA . ALA A 1 1143 ? 9.856 31.761 5.626 1.00 77.31 1143 ALA A CA 1
ATOM 8747 C C . ALA A 1 1143 ? 10.777 32.882 5.104 1.00 77.31 1143 ALA A C 1
ATOM 8749 O O . ALA A 1 1143 ? 10.318 33.987 4.811 1.00 77.31 1143 ALA A O 1
ATOM 8750 N N . THR A 1 1144 ? 12.069 32.583 4.922 1.00 82.88 1144 THR A N 1
ATOM 8751 C CA . THR A 1 1144 ? 13.036 33.539 4.359 1.00 82.88 1144 THR A CA 1
ATOM 8752 C C . THR A 1 1144 ? 12.757 33.830 2.881 1.00 82.88 1144 THR A C 1
ATOM 8754 O O . THR A 1 1144 ? 12.777 34.995 2.490 1.00 82.88 1144 THR A O 1
ATOM 8757 N N . LYS A 1 1145 ? 12.433 32.812 2.068 1.00 84.44 1145 LYS A N 1
ATOM 8758 C CA . LYS A 1 1145 ? 12.034 32.967 0.660 1.00 84.44 1145 LYS A CA 1
ATOM 8759 C C . LYS A 1 1145 ? 10.868 33.943 0.517 1.00 84.44 1145 LYS A C 1
ATOM 8761 O O . LYS A 1 1145 ? 10.994 34.935 -0.198 1.00 84.44 1145 LYS A O 1
ATOM 8766 N N . TYR A 1 1146 ? 9.784 33.703 1.255 1.00 74.44 1146 TYR A N 1
ATOM 8767 C CA . TYR A 1 1146 ? 8.580 34.533 1.204 1.00 74.44 1146 TYR A CA 1
ATOM 8768 C C . TYR A 1 1146 ? 8.838 35.982 1.654 1.00 74.44 1146 TYR A C 1
ATOM 8770 O O . TYR A 1 1146 ? 8.253 36.913 1.108 1.00 74.44 1146 TYR A O 1
ATOM 8778 N N . ALA A 1 1147 ? 9.735 36.193 2.624 1.00 79.69 1147 ALA A N 1
ATOM 8779 C CA . ALA A 1 1147 ? 10.092 37.528 3.104 1.00 79.69 1147 ALA A CA 1
ATOM 8780 C C . ALA A 1 1147 ? 11.035 38.302 2.159 1.00 79.69 1147 ALA A C 1
ATOM 8782 O O . ALA A 1 1147 ? 10.944 39.528 2.082 1.00 79.69 1147 ALA A O 1
ATOM 8783 N N . VAL A 1 1148 ? 11.953 37.612 1.470 1.00 85.94 1148 VAL A N 1
ATOM 8784 C CA . VAL A 1 1148 ? 13.021 38.236 0.666 1.00 85.94 1148 VAL A CA 1
ATOM 8785 C C . VAL A 1 1148 ? 12.634 38.389 -0.809 1.00 85.94 1148 VAL A C 1
ATOM 8787 O O . VAL A 1 1148 ? 12.902 39.441 -1.391 1.00 85.94 1148 VAL A O 1
ATOM 8790 N N . ASN A 1 1149 ? 11.992 37.377 -1.403 1.00 85.62 1149 ASN A N 1
ATOM 8791 C CA . ASN A 1 1149 ? 11.488 37.375 -2.784 1.00 85.62 1149 ASN A CA 1
ATOM 8792 C C . ASN A 1 1149 ? 12.506 37.908 -3.818 1.00 85.62 1149 ASN A C 1
ATOM 8794 O O . ASN A 1 1149 ? 12.271 38.904 -4.509 1.00 85.62 1149 ASN A O 1
ATOM 8798 N N . ARG A 1 1150 ? 13.685 37.274 -3.873 1.00 89.19 1150 ARG A N 1
ATOM 8799 C CA . ARG A 1 1150 ? 14.758 37.596 -4.832 1.00 89.19 1150 ARG A CA 1
ATOM 8800 C C . ARG A 1 1150 ? 14.449 36.954 -6.184 1.00 89.19 1150 ARG A C 1
ATOM 8802 O O . ARG A 1 1150 ? 14.095 35.779 -6.219 1.00 89.19 1150 ARG A O 1
ATOM 8809 N N . ALA A 1 1151 ? 14.597 37.681 -7.289 1.00 87.12 1151 ALA A N 1
ATOM 8810 C CA . ALA A 1 1151 ? 14.405 37.097 -8.621 1.00 87.12 1151 ALA A CA 1
ATOM 8811 C C . ALA A 1 1151 ? 15.508 36.070 -8.956 1.00 87.12 1151 ALA A C 1
ATOM 8813 O O . ALA A 1 1151 ? 16.669 36.283 -8.610 1.00 87.12 1151 ALA A O 1
ATOM 8814 N N . ARG A 1 1152 ? 15.164 34.976 -9.651 1.00 88.06 1152 ARG A N 1
ATOM 8815 C CA . ARG A 1 1152 ? 16.122 33.934 -10.075 1.00 88.06 1152 ARG A CA 1
ATOM 8816 C C . ARG A 1 1152 ? 17.037 34.402 -11.229 1.00 88.06 1152 ARG A C 1
ATOM 8818 O O . ARG A 1 1152 ? 16.607 35.235 -12.032 1.00 88.06 1152 ARG A O 1
ATOM 8825 N N . PRO A 1 1153 ? 18.270 33.866 -11.360 1.00 88.12 1153 PRO A N 1
ATOM 8826 C CA . PRO A 1 1153 ? 19.181 34.177 -12.473 1.00 88.12 1153 PRO A CA 1
ATOM 8827 C C . PRO A 1 1153 ? 18.591 33.957 -13.879 1.00 88.12 1153 PRO A C 1
ATOM 8829 O O . PRO A 1 1153 ? 18.919 34.695 -14.810 1.00 88.12 1153 PRO A O 1
ATOM 8832 N N . GLU A 1 1154 ? 17.705 32.976 -14.057 1.00 84.50 1154 GLU A N 1
ATOM 8833 C CA . GLU A 1 1154 ? 16.984 32.732 -15.320 1.00 84.50 1154 GLU A CA 1
ATOM 8834 C C . GLU A 1 1154 ? 16.054 33.882 -15.745 1.00 84.50 1154 GLU A C 1
ATOM 8836 O O . GLU A 1 1154 ? 15.882 34.120 -16.936 1.00 84.50 1154 GLU A O 1
ATOM 8841 N N . ALA A 1 1155 ? 15.536 34.677 -14.801 1.00 83.31 1155 ALA A N 1
ATOM 8842 C CA . ALA A 1 1155 ? 14.643 35.798 -15.101 1.00 83.31 1155 ALA A CA 1
ATOM 8843 C C . ALA A 1 1155 ? 15.356 37.016 -15.730 1.00 83.31 1155 ALA A C 1
ATOM 8845 O O . ALA A 1 1155 ? 14.700 37.994 -16.084 1.00 83.31 1155 ALA A O 1
ATOM 8846 N N . GLY A 1 1156 ? 16.693 37.017 -15.817 1.00 82.62 1156 GLY A N 1
ATOM 8847 C CA . GLY A 1 1156 ? 17.483 38.080 -16.459 1.00 82.62 1156 GLY A CA 1
ATOM 8848 C C . GLY A 1 1156 ? 17.516 39.436 -15.731 1.00 82.62 1156 GLY A C 1
ATOM 8849 O O . GLY A 1 1156 ? 18.220 40.343 -16.168 1.00 82.62 1156 GLY A O 1
ATOM 8850 N N . LEU A 1 1157 ? 16.807 39.587 -14.605 1.00 85.00 1157 LEU A N 1
ATOM 8851 C CA . LEU A 1 1157 ? 16.719 40.841 -13.832 1.00 85.00 1157 LEU A CA 1
ATOM 8852 C C . LEU A 1 1157 ? 17.987 41.146 -13.002 1.00 85.00 1157 LEU A C 1
ATOM 8854 O O . LEU A 1 1157 ? 18.185 42.271 -12.544 1.00 85.00 1157 LEU A O 1
ATOM 8858 N N . GLY A 1 1158 ? 18.873 40.159 -12.845 1.00 83.75 1158 GLY A N 1
ATOM 8859 C CA . GLY A 1 1158 ? 20.159 40.289 -12.160 1.00 83.75 1158 GLY A CA 1
ATOM 8860 C C . GLY A 1 1158 ? 20.093 40.181 -10.624 1.00 83.75 1158 GLY A C 1
ATOM 8861 O O . GLY A 1 1158 ? 19.024 40.230 -10.018 1.00 83.75 1158 GLY A O 1
ATOM 8862 N N . PRO A 1 1159 ? 21.253 40.048 -9.951 1.00 86.25 1159 PRO A N 1
ATOM 8863 C CA . PRO A 1 1159 ? 21.339 39.611 -8.551 1.00 86.25 1159 PRO A CA 1
ATOM 8864 C C . PRO A 1 1159 ? 20.894 40.629 -7.491 1.00 86.25 1159 PRO A C 1
ATOM 8866 O O . PRO A 1 1159 ? 21.092 40.379 -6.301 1.00 86.25 1159 PRO A O 1
ATOM 8869 N N . HIS A 1 1160 ? 20.341 41.782 -7.865 1.00 86.94 1160 HIS A N 1
ATOM 8870 C CA . HIS A 1 1160 ? 19.926 42.824 -6.913 1.00 86.94 1160 HIS A CA 1
ATOM 8871 C C . HIS A 1 1160 ? 18.421 43.119 -6.957 1.00 86.94 1160 HIS A C 1
ATOM 8873 O O . HIS A 1 1160 ? 17.971 44.052 -6.296 1.00 86.94 1160 HIS A O 1
ATOM 8879 N N . GLU A 1 1161 ? 17.654 42.327 -7.708 1.00 86.88 1161 GLU A N 1
ATOM 8880 C CA . GLU A 1 1161 ? 16.201 42.438 -7.778 1.00 86.88 1161 GLU A CA 1
ATOM 8881 C C . GLU A 1 1161 ? 15.546 41.690 -6.604 1.00 86.88 1161 GLU A C 1
ATOM 8883 O O . GLU A 1 1161 ? 15.545 40.457 -6.549 1.00 86.88 1161 GLU A O 1
ATOM 8888 N N . PHE A 1 1162 ? 14.986 42.456 -5.665 1.00 86.88 1162 PHE A N 1
ATOM 8889 C CA . PHE A 1 1162 ? 14.278 41.968 -4.480 1.00 86.88 1162 PHE A CA 1
ATOM 8890 C C . PHE A 1 1162 ? 12.869 42.562 -4.454 1.00 86.88 1162 PHE A C 1
ATOM 8892 O O . PHE A 1 1162 ? 12.697 43.766 -4.270 1.00 86.88 1162 PHE A O 1
ATOM 8899 N N . ARG A 1 1163 ? 11.856 41.711 -4.630 1.00 79.94 1163 ARG A N 1
ATOM 8900 C CA . ARG A 1 1163 ? 10.448 42.112 -4.787 1.00 79.94 1163 ARG A CA 1
ATOM 8901 C C . ARG A 1 1163 ? 9.722 42.305 -3.449 1.00 79.94 1163 ARG A C 1
ATOM 8903 O O . ARG A 1 1163 ? 8.679 42.951 -3.409 1.00 79.94 1163 ARG A O 1
ATOM 8910 N N . GLY A 1 1164 ? 10.277 41.772 -2.356 1.00 69.62 1164 GLY A N 1
ATOM 8911 C CA . GLY A 1 1164 ? 9.652 41.774 -1.030 1.00 69.62 1164 GLY A CA 1
ATOM 8912 C C . GLY A 1 1164 ? 8.429 40.843 -0.912 1.00 69.62 1164 GLY A C 1
ATOM 8913 O O . GLY A 1 1164 ? 8.079 40.139 -1.863 1.00 69.62 1164 GLY A O 1
ATOM 8914 N N . PRO A 1 1165 ? 7.774 40.802 0.261 1.00 69.31 1165 PRO A N 1
ATOM 8915 C CA . PRO A 1 1165 ? 6.692 39.858 0.529 1.00 69.31 1165 PRO A CA 1
ATOM 8916 C C . PRO A 1 1165 ? 5.446 40.141 -0.322 1.00 69.31 1165 PRO A C 1
ATOM 8918 O O . PRO A 1 1165 ? 4.871 41.228 -0.264 1.00 69.31 1165 PRO A O 1
ATOM 8921 N N . GLY A 1 1166 ? 5.011 39.135 -1.083 1.00 58.19 1166 GLY A N 1
ATOM 8922 C CA . GLY A 1 1166 ? 3.871 39.198 -1.999 1.00 58.19 1166 GLY A CA 1
ATOM 8923 C C . GLY A 1 1166 ? 3.749 37.931 -2.853 1.00 58.19 1166 GLY A C 1
ATOM 8924 O O . GLY A 1 1166 ? 4.460 36.950 -2.623 1.00 58.19 1166 GLY A O 1
ATOM 8925 N N . ASN A 1 1167 ? 2.853 37.953 -3.846 1.00 51.47 1167 ASN A N 1
ATOM 8926 C CA . ASN A 1 1167 ? 2.652 36.832 -4.773 1.00 51.47 1167 ASN A CA 1
ATOM 8927 C C . ASN A 1 1167 ? 3.973 36.434 -5.462 1.00 51.47 1167 ASN A C 1
ATOM 8929 O O . ASN A 1 1167 ? 4.787 37.293 -5.811 1.00 51.47 1167 ASN A O 1
ATOM 8933 N N . GLY A 1 1168 ? 4.182 35.128 -5.650 1.00 57.00 1168 GLY A N 1
ATOM 8934 C CA . GLY A 1 1168 ? 5.444 34.574 -6.151 1.00 57.00 1168 GLY A CA 1
ATOM 8935 C C . GLY A 1 1168 ? 6.539 34.395 -5.088 1.00 57.00 1168 GLY A C 1
ATOM 8936 O O . GLY A 1 1168 ? 7.660 34.052 -5.435 1.00 57.00 1168 GLY A O 1
ATOM 8937 N N . GLY A 1 1169 ? 6.261 34.581 -3.791 1.00 57.94 1169 GLY A N 1
ATOM 8938 C CA . GLY A 1 1169 ? 7.260 34.374 -2.726 1.00 57.94 1169 GLY A CA 1
ATOM 8939 C C . GLY A 1 1169 ? 7.849 32.950 -2.642 1.00 57.94 1169 GLY A C 1
ATOM 8940 O O . GLY A 1 1169 ? 8.979 32.782 -2.181 1.00 57.94 1169 GLY A O 1
ATOM 8941 N N . SER A 1 1170 ? 7.130 31.932 -3.129 1.00 56.53 1170 SER A N 1
ATOM 8942 C CA . SER A 1 1170 ? 7.612 30.551 -3.330 1.00 56.53 1170 SER A CA 1
ATOM 8943 C C . SER A 1 1170 ? 8.759 30.468 -4.356 1.00 56.53 1170 SER A C 1
ATOM 8945 O O . SER A 1 1170 ? 9.722 29.707 -4.179 1.00 56.53 1170 SER A O 1
ATOM 8947 N N . ASP A 1 1171 ? 8.703 31.326 -5.377 1.00 64.50 1171 ASP A N 1
ATOM 8948 C CA . ASP A 1 1171 ? 9.641 31.420 -6.497 1.00 64.50 1171 ASP A CA 1
ATOM 8949 C C . ASP A 1 1171 ? 10.971 32.123 -6.146 1.00 64.50 1171 ASP A C 1
ATOM 8951 O O . ASP A 1 1171 ? 11.920 32.073 -6.923 1.00 64.50 1171 ASP A O 1
ATOM 8955 N N . SER A 1 1172 ? 11.099 32.719 -4.952 1.00 82.19 1172 SER A N 1
ATOM 8956 C CA . SER A 1 1172 ? 12.321 33.421 -4.514 1.00 82.19 1172 SER A CA 1
ATOM 8957 C C . SER A 1 1172 ? 13.596 32.589 -4.710 1.00 82.19 1172 SER A C 1
ATOM 8959 O O . SER A 1 1172 ? 13.664 31.442 -4.262 1.00 82.19 1172 SER A O 1
ATOM 8961 N N . SER A 1 1173 ? 14.652 33.170 -5.278 1.00 87.31 1173 SER A N 1
ATOM 8962 C CA . SER A 1 1173 ? 15.961 32.512 -5.372 1.00 87.31 1173 SER A CA 1
ATOM 8963 C C . SER A 1 1173 ? 16.670 32.444 -4.010 1.00 87.31 1173 SER A C 1
ATOM 8965 O O . SER A 1 1173 ? 17.360 31.469 -3.716 1.00 87.31 1173 SER A O 1
ATOM 8967 N N . PHE A 1 1174 ? 16.473 33.435 -3.136 1.00 89.75 1174 PHE A N 1
ATOM 8968 C CA . PHE A 1 1174 ? 17.141 33.498 -1.835 1.00 89.75 1174 PHE A CA 1
ATOM 8969 C C . PHE A 1 1174 ? 16.259 32.932 -0.713 1.00 89.75 1174 PHE A C 1
ATOM 8971 O O . PHE A 1 1174 ? 15.133 33.418 -0.565 1.00 89.75 1174 PHE A O 1
ATOM 8978 N N . PRO A 1 1175 ? 16.756 32.019 0.148 1.00 92.00 1175 PRO A N 1
ATOM 8979 C CA . PRO A 1 1175 ? 17.985 31.222 0.038 1.00 92.00 1175 PRO A CA 1
ATOM 8980 C C . PRO A 1 1175 ? 17.748 29.914 -0.748 1.00 92.00 1175 PRO A C 1
ATOM 8982 O O . PRO A 1 1175 ? 16.608 29.497 -0.971 1.00 92.00 1175 PRO A O 1
ATOM 8985 N N . SER A 1 1176 ? 18.820 29.199 -1.107 1.00 92.75 1176 SER A N 1
ATOM 8986 C CA . SER A 1 1176 ? 18.694 27.918 -1.812 1.00 92.75 1176 SER A CA 1
ATOM 8987 C C . SER A 1 1176 ? 18.251 26.778 -0.891 1.00 92.75 1176 SER A C 1
ATOM 8989 O O . SER A 1 1176 ? 19.043 26.249 -0.103 1.00 92.75 1176 SER A O 1
ATOM 8991 N N . ILE A 1 1177 ? 16.982 26.375 -1.025 1.00 85.94 1177 ILE A N 1
ATOM 8992 C CA . ILE A 1 1177 ? 16.374 25.262 -0.274 1.00 85.94 1177 ILE A CA 1
ATOM 8993 C C . ILE A 1 1177 ? 17.145 23.957 -0.488 1.00 85.94 1177 ILE A C 1
ATOM 8995 O O . ILE A 1 1177 ? 17.524 23.302 0.477 1.00 85.94 1177 ILE A O 1
ATOM 8999 N N . HIS A 1 1178 ? 17.449 23.606 -1.740 1.00 86.44 1178 HIS A N 1
ATOM 9000 C CA . HIS A 1 1178 ? 18.168 22.373 -2.072 1.00 86.44 1178 HIS A CA 1
ATOM 9001 C C . HIS A 1 1178 ? 19.522 22.273 -1.353 1.00 86.44 1178 HIS A C 1
ATOM 9003 O O . HIS A 1 1178 ? 19.846 21.229 -0.790 1.00 86.44 1178 HIS A O 1
ATOM 9009 N N . MET A 1 1179 ? 20.287 23.369 -1.313 1.00 93.00 1179 MET A N 1
ATOM 9010 C CA . MET A 1 1179 ? 21.581 23.413 -0.626 1.00 93.00 1179 MET A CA 1
ATOM 9011 C C . MET A 1 1179 ? 21.436 23.349 0.903 1.00 93.00 1179 MET A C 1
ATOM 9013 O O . MET A 1 1179 ? 22.223 22.674 1.566 1.00 93.00 1179 MET A O 1
ATOM 9017 N N . GLY A 1 1180 ? 20.427 24.021 1.469 1.00 92.25 1180 GLY A N 1
ATOM 9018 C CA . GLY A 1 1180 ? 20.159 23.973 2.908 1.00 92.25 1180 GLY A CA 1
ATOM 9019 C C . GLY A 1 1180 ? 19.729 22.587 3.370 1.00 92.25 1180 GLY A C 1
ATOM 9020 O O . GLY A 1 1180 ? 20.324 22.048 4.299 1.00 92.25 1180 GLY A O 1
ATOM 9021 N N . VAL A 1 1181 ? 18.785 21.961 2.666 1.00 86.50 1181 VAL A N 1
ATOM 9022 C CA . VAL A 1 1181 ? 18.350 20.581 2.921 1.00 86.50 1181 VAL A CA 1
ATOM 9023 C C . VAL A 1 1181 ? 19.515 19.594 2.767 1.00 86.50 1181 VAL A C 1
ATOM 9025 O O . VAL A 1 1181 ? 19.711 18.766 3.653 1.00 86.50 1181 VAL A O 1
ATOM 9028 N N . ALA A 1 1182 ? 20.352 19.712 1.727 1.00 90.56 1182 ALA A N 1
ATOM 9029 C CA . ALA A 1 1182 ? 21.531 18.853 1.566 1.00 90.56 1182 ALA A CA 1
ATOM 9030 C C . ALA A 1 1182 ? 22.511 18.961 2.747 1.00 90.56 1182 ALA A C 1
ATOM 9032 O O . ALA A 1 1182 ? 22.947 17.940 3.280 1.00 90.56 1182 ALA A O 1
ATOM 9033 N N . PHE A 1 1183 ? 22.836 20.180 3.192 1.00 96.81 1183 PHE A N 1
ATOM 9034 C CA . PHE A 1 1183 ? 23.714 20.379 4.348 1.00 96.81 1183 PHE A CA 1
ATOM 9035 C C . PHE A 1 1183 ? 23.063 19.930 5.657 1.00 96.81 1183 PHE A C 1
ATOM 9037 O O . PHE A 1 1183 ? 23.738 19.313 6.480 1.00 96.81 1183 PHE A O 1
ATOM 9044 N N . ALA A 1 1184 ? 21.766 20.173 5.844 1.00 94.50 1184 ALA A N 1
ATOM 9045 C CA . ALA A 1 1184 ? 21.038 19.745 7.032 1.00 94.50 1184 ALA A CA 1
ATOM 9046 C C . ALA A 1 1184 ? 20.986 18.214 7.164 1.00 94.50 1184 ALA A C 1
ATOM 9048 O O . ALA A 1 1184 ? 21.199 17.685 8.253 1.00 94.50 1184 ALA A O 1
ATOM 9049 N N . LEU A 1 1185 ? 20.791 17.504 6.047 1.00 91.44 1185 LEU A N 1
ATOM 9050 C CA . LEU A 1 1185 ? 20.810 16.042 6.005 1.00 91.44 1185 LEU A CA 1
ATOM 9051 C C . LEU A 1 1185 ? 22.221 15.478 6.232 1.00 91.44 1185 LEU A C 1
ATOM 9053 O O . LEU A 1 1185 ? 22.396 14.536 7.007 1.00 91.44 1185 LEU A O 1
ATOM 9057 N N . ALA A 1 1186 ? 23.232 16.055 5.575 1.00 94.88 1186 ALA A N 1
ATOM 9058 C CA . ALA A 1 1186 ? 24.613 15.578 5.631 1.00 94.88 1186 ALA A CA 1
ATOM 9059 C C . ALA A 1 1186 ? 25.295 15.820 6.989 1.00 94.88 1186 ALA A C 1
ATOM 9061 O O . ALA A 1 1186 ? 26.096 14.992 7.427 1.00 94.88 1186 ALA A O 1
ATOM 9062 N N . THR A 1 1187 ? 24.996 16.938 7.661 1.00 96.50 1187 THR A N 1
ATOM 9063 C CA . THR A 1 1187 ? 25.734 17.395 8.853 1.00 96.50 1187 THR A CA 1
ATOM 9064 C C . THR A 1 1187 ? 25.722 16.383 10.011 1.00 96.50 1187 THR A C 1
ATOM 9066 O O . THR A 1 1187 ? 26.807 16.102 10.525 1.00 96.50 1187 THR A O 1
ATOM 9069 N N . PRO A 1 1188 ? 24.591 15.765 10.420 1.00 94.75 1188 PRO A N 1
ATOM 9070 C CA . PRO A 1 1188 ? 24.595 14.818 11.538 1.00 94.75 1188 PRO A CA 1
ATOM 9071 C C . PRO A 1 1188 ? 25.424 13.568 11.256 1.00 94.75 1188 PRO A C 1
ATOM 9073 O O . PRO A 1 1188 ? 26.221 13.168 12.101 1.00 94.75 1188 PRO A O 1
ATOM 9076 N N . PHE A 1 1189 ? 25.343 13.011 10.045 1.00 91.81 1189 PHE A N 1
ATOM 9077 C CA . PHE A 1 1189 ? 26.197 11.892 9.641 1.00 91.81 1189 PHE A CA 1
ATOM 9078 C C . PHE A 1 1189 ? 27.677 12.295 9.576 1.00 91.81 1189 PHE A C 1
ATOM 9080 O O . PHE A 1 1189 ? 28.527 11.593 10.125 1.00 91.81 1189 PHE A O 1
ATOM 9087 N N . ALA A 1 1190 ? 27.992 13.454 8.989 1.00 94.06 1190 ALA A N 1
ATOM 9088 C CA . ALA A 1 1190 ? 29.359 13.965 8.906 1.00 94.06 1190 ALA A CA 1
ATOM 9089 C C . ALA A 1 1190 ? 29.992 14.179 10.292 1.00 94.06 1190 ALA A C 1
ATOM 9091 O O . ALA A 1 1190 ? 31.157 13.839 10.489 1.00 94.06 1190 ALA A O 1
ATOM 9092 N N . GLN A 1 1191 ? 29.224 14.694 11.259 1.00 93.06 1191 GLN A N 1
ATOM 9093 C CA . GLN A 1 1191 ? 29.673 14.945 12.632 1.00 93.06 1191 GLN A CA 1
ATOM 9094 C C . GLN A 1 1191 ? 29.633 13.717 13.559 1.00 93.06 1191 GLN A C 1
ATOM 9096 O O . GLN A 1 1191 ? 30.314 13.717 14.587 1.00 93.06 1191 GLN A O 1
ATOM 9101 N N . LYS A 1 1192 ? 28.831 12.693 13.245 1.00 88.56 1192 LYS A N 1
ATOM 9102 C CA . LYS A 1 1192 ? 28.735 11.445 14.020 1.00 88.56 1192 LYS A CA 1
ATOM 9103 C C . LYS A 1 1192 ? 29.801 10.425 13.619 1.00 88.56 1192 LYS A C 1
ATOM 9105 O O . LYS A 1 1192 ? 30.358 9.770 14.494 1.00 88.56 1192 LYS A O 1
ATOM 9110 N N . TYR A 1 1193 ? 30.071 10.300 12.319 1.00 87.12 1193 TYR A N 1
ATOM 9111 C CA . TYR A 1 1193 ? 30.932 9.259 11.741 1.00 87.12 1193 TYR A CA 1
ATOM 9112 C C . TYR A 1 1193 ? 32.295 9.782 11.242 1.00 87.12 1193 TYR A C 1
ATOM 9114 O O . TYR A 1 1193 ? 33.001 9.051 10.555 1.00 87.12 1193 TYR A O 1
ATOM 9122 N N . ASP A 1 1194 ? 32.653 11.033 11.566 1.00 88.19 1194 ASP A N 1
ATOM 9123 C CA . ASP A 1 1194 ? 33.853 11.739 11.070 1.00 88.19 1194 ASP A CA 1
ATOM 9124 C C . ASP A 1 1194 ? 33.998 11.639 9.537 1.00 88.19 1194 ASP A C 1
ATOM 9126 O O . ASP A 1 1194 ? 35.009 11.213 8.977 1.00 88.19 1194 ASP A O 1
ATOM 9130 N N . ALA A 1 1195 ? 32.909 11.988 8.844 1.00 90.31 1195 ALA A N 1
ATOM 9131 C CA . ALA A 1 1195 ? 32.722 11.772 7.410 1.00 90.31 1195 ALA A CA 1
ATOM 9132 C C . ALA A 1 1195 ? 32.623 13.106 6.633 1.00 90.31 1195 ALA A C 1
ATOM 9134 O O . ALA A 1 1195 ? 31.590 13.395 6.023 1.00 90.31 1195 ALA A O 1
ATOM 9135 N N . PRO A 1 1196 ? 33.683 13.945 6.607 1.00 89.62 1196 PRO A N 1
ATOM 9136 C CA . PRO A 1 1196 ? 33.633 15.290 6.022 1.00 89.62 1196 PRO A CA 1
ATOM 9137 C C . PRO A 1 1196 ? 33.403 15.303 4.503 1.00 89.62 1196 PRO A C 1
ATOM 9139 O O . PRO A 1 1196 ? 33.000 16.327 3.952 1.00 89.62 1196 PRO A O 1
ATOM 9142 N N . TRP A 1 1197 ? 33.604 14.174 3.815 1.00 87.50 1197 TRP A N 1
ATOM 9143 C CA . TRP A 1 1197 ? 33.291 14.021 2.390 1.00 87.50 1197 TRP A CA 1
ATOM 9144 C C . TRP A 1 1197 ? 31.798 14.231 2.082 1.00 87.50 1197 TRP A C 1
ATOM 9146 O O . TRP A 1 1197 ? 31.463 14.667 0.981 1.00 87.50 1197 TRP A O 1
ATOM 9156 N N . LEU A 1 1198 ? 30.908 14.016 3.061 1.00 87.94 1198 LEU A N 1
ATOM 9157 C CA . LEU A 1 1198 ? 29.474 14.291 2.937 1.00 87.94 1198 LEU A CA 1
ATOM 9158 C C . LEU A 1 1198 ? 29.175 15.783 2.716 1.00 87.94 1198 LEU A C 1
ATOM 9160 O O . LEU A 1 1198 ? 28.218 16.105 2.018 1.00 87.94 1198 LEU A O 1
ATOM 9164 N N . TYR A 1 1199 ? 30.011 16.700 3.222 1.00 93.12 1199 TYR A N 1
ATOM 9165 C CA . TYR A 1 1199 ? 29.894 18.127 2.893 1.00 93.12 1199 TYR A CA 1
ATOM 9166 C C . TYR A 1 1199 ? 30.294 18.419 1.443 1.00 93.12 1199 TYR A C 1
ATOM 9168 O O . TYR A 1 1199 ? 29.726 19.315 0.827 1.00 93.12 1199 TYR A O 1
ATOM 9176 N N . GLY A 1 1200 ? 31.235 17.654 0.878 1.00 88.38 1200 GLY A N 1
ATOM 9177 C CA . GLY A 1 1200 ? 31.586 17.726 -0.543 1.00 88.38 1200 GLY A CA 1
ATOM 9178 C C . GLY A 1 1200 ? 30.447 17.233 -1.438 1.00 88.38 1200 GLY A C 1
ATOM 9179 O O . GLY A 1 1200 ? 30.103 17.899 -2.411 1.00 88.38 1200 GLY A O 1
ATOM 9180 N N . LEU A 1 1201 ? 29.806 16.122 -1.055 1.00 85.56 1201 LEU A N 1
ATOM 9181 C CA . LEU A 1 1201 ? 28.594 15.625 -1.711 1.00 85.56 1201 LEU A CA 1
ATOM 9182 C C . LEU A 1 1201 ? 27.459 16.659 -1.628 1.00 85.56 1201 LEU A C 1
ATOM 9184 O O . LEU A 1 1201 ? 26.903 17.040 -2.653 1.00 85.56 1201 LEU A O 1
ATOM 9188 N N . ALA A 1 1202 ? 27.162 17.180 -0.434 1.00 90.00 1202 ALA A N 1
ATOM 9189 C CA . ALA A 1 1202 ? 26.140 18.209 -0.254 1.00 90.00 1202 ALA A CA 1
ATOM 9190 C C . ALA A 1 1202 ? 26.444 19.484 -1.064 1.00 90.00 1202 ALA A C 1
ATOM 9192 O O . ALA A 1 1202 ? 25.531 20.055 -1.661 1.00 90.00 1202 ALA A O 1
ATOM 9193 N N . ALA A 1 1203 ? 27.714 19.899 -1.148 1.00 91.31 1203 ALA A N 1
ATOM 9194 C CA . ALA A 1 1203 ? 28.137 21.079 -1.900 1.00 91.31 1203 ALA A CA 1
ATOM 9195 C C . ALA A 1 1203 ? 27.986 20.942 -3.422 1.00 91.31 1203 ALA A C 1
ATOM 9197 O O . ALA A 1 1203 ? 27.764 21.954 -4.087 1.00 91.31 1203 ALA A O 1
ATOM 9198 N N . ALA A 1 1204 ? 28.034 19.725 -3.976 1.00 88.00 1204 ALA A N 1
ATOM 9199 C CA . ALA A 1 1204 ? 27.774 19.503 -5.399 1.00 88.00 1204 ALA A CA 1
ATOM 9200 C C . ALA A 1 1204 ? 26.349 19.939 -5.801 1.00 88.00 1204 ALA A C 1
ATOM 9202 O O . ALA A 1 1204 ? 26.170 20.474 -6.892 1.00 88.00 1204 ALA A O 1
ATOM 9203 N N . THR A 1 1205 ? 25.366 19.855 -4.894 1.00 87.69 1205 THR A N 1
ATOM 9204 C CA . THR A 1 1205 ? 24.026 20.451 -5.085 1.00 87.69 1205 THR A CA 1
ATOM 9205 C C . THR A 1 1205 ? 24.103 21.925 -5.502 1.00 87.69 1205 THR A C 1
ATOM 9207 O O . THR A 1 1205 ? 23.350 22.377 -6.361 1.00 87.69 1205 THR A O 1
ATOM 9210 N N . GLY A 1 1206 ? 25.031 22.683 -4.909 1.00 87.75 1206 GLY A N 1
ATOM 9211 C CA . GLY A 1 1206 ? 25.234 24.098 -5.206 1.00 87.75 1206 GLY A CA 1
ATOM 9212 C C . GLY A 1 1206 ? 25.721 24.357 -6.632 1.00 87.75 1206 GLY A C 1
ATOM 9213 O O . GLY A 1 1206 ? 25.336 25.362 -7.217 1.00 87.75 1206 GLY A O 1
ATOM 9214 N N . PHE A 1 1207 ? 26.504 23.439 -7.211 1.00 86.75 1207 PHE A N 1
ATOM 9215 C CA . PHE A 1 1207 ? 26.910 23.511 -8.617 1.00 86.75 1207 PHE A CA 1
ATOM 9216 C C . PHE A 1 1207 ? 25.697 23.369 -9.543 1.00 86.75 1207 PHE A C 1
ATOM 9218 O O . PHE A 1 1207 ? 25.451 24.254 -10.361 1.00 86.75 1207 PHE A O 1
ATOM 9225 N N . GLY A 1 1208 ? 24.894 22.312 -9.366 1.00 82.94 1208 GLY A N 1
ATOM 9226 C CA . GLY A 1 1208 ? 23.723 22.074 -10.219 1.00 82.94 1208 GLY A CA 1
ATOM 9227 C C . GLY A 1 1208 ? 22.707 23.212 -10.168 1.00 82.94 1208 GLY A C 1
ATOM 9228 O O . GLY A 1 1208 ? 22.198 23.640 -11.197 1.00 82.94 1208 GLY A O 1
ATOM 9229 N N . ARG A 1 1209 ? 22.506 23.807 -8.990 1.00 89.44 1209 ARG A N 1
ATOM 9230 C CA . ARG A 1 1209 ? 21.580 24.934 -8.805 1.00 89.44 1209 ARG A CA 1
ATOM 9231 C C . ARG A 1 1209 ? 22.057 26.279 -9.363 1.00 89.44 1209 ARG A C 1
ATOM 9233 O O . ARG A 1 1209 ? 21.221 27.165 -9.542 1.00 89.44 1209 ARG A O 1
ATOM 9240 N N . ILE A 1 1210 ? 23.348 26.413 -9.671 1.00 90.88 1210 ILE A N 1
ATOM 9241 C CA . ILE A 1 1210 ? 23.904 27.551 -10.420 1.00 90.88 1210 ILE A CA 1
ATOM 9242 C C . ILE A 1 1210 ? 23.866 27.256 -11.928 1.00 90.88 1210 ILE A C 1
ATOM 9244 O O . ILE A 1 1210 ? 23.414 28.109 -12.685 1.00 90.88 1210 ILE A O 1
ATOM 9248 N N . GLN A 1 1211 ? 24.241 26.041 -12.359 1.00 86.25 1211 GLN A N 1
ATOM 9249 C CA . GLN A 1 1211 ? 24.171 25.607 -13.766 1.00 86.25 1211 GLN A CA 1
ATOM 9250 C C . GLN A 1 1211 ? 22.743 25.695 -14.330 1.00 86.25 1211 GLN A C 1
ATOM 9252 O O . GLN A 1 1211 ? 22.542 26.226 -15.416 1.00 86.25 1211 GLN A O 1
ATOM 9257 N N . GLU A 1 1212 ? 21.740 25.247 -13.569 1.00 81.50 1212 GLU A N 1
ATOM 9258 C CA . GLU A 1 1212 ? 20.315 25.365 -13.918 1.00 81.50 1212 GLU A CA 1
ATOM 9259 C C . GLU A 1 1212 ? 19.768 26.807 -13.816 1.00 81.50 1212 GLU A C 1
ATOM 9261 O O . GLU A 1 1212 ? 18.563 27.010 -13.944 1.00 81.50 1212 GLU A O 1
ATOM 9266 N N . ARG A 1 1213 ? 20.603 27.813 -13.512 1.00 89.06 1213 ARG A N 1
ATOM 9267 C CA . ARG A 1 1213 ? 20.219 29.233 -13.359 1.00 89.06 1213 ARG A CA 1
ATOM 9268 C C . ARG A 1 1213 ? 19.134 29.525 -12.305 1.00 89.06 1213 ARG A C 1
ATOM 9270 O O . ARG A 1 1213 ? 18.537 30.602 -12.310 1.00 89.06 1213 ARG A O 1
ATOM 9277 N N . GLN A 1 1214 ? 18.917 28.608 -11.362 1.00 86.12 1214 GLN A N 1
ATOM 9278 C CA . GLN A 1 1214 ? 17.876 28.705 -10.326 1.00 86.12 1214 GLN A CA 1
ATOM 9279 C C . GLN A 1 1214 ? 18.288 29.590 -9.142 1.00 86.12 1214 GLN A C 1
ATOM 9281 O O . GLN A 1 1214 ? 17.447 30.198 -8.479 1.00 86.12 1214 GLN A O 1
ATOM 9286 N N . HIS A 1 1215 ? 19.589 29.641 -8.849 1.00 93.31 1215 HIS A N 1
ATOM 9287 C CA . HIS A 1 1215 ? 20.140 30.261 -7.649 1.00 93.31 1215 HIS A CA 1
ATOM 9288 C C . HIS A 1 1215 ? 21.464 30.973 -7.944 1.00 93.31 1215 HIS A C 1
ATOM 9290 O O . HIS A 1 1215 ? 22.330 30.435 -8.630 1.00 93.31 1215 HIS A O 1
ATOM 9296 N N . PHE A 1 1216 ? 21.655 32.161 -7.370 1.00 94.62 1216 PHE A N 1
ATOM 9297 C CA . PHE A 1 1216 ? 22.960 32.818 -7.328 1.00 94.62 1216 PHE A CA 1
ATOM 9298 C C . PHE A 1 1216 ? 23.879 32.146 -6.293 1.00 94.62 1216 PHE A C 1
ATOM 9300 O O . PHE A 1 1216 ? 23.422 31.472 -5.364 1.00 94.62 1216 PHE A O 1
ATOM 9307 N N . PHE A 1 1217 ? 25.192 32.364 -6.395 1.00 95.44 1217 PHE A N 1
ATOM 9308 C CA . PHE A 1 1217 ? 26.165 31.762 -5.476 1.00 95.44 1217 PHE A CA 1
ATOM 9309 C C . PHE A 1 1217 ? 25.927 32.155 -4.006 1.00 95.44 1217 PHE A C 1
ATOM 9311 O O . PHE A 1 1217 ? 26.077 31.325 -3.108 1.00 95.44 1217 PHE A O 1
ATOM 9318 N N . SER A 1 1218 ? 25.474 33.380 -3.738 1.00 94.88 1218 SER A N 1
ATOM 9319 C CA . SER A 1 1218 ? 25.069 33.804 -2.394 1.00 94.88 1218 SER A CA 1
ATOM 9320 C C . SER A 1 1218 ? 23.783 33.148 -1.882 1.00 94.88 1218 SER A C 1
ATOM 9322 O O . SER A 1 1218 ? 23.688 32.916 -0.678 1.00 94.88 1218 SER A O 1
ATOM 9324 N N . ASP A 1 1219 ? 22.841 32.755 -2.750 1.00 95.31 1219 ASP A N 1
ATOM 9325 C CA . ASP A 1 1219 ? 21.663 31.966 -2.346 1.00 95.31 1219 ASP A CA 1
ATOM 9326 C C . ASP A 1 1219 ? 22.090 30.574 -1.857 1.00 95.31 1219 ASP A C 1
ATOM 9328 O O . ASP A 1 1219 ? 21.571 30.056 -0.862 1.00 95.31 1219 ASP A O 1
ATOM 9332 N N . VAL A 1 1220 ? 23.058 29.980 -2.561 1.00 95.25 1220 VAL A N 1
ATOM 9333 C CA . VAL A 1 1220 ? 23.673 28.685 -2.250 1.00 95.25 1220 VAL A CA 1
ATOM 9334 C C . VAL A 1 1220 ? 24.464 28.763 -0.938 1.00 95.25 1220 VAL A C 1
ATOM 9336 O O . VAL A 1 1220 ? 24.235 27.951 -0.041 1.00 95.25 1220 VAL A O 1
ATOM 9339 N N . VAL A 1 1221 ? 25.330 29.768 -0.766 1.00 95.69 1221 VAL A N 1
ATOM 9340 C CA . VAL A 1 1221 ? 26.096 29.973 0.480 1.00 95.69 1221 VAL A CA 1
ATOM 9341 C C . VAL A 1 1221 ? 25.183 30.267 1.676 1.00 95.69 1221 VAL A C 1
ATOM 9343 O O . VAL A 1 1221 ? 25.390 29.700 2.746 1.00 95.69 1221 VAL A O 1
ATOM 9346 N N . ALA A 1 1222 ? 24.141 31.087 1.512 1.00 94.38 1222 ALA A N 1
ATOM 9347 C CA . ALA A 1 1222 ? 23.157 31.316 2.570 1.00 94.38 1222 ALA A CA 1
ATOM 9348 C C . ALA A 1 1222 ? 22.445 30.014 2.970 1.00 94.38 1222 ALA A C 1
ATOM 9350 O O . ALA A 1 1222 ? 22.286 29.733 4.158 1.00 94.38 1222 ALA A O 1
ATOM 9351 N N . GLY A 1 1223 ? 22.058 29.198 1.983 1.00 92.69 1223 GLY A N 1
ATOM 9352 C CA . GLY A 1 1223 ? 21.406 27.914 2.219 1.00 92.69 1223 GLY A CA 1
ATOM 9353 C C . GLY A 1 1223 ? 22.278 26.932 3.000 1.00 92.69 1223 GLY A C 1
ATOM 9354 O O . GLY A 1 1223 ? 21.835 26.418 4.028 1.00 92.69 1223 GLY A O 1
ATOM 9355 N N . SER A 1 1224 ? 23.527 26.709 2.574 1.00 96.00 1224 SER A N 1
ATOM 9356 C CA . SER A 1 1224 ? 24.430 25.769 3.259 1.00 96.00 1224 SER A CA 1
ATOM 9357 C C . SER A 1 1224 ? 24.719 26.178 4.704 1.00 96.00 1224 SER A C 1
ATOM 9359 O O . SER A 1 1224 ? 24.734 25.320 5.587 1.00 96.00 1224 SER A O 1
ATOM 9361 N N . LEU A 1 1225 ? 24.880 27.480 4.969 1.00 95.44 1225 LEU A N 1
ATOM 9362 C CA . LEU A 1 1225 ? 25.105 28.016 6.313 1.00 95.44 1225 LEU A CA 1
ATOM 9363 C C . LEU A 1 1225 ? 23.891 27.820 7.236 1.00 95.44 1225 LEU A C 1
ATOM 9365 O O . LEU A 1 1225 ? 24.075 27.466 8.401 1.00 95.44 1225 LEU A O 1
ATOM 9369 N N . MET A 1 1226 ? 22.663 27.992 6.728 1.00 92.62 1226 MET A N 1
ATOM 9370 C CA . MET A 1 1226 ? 21.438 27.708 7.492 1.00 92.62 1226 MET A CA 1
ATOM 9371 C C . MET A 1 1226 ? 21.326 26.219 7.837 1.00 92.62 1226 MET A C 1
ATOM 9373 O O . MET A 1 1226 ? 21.158 25.877 9.007 1.00 92.62 1226 MET A O 1
ATOM 9377 N N . GLY A 1 1227 ? 21.483 25.337 6.841 1.00 91.88 1227 GLY A N 1
ATOM 9378 C CA . GLY A 1 1227 ? 21.376 23.888 7.035 1.00 91.88 1227 GLY A CA 1
ATOM 9379 C C . GLY A 1 1227 ? 22.443 23.322 7.968 1.00 91.88 1227 GLY A C 1
ATOM 9380 O O . GLY A 1 1227 ? 22.129 22.569 8.888 1.00 91.88 1227 GLY A O 1
ATOM 9381 N N . TYR A 1 1228 ? 23.698 23.747 7.794 1.00 95.38 1228 TYR A N 1
ATOM 9382 C CA . TYR A 1 1228 ? 24.795 23.394 8.696 1.00 95.38 1228 TYR A CA 1
ATOM 9383 C C . TYR A 1 1228 ? 24.548 23.889 10.128 1.00 95.38 1228 TYR A C 1
ATOM 9385 O O . TYR A 1 1228 ? 24.777 23.147 11.084 1.00 95.38 1228 TYR A O 1
ATOM 9393 N N . GLY A 1 1229 ? 24.081 25.133 10.289 1.00 91.69 1229 GLY A N 1
ATOM 9394 C CA . GLY A 1 1229 ? 23.839 25.740 11.598 1.00 91.69 1229 GLY A CA 1
ATOM 9395 C C . GLY A 1 1229 ? 22.734 25.033 12.382 1.00 91.69 1229 GLY A C 1
ATOM 9396 O O . GLY A 1 1229 ? 22.957 24.626 13.521 1.00 91.69 1229 GLY A O 1
ATOM 9397 N N . ILE A 1 1230 ? 21.570 24.831 11.757 1.00 90.31 1230 ILE A N 1
ATOM 9398 C CA . ILE A 1 1230 ? 20.416 24.157 12.373 1.00 90.31 1230 ILE A CA 1
ATOM 9399 C C . ILE A 1 1230 ? 20.757 22.701 12.714 1.00 90.31 1230 ILE A C 1
ATOM 9401 O O . ILE A 1 1230 ? 20.496 22.255 13.831 1.00 90.31 1230 ILE A O 1
ATOM 9405 N N . ALA A 1 1231 ? 21.405 21.974 11.801 1.00 92.31 1231 ALA A N 1
ATOM 9406 C CA . ALA A 1 1231 ? 21.804 20.596 12.059 1.00 92.31 1231 ALA A CA 1
ATOM 9407 C C . ALA A 1 1231 ? 22.873 20.472 13.153 1.00 92.31 1231 ALA A C 1
ATOM 9409 O O . ALA A 1 1231 ? 22.769 19.583 13.993 1.00 92.31 1231 ALA A O 1
ATOM 9410 N N . SER A 1 1232 ? 23.868 21.366 13.191 1.00 91.81 1232 SER A N 1
ATOM 9411 C CA . SER A 1 1232 ? 24.883 21.365 14.257 1.00 91.81 1232 SER A CA 1
ATOM 9412 C C . SER A 1 1232 ? 24.255 21.597 15.631 1.00 91.81 1232 SER A C 1
ATOM 9414 O O . SER A 1 1232 ? 24.588 20.889 16.576 1.00 91.81 1232 SER A O 1
ATOM 9416 N N . LEU A 1 1233 ? 23.301 22.532 15.735 1.00 87.44 1233 LEU A N 1
ATOM 9417 C CA . LEU A 1 1233 ? 22.569 22.784 16.978 1.00 87.44 1233 LEU A CA 1
ATOM 9418 C C . LEU A 1 1233 ? 21.801 21.538 17.449 1.00 87.44 1233 LEU A C 1
ATOM 9420 O O . LEU A 1 1233 ? 21.894 21.190 18.621 1.00 87.44 1233 LEU A O 1
ATOM 9424 N N . LEU A 1 1234 ? 21.105 20.832 16.554 1.00 84.69 1234 LEU A N 1
ATOM 9425 C CA . LEU A 1 1234 ? 20.352 19.618 16.904 1.00 84.69 1234 LEU A CA 1
ATOM 9426 C C . LEU A 1 1234 ? 21.263 18.422 17.243 1.00 84.69 1234 LEU A C 1
ATOM 9428 O O . LEU A 1 1234 ? 20.944 17.640 18.136 1.00 84.69 1234 LEU A O 1
ATOM 9432 N N . VAL A 1 1235 ? 22.427 18.301 16.595 1.00 87.06 1235 VAL A N 1
ATOM 9433 C CA . VAL A 1 1235 ? 23.453 17.302 16.953 1.00 87.06 1235 VAL A CA 1
ATOM 9434 C C . VAL A 1 1235 ? 24.030 17.586 18.339 1.00 87.06 1235 VAL A C 1
ATOM 9436 O O . VAL A 1 1235 ? 24.211 16.657 19.126 1.00 87.06 1235 VAL A O 1
ATOM 9439 N N . ASP A 1 1236 ? 24.298 18.850 18.668 1.00 83.75 1236 ASP A N 1
ATOM 9440 C CA . ASP A 1 1236 ? 24.783 19.226 19.996 1.00 83.75 1236 ASP A CA 1
ATOM 9441 C C . ASP A 1 1236 ? 23.683 19.117 21.070 1.00 83.75 1236 ASP A C 1
ATOM 9443 O O . ASP A 1 1236 ? 23.984 18.721 22.198 1.00 83.75 1236 ASP A O 1
ATOM 9447 N N . GLU A 1 1237 ? 22.403 19.336 20.730 1.00 80.25 1237 GLU A N 1
ATOM 9448 C CA . GLU A 1 1237 ? 21.276 19.002 21.615 1.00 80.25 1237 GLU A CA 1
ATOM 9449 C C . GLU A 1 1237 ? 21.260 17.494 21.918 1.00 80.25 1237 GLU A C 1
ATOM 9451 O O . GLU A 1 1237 ? 21.293 17.107 23.088 1.00 80.25 1237 GLU A O 1
ATOM 9456 N N . GLN A 1 1238 ? 21.308 16.639 20.888 1.00 75.25 1238 GLN A N 1
ATOM 9457 C CA . GLN A 1 1238 ? 21.333 15.177 21.028 1.00 75.25 1238 GLN A CA 1
ATOM 9458 C C . GLN A 1 1238 ? 22.547 14.699 21.844 1.00 75.25 1238 GLN A C 1
ATOM 9460 O O . GLN A 1 1238 ? 22.408 13.866 22.740 1.00 75.25 1238 GLN A O 1
ATOM 9465 N N . ARG A 1 1239 ? 23.736 15.269 21.599 1.00 75.50 1239 ARG A N 1
ATOM 9466 C CA . ARG A 1 1239 ? 24.944 15.018 22.408 1.00 75.50 1239 ARG A CA 1
ATOM 9467 C C . ARG A 1 1239 ? 24.769 15.437 23.868 1.00 75.50 1239 ARG A C 1
ATOM 9469 O O . ARG A 1 1239 ? 25.291 14.755 24.743 1.00 75.50 1239 ARG A O 1
ATOM 9476 N N . SER A 1 1240 ? 24.059 16.535 24.139 1.00 67.62 1240 SER A N 1
ATOM 9477 C CA . SER A 1 1240 ? 23.820 17.015 25.506 1.00 67.62 1240 SER A CA 1
ATOM 9478 C C . SER A 1 1240 ? 22.807 16.161 26.273 1.00 67.62 1240 SER A C 1
ATOM 9480 O O . SER A 1 1240 ? 23.019 15.909 27.457 1.00 67.62 1240 SER A O 1
ATOM 9482 N N . ARG A 1 1241 ? 21.764 15.650 25.596 1.00 64.44 1241 ARG A N 1
ATOM 9483 C CA . ARG A 1 1241 ? 20.811 14.684 26.172 1.00 64.44 1241 ARG A CA 1
ATOM 9484 C C . ARG A 1 1241 ? 21.502 13.355 26.501 1.00 64.44 1241 ARG A C 1
ATOM 9486 O O . ARG A 1 1241 ? 21.276 12.801 27.568 1.00 64.44 1241 ARG A O 1
ATOM 9493 N N . ASN A 1 1242 ? 22.398 12.893 25.625 1.00 56.81 1242 ASN A N 1
ATOM 9494 C CA . ASN A 1 1242 ? 23.125 11.628 25.785 1.00 56.81 1242 ASN A CA 1
ATOM 9495 C C . ASN A 1 1242 ? 24.454 11.781 26.566 1.00 56.81 1242 ASN A C 1
ATOM 9497 O O . ASN A 1 1242 ? 25.298 10.883 26.538 1.00 56.81 1242 ASN A O 1
ATOM 9501 N N . GLY A 1 1243 ? 24.672 12.921 27.232 1.00 51.47 1243 GLY A N 1
ATOM 9502 C CA . GLY A 1 1243 ? 25.826 13.158 28.101 1.00 51.47 1243 GLY A CA 1
ATOM 9503 C C . GLY A 1 1243 ? 25.659 12.541 29.500 1.00 51.47 1243 GLY A C 1
ATOM 9504 O O . GLY A 1 1243 ? 24.564 12.112 29.862 1.00 51.47 1243 GLY A O 1
ATOM 9505 N N . PRO A 1 1244 ? 26.723 12.502 30.325 1.00 49.69 1244 PRO A N 1
ATOM 9506 C CA . PRO A 1 1244 ? 26.623 11.988 31.686 1.00 49.69 1244 PRO A CA 1
ATOM 9507 C C . PRO A 1 1244 ? 25.731 12.894 32.546 1.00 49.69 1244 PRO A C 1
ATOM 9509 O O . PRO A 1 1244 ? 26.067 14.054 32.801 1.00 49.69 1244 PRO A O 1
ATOM 9512 N N . ALA A 1 1245 ? 24.601 12.364 33.013 1.00 43.31 1245 ALA A N 1
ATOM 9513 C CA . ALA A 1 1245 ? 23.649 13.112 33.825 1.00 43.31 1245 ALA A CA 1
ATOM 9514 C C . ALA A 1 1245 ? 24.212 13.320 35.239 1.00 43.31 1245 ALA A C 1
ATOM 9516 O O . ALA A 1 1245 ? 24.360 12.368 36.010 1.00 43.31 1245 ALA A O 1
ATOM 9517 N N . ILE A 1 1246 ? 24.542 14.572 35.575 1.00 50.19 1246 ILE A N 1
ATOM 9518 C CA . ILE A 1 1246 ? 25.039 14.955 36.900 1.00 50.19 1246 ILE A CA 1
ATOM 9519 C C . ILE A 1 1246 ? 23.872 15.444 37.759 1.00 50.19 1246 ILE A C 1
ATOM 9521 O O . ILE A 1 1246 ? 23.425 16.585 37.636 1.00 50.19 1246 ILE A O 1
ATOM 9525 N N . THR A 1 1247 ? 23.397 14.585 38.655 1.00 49.00 1247 THR A N 1
ATOM 9526 C CA . THR A 1 1247 ? 22.346 14.891 39.627 1.00 49.00 1247 THR A CA 1
ATOM 9527 C C . THR A 1 1247 ? 22.966 15.283 40.971 1.00 49.00 1247 THR A C 1
ATOM 9529 O O . THR A 1 1247 ? 23.846 14.603 41.503 1.00 49.00 1247 THR A O 1
ATOM 9532 N N . LEU A 1 1248 ? 22.510 16.401 41.551 1.00 42.25 1248 LEU A N 1
ATOM 9533 C CA . LEU A 1 1248 ? 22.764 16.688 42.965 1.00 42.25 1248 LEU A CA 1
ATOM 9534 C C . LEU A 1 1248 ? 21.669 16.041 43.814 1.00 42.25 1248 LEU A C 1
ATOM 9536 O O . LEU A 1 1248 ? 20.499 16.410 43.711 1.00 42.25 1248 LEU A O 1
ATOM 9540 N N . GLY A 1 1249 ? 22.061 15.118 44.688 1.00 45.22 1249 GLY A N 1
ATOM 9541 C CA . GLY A 1 1249 ? 21.184 14.571 45.715 1.00 45.22 1249 GLY A CA 1
ATOM 9542 C C . GLY A 1 1249 ? 20.784 15.631 46.746 1.00 45.22 1249 GLY A C 1
ATOM 9543 O O . GLY A 1 1249 ? 21.486 16.622 46.964 1.00 45.22 1249 GLY A O 1
ATOM 9544 N N . ALA A 1 1250 ? 19.661 15.410 47.434 1.00 52.59 1250 ALA A N 1
ATOM 9545 C CA . ALA A 1 1250 ? 19.177 16.306 48.494 1.00 52.59 1250 ALA A CA 1
ATOM 9546 C C . ALA A 1 1250 ? 20.142 16.413 49.700 1.00 52.59 1250 ALA A C 1
ATOM 9548 O O . ALA A 1 1250 ? 20.072 17.361 50.481 1.00 52.59 1250 ALA A O 1
ATOM 9549 N N . ASP A 1 1251 ? 21.070 15.462 49.826 1.00 64.25 1251 ASP A N 1
ATOM 9550 C CA . ASP A 1 1251 ? 22.187 15.425 50.776 1.00 64.25 1251 ASP A CA 1
ATOM 9551 C C . ASP A 1 1251 ? 23.430 16.216 50.312 1.00 64.25 1251 ASP A C 1
ATOM 9553 O O . ASP A 1 1251 ? 24.399 16.337 51.062 1.00 64.25 1251 ASP A O 1
ATOM 9557 N N . ARG A 1 1252 ? 23.395 16.785 49.096 1.00 59.69 1252 ARG A N 1
ATOM 9558 C CA . ARG A 1 1252 ? 24.524 17.368 48.347 1.00 59.69 1252 ARG A CA 1
ATOM 9559 C C . ARG A 1 1252 ? 25.565 16.353 47.854 1.00 59.69 1252 ARG A C 1
ATOM 9561 O O . ARG A 1 1252 ? 26.673 16.762 47.501 1.00 59.69 1252 ARG A O 1
ATOM 9568 N N . SER A 1 1253 ? 25.230 15.062 47.776 1.00 48.12 1253 SER A N 1
ATOM 9569 C CA . SER A 1 1253 ? 25.995 14.136 46.934 1.00 48.12 1253 SER A CA 1
ATOM 9570 C C . SER A 1 1253 ? 25.894 14.572 45.468 1.00 48.12 1253 SER A C 1
ATOM 9572 O O . SER A 1 1253 ? 24.888 15.141 45.048 1.00 48.12 1253 SER A O 1
ATOM 9574 N N . LEU A 1 1254 ? 26.953 14.344 44.695 1.00 49.12 1254 LEU A N 1
ATOM 9575 C CA . LEU A 1 1254 ? 27.016 14.679 43.274 1.00 49.12 1254 LEU A CA 1
ATOM 9576 C C . LEU A 1 1254 ? 27.211 13.367 42.517 1.00 49.12 1254 LEU A C 1
ATOM 9578 O O . LEU A 1 1254 ? 28.301 12.795 42.530 1.00 49.12 1254 LEU A O 1
ATOM 9582 N N . GLN A 1 1255 ? 26.123 12.856 41.949 1.00 50.91 1255 GLN A N 1
ATOM 9583 C CA . GLN A 1 1255 ? 26.075 11.561 41.279 1.00 50.91 1255 GLN A CA 1
ATOM 9584 C C . GLN A 1 1255 ? 26.144 11.792 39.772 1.00 50.91 1255 GLN A C 1
ATOM 9586 O O . GLN A 1 1255 ? 25.452 12.654 39.242 1.00 50.91 1255 GLN A O 1
ATOM 9591 N N . ALA A 1 1256 ? 27.026 11.066 39.088 1.00 47.94 1256 ALA A N 1
ATOM 9592 C CA . ALA A 1 1256 ? 27.206 11.155 37.644 1.00 47.94 1256 ALA A CA 1
ATOM 9593 C C . ALA A 1 1256 ? 26.813 9.815 37.024 1.00 47.94 1256 ALA A C 1
ATOM 9595 O O . ALA A 1 1256 ? 27.537 8.827 37.171 1.00 47.94 1256 ALA A O 1
ATOM 9596 N N . HIS A 1 1257 ? 25.659 9.783 36.365 1.00 44.38 1257 HIS A N 1
ATOM 9597 C CA . HIS A 1 1257 ? 25.164 8.603 35.668 1.00 44.38 1257 HIS A CA 1
ATOM 9598 C C . HIS A 1 1257 ? 25.785 8.547 34.270 1.00 44.38 1257 HIS A C 1
ATOM 9600 O O . HIS A 1 1257 ? 25.760 9.534 33.536 1.00 44.38 1257 HIS A O 1
ATOM 9606 N N . TRP A 1 1258 ? 26.346 7.393 33.911 1.00 47.59 1258 TRP A N 1
ATOM 9607 C CA . TRP A 1 1258 ? 26.941 7.136 32.600 1.00 47.59 1258 TRP A CA 1
ATOM 9608 C C . TRP A 1 1258 ? 26.136 6.037 31.913 1.00 47.59 1258 TRP A C 1
ATOM 9610 O O . TRP A 1 1258 ? 26.011 4.943 32.463 1.00 47.59 1258 TRP A O 1
ATOM 9620 N N . MET A 1 1259 ? 25.615 6.325 30.722 1.00 39.78 1259 MET A N 1
ATOM 9621 C CA . MET A 1 1259 ? 25.121 5.299 29.801 1.00 39.78 1259 MET A CA 1
ATOM 9622 C C . MET A 1 1259 ? 26.309 4.765 28.985 1.00 39.78 1259 MET A C 1
ATOM 9624 O O . MET A 1 1259 ? 27.193 5.544 28.616 1.00 39.78 1259 MET A O 1
ATOM 9628 N N . PHE A 1 1260 ? 26.343 3.452 28.750 1.00 33.91 1260 PHE A N 1
ATOM 9629 C CA . PHE A 1 1260 ? 27.415 2.717 28.063 1.00 33.91 1260 PHE A CA 1
ATOM 9630 C C . PHE A 1 1260 ? 26.830 1.777 27.009 1.00 33.91 1260 PHE A C 1
ATOM 9632 O O . PHE A 1 1260 ? 25.794 1.153 27.326 1.00 33.91 1260 PHE A O 1
#

Sequence (1260 aa):
MTRPLPAATTLARPVRPSRLCLAVAQVCIVLGMPTAAGNAQAGGGATASVASAQTAIRAGERLSDWLLRNPPGAGDDPAALAWQVPSARQAQAELKQALLAQLWSARDLQADETTRQRLADWLRSLPVTGRVPLAIVDARWLQANPDQDPILAPGHALVLPQRPGTVTLLADDGRPCAVAHRPGTQARGYLQACIGEAASEADMAWIVQPDGRVQRFGIATWNAEPQSEPAPGAWIWAPRRSAAWPEDFSDRLATFLATQSPTPIAARAAPTQTTTPIAARAAPTQTGTLASAPVGATPVAIPPSDPTSAAGAHDERPIAAHAAPTDTTAPAPPPVGATQVAISPSDPVVARPGVPTANDWGFIGLLQTPTARMSPAGELRFHLSRVEPYTRGSVVAQPFDWLEAGFRYTSVSNRLYGPEIAGSQSYKDKSIDFKLRLAQETAHTPALAIGMTDIGGTGLFSGEYLVASKRSGDFDWSLGLGWGYVGNAGRVKNPFTWFDDSFAEREEGAGGGSGGEFSASNYFKGRTSFFGGVQYAPSDDWVLKLEYDGNDYQNEPQGNNQKHDSPFNLGVVYRYASGLDLTAGLERGNTLMLGLTLHGSLADLTVPKLLDPSYPRPLSTYPAGPTDWARMSAEFAEQTRWSVREVRRQGTDLQLVVEEPYTIYLRDRIDRAVAVLHLHAPADVRRFVLSFHERGMPLTDWVVLRDEWVARQTRYRAHAEQFEAVVAAEHWPAHSQEKLWAGPAERFSTGLEPSYSQSLGGPDGFILFQLGITAPTELRLADDTWLSGRANLGLIDNYDKFEYDGPSNLPRVRTDIRKYVTESDLTLPTLQLNHVRALGTNQYASLYGGYLEPMFAGVGGEWLYRPWNSHFAFGIDLNHVRQRDFDQHFGLRDYDVTTGHATLYWHTGWENTLVKLSAGQYLAGDRGVTVDIARQFDNGVKMGVFATKTDVSAEEFGEGSFDKGIYLSIPFDAMLPFSSARTADIIWRPLTRDGGAMLSRTLALFDLTRLRDRRAGRYAPAGSQAWLALDDDREDGRSIWGELGHTGGWLADKIFSPEAVRPLLLGAGLTGLSATLDRPLADWADEHQGGSWDTLGEAASLIPFGLAAGAGALWMGLADDTASDTARTSLLAAGWTLGAQLATKYAVNRARPEAGLGPHEFRGPGNGGSDSSFPSIHMGVAFALATPFAQKYDAPWLYGLAAATGFGRIQERQHFFSDVVAGSLMGYGIASLLVDEQRSRNGPAITLGADRSLQAHWMF

Organism: NCBI:txid1234381

InterPro domains:
  IPR000326 Phosphatidic acid phosphatase type 2/haloperoxidase [PF01569] (1133-1234)
  IPR000326 Phosphatidic acid phosphatase type 2/haloperoxidase [SM00014] (1126-1235)
  IPR010344 Exopolysaccharide biosynthesis protein YbjH [PF06082] (357-1010)
  IPR010425 Capsule biosynthesis GfcC-like, C-terminal [PF06251] (178-251)
  IPR036938 Phosphatidic acid phosphatase type 2/haloperoxidase superfamily [SSF48317] (1074-1234)

Radius of gyration: 37.9 Å; chains: 1; bounding box: 115×123×98 Å